Protein AF-0000000066666670 (afdb_homodimer)

Nearest PDB structures (foldseek):
  7lwz-assembly1_F  TM=8.090E-01  e=6.316E-20  Vibrio cholerae O1 biovar El Tor str. N16961
  2dqb-assembly1_C  TM=8.060E-01  e=5.372E-15  Thermus thermophilus HB8
  2dqb-assembly1_D  TM=7.972E-01  e=1.017E-14  Thermus thermophilus HB8
  2dqb-assembly1_B  TM=8.136E-01  e=5.014E-14  Thermus thermophilus HB8
  2dqb-assembly1_A  TM=7.654E-01  e=5.372E-15  Thermus thermophilus HB8

InterPro domains:
  IPR003607 HD/PDEase domain [SM00471] (67-226)
  IPR003607 HD/PDEase domain [cd00077] (69-125)
  IPR006261 dGTP triphosphohydrolase [TIGR01353] (33-406)
  IPR006674 HD domain [PF01966] (71-215)
  IPR006674 HD domain [PS51831] (71-192)
  IPR023023 dNTP triphosphohydrolase, type 2 [MF_01212] (9-418)
  IPR026875 Phosphohydrolase-associated domain [PF13286] (329-412)
  IPR050135 Deoxyguanosinetriphosphate triphosphohydrolase-like [PTHR11373] (35-234)

Solvent-accessible surface area (backbone atoms only — not comparable to full-atom values): 42587 Å² total; per-residue (Å²): 129,78,80,65,58,73,71,42,64,39,48,88,56,89,75,78,78,78,83,56,55,78,56,64,87,62,35,59,71,60,56,41,68,65,48,72,45,48,50,39,28,50,53,51,68,69,29,67,55,42,57,39,23,53,50,20,47,58,82,53,52,74,81,66,42,88,72,51,61,23,38,32,59,49,23,51,49,12,12,52,48,10,20,54,37,24,50,44,41,45,29,62,38,41,39,15,24,31,15,15,51,43,53,62,44,20,40,23,30,60,25,72,56,28,37,52,31,47,17,63,74,28,48,94,49,73,40,54,43,42,49,16,38,26,48,43,35,46,42,41,64,39,57,49,38,61,40,98,88,65,48,55,33,1,64,49,43,27,27,46,49,53,40,19,43,33,82,35,75,43,53,71,83,54,89,90,54,83,25,20,29,44,78,93,40,45,67,59,50,50,61,47,43,60,93,52,66,84,78,56,62,29,26,42,18,46,40,23,55,50,20,41,50,48,42,51,14,47,52,42,37,51,51,31,30,76,63,67,54,44,64,72,71,46,34,62,34,69,68,48,24,52,52,44,15,60,58,27,34,76,76,37,74,88,48,52,52,65,50,25,31,52,22,29,44,53,50,38,65,33,67,49,52,61,59,40,63,87,66,68,57,27,45,68,44,40,18,32,45,44,46,29,45,54,36,53,53,48,19,48,42,47,35,26,37,52,46,22,34,73,73,69,42,87,61,66,38,38,46,79,72,44,69,76,32,67,43,66,68,49,53,29,35,40,45,41,34,39,32,52,33,47,64,53,67,58,68,43,68,69,53,53,55,51,49,51,53,50,26,50,48,53,46,47,43,49,52,51,42,64,72,44,53,72,55,88,56,57,51,48,51,45,66,57,47,73,65,36,85,47,69,46,46,41,50,47,48,50,50,53,53,54,32,67,31,28,40,70,44,46,54,50,50,21,55,75,70,72,90,130,77,79,67,59,74,71,40,63,39,48,88,56,89,76,76,79,79,83,56,55,76,57,62,86,62,36,58,72,61,55,42,70,63,48,73,46,47,50,40,29,50,53,51,69,70,29,67,55,40,58,39,24,54,51,21,48,57,82,53,52,72,79,68,43,88,71,50,60,24,39,34,59,49,23,51,48,12,11,51,48,10,20,54,36,24,49,43,39,44,28,62,38,41,39,14,23,32,16,16,52,43,53,61,45,21,42,22,32,61,24,72,56,28,36,52,31,49,17,64,75,26,48,95,47,73,40,54,43,42,49,16,39,26,47,44,36,46,41,42,65,40,56,49,38,62,41,98,87,65,47,54,33,1,64,49,45,28,26,46,48,53,40,20,44,32,82,35,73,43,55,70,85,55,89,91,53,84,24,20,29,44,78,91,40,44,67,59,52,50,62,47,43,60,92,51,65,84,77,56,63,28,26,41,19,46,39,22,54,50,20,41,49,49,42,51,14,45,51,42,37,50,52,30,28,75,64,68,54,44,62,70,71,45,35,61,34,68,68,49,22,51,52,45,17,61,58,28,35,74,76,36,75,90,48,53,51,66,50,26,31,50,22,29,44,53,50,37,66,34,66,48,52,62,58,40,61,86,66,68,55,28,44,69,44,40,17,32,46,45,46,30,45,53,36,51,51,48,20,48,42,46,34,27,38,52,46,22,35,73,74,70,42,88,62,69,38,37,47,80,74,45,70,77,31,68,43,67,66,50,54,29,35,40,44,42,35,38,33,51,33,46,64,53,65,60,67,44,70,69,50,52,53,50,49,51,52,51,26,50,48,53,46,47,44,50,53,50,40,63,72,44,53,71,54,87,58,57,50,49,52,44,65,56,47,74,64,35,85,47,67,46,46,40,51,47,48,52,48,54,52,54,30,66,31,28,40,68,45,46,52,51,51,22,57,75,70,70,91

Secondary structure (DSSP, 8-state):
--SS-GGGG-BSSPPPPPS--SSSTTHHHHHS---HHHHHHHHHHT-HHHHHGGGSB-SS-TTSSSSPPBHHHHHHHHHHHHHHHHHHHT--HHHHHHHHHHTTTTPPTTHHHHHHHHHHHHGGGT---HHHHHHHIIIIISSS-B-TTS-B-TT--BHHHHHHT-S--SB--STT---SB-GGGHHHHHHHTTTSPTTPPPHHHHHHHHHHHHHHHHHHHHHHHHTT---GGGGG-HHHHHHHHHHHHHH-TTS-HHHHHHHHHHHHHSHHHHT--S--S-HHHHHHHHHHHHHHHHHHHHHHHHHHHHHH-SS---TTS--PPPPHHHHHHHHHHHHHHHHHHS--HHHHHHHHHHHHHHHHHHHHHHHHTTTT--GGGHHHHHH--SHHHHHHHHHHHHHT--HHHHHHHHHHHT-/--SS-GGGG-BSSPPPPPS--SSSTTHHHHHS---HHHHHHHHHHT-HHHHHGGGSB-SS-TTSSSSPPBHHHHHHHHHHHHHHHHHHHT--HHHHHHHHHHTTTTPPTTHHHHHHHHHHHHGGGT---HHHHHHHIIIIISSS-B-TTS-B-TT--BHHHHHHT-S--SB--STT---SB-GGGHHHHHHHTTTSPTTPPPHHHHHHHHHHHHHHHHHHHHHHHHTT---GGGGG-HHHHHHHHHHHHHH-TTS-HHHHHHHHHHHHHSHHHHT--S--S-HHHHHHHHHHHHHHHHHHHHHHHHHHHHHH-SS---TTS--PPPPHHHHHHHHHHHHHHHHHHS--HHHHHHHHHHHHHHHHHHHHHHHHTTTT--GGGHHHHHH--SHHHHHHHHHHHHHT--HHHHHHHHHHHT-

Structure (mmCIF, N/CA/C/O backbone):
data_AF-0000000066666670-model_v1
#
loop_
_entity.id
_entity.type
_entity.pdbx_description
1 polymer 'Deoxyguanosinetriphosphate triphosphohydrolase-like protein'
#
loop_
_atom_site.group_PDB
_atom_site.id
_atom_site.type_symbol
_atom_site.label_atom_id
_atom_site.label_alt_id
_atom_site.label_comp_id
_atom_site.label_asym_id
_atom_site.label_entity_id
_atom_site.label_seq_id
_atom_site.pdbx_PDB_ins_code
_atom_site.Cartn_x
_atom_site.Cartn_y
_atom_site.Cartn_z
_atom_site.occupancy
_atom_site.B_iso_or_equiv
_atom_site.auth_seq_id
_atom_site.auth_comp_id
_atom_site.auth_asym_id
_atom_site.auth_atom_id
_atom_site.pdbx_PDB_model_num
ATOM 1 N N . MET A 1 1 ? 3.332 -5.566 30.656 1 38.47 1 MET A N 1
ATOM 2 C CA . MET A 1 1 ? 2.461 -4.477 31.078 1 38.47 1 MET A CA 1
ATOM 3 C C . MET A 1 1 ? 2.102 -3.576 29.906 1 38.47 1 MET A C 1
ATOM 5 O O . MET A 1 1 ? 2.963 -3.232 29.094 1 38.47 1 MET A O 1
ATOM 9 N N . GLN A 1 2 ? 0.837 -3.592 29.516 1 56.44 2 GLN A N 1
ATOM 10 C CA . GLN A 1 2 ? 0.3 -2.902 28.344 1 56.44 2 GLN A CA 1
ATOM 11 C C . GLN A 1 2 ? 0.53 -1.396 28.438 1 56.44 2 GLN A C 1
ATOM 13 O O . GLN A 1 2 ? 0.257 -0.786 29.469 1 56.44 2 GLN A O 1
ATOM 18 N N . ASN A 1 3 ? 1.602 -0.789 27.625 1 80.88 3 ASN A N 1
ATOM 19 C CA . ASN A 1 3 ? 2.111 0.577 27.688 1 80.88 3 ASN A CA 1
ATOM 20 C C . ASN A 1 3 ? 1.035 1.594 27.312 1 80.88 3 ASN A C 1
ATOM 22 O O . ASN A 1 3 ? 1.329 2.777 27.141 1 80.88 3 ASN A O 1
ATOM 26 N N . TYR A 1 4 ? -0.292 1.102 27.281 1 94.31 4 TYR A N 1
ATOM 27 C CA . TYR A 1 4 ? -1.406 1.99 26.969 1 94.31 4 TYR A CA 1
ATOM 28 C C . TYR A 1 4 ? -2.541 1.809 27.969 1 94.31 4 TYR A C 1
ATOM 30 O O . TYR A 1 4 ? -2.717 0.724 28.531 1 94.31 4 TYR A O 1
ATOM 38 N N . SER A 1 5 ? -3.279 2.902 28.312 1 94.62 5 SER A N 1
ATOM 39 C CA . SER A 1 5 ? -4.328 2.898 29.328 1 94.62 5 SER A CA 1
ATOM 40 C C . SER A 1 5 ? -5.715 2.906 28.688 1 94.62 5 SER A C 1
ATOM 42 O O . SER A 1 5 ? -5.844 3.047 27.469 1 94.62 5 SER A O 1
ATOM 44 N N . GLU A 1 6 ? -6.738 2.752 29.469 1 94.56 6 GLU A N 1
ATOM 45 C CA . GLU A 1 6 ? -8.117 2.584 29.016 1 94.56 6 GLU A CA 1
ATOM 46 C C . GLU A 1 6 ? -8.555 3.752 28.125 1 94.56 6 GLU A C 1
ATOM 48 O O . GLU A 1 6 ? -9.172 3.547 27.078 1 94.56 6 GLU A O 1
ATOM 53 N N . PRO A 1 7 ? -8.258 4.973 28.469 1 95.94 7 PRO A N 1
ATOM 54 C CA . PRO A 1 7 ? -8.68 6.09 27.625 1 95.94 7 PRO A CA 1
ATOM 55 C C . PRO A 1 7 ? -8.078 6.02 26.219 1 95.94 7 PRO A C 1
ATOM 57 O O . PRO A 1 7 ? -8.68 6.527 25.266 1 95.94 7 PRO A O 1
ATOM 60 N N . ASP A 1 8 ? -6.922 5.406 26.109 1 97.31 8 ASP A N 1
ATOM 61 C CA . ASP A 1 8 ? -6.254 5.305 24.828 1 97.31 8 ASP A CA 1
ATOM 62 C C . ASP A 1 8 ? -7.082 4.484 23.844 1 97.31 8 ASP A C 1
ATOM 64 O O . ASP A 1 8 ? -6.996 4.688 22.625 1 97.31 8 ASP A O 1
ATOM 68 N N . TYR A 1 9 ? -7.941 3.629 24.375 1 96.5 9 TYR A N 1
ATOM 69 C CA . TYR A 1 9 ? -8.68 2.682 23.547 1 96.5 9 TYR A CA 1
ATOM 70 C C . TYR A 1 9 ? -10.102 3.178 23.297 1 96.5 9 TYR A C 1
ATOM 72 O O . TYR A 1 9 ? -10.859 2.545 22.562 1 96.5 9 TYR A O 1
ATOM 80 N N . GLU A 1 10 ? -10.438 4.316 23.844 1 97.56 10 GLU A N 1
ATOM 81 C CA . GLU A 1 10 ? -11.797 4.836 23.703 1 97.56 10 GLU A CA 1
ATOM 82 C C . GLU A 1 10 ? -12.086 5.246 22.266 1 97.56 10 GLU A C 1
ATOM 84 O O . GLU A 1 10 ? -11.188 5.695 21.547 1 97.56 10 GLU A O 1
ATOM 89 N N . ARG A 1 11 ? -13.352 5.082 21.875 1 97.94 11 ARG A N 1
ATOM 90 C CA . ARG A 1 11 ? -13.852 5.492 20.562 1 97.94 11 ARG A CA 1
ATOM 91 C C . ARG A 1 11 ? -15 6.484 20.703 1 97.94 11 ARG A C 1
ATOM 93 O O . ARG A 1 11 ? -15.664 6.531 21.734 1 97.94 11 ARG A O 1
ATOM 100 N N . LEU A 1 12 ? -15.188 7.254 19.625 1 97.25 12 LEU A N 1
ATOM 101 C CA . LEU A 1 12 ? -16.266 8.234 19.625 1 97.25 12 LEU A CA 1
ATOM 102 C C . LEU A 1 12 ? -17.625 7.539 19.75 1 97.25 12 LEU A C 1
ATOM 104 O O . LEU A 1 12 ? -18.531 8.047 20.406 1 97.25 12 LEU A O 1
ATOM 108 N N . VAL A 1 13 ? -17.766 6.434 19.047 1 97.06 13 VAL A N 1
ATOM 109 C CA . VAL A 1 13 ? -19.016 5.684 19 1 97.06 13 VAL A CA 1
ATOM 110 C C . VAL A 1 13 ? -18.781 4.242 19.453 1 97.06 13 VAL A C 1
ATOM 112 O O . VAL A 1 13 ? -17.844 3.588 18.969 1 97.06 13 VAL A O 1
ATOM 115 N N . VAL A 1 14 ? -19.531 3.76 20.375 1 93.25 14 VAL A N 1
ATOM 116 C CA . VAL A 1 14 ? -19.484 2.352 20.766 1 93.25 14 VAL A CA 1
ATOM 117 C C . VAL A 1 14 ? -20.141 1.498 19.688 1 93.25 14 VAL A C 1
ATOM 119 O O . VAL A 1 14 ? -21.312 1.711 19.344 1 93.25 14 VAL A O 1
ATOM 122 N N . GLU A 1 15 ? -19.375 0.597 19.172 1 89.12 15 GLU A N 1
ATOM 123 C CA . GLU A 1 15 ? -19.875 -0.206 18.062 1 89.12 15 GLU A CA 1
ATOM 124 C C . GLU A 1 15 ? -20.453 -1.528 18.562 1 89.12 15 GLU A C 1
ATOM 126 O O . GLU A 1 15 ? -19.953 -2.119 19.516 1 89.12 15 GLU A O 1
ATOM 131 N N . ARG A 1 16 ? -21.469 -1.951 17.844 1 79.81 16 ARG A N 1
ATOM 132 C CA . ARG A 1 16 ? -22.062 -3.262 18.125 1 79.81 16 ARG A CA 1
ATOM 133 C C . ARG A 1 16 ? -21.172 -4.379 17.594 1 79.81 16 ARG A C 1
ATOM 135 O O . ARG A 1 16 ? -20.406 -4.172 16.641 1 79.81 16 ARG A O 1
ATOM 142 N N . PRO A 1 17 ? -21.234 -5.531 18.25 1 74.38 17 PRO A N 1
ATOM 143 C CA . PRO A 1 17 ? -20.453 -6.672 17.75 1 74.38 17 PRO A CA 1
ATOM 144 C C . PRO A 1 17 ? -20.844 -7.082 16.344 1 74.38 17 PRO A C 1
ATOM 146 O O . PRO A 1 17 ? -21.969 -6.812 15.898 1 74.38 17 PRO A O 1
ATOM 149 N N . LYS A 1 18 ? -19.875 -7.688 15.664 1 75.88 18 LYS A N 1
ATOM 150 C CA . LYS A 1 18 ? -20.156 -8.227 14.336 1 75.88 18 LYS A CA 1
ATOM 151 C C . LYS A 1 18 ? -21.203 -9.328 14.406 1 75.88 18 LYS A C 1
ATOM 153 O O . LYS A 1 18 ? -21.266 -10.086 15.383 1 75.88 18 LYS A O 1
ATOM 158 N N . THR A 1 19 ? -22.031 -9.438 13.375 1 71.5 19 THR A N 1
ATOM 159 C CA . THR A 1 19 ? -23.203 -10.32 13.422 1 71.5 19 THR A CA 1
ATOM 160 C C . THR A 1 19 ? -23.047 -11.477 12.438 1 71.5 19 THR A C 1
ATOM 162 O O . THR A 1 19 ? -23.828 -12.422 12.453 1 71.5 19 THR A O 1
ATOM 165 N N . ALA A 1 20 ? -21.984 -11.484 11.648 1 76.19 20 ALA A N 1
ATOM 166 C CA . ALA A 1 20 ? -21.922 -12.461 10.57 1 76.19 20 ALA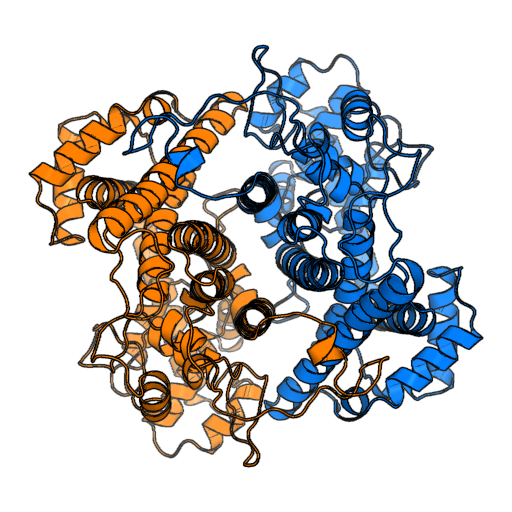 A CA 1
ATOM 167 C C . ALA A 1 20 ? -20.922 -13.57 10.898 1 76.19 20 ALA A C 1
ATOM 169 O O . ALA A 1 20 ? -20.516 -14.328 10.008 1 76.19 20 ALA A O 1
ATOM 170 N N . GLY A 1 21 ? -20.562 -13.68 12.125 1 74.25 21 GLY A N 1
ATOM 171 C CA . GLY A 1 21 ? -19.547 -14.656 12.492 1 74.25 21 GLY A CA 1
ATOM 172 C C . GLY A 1 21 ? -20.031 -16.094 12.398 1 74.25 21 GLY A C 1
ATOM 173 O O . GLY A 1 21 ? -21.234 -16.359 12.516 1 74.25 21 GLY A O 1
ATOM 174 N N . LEU A 1 22 ? -19.25 -17.031 11.93 1 71.62 22 LEU A N 1
ATOM 175 C CA . LEU A 1 22 ? -19.578 -18.453 11.859 1 71.62 22 LEU A CA 1
ATOM 176 C C . LEU A 1 22 ? -19.422 -19.125 13.219 1 71.62 22 LEU A C 1
ATOM 178 O O . LEU A 1 22 ? -19.875 -20.25 13.414 1 71.62 22 LEU A O 1
ATOM 182 N N . GLY A 1 23 ? -18.828 -18.438 14.164 1 63 23 GLY A N 1
ATOM 183 C CA . GLY A 1 23 ? -18.703 -18.984 15.5 1 63 23 GLY A CA 1
ATOM 184 C C . GLY A 1 23 ? -19.609 -18.312 16.516 1 63 23 GLY A C 1
ATOM 185 O O . GLY A 1 23 ? -20.516 -17.562 16.125 1 63 23 GLY A O 1
ATOM 186 N N . ALA A 1 24 ? -19.484 -18.859 17.766 1 53.25 24 ALA A N 1
ATOM 187 C CA . ALA A 1 24 ? -20.281 -18.266 18.844 1 53.25 24 ALA A CA 1
ATOM 188 C C . ALA A 1 24 ? -20.141 -16.734 18.828 1 53.25 24 ALA A C 1
ATOM 190 O O . ALA A 1 24 ? -19.062 -16.203 18.531 1 53.25 24 ALA A O 1
ATOM 191 N N . PRO A 1 25 ? -21.312 -16.062 18.969 1 52.62 25 PRO A N 1
ATOM 192 C CA . PRO A 1 25 ? -21.281 -14.602 19.047 1 52.62 25 PRO A CA 1
ATOM 193 C C . PRO A 1 25 ? -20.188 -14.086 20 1 52.62 25 PRO A C 1
ATOM 195 O O . PRO A 1 25 ? -19.984 -14.656 21.078 1 52.62 25 PRO A O 1
ATOM 198 N N . GLY A 1 26 ? -19.312 -13.227 19.625 1 49.66 26 GLY A N 1
ATOM 199 C CA . GLY A 1 26 ? -18.266 -12.695 20.484 1 49.66 26 GLY A CA 1
ATOM 200 C C . GLY A 1 26 ? -16.906 -13.352 20.25 1 49.66 26 GLY A C 1
ATOM 201 O O . GLY A 1 26 ? -15.883 -12.859 20.734 1 49.66 26 GLY A O 1
ATOM 202 N N . SER A 1 27 ? -17.016 -14.594 19.656 1 51.38 27 SER A N 1
ATOM 203 C CA . SER A 1 27 ? -15.781 -15.336 19.453 1 51.38 27 SER A CA 1
ATOM 204 C C . SER A 1 27 ? -14.812 -14.562 18.562 1 51.38 27 SER A C 1
ATOM 206 O O . SER A 1 27 ? -13.602 -14.719 18.672 1 51.38 27 SER A O 1
ATOM 208 N N . GLU A 1 28 ? -15.359 -13.836 17.734 1 52.16 28 GLU A N 1
ATOM 209 C CA . GLU A 1 28 ? -14.5 -13.062 16.844 1 52.16 28 GLU A CA 1
ATOM 210 C C . GLU A 1 28 ? -13.586 -12.125 17.625 1 52.16 28 GLU A C 1
ATOM 212 O O . GLU A 1 28 ? -12.461 -11.859 17.219 1 52.16 28 GLU A O 1
ATOM 217 N N . PHE A 1 29 ? -14.211 -11.602 18.656 1 49.81 29 PHE A N 1
ATOM 218 C CA . PHE A 1 29 ? -13.43 -10.742 19.531 1 49.81 29 PHE A CA 1
ATOM 219 C C . PHE A 1 29 ? -12.461 -11.562 20.359 1 49.81 29 PHE A C 1
ATOM 221 O O . PHE A 1 29 ? -11.43 -11.047 20.812 1 49.81 29 PHE A O 1
ATOM 228 N N . GLU A 1 30 ? -12.852 -12.758 20.531 1 50.94 30 GLU A N 1
ATOM 229 C CA . GLU A 1 30 ? -12 -13.609 21.359 1 50.94 30 GLU A CA 1
ATOM 230 C C . GLU A 1 30 ? -10.984 -14.367 20.5 1 50.94 30 GLU A C 1
ATOM 232 O O . GLU A 1 30 ? -9.828 -14.516 20.891 1 50.94 30 GLU A O 1
ATOM 237 N N . VAL A 1 31 ? -11.5 -14.906 19.594 1 49.94 31 VAL A N 1
ATOM 238 C CA . VAL A 1 31 ? -10.656 -15.781 18.781 1 49.94 31 VAL A CA 1
ATOM 239 C C . VAL A 1 31 ? -9.789 -14.953 17.844 1 49.94 31 VAL A C 1
ATOM 241 O O . VAL A 1 31 ? -8.633 -15.297 17.594 1 49.94 31 VAL A O 1
ATOM 244 N N . GLY A 1 32 ? -10.336 -13.891 17.328 1 53.66 32 GLY A N 1
ATOM 245 C CA . GLY A 1 32 ? -9.523 -13.133 16.391 1 53.66 32 GLY A CA 1
ATOM 246 C C . GLY A 1 32 ? -8.688 -12.062 17.047 1 53.66 32 GLY A C 1
ATOM 247 O O . GLY A 1 32 ? -9.164 -10.945 17.281 1 53.66 32 GLY A O 1
ATOM 248 N N . HIS A 1 33 ? -7.664 -12.422 17.812 1 59.19 33 HIS A N 1
ATOM 249 C CA . HIS A 1 33 ? -6.637 -11.805 18.641 1 59.19 33 HIS A CA 1
ATOM 250 C C . HIS A 1 33 ? -6.164 -10.484 18.031 1 59.19 33 HIS A C 1
ATOM 252 O O . HIS A 1 33 ? -5.051 -10.031 18.312 1 59.19 33 HIS A O 1
ATOM 258 N N . ARG A 1 34 ? -7.094 -9.781 17.312 1 71 34 ARG A N 1
ATOM 259 C CA . ARG A 1 34 ? -6.562 -8.5 16.859 1 71 34 ARG A CA 1
ATOM 260 C C . ARG A 1 34 ? -6.676 -7.441 17.953 1 71 34 ARG A C 1
ATOM 262 O O . ARG A 1 34 ? -7.73 -7.293 18.578 1 71 34 ARG A O 1
ATOM 269 N N . THR A 1 35 ? -5.59 -6.77 18.25 1 87.31 35 THR A N 1
ATOM 270 C CA . THR A 1 35 ? -5.602 -5.641 19.172 1 87.31 35 THR A CA 1
ATOM 271 C C . THR A 1 35 ? -6.395 -4.473 18.594 1 87.31 35 THR A C 1
ATOM 273 O O . THR A 1 35 ? -6.637 -4.422 17.391 1 87.31 35 THR A O 1
ATOM 276 N N . GLU A 1 36 ? -6.914 -3.602 19.422 1 93.69 36 GLU A N 1
ATOM 277 C CA . GLU A 1 36 ? -7.668 -2.436 18.969 1 93.69 36 GLU A CA 1
ATOM 278 C C . GLU A 1 36 ? -6.852 -1.593 18 1 93.69 36 GLU A C 1
ATOM 280 O O . GLU A 1 36 ? -7.395 -1.041 17.031 1 93.69 36 GLU A O 1
ATOM 285 N N . PHE A 1 37 ? -5.555 -1.498 18.25 1 96.19 37 PHE A N 1
ATOM 286 C CA . PHE A 1 37 ? -4.711 -0.709 17.359 1 96.19 37 PHE A CA 1
ATOM 287 C C . PHE A 1 37 ? -4.531 -1.414 16.016 1 96.19 37 PHE A C 1
ATOM 289 O O . PHE A 1 37 ? -4.461 -0.765 14.977 1 96.19 37 PHE A O 1
ATOM 296 N N . ALA A 1 38 ? -4.469 -2.748 16.016 1 94.06 38 ALA A N 1
ATOM 297 C CA . ALA A 1 38 ? -4.426 -3.512 14.773 1 94.06 38 ALA A CA 1
ATOM 298 C C . ALA A 1 38 ? -5.715 -3.33 13.969 1 94.06 38 ALA A C 1
ATOM 300 O O . ALA A 1 38 ? -5.68 -3.229 12.742 1 94.06 38 ALA A O 1
ATOM 301 N N . ARG A 1 39 ? -6.812 -3.32 14.656 1 93.38 39 ARG A N 1
ATOM 302 C CA . ARG A 1 39 ? -8.102 -3.068 14.023 1 93.38 39 ARG A CA 1
ATOM 303 C C . ARG A 1 39 ? -8.141 -1.684 13.383 1 93.38 39 ARG A C 1
ATOM 305 O O . ARG A 1 39 ? -8.617 -1.524 12.258 1 93.38 39 ARG A O 1
ATOM 312 N N . ASP A 1 40 ? -7.656 -0.688 14.148 1 97.38 40 ASP A N 1
ATOM 313 C CA . ASP A 1 40 ? -7.605 0.677 13.633 1 97.38 40 ASP A CA 1
ATOM 314 C C . ASP A 1 40 ? -6.746 0.758 12.375 1 97.38 40 ASP A C 1
ATOM 316 O O . ASP A 1 40 ? -7.129 1.402 11.391 1 97.38 40 ASP A O 1
ATOM 320 N N . ARG A 1 41 ? -5.586 0.128 12.391 1 97.12 41 ARG A N 1
ATOM 321 C CA . ARG A 1 41 ? -4.699 0.107 11.234 1 97.12 41 ARG A CA 1
ATOM 322 C C . ARG A 1 41 ? -5.387 -0.509 10.023 1 97.12 41 ARG A C 1
ATOM 324 O O . ARG A 1 41 ? -5.273 0.003 8.906 1 97.12 41 ARG A O 1
ATOM 331 N N . ALA A 1 42 ? -6.113 -1.599 10.234 1 95.12 42 ALA A N 1
ATOM 332 C CA . ALA A 1 42 ? -6.84 -2.264 9.156 1 95.12 42 ALA A CA 1
ATOM 333 C C . ALA A 1 42 ? -7.906 -1.343 8.562 1 95.12 42 ALA A C 1
ATOM 335 O O . ALA A 1 42 ? -8.102 -1.312 7.348 1 95.12 42 ALA A O 1
ATOM 336 N N . ARG A 1 43 ? -8.602 -0.591 9.414 1 96.56 43 ARG A N 1
ATOM 337 C CA . ARG A 1 43 ? -9.617 0.342 8.945 1 96.56 43 ARG A CA 1
ATOM 338 C C . ARG A 1 43 ? -9.016 1.388 8.008 1 96.56 43 ARG A C 1
ATOM 340 O O . ARG A 1 43 ? -9.594 1.705 6.969 1 96.56 43 ARG A O 1
ATOM 347 N N . VAL A 1 44 ? -7.852 1.928 8.406 1 98 44 VAL A N 1
ATOM 348 C CA . VAL A 1 44 ? -7.191 2.924 7.57 1 98 44 VAL A CA 1
ATOM 349 C C . VAL A 1 44 ? -6.754 2.285 6.254 1 98 44 VAL A C 1
ATOM 351 O O . VAL A 1 44 ? -6.949 2.859 5.184 1 98 44 VAL A O 1
ATOM 354 N N . LEU A 1 45 ? -6.227 1.104 6.336 1 96.25 45 LEU A N 1
ATOM 355 C CA . LEU A 1 45 ? -5.707 0.4 5.168 1 96.25 45 LEU A CA 1
ATOM 356 C C . LEU A 1 45 ? -6.809 0.155 4.145 1 96.25 45 LEU A C 1
ATOM 358 O O . LEU A 1 45 ? -6.562 0.196 2.938 1 96.25 45 LEU A O 1
ATOM 362 N N . HIS A 1 46 ? -8.039 -0.069 4.594 1 93.62 46 HIS A N 1
ATOM 363 C CA . HIS A 1 46 ? -9.148 -0.397 3.703 1 93.62 46 HIS A CA 1
ATOM 364 C C . HIS A 1 46 ? -9.953 0.847 3.344 1 93.62 46 HIS A C 1
ATOM 366 O O . HIS A 1 46 ? -10.977 0.754 2.658 1 93.62 46 HIS A O 1
ATOM 372 N N . SER A 1 47 ? -9.523 1.992 3.783 1 95.38 47 SER A N 1
ATOM 373 C CA . SER A 1 47 ? -10.273 3.219 3.537 1 95.38 47 SER A CA 1
ATOM 374 C C . SER A 1 47 ? -10.148 3.662 2.084 1 95.38 47 SER A C 1
ATOM 376 O O . SER A 1 47 ? -9.148 3.363 1.423 1 95.38 47 SER A O 1
ATOM 378 N N . ALA A 1 48 ? -11.211 4.305 1.596 1 93.44 48 ALA A N 1
ATOM 379 C CA . ALA A 1 48 ? -11.172 4.895 0.26 1 93.44 48 ALA A CA 1
ATOM 380 C C . ALA A 1 48 ? -10.117 5.996 0.178 1 93.44 48 ALA A C 1
ATOM 382 O O . ALA A 1 48 ? -9.477 6.172 -0.859 1 93.44 48 ALA A O 1
ATOM 383 N N . ALA A 1 49 ? -9.961 6.711 1.288 1 96.06 49 ALA A N 1
ATOM 384 C CA . ALA A 1 49 ? -9 7.809 1.327 1 96.06 49 ALA A CA 1
ATOM 385 C C . ALA A 1 49 ? -7.582 7.312 1.053 1 96.06 49 ALA A C 1
ATOM 387 O O . ALA A 1 49 ? -6.828 7.945 0.31 1 96.06 49 ALA A O 1
ATOM 388 N N . LEU A 1 50 ? -7.184 6.176 1.64 1 96.12 50 LEU A N 1
ATOM 389 C CA . LEU A 1 50 ? -5.852 5.633 1.395 1 96.12 50 LEU A CA 1
ATOM 390 C C . LEU A 1 50 ? -5.727 5.133 -0.041 1 96.12 50 LEU A C 1
ATOM 392 O O . LEU A 1 50 ? -4.695 5.34 -0.686 1 96.12 50 LEU A O 1
ATOM 396 N N . ARG A 1 51 ? -6.727 4.48 -0.556 1 92.06 51 ARG A N 1
ATOM 397 C CA . ARG A 1 51 ? -6.699 3.959 -1.919 1 92.06 51 ARG A CA 1
ATOM 398 C C . ARG A 1 51 ? -6.508 5.082 -2.932 1 92.06 51 ARG A C 1
ATOM 400 O O . ARG A 1 51 ? -5.809 4.91 -3.932 1 92.06 51 ARG A O 1
ATOM 407 N N . ARG A 1 52 ? -7.078 6.227 -2.67 1 92.75 52 ARG A N 1
ATOM 408 C CA . ARG A 1 52 ? -7.012 7.359 -3.584 1 92.75 52 ARG A CA 1
ATOM 409 C C . ARG A 1 52 ? -5.586 7.883 -3.707 1 92.75 52 ARG A C 1
ATOM 411 O O . ARG A 1 52 ? -5.246 8.547 -4.688 1 92.75 52 ARG A O 1
ATOM 418 N N . LEU A 1 53 ? -4.758 7.57 -2.705 1 93.31 53 LEU A N 1
ATOM 419 C CA . LEU A 1 53 ? -3.375 8.039 -2.736 1 93.31 53 LEU A CA 1
ATOM 420 C C . LEU A 1 53 ? -2.605 7.379 -3.877 1 93.31 53 LEU A C 1
ATOM 422 O O . LEU A 1 53 ? -1.531 7.852 -4.262 1 93.31 53 LEU A O 1
ATOM 426 N N . ALA A 1 54 ? -3.145 6.297 -4.453 1 88.62 54 ALA A N 1
ATOM 427 C CA . ALA A 1 54 ? -2.48 5.57 -5.531 1 88.62 54 ALA A CA 1
ATOM 428 C C . ALA A 1 54 ? -2.434 6.406 -6.809 1 88.62 54 ALA A C 1
ATOM 430 O O . ALA A 1 54 ? -1.589 6.176 -7.676 1 88.62 54 ALA A O 1
ATOM 431 N N . ASP A 1 55 ? -3.301 7.352 -6.934 1 86.69 55 ASP A N 1
ATOM 432 C CA . ASP A 1 55 ? -3.365 8.211 -8.109 1 86.69 55 ASP A CA 1
ATOM 433 C C . ASP A 1 55 ? -3.113 9.672 -7.738 1 86.69 55 ASP A C 1
ATOM 435 O O . ASP A 1 55 ? -3.666 10.578 -8.359 1 86.69 55 ASP A O 1
ATOM 439 N N . LYS A 1 56 ? -2.412 9.891 -6.648 1 86.12 56 LYS A N 1
ATOM 440 C CA . LYS A 1 56 ? -1.921 11.211 -6.258 1 86.12 56 LYS A CA 1
ATOM 441 C C . LYS A 1 56 ? -0.396 11.242 -6.23 1 86.12 56 LYS A C 1
ATOM 443 O O . LYS A 1 56 ? 0.238 10.406 -5.59 1 86.12 56 LYS A O 1
ATOM 448 N N . THR A 1 57 ? 0.111 12.195 -6.988 1 77.5 57 THR A N 1
ATOM 449 C CA . THR A 1 57 ? 1.557 12.273 -7.164 1 77.5 57 THR A CA 1
ATOM 450 C C . THR A 1 57 ? 2.232 12.773 -5.895 1 77.5 57 THR A C 1
ATOM 452 O O . THR A 1 57 ? 1.633 13.523 -5.117 1 77.5 57 THR A O 1
ATOM 455 N N . GLN A 1 58 ? 3.447 12.375 -5.734 1 67.5 58 GLN A N 1
ATOM 456 C CA . GLN A 1 58 ? 4.258 12.867 -4.625 1 67.5 58 GLN A CA 1
ATOM 457 C C . GLN A 1 58 ? 5.129 14.039 -5.059 1 67.5 58 GLN A C 1
ATOM 459 O O . GLN A 1 58 ? 4.781 15.195 -4.816 1 67.5 58 GLN A O 1
ATOM 464 N N . VAL A 1 59 ? 6.16 13.844 -5.828 1 59.22 59 VAL A N 1
ATOM 465 C CA . VAL A 1 59 ? 7.09 14.898 -6.223 1 59.22 59 VAL A CA 1
ATOM 466 C C . VAL A 1 59 ? 7.121 15.023 -7.742 1 59.22 59 VAL A C 1
ATOM 468 O O . VAL A 1 59 ? 6.797 16.078 -8.297 1 59.22 59 VAL A O 1
ATOM 471 N N . MET A 1 60 ? 7.559 13.891 -8.336 1 59.97 60 MET A N 1
ATOM 472 C CA . MET A 1 60 ? 7.73 13.891 -9.789 1 59.97 60 MET A CA 1
ATOM 473 C C . MET A 1 60 ? 6.449 13.453 -10.484 1 59.97 60 MET A C 1
ATOM 475 O O . MET A 1 60 ? 5.699 12.625 -9.961 1 59.97 60 MET A O 1
ATOM 479 N N . GLY A 1 61 ? 6.086 14.188 -11.445 1 54.06 61 GLY A N 1
ATOM 480 C CA . GLY A 1 61 ? 4.867 13.852 -12.172 1 54.06 61 GLY A CA 1
ATOM 481 C C . GLY A 1 61 ? 4.941 12.508 -12.867 1 54.06 61 GLY A C 1
ATOM 482 O O . GLY A 1 61 ? 6.027 11.953 -13.055 1 54.06 61 GLY A O 1
ATOM 483 N N . PRO A 1 62 ? 3.818 11.781 -12.961 1 48.28 62 PRO A N 1
ATOM 484 C CA . PRO A 1 62 ? 3.711 10.461 -13.586 1 48.28 62 PRO A CA 1
ATOM 485 C C . PRO A 1 62 ? 4.559 10.344 -14.852 1 48.28 62 PRO A C 1
ATOM 487 O O . PRO A 1 62 ? 4.93 9.234 -15.25 1 48.28 62 PRO A O 1
ATOM 490 N N . ARG A 1 63 ? 4.961 11.562 -15.344 1 48.09 63 ARG A N 1
ATOM 491 C CA . ARG A 1 63 ? 5.641 11.531 -16.641 1 48.09 63 ARG A CA 1
ATOM 492 C C . ARG A 1 63 ? 7.152 11.609 -16.469 1 48.09 63 ARG A C 1
ATOM 494 O O . ARG A 1 63 ? 7.902 11.547 -17.438 1 48.09 63 ARG A O 1
ATOM 501 N N . ASP A 1 64 ? 7.672 11.734 -15.258 1 52.31 64 ASP A N 1
ATOM 502 C CA . ASP A 1 64 ? 9.094 12.016 -15.055 1 52.31 64 ASP A CA 1
ATOM 503 C C . ASP A 1 64 ? 9.883 10.727 -14.859 1 52.31 64 ASP A C 1
ATOM 505 O O . ASP A 1 64 ? 11.117 10.758 -14.797 1 52.31 64 ASP A O 1
ATOM 509 N N . GLY A 1 65 ? 9.148 9.57 -15.109 1 58.28 65 GLY A N 1
ATOM 510 C CA . GLY A 1 65 ? 9.852 8.305 -14.93 1 58.28 65 GLY A CA 1
ATOM 511 C C . GLY A 1 65 ? 8.961 7.098 -15.148 1 58.28 65 GLY A C 1
ATOM 512 O O . GLY A 1 65 ? 7.785 7.238 -15.5 1 58.28 65 GLY A O 1
ATOM 513 N N . ASP A 1 66 ? 9.672 6.023 -15.25 1 60.12 66 ASP A N 1
ATOM 514 C CA . ASP A 1 66 ? 8.969 4.789 -15.586 1 60.12 66 ASP A CA 1
ATOM 515 C C . ASP A 1 66 ? 7.965 4.414 -14.508 1 60.12 66 ASP A C 1
ATOM 517 O O . ASP A 1 66 ? 6.855 3.967 -14.812 1 60.12 66 ASP A O 1
ATOM 521 N N . THR A 1 67 ? 8.445 4.711 -13.234 1 62.28 67 THR A N 1
ATOM 522 C CA . THR A 1 67 ? 7.535 4.332 -12.156 1 62.28 67 THR A CA 1
ATOM 523 C C . THR A 1 67 ? 7.594 5.352 -11.023 1 62.28 67 THR A C 1
ATOM 525 O O . THR A 1 67 ? 8.188 5.086 -9.969 1 62.28 67 THR A O 1
ATOM 528 N N . PRO A 1 68 ? 6.844 6.34 -11.273 1 67.31 68 PRO A N 1
ATOM 529 C CA . PRO A 1 68 ? 6.926 7.355 -10.219 1 67.31 68 PRO A CA 1
ATOM 530 C C . PRO A 1 68 ? 6.254 6.914 -8.922 1 67.31 68 PRO A C 1
ATOM 532 O O . PRO A 1 68 ? 5.293 6.141 -8.945 1 67.31 68 PRO A O 1
ATOM 535 N N . ARG A 1 69 ? 6.922 7.32 -7.859 1 79.69 69 ARG A N 1
ATOM 536 C CA . ARG A 1 69 ? 6.332 7.098 -6.543 1 79.69 69 ARG A CA 1
ATOM 537 C C . ARG A 1 69 ? 5.027 7.879 -6.395 1 79.69 69 ARG A C 1
ATOM 539 O O . ARG A 1 69 ? 4.934 9.031 -6.824 1 79.69 69 ARG A O 1
ATOM 546 N N . THR A 1 70 ? 4.039 7.191 -5.879 1 87.19 70 THR A N 1
ATOM 547 C CA . THR A 1 70 ? 2.771 7.82 -5.523 1 87.19 70 THR A CA 1
ATOM 548 C C . THR A 1 70 ? 2.729 8.148 -4.035 1 87.19 70 THR A C 1
ATOM 550 O O . THR A 1 70 ? 3.613 7.738 -3.279 1 87.19 70 THR A O 1
ATOM 553 N N . ARG A 1 71 ? 1.746 8.906 -3.666 1 91.62 71 ARG A N 1
ATOM 554 C CA . ARG A 1 71 ? 1.59 9.18 -2.242 1 91.62 71 ARG A CA 1
ATOM 555 C C . ARG A 1 71 ? 1.285 7.906 -1.464 1 91.62 71 ARG A C 1
ATOM 557 O O . ARG A 1 71 ? 1.647 7.789 -0.292 1 91.62 71 ARG A O 1
ATOM 564 N N . LEU A 1 72 ? 0.669 6.934 -2.117 1 93.5 72 LEU A N 1
ATOM 565 C CA . LEU A 1 72 ? 0.408 5.66 -1.448 1 93.5 72 LEU A CA 1
ATOM 566 C C . LEU A 1 72 ? 1.712 4.953 -1.1 1 93.5 72 LEU A C 1
ATOM 568 O O . LEU A 1 72 ? 1.925 4.562 0.051 1 93.5 72 LEU A O 1
ATOM 572 N N . THR A 1 73 ? 2.594 4.797 -2.062 1 93.44 73 THR A N 1
ATOM 573 C CA . THR A 1 73 ? 3.859 4.121 -1.803 1 93.44 73 THR A CA 1
ATOM 574 C C . THR A 1 73 ? 4.68 4.887 -0.766 1 93.44 73 THR A C 1
ATOM 576 O O . THR A 1 73 ? 5.348 4.281 0.074 1 93.44 73 THR A O 1
ATOM 579 N N . HIS A 1 74 ? 4.602 6.184 -0.857 1 94 74 HIS A N 1
ATOM 580 C CA . HIS A 1 74 ? 5.262 7 0.154 1 94 74 HIS A CA 1
ATOM 581 C C . HIS A 1 74 ? 4.723 6.699 1.548 1 94 74 HIS A C 1
ATOM 583 O O . HIS A 1 74 ? 5.492 6.496 2.488 1 94 74 HIS A O 1
ATOM 589 N N . SER A 1 75 ? 3.428 6.703 1.677 1 96.88 75 SER A N 1
ATOM 590 C CA . SER A 1 75 ? 2.803 6.445 2.971 1 96.88 75 SER A CA 1
ATOM 591 C C . SER A 1 75 ? 3.176 5.062 3.496 1 96.88 75 SER A C 1
ATOM 593 O O . SER A 1 75 ? 3.344 4.875 4.703 1 96.88 75 SER A O 1
ATOM 595 N N . LEU A 1 76 ? 3.285 4.113 2.584 1 96.56 76 LEU A N 1
ATOM 596 C CA . LEU A 1 76 ? 3.697 2.77 2.979 1 96.56 76 LEU A CA 1
ATOM 597 C C . LEU A 1 76 ? 5.125 2.773 3.512 1 96.56 76 LEU A C 1
ATOM 599 O O . LEU A 1 76 ? 5.426 2.094 4.496 1 96.56 76 LEU A O 1
ATOM 603 N N . GLU A 1 77 ? 5.988 3.49 2.91 1 96.19 77 GLU A N 1
ATOM 604 C CA . GLU A 1 77 ? 7.379 3.59 3.346 1 96.19 77 GLU A CA 1
ATOM 605 C C . GLU A 1 77 ? 7.48 4.266 4.711 1 96.19 77 GLU A C 1
ATOM 607 O O . GLU A 1 77 ? 8.219 3.807 5.582 1 96.19 77 GLU A O 1
ATOM 612 N N . VAL A 1 78 ? 6.707 5.32 4.844 1 97.94 78 VAL A N 1
ATOM 613 C CA . VAL A 1 78 ? 6.684 6.023 6.121 1 97.94 78 VAL A CA 1
ATOM 614 C C . VAL A 1 78 ? 6.191 5.086 7.223 1 97.94 78 VAL A C 1
ATOM 616 O O . VAL A 1 78 ? 6.773 5.035 8.312 1 97.94 78 VAL A O 1
ATOM 619 N N . ALA A 1 79 ? 5.117 4.367 6.93 1 98.31 79 ALA A N 1
ATOM 620 C CA . ALA A 1 79 ? 4.555 3.422 7.891 1 98.31 79 ALA A CA 1
ATOM 621 C C . ALA A 1 79 ? 5.582 2.367 8.289 1 98.31 79 ALA A C 1
ATOM 623 O O . ALA A 1 79 ? 5.734 2.053 9.469 1 98.31 79 ALA A O 1
ATOM 624 N N . GLN A 1 80 ? 6.309 1.903 7.328 1 96.31 80 GLN A N 1
ATOM 625 C CA . GLN A 1 80 ? 7.289 0.855 7.586 1 96.31 80 GLN A CA 1
ATOM 626 C C . GLN A 1 80 ? 8.453 1.382 8.422 1 96.31 80 GLN A C 1
ATOM 628 O O . GLN A 1 80 ? 8.891 0.724 9.367 1 96.31 80 GLN A O 1
ATOM 633 N N . ILE A 1 81 ? 9 2.5 8.094 1 96.62 81 ILE A N 1
ATOM 634 C CA . ILE A 1 81 ? 10.094 3.104 8.852 1 96.62 81 ILE A CA 1
ATOM 635 C C . ILE A 1 81 ? 9.617 3.42 10.273 1 96.62 81 ILE A C 1
ATOM 637 O O . ILE A 1 81 ? 10.312 3.105 11.242 1 96.62 81 ILE A O 1
ATOM 641 N N . GLY A 1 82 ? 8.469 4.031 10.352 1 97.88 82 GLY A N 1
ATOM 642 C CA . GLY A 1 82 ? 7.898 4.332 11.656 1 97.88 82 GLY A CA 1
ATOM 643 C C . GLY A 1 82 ? 7.703 3.098 12.523 1 97.88 82 GLY A C 1
ATOM 644 O O . GLY A 1 82 ? 8.008 3.115 13.719 1 97.88 82 GLY A O 1
ATOM 645 N N . ARG A 1 83 ? 7.16 2.068 11.938 1 96.38 83 ARG A N 1
ATOM 646 C CA . ARG A 1 83 ? 6.961 0.814 12.656 1 96.38 83 ARG A CA 1
ATOM 647 C C . ARG A 1 83 ? 8.273 0.301 13.234 1 96.38 83 ARG A C 1
ATOM 649 O O . ARG A 1 83 ? 8.32 -0.132 14.391 1 96.38 83 ARG A O 1
ATOM 656 N N . SER A 1 84 ? 9.312 0.36 12.453 1 93.94 84 SER A N 1
ATOM 657 C CA . SER A 1 84 ? 10.625 -0.098 12.898 1 93.94 84 SER A CA 1
ATOM 658 C C . SER A 1 84 ? 11.125 0.716 14.086 1 93.94 84 SER A C 1
ATOM 660 O O . SER A 1 84 ? 11.617 0.155 15.07 1 93.94 84 SER A O 1
ATOM 662 N N . ILE A 1 85 ? 10.984 1.995 14.023 1 96 85 ILE A N 1
ATOM 663 C CA . ILE A 1 85 ? 11.398 2.861 15.125 1 96 85 ILE A CA 1
ATOM 664 C C . ILE A 1 85 ? 10.539 2.586 16.344 1 96 85 ILE A C 1
ATOM 666 O O . ILE A 1 85 ? 11.055 2.471 17.469 1 96 85 ILE A O 1
ATOM 670 N N . GLY A 1 86 ? 9.203 2.518 16.109 1 95.94 86 GLY A N 1
ATOM 671 C CA . GLY A 1 86 ? 8.297 2.209 17.219 1 95.94 86 GLY A CA 1
ATOM 672 C C . GLY A 1 86 ? 8.648 0.922 17.938 1 95.94 86 GLY A C 1
ATOM 673 O O . GLY A 1 86 ? 8.664 0.88 19.172 1 95.94 86 GLY A O 1
ATOM 674 N N . GLU A 1 87 ? 8.922 -0.126 17.188 1 93.19 87 GLU A N 1
ATOM 675 C CA . GLU A 1 87 ? 9.328 -1.397 17.781 1 93.19 87 GLU A CA 1
ATOM 676 C C . GLU A 1 87 ? 10.609 -1.243 18.594 1 93.19 87 GLU A C 1
ATOM 678 O O . GLU A 1 87 ? 10.727 -1.794 19.688 1 93.19 87 GLU A O 1
ATOM 683 N N . GLY A 1 88 ? 11.555 -0.495 18.094 1 93.19 88 GLY A N 1
ATOM 684 C CA . GLY A 1 88 ? 12.805 -0.245 18.797 1 93.19 88 GLY A CA 1
ATOM 685 C C . GLY A 1 88 ? 12.609 0.48 20.109 1 93.19 88 GLY A C 1
ATOM 686 O O . GLY A 1 88 ? 13.414 0.321 21.031 1 93.19 88 GLY A O 1
ATOM 687 N N . LEU A 1 89 ? 11.539 1.21 20.219 1 95.25 89 LEU A N 1
ATOM 688 C CA . LEU A 1 89 ? 11.312 2.018 21.406 1 95.25 89 LEU A CA 1
ATOM 689 C C . LEU A 1 89 ? 10.242 1.388 22.297 1 95.25 89 LEU A C 1
ATOM 691 O O . LEU A 1 89 ? 9.938 1.905 23.359 1 95.25 89 LEU A O 1
ATOM 695 N N . GLY A 1 90 ? 9.656 0.308 21.797 1 94.19 90 GLY A N 1
ATOM 696 C CA . GLY A 1 90 ? 8.656 -0.402 22.578 1 94.19 90 GLY A CA 1
ATOM 697 C C . GLY A 1 90 ? 7.266 0.185 22.453 1 94.19 90 GLY A C 1
ATOM 698 O O . GLY A 1 90 ? 6.387 -0.076 23.281 1 94.19 90 GLY A O 1
ATOM 699 N N . CYS A 1 91 ? 7.043 1.047 21.453 1 95.44 91 CYS A N 1
ATOM 700 C CA . CYS A 1 91 ? 5.703 1.512 21.109 1 95.44 91 CYS A CA 1
ATOM 701 C C . CYS A 1 91 ? 4.891 0.405 20.453 1 95.44 91 CYS A C 1
ATOM 703 O O . CYS A 1 91 ? 5.453 -0.579 19.969 1 95.44 91 CYS A O 1
ATOM 705 N N . ASP A 1 92 ? 3.59 0.551 20.547 1 95.5 92 ASP A N 1
ATOM 706 C CA . ASP A 1 92 ? 2.773 -0.366 19.766 1 95.5 92 ASP A CA 1
ATOM 707 C C . ASP A 1 92 ? 3.029 -0.18 18.266 1 95.5 92 ASP A C 1
ATOM 709 O O . ASP A 1 92 ? 2.799 0.902 17.719 1 95.5 92 ASP A O 1
ATOM 713 N N . PRO A 1 93 ? 3.504 -1.209 17.594 1 94.12 93 PRO A N 1
ATOM 714 C CA . PRO A 1 93 ? 3.896 -1.051 16.188 1 94.12 93 PRO A CA 1
ATOM 715 C C . PRO A 1 93 ? 2.713 -0.738 15.273 1 94.12 93 PRO A C 1
ATOM 717 O O . PRO A 1 93 ? 2.865 -0.016 14.289 1 94.12 93 PRO A O 1
ATOM 720 N N . ASP A 1 94 ? 1.512 -1.26 15.578 1 95.5 94 ASP A N 1
ATOM 721 C CA . ASP A 1 94 ? 0.336 -1.005 14.758 1 95.5 94 ASP A CA 1
ATOM 722 C C . ASP A 1 94 ? -0.105 0.453 14.859 1 95.5 94 ASP A C 1
ATOM 724 O O . ASP A 1 94 ? -0.607 1.028 13.898 1 95.5 94 ASP A O 1
ATOM 728 N N . LEU A 1 95 ? 0.099 0.979 16.031 1 97.44 95 LEU A N 1
ATOM 729 C CA . LEU A 1 95 ? -0.252 2.377 16.25 1 97.44 95 LEU A CA 1
ATOM 730 C C . LEU A 1 95 ? 0.63 3.299 15.422 1 97.44 95 LEU A C 1
ATOM 732 O O . LEU A 1 95 ? 0.134 4.23 14.781 1 97.44 95 LEU A O 1
ATOM 736 N N . VAL A 1 96 ? 1.907 3.066 15.414 1 97.94 96 VAL A N 1
ATOM 737 C CA . VAL A 1 96 ? 2.842 3.891 14.656 1 97.94 96 VAL A CA 1
ATOM 738 C C . VAL A 1 96 ? 2.646 3.65 13.164 1 97.94 96 VAL A C 1
ATOM 740 O O . VAL A 1 96 ? 2.701 4.586 12.359 1 97.94 96 VAL A O 1
ATOM 743 N N . ASP A 1 97 ? 2.41 2.396 12.828 1 97.56 97 ASP A N 1
ATOM 744 C CA . ASP A 1 97 ? 2.119 2.021 11.445 1 97.56 97 ASP A CA 1
ATOM 745 C C . ASP A 1 97 ? 0.907 2.781 10.914 1 97.56 97 ASP A C 1
ATOM 747 O O . ASP A 1 97 ? 0.953 3.344 9.82 1 97.56 97 ASP A O 1
ATOM 751 N N . LEU A 1 98 ? -0.124 2.814 11.664 1 98.44 98 LEU A N 1
ATOM 752 C CA . LEU A 1 98 ? -1.353 3.518 11.312 1 98.44 98 LEU A CA 1
ATOM 753 C C . LEU A 1 98 ? -1.081 5 11.078 1 98.44 98 LEU A C 1
ATOM 755 O O . LEU A 1 98 ? -1.595 5.586 10.117 1 98.44 98 LEU A O 1
ATOM 759 N N . ALA A 1 99 ? -0.298 5.59 11.977 1 98.75 99 ALA A N 1
ATOM 760 C CA . ALA A 1 99 ? 0.032 7.004 11.836 1 98.75 99 ALA A CA 1
ATOM 761 C C . ALA A 1 99 ? 0.716 7.273 10.492 1 98.75 99 ALA A C 1
ATOM 763 O O . ALA A 1 99 ? 0.423 8.273 9.836 1 98.75 99 ALA A O 1
ATOM 764 N N . GLY A 1 100 ? 1.596 6.375 10.094 1 98.62 100 GLY A N 1
ATOM 765 C CA . GLY A 1 100 ? 2.271 6.504 8.805 1 98.62 100 GLY A CA 1
ATOM 766 C C . GLY A 1 100 ? 1.333 6.363 7.625 1 98.62 100 GLY A C 1
ATOM 767 O O . GLY A 1 100 ? 1.428 7.125 6.66 1 98.62 100 GLY A O 1
ATOM 768 N N . LEU A 1 101 ? 0.383 5.395 7.688 1 98.44 101 LEU A N 1
ATOM 769 C CA . LEU A 1 101 ? -0.583 5.172 6.617 1 98.44 101 LEU A CA 1
ATOM 770 C C . LEU A 1 101 ? -1.522 6.363 6.477 1 98.44 101 LEU A C 1
ATOM 772 O O . LEU A 1 101 ? -1.915 6.719 5.363 1 98.44 101 LEU A O 1
ATOM 776 N N . ALA A 1 102 ? -1.786 7.051 7.574 1 98.62 102 ALA A N 1
ATOM 777 C CA . ALA A 1 102 ? -2.865 8.039 7.605 1 98.62 102 ALA A CA 1
ATOM 778 C C . ALA A 1 102 ? -2.324 9.445 7.395 1 98.62 102 ALA A C 1
ATOM 780 O O . ALA A 1 102 ? -3.086 10.375 7.113 1 98.62 102 ALA A O 1
ATOM 781 N N . HIS A 1 103 ? -1.042 9.656 7.48 1 97.69 103 HIS A N 1
ATOM 782 C CA . HIS A 1 103 ? -0.495 11 7.641 1 97.69 103 HIS A CA 1
ATOM 783 C C . HIS A 1 103 ? -0.736 11.844 6.395 1 97.69 103 HIS A C 1
ATOM 785 O O . HIS A 1 103 ? -0.803 13.07 6.477 1 97.69 103 HIS A O 1
ATOM 791 N N . ASP A 1 104 ? -0.949 11.156 5.254 1 96.06 104 ASP A N 1
ATOM 792 C CA . ASP A 1 104 ? -0.992 11.898 4 1 96.06 104 ASP A CA 1
ATOM 793 C C . ASP A 1 104 ? -2.369 11.805 3.348 1 96.06 104 ASP A C 1
ATOM 795 O O . ASP A 1 104 ? -2.568 12.281 2.23 1 96.06 104 ASP A O 1
ATOM 799 N N . ILE A 1 105 ? -3.387 11.18 3.961 1 97.56 105 ILE A N 1
ATOM 800 C CA . ILE A 1 105 ? -4.648 10.867 3.297 1 97.56 105 ILE A CA 1
ATOM 801 C C . ILE A 1 105 ? -5.434 12.148 3.039 1 97.56 105 ILE A C 1
ATOM 803 O O . ILE A 1 105 ? -6.391 12.156 2.262 1 97.56 105 ILE A O 1
ATOM 807 N N . GLY A 1 106 ? -5.051 13.273 3.646 1 97.38 106 GLY A N 1
ATOM 808 C CA . GLY A 1 106 ? -5.777 14.531 3.52 1 97.38 106 GLY A CA 1
ATOM 809 C C . GLY A 1 106 ? -5.301 15.375 2.354 1 97.38 106 GLY A C 1
ATOM 810 O O . GLY A 1 106 ? -5.934 16.375 2.008 1 97.38 106 GLY A O 1
ATOM 811 N N . HIS A 1 107 ? -4.219 14.977 1.675 1 95.75 107 HIS A N 1
ATOM 812 C CA . HIS A 1 107 ? -3.705 15.773 0.568 1 95.75 107 HIS A CA 1
ATOM 813 C C . HIS A 1 107 ? -4.668 15.766 -0.614 1 95.75 107 HIS A C 1
ATOM 815 O O . HIS A 1 107 ? -5.195 14.711 -0.98 1 95.75 107 HIS A O 1
ATOM 821 N N . PRO A 1 108 ? -4.879 16.922 -1.188 1 96.62 108 PRO A N 1
ATOM 822 C CA . PRO A 1 108 ? -5.645 17.016 -2.436 1 96.62 108 PRO A CA 1
ATOM 823 C C . PRO A 1 108 ? -4.809 16.656 -3.664 1 96.62 108 PRO A C 1
ATOM 825 O O . PRO A 1 108 ? -3.623 16.344 -3.539 1 96.62 108 PRO A O 1
ATOM 828 N N . PRO A 1 109 ? -5.453 16.562 -4.844 1 94.69 109 PRO A N 1
ATOM 829 C CA . PRO A 1 109 ? -4.664 16.391 -6.066 1 94.69 109 PRO A CA 1
ATOM 830 C C . PRO A 1 109 ? -3.521 17.406 -6.172 1 94.69 109 PRO A C 1
ATOM 832 O O . PRO A 1 109 ? -3.668 18.547 -5.762 1 94.69 109 PRO A O 1
ATOM 835 N N . TYR A 1 110 ? -2.402 16.969 -6.66 1 92.44 110 TYR A N 1
ATOM 836 C CA . TYR A 1 110 ? -1.209 17.75 -6.938 1 92.44 110 TYR A CA 1
ATOM 837 C C . TYR A 1 110 ? -0.469 18.094 -5.648 1 92.44 110 TYR A C 1
ATOM 839 O O . TYR A 1 110 ? 0.287 19.062 -5.594 1 92.44 110 TYR A O 1
ATOM 847 N N . GLY A 1 111 ? -0.776 17.422 -4.539 1 89.69 111 GLY A N 1
ATOM 848 C CA . GLY A 1 111 ? -0.001 17.469 -3.309 1 89.69 111 GLY A CA 1
ATOM 849 C C . GLY A 1 111 ? -0.02 18.844 -2.652 1 89.69 111 GLY A C 1
ATOM 850 O O . GLY A 1 111 ? -1.088 19.422 -2.447 1 89.69 111 GLY A O 1
ATOM 851 N N . HIS A 1 112 ? 1.184 19.375 -2.346 1 88.56 112 HIS A N 1
ATOM 852 C CA . HIS A 1 112 ? 1.308 20.656 -1.679 1 88.56 112 HIS A CA 1
ATOM 853 C C . HIS A 1 112 ? 0.824 21.797 -2.576 1 88.56 112 HIS A C 1
ATOM 855 O O . HIS A 1 112 ? 0.297 22.797 -2.09 1 88.56 112 HIS A O 1
ATOM 861 N N . ASN A 1 113 ? 1.008 21.578 -3.824 1 92.25 113 ASN A N 1
ATOM 862 C CA . ASN A 1 113 ? 0.513 22.562 -4.781 1 92.25 113 ASN A CA 1
ATOM 863 C C . ASN A 1 113 ? -1.008 22.688 -4.727 1 92.25 113 ASN A C 1
ATOM 865 O O . ASN A 1 113 ? -1.548 23.781 -4.73 1 92.25 113 ASN A O 1
ATOM 869 N N . GLY A 1 114 ? -1.647 21.562 -4.668 1 95.38 114 GLY A N 1
ATOM 870 C CA . GLY A 1 114 ? -3.094 21.547 -4.52 1 95.38 114 GLY A CA 1
ATOM 871 C C . GLY A 1 114 ? -3.561 22.094 -3.182 1 95.38 114 GLY A C 1
ATOM 872 O O . GLY A 1 114 ? -4.609 22.734 -3.098 1 95.38 114 GLY A O 1
ATOM 873 N N . GLU A 1 115 ? -2.801 21.875 -2.168 1 95.62 115 GLU A N 1
ATOM 874 C CA . GLU A 1 115 ? -3.102 22.406 -0.842 1 95.62 115 GLU A CA 1
ATOM 875 C C . GLU A 1 115 ? -3.117 23.938 -0.85 1 95.62 115 GLU A C 1
ATOM 877 O O . GLU A 1 115 ? -4.023 24.547 -0.286 1 95.62 115 GLU A O 1
ATOM 882 N N . LYS A 1 116 ? -2.166 24.469 -1.483 1 95.56 116 LYS A N 1
ATOM 883 C CA . LYS A 1 116 ? -2.09 25.922 -1.581 1 95.56 116 LYS A CA 1
ATOM 884 C C . LYS A 1 116 ? -3.305 26.484 -2.312 1 95.56 116 LYS A C 1
ATOM 886 O O . LYS A 1 116 ? -3.867 27.5 -1.898 1 95.56 116 LYS A O 1
ATOM 891 N N . ALA A 1 117 ? -3.645 25.844 -3.373 1 97.31 117 ALA A N 1
ATOM 892 C CA . ALA A 1 117 ? -4.781 26.297 -4.172 1 97.31 117 ALA A CA 1
ATOM 893 C C . ALA A 1 117 ? -6.074 26.25 -3.361 1 97.31 117 ALA A C 1
ATOM 895 O O . ALA A 1 117 ? -6.855 27.203 -3.383 1 97.31 117 ALA A O 1
ATOM 896 N N . LEU A 1 118 ? -6.309 25.203 -2.629 1 98 118 LEU A N 1
ATOM 897 C CA . LEU A 1 118 ? -7.527 25.047 -1.844 1 98 118 LEU A CA 1
ATOM 898 C C . LEU A 1 118 ? -7.527 26 -0.652 1 98 118 LEU A C 1
ATOM 900 O O . LEU A 1 118 ? -8.578 26.5 -0.249 1 98 118 LEU A O 1
ATOM 904 N N . ASP A 1 119 ? -6.348 26.203 -0.065 1 98.06 119 ASP A N 1
ATOM 905 C CA . ASP A 1 119 ? -6.242 27.141 1.043 1 98.06 119 ASP A CA 1
ATOM 906 C C . ASP A 1 119 ? -6.602 28.562 0.594 1 98.06 119 ASP A C 1
ATOM 908 O O . ASP A 1 119 ? -7.293 29.281 1.309 1 98.06 119 ASP A O 1
ATOM 912 N N . HIS A 1 120 ? -6.105 28.922 -0.592 1 97.38 120 HIS A N 1
ATOM 913 C CA . HIS A 1 120 ? -6.43 30.234 -1.148 1 97.38 120 HIS A CA 1
ATOM 914 C C . HIS A 1 120 ? -7.926 30.375 -1.396 1 97.38 120 HIS A C 1
ATOM 916 O O . HIS A 1 120 ? -8.531 31.391 -1.042 1 97.38 120 HIS A O 1
ATOM 922 N N . PHE A 1 121 ? -8.469 29.375 -1.954 1 98.06 121 PHE A N 1
ATOM 923 C CA . PHE A 1 121 ? -9.898 29.375 -2.264 1 98.06 121 PHE A CA 1
ATOM 924 C C . PHE A 1 121 ? -10.727 29.5 -0.992 1 98.06 121 PHE A C 1
ATOM 926 O O . PHE A 1 121 ? -11.734 30.203 -0.971 1 98.06 121 PHE A O 1
ATOM 933 N N . ALA A 1 122 ? -10.281 28.844 0.113 1 98.06 122 ALA A N 1
ATOM 934 C CA . ALA A 1 122 ? -11.094 28.734 1.318 1 98.06 122 ALA A CA 1
ATOM 935 C C . ALA A 1 122 ? -10.586 29.656 2.416 1 98.06 122 ALA A C 1
ATOM 937 O O . ALA A 1 122 ? -11.016 29.562 3.568 1 98.06 122 ALA A O 1
ATOM 938 N N . ASP A 1 123 ? -9.75 30.547 2.141 1 97.69 123 ASP A N 1
ATOM 939 C CA . ASP A 1 123 ? -9.047 31.359 3.131 1 97.69 123 ASP A CA 1
ATOM 940 C C . ASP A 1 123 ? -10.039 32.062 4.043 1 97.69 123 ASP A C 1
ATOM 942 O O . ASP A 1 123 ? -9.875 32.094 5.266 1 97.69 123 ASP A O 1
ATOM 946 N N . ALA A 1 124 ? -11.062 32.688 3.502 1 97 124 ALA A N 1
ATOM 947 C CA . ALA A 1 124 ? -12.047 33.438 4.266 1 97 124 ALA A CA 1
ATOM 948 C C . ALA A 1 124 ? -12.992 32.5 5.023 1 97 124 ALA A C 1
ATOM 950 O O . ALA A 1 124 ? -13.773 32.969 5.863 1 97 124 ALA A O 1
ATOM 951 N N . HIS A 1 125 ? -12.898 31.281 4.773 1 97.56 125 HIS A N 1
ATOM 952 C CA . HIS A 1 125 ? -13.852 30.312 5.316 1 97.56 125 HIS A CA 1
ATOM 953 C C . HIS A 1 125 ? -13.141 29.234 6.113 1 97.56 125 HIS A C 1
ATOM 955 O O . HIS A 1 125 ? -13.547 28.062 6.094 1 97.56 125 HIS A O 1
ATOM 961 N N . GLY A 1 126 ? -11.961 29.547 6.727 1 96.62 126 GLY A N 1
ATOM 962 C CA . GLY A 1 126 ? -11.281 28.609 7.613 1 96.62 126 GLY A CA 1
ATOM 963 C C . GLY A 1 126 ? -10.07 27.953 6.969 1 96.62 126 GLY A C 1
ATOM 964 O O . GLY A 1 126 ? -9.344 27.203 7.621 1 96.62 126 GLY A O 1
ATOM 965 N N . GLY A 1 127 ? -9.852 28.156 5.652 1 97.88 127 GLY A N 1
ATOM 966 C CA . GLY A 1 127 ? -8.648 27.719 4.969 1 97.88 127 GLY A CA 1
ATOM 967 C C . GLY A 1 127 ? -8.617 26.219 4.715 1 97.88 127 GLY A C 1
ATOM 968 O O . GLY A 1 127 ? -9.648 25.562 4.785 1 97.88 127 GLY A O 1
ATOM 969 N N . PHE A 1 128 ? -7.453 25.766 4.273 1 98.31 128 PHE A N 1
ATOM 970 C CA . PHE A 1 128 ? -7.207 24.344 4.02 1 98.31 128 PHE A CA 1
ATOM 971 C C . PHE A 1 128 ? -5.812 23.953 4.492 1 98.31 128 PHE A C 1
ATOM 973 O O . PHE A 1 128 ? -4.84 24.656 4.234 1 98.31 128 PHE A O 1
ATOM 980 N N . GLU A 1 129 ? -5.738 22.891 5.145 1 98.06 129 GLU A N 1
ATOM 981 C CA . GLU A 1 129 ? -4.492 22.25 5.566 1 98.06 129 GLU A CA 1
ATOM 982 C C . GLU A 1 129 ? -4.605 20.719 5.52 1 98.06 129 GLU A C 1
ATOM 984 O O . GLU A 1 129 ? -5.559 20.156 6.051 1 98.06 129 GLU A O 1
ATOM 989 N N . GLY A 1 130 ? -3.658 20.047 4.867 1 97.44 130 GLY A N 1
ATOM 990 C CA . GLY A 1 130 ? -3.697 18.609 4.68 1 97.44 130 GLY A CA 1
ATOM 991 C C . GLY A 1 130 ? -3.877 17.844 5.977 1 97.44 130 GLY A C 1
ATOM 992 O O . GLY A 1 130 ? -4.613 16.859 6.027 1 97.44 130 GLY A O 1
ATOM 993 N N . ASN A 1 131 ? -3.23 18.281 7.035 1 97.88 131 ASN A N 1
ATOM 994 C CA . ASN A 1 131 ? -3.324 17.609 8.328 1 97.88 131 ASN A CA 1
ATOM 995 C C . ASN A 1 131 ? -4.707 17.766 8.953 1 97.88 131 ASN A C 1
ATOM 997 O O . ASN A 1 131 ? -5.215 16.859 9.602 1 97.88 131 ASN A O 1
ATOM 1001 N N . ALA A 1 132 ? -5.25 18.953 8.805 1 98.62 132 ALA A N 1
ATOM 1002 C CA . ALA A 1 132 ? -6.621 19.141 9.266 1 98.62 132 ALA A CA 1
ATOM 1003 C C . ALA A 1 132 ? -7.594 18.266 8.484 1 98.62 132 ALA A C 1
ATOM 1005 O O . ALA A 1 132 ? -8.547 17.719 9.055 1 98.62 132 ALA A O 1
ATOM 100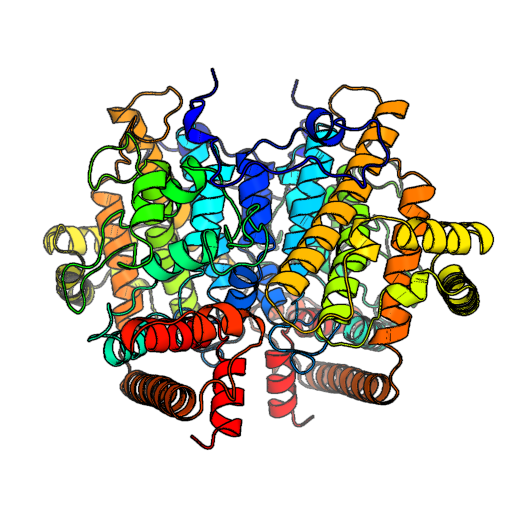6 N N . GLN A 1 133 ? -7.355 18.203 7.207 1 98.56 133 GLN A N 1
ATOM 1007 C CA . GLN A 1 133 ? -8.188 17.359 6.363 1 98.56 133 GLN A CA 1
ATOM 1008 C C . GLN A 1 133 ? -8.039 15.883 6.75 1 98.56 133 GLN A C 1
ATOM 1010 O O . GLN A 1 133 ? -8.992 15.109 6.648 1 98.56 133 GLN A O 1
ATOM 1015 N N . ASN A 1 134 ? -6.805 15.414 7.195 1 98.44 134 ASN A N 1
ATOM 1016 C CA . ASN A 1 134 ? -6.633 14.07 7.738 1 98.44 134 ASN A CA 1
ATOM 1017 C C . ASN A 1 134 ? -7.637 13.781 8.852 1 98.44 134 ASN A C 1
ATOM 1019 O O . ASN A 1 134 ? -8.336 12.766 8.82 1 98.44 134 ASN A O 1
ATOM 1023 N N . LEU A 1 135 ? -7.629 14.703 9.805 1 98.69 135 LEU A N 1
ATOM 1024 C CA . LEU A 1 135 ? -8.516 14.523 10.953 1 98.69 135 LEU A CA 1
ATOM 1025 C C . LEU A 1 135 ? -9.969 14.43 10.508 1 98.69 135 LEU A C 1
ATOM 1027 O O . LEU A 1 135 ? -10.719 13.586 11 1 98.69 135 LEU A O 1
ATOM 1031 N N . ARG A 1 136 ? -10.336 15.32 9.641 1 98.56 136 ARG A N 1
ATOM 1032 C CA . ARG A 1 136 ? -11.711 15.352 9.156 1 98.56 136 ARG A CA 1
ATOM 1033 C C . ARG A 1 136 ? -12.078 14.055 8.453 1 98.56 136 ARG A C 1
ATOM 1035 O O . ARG A 1 136 ? -13.164 13.508 8.664 1 98.56 136 ARG A O 1
ATOM 1042 N N . ILE A 1 137 ? -11.219 13.531 7.617 1 98.56 137 ILE A N 1
ATOM 1043 C CA . ILE A 1 137 ? -11.445 12.281 6.91 1 98.56 137 ILE A CA 1
ATOM 1044 C C . ILE A 1 137 ? -11.594 11.141 7.918 1 98.56 137 ILE A C 1
ATOM 1046 O O . ILE A 1 137 ? -12.547 10.359 7.844 1 98.56 137 ILE A O 1
ATOM 1050 N N . LEU A 1 138 ? -10.75 11.047 8.898 1 98.81 138 LEU A N 1
ATOM 1051 C CA . LEU A 1 138 ? -10.703 9.945 9.852 1 98.81 138 LEU A CA 1
ATOM 1052 C C . LEU A 1 138 ? -11.906 9.977 10.781 1 98.81 138 LEU A C 1
ATOM 1054 O O . LEU A 1 138 ? -12.359 8.93 11.25 1 98.81 138 LEU A O 1
ATOM 1058 N N . THR A 1 139 ? -12.477 11.188 11 1 98.62 139 THR A N 1
ATOM 1059 C CA . THR A 1 139 ? -13.469 11.289 12.062 1 98.62 139 THR A CA 1
ATOM 1060 C C . THR A 1 139 ? -14.836 11.664 11.492 1 98.62 139 THR A C 1
ATOM 1062 O O . THR A 1 139 ? -15.844 11.641 12.211 1 98.62 139 THR A O 1
ATOM 1065 N N . ARG A 1 140 ? -14.938 11.977 10.18 1 97.44 140 ARG A N 1
ATOM 1066 C CA . ARG A 1 140 ? -16.219 12.438 9.664 1 97.44 140 ARG A CA 1
ATOM 1067 C C . ARG A 1 140 ? -16.469 11.906 8.258 1 97.44 140 ARG A C 1
ATOM 1069 O O . ARG A 1 140 ? -17.531 11.312 7.996 1 97.44 140 ARG A O 1
ATOM 1076 N N . LEU A 1 141 ? -15.523 12.031 7.371 1 97.75 141 LEU A N 1
ATOM 1077 C CA . LEU A 1 141 ? -15.812 11.914 5.945 1 97.75 141 LEU A CA 1
ATOM 1078 C C . LEU A 1 141 ? -15.758 10.461 5.496 1 97.75 141 LEU A C 1
ATOM 1080 O O . LEU A 1 141 ? -16.531 10.047 4.617 1 97.75 141 LEU A O 1
ATOM 1084 N N . GLU A 1 142 ? -14.773 9.672 5.988 1 97.44 142 GLU A N 1
ATOM 1085 C CA . GLU A 1 142 ? -14.711 8.273 5.598 1 97.44 142 GLU A CA 1
ATOM 1086 C C . GLU A 1 142 ? -15.953 7.512 6.066 1 97.44 142 GLU A C 1
ATOM 1088 O O . GLU A 1 142 ? -16.234 7.457 7.266 1 97.44 142 GLU A O 1
ATOM 1093 N N . PRO A 1 143 ? -16.703 6.961 5.168 1 96.31 143 PRO A N 1
ATOM 1094 C CA . PRO A 1 143 ? -17.938 6.289 5.566 1 96.31 143 PRO A CA 1
ATOM 1095 C C . PRO A 1 143 ? -17.688 4.922 6.199 1 96.31 143 PRO A C 1
ATOM 1097 O O . PRO A 1 143 ? -17.297 3.98 5.508 1 96.31 143 PRO A O 1
ATOM 1100 N N . LYS A 1 144 ? -17.906 4.816 7.488 1 96.5 144 LYS A N 1
ATOM 1101 C CA . LYS A 1 144 ? -17.703 3.539 8.164 1 96.5 144 LYS A CA 1
ATOM 1102 C C . LYS A 1 144 ? -18.672 3.363 9.32 1 96.5 144 LYS A C 1
ATOM 1104 O O . LYS A 1 144 ? -19.297 2.307 9.469 1 96.5 144 LYS A O 1
ATOM 1109 N N . VAL A 1 145 ? -18.797 4.406 10.18 1 96.69 145 VAL A N 1
ATOM 1110 C CA . VAL A 1 145 ? -19.625 4.266 11.367 1 96.69 145 VAL A CA 1
ATOM 1111 C C . VAL A 1 145 ? -20.5 5.504 11.531 1 96.69 145 VAL A C 1
ATOM 1113 O O . VAL A 1 145 ? -20.031 6.633 11.375 1 96.69 145 VAL A O 1
ATOM 1116 N N . LEU A 1 146 ? -21.734 5.297 11.703 1 95.81 146 LEU A N 1
ATOM 1117 C CA . LEU A 1 146 ? -22.672 6.34 12.102 1 95.81 146 LEU A CA 1
ATOM 1118 C C . LEU A 1 146 ? -23.062 6.195 13.57 1 95.81 146 LEU A C 1
ATOM 1120 O O . LEU A 1 146 ? -23.219 5.074 14.062 1 95.81 146 LEU A O 1
ATOM 1124 N N . ASP A 1 147 ? -23.141 7.258 14.219 1 95.56 147 ASP A N 1
ATOM 1125 C CA . ASP A 1 147 ? -23.672 7.191 15.578 1 95.56 147 ASP A CA 1
ATOM 1126 C C . ASP A 1 147 ? -25.188 7.02 15.555 1 95.56 147 ASP A C 1
ATOM 1128 O O . ASP A 1 147 ? -25.797 6.984 14.492 1 95.56 147 ASP A O 1
ATOM 1132 N N . PRO A 1 148 ? -25.828 6.867 16.719 1 92.62 148 PRO A N 1
ATOM 1133 C CA . PRO A 1 148 ? -27.281 6.605 16.75 1 92.62 148 PRO A CA 1
ATOM 1134 C C . PRO A 1 148 ? -28.094 7.738 16.141 1 92.62 148 PRO A C 1
ATOM 1136 O O . PRO A 1 148 ? -29.219 7.52 15.68 1 92.62 148 PRO A O 1
ATOM 1139 N N . ALA A 1 149 ? -27.578 8.922 16.109 1 93.31 149 ALA A N 1
ATOM 1140 C CA . ALA A 1 149 ? -28.281 10.07 15.555 1 93.31 149 ALA A CA 1
ATOM 1141 C C . ALA A 1 149 ? -28.047 10.18 14.047 1 93.31 149 ALA A C 1
ATOM 1143 O O . ALA A 1 149 ? -28.547 11.086 13.391 1 93.31 149 ALA A O 1
ATOM 1144 N N . GLY A 1 150 ? -27.234 9.312 13.5 1 92.56 150 GLY A N 1
ATOM 1145 C CA . GLY A 1 150 ? -26.969 9.305 12.07 1 92.56 150 GLY A CA 1
ATOM 1146 C C . GLY A 1 150 ? -25.797 10.18 11.68 1 92.56 150 GLY A C 1
ATOM 1147 O O . GLY A 1 150 ? -25.547 10.414 10.492 1 92.56 150 GLY A O 1
ATOM 1148 N N . VAL A 1 151 ? -25.109 10.648 12.656 1 94.69 151 VAL A N 1
ATOM 1149 C CA . VAL A 1 151 ? -23.938 11.492 12.391 1 94.69 151 VAL A CA 1
ATOM 1150 C C . VAL A 1 151 ? -22.703 10.609 12.195 1 94.69 151 VAL A C 1
ATOM 1152 O O . VAL A 1 151 ? -22.484 9.664 12.953 1 94.69 151 VAL A O 1
ATOM 1155 N N . SER A 1 152 ? -21.953 10.945 11.203 1 97.25 152 SER A N 1
ATOM 1156 C CA . SER A 1 152 ? -20.781 10.133 10.867 1 97.25 152 SER A CA 1
ATOM 1157 C C . SER A 1 152 ? -19.688 10.273 11.914 1 97.25 152 SER A C 1
ATOM 1159 O O . SER A 1 152 ? -19.406 11.383 12.383 1 97.25 152 SER A O 1
ATOM 1161 N N . ALA A 1 153 ? -19.047 9.188 12.227 1 97.81 153 ALA A N 1
ATOM 1162 C CA . ALA A 1 153 ? -17.859 9.156 13.078 1 97.81 153 ALA A CA 1
ATOM 1163 C C . ALA A 1 153 ? -16.625 8.75 12.289 1 97.81 153 ALA A C 1
ATOM 1165 O O . ALA A 1 153 ? -15.633 8.281 12.859 1 97.81 153 ALA A O 1
ATOM 1166 N N . GLY A 1 154 ? -16.734 8.922 10.961 1 98.12 154 GLY A N 1
ATOM 1167 C CA . GLY A 1 154 ? -15.617 8.5 10.133 1 98.12 154 GLY A CA 1
ATOM 1168 C C . GLY A 1 154 ? -15.219 7.051 10.359 1 98.12 154 GLY A C 1
ATOM 1169 O O . GLY A 1 154 ? -16.078 6.16 10.336 1 98.12 154 GLY A O 1
ATOM 1170 N N . LEU A 1 155 ? -13.945 6.789 10.57 1 98.38 155 LEU A N 1
ATOM 1171 C CA . LEU A 1 155 ? -13.453 5.43 10.773 1 98.38 155 LEU A CA 1
ATOM 1172 C C . LEU A 1 155 ? -13.625 5 12.227 1 98.38 155 LEU A C 1
ATOM 1174 O O . LEU A 1 155 ? -13.375 3.842 12.57 1 98.38 155 LEU A O 1
ATOM 1178 N N . ASN A 1 156 ? -13.984 5.898 13.078 1 98.44 156 ASN A N 1
ATOM 1179 C CA . ASN A 1 156 ? -14.211 5.617 14.492 1 98.44 156 ASN A CA 1
ATOM 1180 C C . ASN A 1 156 ? -13 4.941 15.133 1 98.44 156 ASN A C 1
ATOM 1182 O O . ASN A 1 156 ? -13.133 3.902 15.773 1 98.44 156 ASN A O 1
ATOM 1186 N N . LEU A 1 157 ? -11.828 5.512 14.883 1 98.69 157 LEU A N 1
ATOM 1187 C CA . LEU A 1 157 ? -10.586 4.996 15.445 1 98.69 157 LEU A CA 1
ATOM 1188 C C . LEU A 1 157 ? -10.492 5.297 16.938 1 98.69 157 LEU A C 1
ATOM 1190 O O . LEU A 1 157 ? -11.258 6.109 17.453 1 98.69 157 LEU A O 1
ATOM 1194 N N . THR A 1 158 ? -9.602 4.609 17.594 1 98.5 158 THR A N 1
ATOM 1195 C CA . THR A 1 158 ? -9.352 4.859 19.016 1 98.5 158 THR A CA 1
ATOM 1196 C C . THR A 1 158 ? -8.711 6.23 19.219 1 98.5 158 THR A C 1
ATOM 1198 O O . THR A 1 158 ? -8.102 6.781 18.297 1 98.5 158 THR A O 1
ATOM 1201 N N . ARG A 1 159 ? -8.82 6.734 20.422 1 98.56 159 ARG A N 1
ATOM 1202 C CA . ARG A 1 159 ? -8.266 8.039 20.766 1 98.56 159 ARG A CA 1
ATOM 1203 C C . ARG A 1 159 ? -6.77 8.086 20.484 1 98.56 159 ARG A C 1
ATOM 1205 O O . ARG A 1 159 ? -6.281 9.055 19.891 1 98.56 159 ARG A O 1
ATOM 1212 N N . ALA A 1 160 ? -6.031 7.051 20.891 1 98.56 160 ALA A N 1
ATOM 1213 C CA . ALA A 1 160 ? -4.582 7.023 20.703 1 98.56 160 ALA A CA 1
ATOM 1214 C C . ALA A 1 160 ? -4.23 7 19.219 1 98.56 160 ALA A C 1
ATOM 1216 O O . ALA A 1 160 ? -3.26 7.633 18.797 1 98.56 160 ALA A O 1
ATOM 1217 N N . SER A 1 161 ? -5.016 6.254 18.406 1 98.75 161 SER A N 1
ATOM 1218 C CA . SER A 1 161 ? -4.777 6.184 16.969 1 98.75 161 SER A CA 1
ATOM 1219 C C . SER A 1 161 ? -4.965 7.547 16.312 1 98.75 161 SER A C 1
ATOM 1221 O O . SER A 1 161 ? -4.145 7.965 15.492 1 98.75 161 SER A O 1
ATOM 1223 N N . LEU A 1 162 ? -6.039 8.219 16.688 1 98.88 162 LEU A N 1
ATOM 1224 C CA . LEU A 1 162 ? -6.297 9.539 16.125 1 98.88 162 LEU A CA 1
ATOM 1225 C C . LEU A 1 162 ? -5.211 10.523 16.547 1 98.88 162 LEU A C 1
ATOM 1227 O O . LEU A 1 162 ? -4.754 11.328 15.734 1 98.88 162 LEU A O 1
ATOM 1231 N N . ASP A 1 163 ? -4.812 10.461 17.781 1 98.69 163 ASP A N 1
ATOM 1232 C CA . ASP A 1 163 ? -3.781 11.344 18.297 1 98.69 163 ASP A CA 1
ATOM 1233 C C . ASP A 1 163 ? -2.438 11.102 17.625 1 98.69 163 ASP A C 1
ATOM 1235 O O . ASP A 1 163 ? -1.681 12.039 17.375 1 98.69 163 ASP A O 1
ATOM 1239 N N . ALA A 1 164 ? -2.121 9.844 17.328 1 98.69 164 ALA A N 1
ATOM 1240 C CA . ALA A 1 164 ? -0.869 9.469 16.672 1 98.69 164 ALA A CA 1
ATOM 1241 C C . ALA A 1 164 ? -0.792 10.062 15.266 1 98.69 164 ALA A C 1
ATOM 1243 O O . ALA A 1 164 ? 0.299 10.336 14.758 1 98.69 164 ALA A O 1
ATOM 1244 N N . ALA A 1 165 ? -1.936 10.32 14.625 1 98.38 165 ALA A N 1
ATOM 1245 C CA . ALA A 1 165 ? -1.976 10.836 13.266 1 98.38 165 ALA A CA 1
ATOM 1246 C C . ALA A 1 165 ? -2.098 12.359 13.258 1 98.38 165 ALA A C 1
ATOM 1248 O O . ALA A 1 165 ? -2.232 12.969 12.195 1 98.38 165 ALA A O 1
ATOM 1249 N N . LEU A 1 166 ? -2.066 12.977 14.43 1 98.25 166 LEU A N 1
ATOM 1250 C CA . LEU A 1 166 ? -2.322 14.406 14.562 1 98.25 166 LEU A CA 1
ATOM 1251 C C . LEU A 1 166 ? -1.02 15.18 14.734 1 98.25 166 LEU A C 1
ATOM 1253 O O . LEU A 1 166 ? -0.597 15.445 15.859 1 98.25 166 LEU A O 1
ATOM 1257 N N . LYS A 1 167 ? -0.49 15.625 13.703 1 97.81 167 LYS A N 1
ATOM 1258 C CA . LYS A 1 167 ? 0.81 16.281 13.695 1 97.81 167 LYS A CA 1
ATOM 1259 C C . LYS A 1 167 ? 0.73 17.656 14.359 1 97.81 167 LYS A C 1
ATOM 1261 O O . LYS A 1 167 ? 1.667 18.078 15.047 1 97.81 167 LYS A O 1
ATOM 1266 N N . TYR A 1 168 ? -0.383 18.359 14.078 1 98.12 168 TYR A N 1
ATOM 1267 C CA . TYR A 1 168 ? -0.609 19.672 14.664 1 98.12 168 TYR A CA 1
ATOM 1268 C C . TYR A 1 168 ? -1.865 19.688 15.523 1 98.12 168 TYR A C 1
ATOM 1270 O O . TYR A 1 168 ? -2.945 20.062 15.055 1 98.12 168 TYR A O 1
ATOM 1278 N N . PRO A 1 169 ? -1.747 19.359 16.797 1 97.94 169 PRO A N 1
ATOM 1279 C CA . PRO A 1 169 ? -2.92 19.234 17.672 1 97.94 169 PRO A CA 1
ATOM 1280 C C . PRO A 1 169 ? -3.463 20.594 18.125 1 97.94 169 PRO A C 1
ATOM 1282 O O . PRO A 1 169 ? -3.723 20.797 19.312 1 97.94 169 PRO A O 1
ATOM 1285 N N . TRP A 1 170 ? -3.682 21.547 17.125 1 98 170 TRP A N 1
ATOM 1286 C CA . TRP A 1 170 ? -4.262 22.859 17.359 1 98 170 TRP A CA 1
ATOM 1287 C C . TRP A 1 170 ? -5.035 23.344 16.141 1 98 170 TRP A C 1
ATOM 1289 O O . TRP A 1 170 ? -4.988 22.703 15.078 1 98 170 TRP A O 1
ATOM 1299 N N . GLY A 1 171 ? -5.812 24.375 16.297 1 97.06 171 GLY A N 1
ATOM 1300 C CA . GLY A 1 171 ? -6.598 24.969 15.211 1 97.06 171 GLY A CA 1
ATOM 1301 C C . GLY A 1 171 ? -5.836 26 14.406 1 97.06 171 GLY A C 1
ATOM 1302 O O . GLY A 1 171 ? -4.66 26.25 14.672 1 97.06 171 GLY A O 1
ATOM 1303 N N . ARG A 1 172 ? -6.535 26.5 13.414 1 97.25 172 ARG A N 1
ATOM 1304 C CA . ARG A 1 172 ? -5.957 27.5 12.516 1 97.25 172 ARG A CA 1
ATOM 1305 C C . ARG A 1 172 ? -5.73 28.812 13.234 1 97.25 172 ARG A C 1
ATOM 1307 O O . ARG A 1 172 ? -6.602 29.297 13.969 1 97.25 172 ARG A O 1
ATOM 1314 N N . THR A 1 173 ? -4.57 29.406 13.016 1 95.19 173 THR A N 1
ATOM 1315 C CA . THR A 1 173 ? -4.262 30.672 13.664 1 95.19 173 THR A CA 1
ATOM 1316 C C . THR A 1 173 ? -4.133 31.797 12.633 1 95.19 173 THR A C 1
ATOM 1318 O O . THR A 1 173 ? -3.928 32.938 12.992 1 95.19 173 THR A O 1
ATOM 1321 N N . GLY A 1 174 ? -4.184 31.5 11.352 1 91.94 174 GLY A N 1
ATOM 1322 C CA . GLY A 1 174 ? -4.078 32.469 10.273 1 91.94 174 GLY A CA 1
ATOM 1323 C C . GLY A 1 174 ? -3.801 31.859 8.922 1 91.94 174 GLY A C 1
ATOM 1324 O O . GLY A 1 174 ? -3.625 30.641 8.82 1 91.94 174 GLY A O 1
ATOM 1325 N N . PRO A 1 175 ? -3.791 32.719 7.914 1 90.31 175 PRO A N 1
ATOM 1326 C CA . PRO A 1 175 ? -3.506 32.219 6.566 1 90.31 175 PRO A CA 1
ATOM 1327 C C . PRO A 1 175 ? -2.117 31.594 6.453 1 90.31 175 PRO A C 1
ATOM 1329 O O . PRO A 1 175 ? -1.151 32.125 7.008 1 90.31 175 PRO A O 1
ATOM 1332 N N . GLY A 1 176 ? -2.102 30.484 5.895 1 90.12 176 GLY A N 1
ATOM 1333 C CA . GLY A 1 176 ? -0.819 29.875 5.598 1 90.12 176 GLY A CA 1
ATOM 1334 C C . GLY A 1 176 ? -0.207 29.156 6.793 1 90.12 176 GLY A C 1
ATOM 1335 O O . GLY A 1 176 ? 0.863 28.562 6.684 1 90.12 176 GLY A O 1
ATOM 1336 N N . THR A 1 177 ? -0.812 29.156 7.902 1 93.25 177 THR A N 1
ATOM 1337 C CA . THR A 1 177 ? -0.27 28.516 9.094 1 93.25 177 THR A CA 1
ATOM 1338 C C . THR A 1 177 ? -0.54 27.016 9.062 1 93.25 177 THR A C 1
ATOM 1340 O O . THR A 1 177 ? -1.406 26.547 8.32 1 93.25 177 THR A O 1
ATOM 1343 N N . LYS A 1 178 ? 0.224 26.312 9.797 1 95.69 178 LYS A N 1
ATOM 1344 C CA . LYS A 1 178 ? -0.005 24.875 9.961 1 95.69 178 LYS A CA 1
ATOM 1345 C C . LYS A 1 178 ? -1.006 24.609 11.078 1 95.69 178 LYS A C 1
ATOM 1347 O O . LYS A 1 178 ? -0.964 25.25 12.125 1 95.69 178 LYS A O 1
ATOM 1352 N N . PHE A 1 179 ? -1.973 23.766 10.883 1 97.88 179 PHE A N 1
ATOM 1353 C CA . PHE A 1 179 ? -2.961 23.391 11.883 1 97.88 179 PHE A CA 1
ATOM 1354 C C . PHE A 1 179 ? -3.545 22.016 11.578 1 97.88 179 PHE A C 1
ATOM 1356 O O . PHE A 1 179 ? -3.434 21.531 10.453 1 97.88 179 PHE A O 1
ATOM 1363 N N . GLY A 1 180 ? -4.09 21.344 12.609 1 98 180 GLY A N 1
ATOM 1364 C CA . GLY A 1 180 ? -4.527 19.969 12.453 1 98 180 GLY A CA 1
ATOM 1365 C C . GLY A 1 180 ? -6.031 19.797 12.57 1 98 180 GLY A C 1
ATOM 1366 O O . GLY A 1 180 ? -6.551 18.688 12.422 1 98 180 GLY A O 1
ATOM 1367 N N . ALA A 1 181 ? -6.762 20.922 12.812 1 98.38 181 ALA A N 1
ATOM 1368 C CA . ALA A 1 181 ? -8.211 20.828 12.914 1 98.38 181 ALA A CA 1
ATOM 1369 C C . ALA A 1 181 ? -8.883 22.109 12.422 1 98.38 181 ALA A C 1
ATOM 1371 O O . ALA A 1 181 ? -8.43 23.219 12.734 1 98.38 181 ALA A O 1
ATOM 1372 N N . TYR A 1 182 ? -9.891 21.922 11.594 1 98.12 182 TYR A N 1
ATOM 1373 C CA . TYR A 1 182 ? -10.75 23.047 11.25 1 98.12 182 TYR A CA 1
ATOM 1374 C C . TYR A 1 182 ? -11.617 23.453 12.438 1 98.12 182 TYR A C 1
ATOM 1376 O O . TYR A 1 182 ? -11.844 22.656 13.352 1 98.12 182 TYR A O 1
ATOM 1384 N N . ASP A 1 183 ? -12.141 24.656 12.344 1 96.81 183 ASP A N 1
ATOM 1385 C CA . ASP A 1 183 ? -13.008 25.141 13.414 1 96.81 183 ASP A CA 1
ATOM 1386 C C . ASP A 1 183 ? -14.211 24.219 13.609 1 96.81 183 ASP A C 1
ATOM 1388 O O . ASP A 1 183 ? -14.617 23.953 14.742 1 96.81 183 ASP A O 1
ATOM 1392 N N . ILE A 1 184 ? -14.75 23.75 12.555 1 95.81 184 ILE A N 1
ATOM 1393 C CA . ILE A 1 184 ? -15.953 22.938 12.586 1 95.81 184 ILE A CA 1
ATOM 1394 C C . ILE A 1 184 ? -15.641 21.578 13.219 1 95.81 184 ILE A C 1
ATOM 1396 O O . ILE A 1 184 ? -16.547 20.844 13.609 1 95.81 184 ILE A O 1
ATOM 1400 N N . ASP A 1 185 ? -14.344 21.203 13.352 1 97.44 185 ASP A N 1
ATOM 1401 C CA . ASP A 1 185 ? -13.938 19.922 13.914 1 97.44 185 ASP A CA 1
ATOM 1402 C C . ASP A 1 185 ? -13.305 20.109 15.297 1 97.44 185 ASP A C 1
ATOM 1404 O O . ASP A 1 185 ? -12.648 19.188 15.805 1 97.44 185 ASP A O 1
ATOM 1408 N N . ALA A 1 186 ? -13.5 21.25 15.906 1 97.38 186 ALA A N 1
ATOM 1409 C CA . ALA A 1 186 ? -12.883 21.594 17.188 1 97.38 186 ALA A CA 1
ATOM 1410 C C . ALA A 1 186 ? -13.312 20.609 18.281 1 97.38 186 ALA A C 1
ATOM 1412 O O . ALA A 1 186 ? -12.523 20.281 19.172 1 97.38 186 ALA A O 1
ATOM 1413 N N . GLU A 1 187 ? -14.531 20.219 18.234 1 97.5 187 GLU A N 1
ATOM 1414 C CA . GLU A 1 187 ? -15.031 19.297 19.25 1 97.5 187 GLU A CA 1
ATOM 1415 C C . GLU A 1 187 ? -14.344 17.938 19.156 1 97.5 187 GLU A C 1
ATOM 1417 O O . GLU A 1 187 ? -14.094 17.281 20.172 1 97.5 187 GLU A O 1
ATOM 1422 N N . ARG A 1 188 ? -14.094 17.453 17.922 1 98.19 188 ARG A N 1
ATOM 1423 C CA . ARG A 1 188 ? -13.375 16.203 17.734 1 98.19 188 ARG A CA 1
ATOM 1424 C C . ARG A 1 188 ? -11.945 16.312 18.25 1 98.19 188 ARG A C 1
ATOM 1426 O O . ARG A 1 188 ? -11.445 15.383 18.891 1 98.19 188 ARG A O 1
ATOM 1433 N N . LEU A 1 189 ? -11.32 17.422 17.938 1 98.56 189 LEU A N 1
ATOM 1434 C CA . LEU A 1 189 ? -9.969 17.641 18.453 1 98.56 189 LEU A CA 1
ATOM 1435 C C . LEU A 1 189 ? -9.945 17.609 19.969 1 98.56 189 LEU A C 1
ATOM 1437 O O . LEU A 1 189 ? -9.062 16.984 20.578 1 98.56 189 LEU A O 1
ATOM 1441 N N . ALA A 1 190 ? -10.906 18.297 20.578 1 98.44 190 ALA A N 1
ATOM 1442 C CA . ALA A 1 190 ? -10.984 18.344 22.031 1 98.44 190 ALA A CA 1
ATOM 1443 C C . ALA A 1 190 ? -11.148 16.953 22.625 1 98.44 190 ALA A C 1
ATOM 1445 O O . ALA A 1 190 ? -10.555 16.641 23.672 1 98.44 190 ALA A O 1
ATOM 1446 N N . TRP A 1 191 ? -11.953 16.156 22 1 98.44 191 TRP A N 1
ATOM 1447 C CA . TRP A 1 191 ? -12.156 14.789 22.469 1 98.44 191 TRP A CA 1
ATOM 1448 C C . TRP A 1 191 ? -10.859 13.992 22.375 1 98.44 191 TRP A C 1
ATOM 1450 O O . TRP A 1 191 ? -10.5 13.281 23.328 1 98.44 191 TRP A O 1
ATOM 1460 N N . ILE A 1 192 ? -10.133 14.094 21.312 1 98.5 192 ILE A N 1
ATOM 1461 C CA . ILE A 1 192 ? -8.898 13.352 21.078 1 98.5 192 ILE A CA 1
ATOM 1462 C C . ILE A 1 192 ? -7.844 13.766 22.109 1 98.5 192 ILE A C 1
ATOM 1464 O O . ILE A 1 192 ? -7.09 12.922 22.594 1 98.5 192 ILE A O 1
ATOM 1468 N N . ARG A 1 193 ? -7.855 15.023 22.422 1 98.25 193 ARG A N 1
ATOM 1469 C CA . ARG A 1 193 ? -6.766 15.594 23.203 1 98.25 193 ARG A CA 1
ATOM 1470 C C . ARG A 1 193 ? -7.129 15.648 24.688 1 98.25 193 ARG A C 1
ATOM 1472 O O . ARG A 1 193 ? -6.406 16.25 25.484 1 98.25 193 ARG A O 1
ATOM 1479 N N . LYS A 1 194 ? -8.25 15.07 25 1 97.38 194 LYS A N 1
ATOM 1480 C CA . LYS A 1 194 ? -8.648 15.055 26.406 1 97.38 194 LYS A CA 1
ATOM 1481 C C . LYS A 1 194 ? -7.539 14.477 27.281 1 97.38 194 LYS A C 1
ATOM 1483 O O . LYS A 1 194 ? -7.109 13.344 27.078 1 97.38 194 LYS A O 1
ATOM 1488 N N . GLY A 1 195 ? -7.031 15.258 28.203 1 95.19 195 GLY A N 1
ATOM 1489 C CA . GLY A 1 195 ? -6.008 14.82 29.141 1 95.19 195 GLY A CA 1
ATOM 1490 C C . GLY A 1 195 ? -4.602 14.914 28.578 1 95.19 195 GLY A C 1
ATOM 1491 O O . GLY A 1 195 ? -3.625 14.648 29.281 1 95.19 195 GLY A O 1
ATOM 1492 N N . ALA A 1 196 ? -4.465 15.234 27.344 1 96.88 196 ALA A N 1
ATOM 1493 C CA . ALA A 1 196 ? -3.156 15.336 26.703 1 96.88 196 ALA A CA 1
ATOM 1494 C C . ALA A 1 196 ? -2.516 16.688 26.984 1 96.88 196 ALA A C 1
ATOM 1496 O O . ALA A 1 196 ? -3.215 17.703 27.141 1 96.88 196 ALA A O 1
ATOM 1497 N N . PRO A 1 197 ? -1.177 16.719 27.125 1 97.12 197 PRO A N 1
ATOM 1498 C CA . PRO A 1 197 ? -0.517 18.031 27.25 1 97.12 197 PRO A CA 1
ATOM 1499 C C . PRO A 1 197 ? -0.765 18.922 26.031 1 97.12 197 PRO A C 1
ATOM 1501 O O . PRO A 1 197 ? -0.808 18.438 24.906 1 97.12 197 PRO A O 1
ATOM 1504 N N . GLU A 1 198 ? -0.879 20.172 26.297 1 95.56 198 GLU A N 1
ATOM 1505 C CA . GLU A 1 198 ? -1.225 21.141 25.266 1 95.56 198 GLU A CA 1
ATOM 1506 C C . GLU A 1 198 ? -0.144 21.219 24.188 1 95.56 198 GLU A C 1
ATOM 1508 O O . GLU A 1 198 ? 1.042 21.344 24.5 1 95.56 198 GLU A O 1
ATOM 1513 N N . ARG A 1 199 ? -0.55 21.062 22.938 1 94.88 199 ARG A N 1
ATOM 1514 C CA . ARG A 1 199 ? 0.23 21.266 21.719 1 94.88 199 ARG A CA 1
ATOM 1515 C C . ARG A 1 199 ? 1.438 20.328 21.688 1 94.88 199 ARG A C 1
ATOM 1517 O O . ARG A 1 199 ? 2.451 20.641 21.062 1 94.88 199 ARG A O 1
ATOM 1524 N N . ARG A 1 200 ? 1.415 19.328 22.484 1 97.06 200 ARG A N 1
ATOM 1525 C CA . ARG A 1 200 ? 2.484 18.328 22.469 1 97.06 200 ARG A CA 1
ATOM 1526 C C . ARG A 1 200 ? 2.068 17.094 21.688 1 97.06 200 ARG A C 1
ATOM 1528 O O . ARG A 1 200 ? 1.008 16.516 21.953 1 97.06 200 ARG A O 1
ATOM 1535 N N . ARG A 1 201 ? 2.916 16.672 20.812 1 98.12 201 ARG A N 1
ATOM 1536 C CA . ARG A 1 201 ? 2.654 15.477 20.031 1 98.12 201 ARG A CA 1
ATOM 1537 C C . ARG A 1 201 ? 2.939 14.219 20.844 1 98.12 201 ARG A C 1
ATOM 1539 O O . ARG A 1 201 ? 3.852 14.195 21.672 1 98.12 201 ARG A O 1
ATOM 1546 N N . SER A 1 202 ? 2.158 13.203 20.625 1 98.31 202 SER A N 1
ATOM 1547 C CA . SER A 1 202 ? 2.494 11.906 21.203 1 98.31 202 SER A CA 1
ATOM 1548 C C . SER A 1 202 ? 3.787 11.359 20.609 1 98.31 202 SER A C 1
ATOM 1550 O O . SER A 1 202 ? 4.23 11.805 19.547 1 98.31 202 SER A O 1
ATOM 1552 N N . LEU A 1 203 ? 4.414 10.445 21.281 1 98.38 203 LEU A N 1
ATOM 1553 C CA . LEU A 1 203 ? 5.641 9.82 20.812 1 98.38 203 LEU A CA 1
ATOM 1554 C C . LEU A 1 203 ? 5.422 9.164 19.453 1 98.38 203 LEU A C 1
ATOM 1556 O O . LEU A 1 203 ? 6.258 9.281 18.547 1 98.38 203 LEU A O 1
ATOM 1560 N N . GLU A 1 204 ? 4.262 8.445 19.312 1 98.69 204 GLU A N 1
ATOM 1561 C CA . GLU A 1 204 ? 3.938 7.781 18.047 1 98.69 204 GLU A CA 1
ATOM 1562 C C . GLU A 1 204 ? 3.859 8.789 16.906 1 98.69 204 GLU A C 1
ATOM 1564 O O . GLU A 1 204 ? 4.312 8.508 15.789 1 98.69 204 GLU A O 1
ATOM 1569 N N . CYS A 1 205 ? 3.309 9.93 17.172 1 98.81 205 CYS A N 1
ATOM 1570 C CA . CYS A 1 205 ? 3.225 10.984 16.172 1 98.81 205 CYS A CA 1
ATOM 1571 C C . CYS A 1 205 ? 4.609 11.5 15.812 1 98.81 205 CYS A C 1
ATOM 1573 O O . CYS A 1 205 ? 4.895 11.758 14.641 1 98.81 205 CYS A O 1
ATOM 1575 N N . GLN A 1 206 ? 5.438 11.711 16.812 1 98.75 206 GLN A N 1
ATOM 1576 C CA . GLN A 1 206 ? 6.801 12.172 16.578 1 98.75 206 GLN A CA 1
ATOM 1577 C C . GLN A 1 206 ? 7.582 11.18 15.727 1 98.75 206 GLN A C 1
ATOM 1579 O O . GLN A 1 206 ? 8.336 11.57 14.836 1 98.75 206 GLN A O 1
ATOM 1584 N N . ILE A 1 207 ? 7.379 9.898 16.016 1 98.69 207 ILE A N 1
ATOM 1585 C CA . ILE A 1 207 ? 8.023 8.836 15.242 1 98.69 207 ILE A CA 1
ATOM 1586 C C . ILE A 1 207 ? 7.562 8.906 13.789 1 98.69 207 ILE A C 1
ATOM 1588 O O . ILE A 1 207 ? 8.375 8.828 12.867 1 98.69 207 ILE A O 1
ATOM 1592 N N . MET A 1 208 ? 6.258 9.031 13.602 1 98.69 208 MET A N 1
ATOM 1593 C CA . MET A 1 208 ? 5.707 9.156 12.25 1 98.69 208 MET A CA 1
ATOM 1594 C C . MET A 1 208 ? 6.305 10.352 11.523 1 98.69 208 MET A C 1
ATOM 1596 O O . MET A 1 208 ? 6.695 10.25 10.359 1 98.69 208 MET A O 1
ATOM 1600 N N . ASP A 1 209 ? 6.418 11.492 12.164 1 98.38 209 ASP A N 1
ATOM 1601 C CA . ASP A 1 209 ? 6.945 12.711 11.57 1 98.38 209 ASP A CA 1
ATOM 1602 C C . ASP A 1 209 ? 8.398 12.531 11.133 1 98.38 209 ASP A C 1
ATOM 1604 O O . ASP A 1 209 ? 8.781 12.945 10.039 1 98.38 209 ASP A O 1
ATOM 1608 N N . TRP A 1 210 ? 9.195 11.914 11.969 1 98.44 210 TRP A N 1
ATOM 1609 C CA . TRP A 1 210 ? 10.586 11.648 11.625 1 98.44 210 TRP A CA 1
ATOM 1610 C C . TRP A 1 210 ? 10.68 10.641 10.484 1 98.44 210 TRP A C 1
ATOM 1612 O O . TRP A 1 210 ? 11.5 10.805 9.57 1 98.44 210 TRP A O 1
ATOM 1622 N N . ALA A 1 211 ? 9.867 9.578 10.586 1 98.5 211 ALA A N 1
ATOM 1623 C CA . ALA A 1 211 ? 9.828 8.594 9.508 1 98.5 211 ALA A CA 1
ATOM 1624 C C . ALA A 1 211 ? 9.492 9.25 8.172 1 98.5 211 ALA A C 1
ATOM 1626 O O . ALA A 1 211 ? 10.031 8.867 7.133 1 98.5 211 ALA A O 1
ATOM 1627 N N . ASP A 1 212 ? 8.602 10.234 8.195 1 97.69 212 ASP A N 1
ATOM 1628 C CA . ASP A 1 212 ? 8.242 11 7.004 1 97.69 212 ASP A CA 1
ATOM 1629 C C . ASP A 1 212 ? 9.453 11.75 6.449 1 97.69 212 ASP A C 1
ATOM 1631 O O . ASP A 1 212 ? 9.734 11.68 5.25 1 97.69 212 ASP A O 1
ATOM 1635 N N . ASP A 1 213 ? 10.156 12.406 7.312 1 96.94 213 ASP A N 1
ATOM 1636 C CA . ASP A 1 213 ? 11.352 13.141 6.91 1 96.94 213 ASP A CA 1
ATOM 1637 C C . ASP A 1 213 ? 12.398 12.203 6.305 1 96.94 213 ASP A C 1
ATOM 1639 O O . ASP A 1 213 ? 13.023 12.531 5.293 1 96.94 213 ASP A O 1
ATOM 1643 N N . VAL A 1 214 ? 12.57 11.062 6.934 1 97.31 214 VAL A N 1
ATOM 1644 C CA . VAL A 1 214 ? 13.547 10.086 6.473 1 97.31 214 VAL A CA 1
ATOM 1645 C C . VAL A 1 214 ? 13.141 9.555 5.102 1 97.31 214 VAL A C 1
ATOM 1647 O O . VAL A 1 214 ? 13.953 9.516 4.176 1 97.31 214 VAL A O 1
ATOM 1650 N N . ALA A 1 215 ? 11.859 9.156 4.98 1 96.19 215 ALA A N 1
ATOM 1651 C CA . ALA A 1 215 ? 11.375 8.625 3.711 1 96.19 215 ALA A CA 1
ATOM 1652 C C . ALA A 1 215 ? 11.523 9.641 2.588 1 96.19 215 ALA A C 1
ATOM 1654 O O . ALA A 1 215 ? 12.023 9.32 1.507 1 96.19 215 ALA A O 1
ATOM 1655 N N . TYR A 1 216 ? 11.18 10.844 2.871 1 90.25 216 TYR A N 1
ATOM 1656 C CA . TYR A 1 216 ? 11.258 11.914 1.887 1 90.25 216 TYR A CA 1
ATOM 1657 C C . TYR A 1 216 ? 12.695 12.188 1.479 1 90.25 216 TYR A C 1
ATOM 1659 O O . TYR A 1 216 ? 13 12.328 0.292 1 90.25 216 TYR A O 1
ATOM 1667 N N . SER A 1 217 ? 13.531 12.234 2.381 1 94.06 217 SER A N 1
ATOM 1668 C CA . SER A 1 217 ? 14.922 12.586 2.121 1 94.06 217 SER A CA 1
ATOM 1669 C C . SER A 1 217 ? 15.633 11.5 1.326 1 94.06 217 SER A C 1
ATOM 1671 O O . SER A 1 217 ? 16.312 11.789 0.34 1 94.06 217 SER A O 1
ATOM 1673 N N . VAL A 1 218 ? 15.406 10.25 1.691 1 94.62 218 VAL A N 1
ATOM 1674 C CA . VAL A 1 218 ? 16.172 9.148 1.114 1 94.62 218 VAL A CA 1
ATOM 1675 C C . VAL A 1 218 ? 15.539 8.719 -0.208 1 94.62 218 VAL A C 1
ATOM 1677 O O . VAL A 1 218 ? 16.234 8.547 -1.209 1 94.62 218 VAL A O 1
ATOM 1680 N N . HIS A 1 219 ? 14.258 8.609 -0.25 1 90.88 219 HIS A N 1
ATOM 1681 C CA . HIS A 1 219 ? 13.609 8.055 -1.431 1 90.88 219 HIS A CA 1
ATOM 1682 C C . HIS A 1 219 ? 13.516 9.094 -2.545 1 90.88 219 HIS A C 1
ATOM 1684 O O . HIS A 1 219 ? 13.586 8.75 -3.727 1 90.88 219 HIS A O 1
ATOM 1690 N N . ASP A 1 220 ? 13.398 10.352 -2.217 1 87 220 ASP A N 1
ATOM 1691 C CA . ASP A 1 220 ? 13.43 11.391 -3.24 1 87 220 ASP A CA 1
ATOM 1692 C C . ASP A 1 220 ? 14.797 11.469 -3.908 1 87 220 ASP A C 1
ATOM 1694 O O . ASP A 1 220 ? 14.898 11.688 -5.117 1 87 220 ASP A O 1
ATOM 1698 N N . VAL A 1 221 ? 15.789 11.32 -3.105 1 90.19 221 VAL A N 1
ATOM 1699 C CA . VAL A 1 221 ? 17.141 11.305 -3.652 1 90.19 221 VAL A CA 1
ATOM 1700 C C . VAL A 1 221 ? 17.312 10.102 -4.57 1 90.19 221 VAL A C 1
ATOM 1702 O O . VAL A 1 221 ? 17.891 10.211 -5.656 1 90.19 221 VAL A O 1
ATOM 1705 N N . GLU A 1 222 ? 16.766 8.953 -4.105 1 91.62 222 GLU A N 1
ATOM 1706 C CA . GLU A 1 222 ? 16.812 7.754 -4.941 1 91.62 222 GLU A CA 1
ATOM 1707 C C . GLU A 1 222 ? 16.156 7.996 -6.297 1 91.62 222 GLU A C 1
ATOM 1709 O O . GLU A 1 222 ? 16.734 7.688 -7.336 1 91.62 222 GLU A O 1
ATOM 1714 N N . ASP A 1 223 ? 15.039 8.562 -6.262 1 87.94 223 ASP A N 1
ATOM 1715 C CA . ASP A 1 223 ? 14.305 8.844 -7.492 1 87.94 223 ASP A CA 1
ATOM 1716 C C . ASP A 1 223 ? 15.055 9.859 -8.352 1 87.94 223 ASP A C 1
ATOM 1718 O O . ASP A 1 223 ? 15.062 9.75 -9.586 1 87.94 223 ASP A O 1
ATOM 1722 N N . GLY A 1 224 ? 15.602 10.891 -7.699 1 87.75 224 GLY A N 1
ATOM 1723 C CA . GLY A 1 224 ? 16.391 11.875 -8.422 1 87.75 224 GLY A CA 1
ATOM 1724 C C . GLY A 1 224 ? 17.609 11.281 -9.109 1 87.75 224 GLY A C 1
ATOM 1725 O O . GLY A 1 224 ? 17.953 11.68 -10.219 1 87.75 224 GLY A O 1
ATOM 1726 N N . VAL A 1 225 ? 18.234 10.336 -8.453 1 91.38 225 VAL A N 1
ATOM 1727 C CA . VAL A 1 225 ? 19.406 9.656 -9.023 1 91.38 225 VAL A CA 1
ATOM 1728 C C . VAL A 1 225 ? 18.969 8.82 -10.219 1 91.38 225 VAL A C 1
ATOM 1730 O O . VAL A 1 225 ? 19.594 8.859 -11.273 1 91.38 225 VAL A O 1
ATOM 1733 N N . ILE A 1 226 ? 17.891 8.102 -10.109 1 89.25 226 ILE A N 1
ATOM 1734 C CA . ILE A 1 226 ? 17.391 7.238 -11.172 1 89.25 226 ILE A CA 1
ATOM 1735 C C . ILE A 1 226 ? 17 8.086 -12.391 1 89.25 226 ILE A C 1
ATOM 1737 O O . ILE A 1 226 ? 17.266 7.691 -13.531 1 89.25 226 ILE A O 1
ATOM 1741 N N . ALA A 1 227 ? 16.484 9.273 -12.125 1 85.44 227 ALA A N 1
ATOM 1742 C CA . ALA A 1 227 ? 16.047 10.164 -13.203 1 85.44 227 ALA A CA 1
ATOM 1743 C C . ALA A 1 227 ? 17.234 10.898 -13.82 1 85.44 227 ALA A C 1
ATOM 1745 O O . ALA A 1 227 ? 17.078 11.609 -14.812 1 85.44 227 ALA A O 1
ATOM 1746 N N . GLY A 1 228 ? 18.391 10.789 -13.242 1 86.94 228 GLY A N 1
ATOM 1747 C CA . GLY A 1 228 ? 19.594 11.438 -13.75 1 86.94 228 GLY A CA 1
ATOM 1748 C C . GLY A 1 228 ? 19.688 12.898 -13.359 1 86.94 228 GLY A C 1
ATOM 1749 O O . GLY A 1 228 ? 20.484 13.648 -13.93 1 86.94 228 GLY A O 1
ATOM 1750 N N . ARG A 1 229 ? 18.938 13.281 -12.383 1 86.12 229 ARG A N 1
ATOM 1751 C CA . ARG A 1 229 ? 18.906 14.68 -11.961 1 86.12 229 ARG A CA 1
ATOM 1752 C C . ARG A 1 229 ? 19.875 14.93 -10.812 1 86.12 229 ARG A C 1
ATOM 1754 O O . ARG A 1 229 ? 20.297 16.062 -10.586 1 86.12 229 ARG A O 1
ATOM 1761 N N . ILE A 1 230 ? 20.188 13.883 -10.07 1 90.12 230 ILE A N 1
ATOM 1762 C CA . ILE A 1 230 ? 21.062 14.023 -8.906 1 90.12 230 ILE A CA 1
ATOM 1763 C C . ILE A 1 230 ? 22.312 13.18 -9.094 1 90.12 230 ILE A C 1
ATOM 1765 O O . ILE A 1 230 ? 22.234 11.992 -9.422 1 90.12 230 ILE A O 1
ATOM 1769 N N . ASP A 1 231 ? 23.375 13.797 -8.992 1 91.5 231 ASP A N 1
ATOM 1770 C CA . ASP A 1 231 ? 24.672 13.141 -8.867 1 91.5 231 ASP A CA 1
ATOM 1771 C C . ASP A 1 231 ? 25.234 13.297 -7.449 1 91.5 231 ASP A C 1
ATOM 1773 O O . ASP A 1 231 ? 25.625 14.391 -7.051 1 91.5 231 ASP A O 1
ATOM 1777 N N . LEU A 1 232 ? 25.344 12.195 -6.723 1 92.44 232 LEU A N 1
ATOM 1778 C CA . LEU A 1 232 ? 25.688 12.234 -5.305 1 92.44 232 LEU A CA 1
ATOM 1779 C C . LEU A 1 232 ? 27.125 12.656 -5.098 1 92.44 232 LEU A C 1
ATOM 1781 O O . LEU A 1 232 ? 27.516 13.031 -3.99 1 92.44 232 LEU A O 1
ATOM 1785 N N . ARG A 1 233 ? 28 12.727 -6.074 1 90.69 233 ARG A N 1
ATOM 1786 C CA . ARG A 1 233 ? 29.375 13.211 -5.984 1 90.69 233 ARG A CA 1
ATOM 1787 C C . ARG A 1 233 ? 29.406 14.695 -5.648 1 90.69 233 ARG A C 1
ATOM 1789 O O . ARG A 1 233 ? 30.406 15.203 -5.133 1 90.69 233 ARG A O 1
ATOM 1796 N N . ALA A 1 234 ? 28.25 15.289 -5.922 1 90.38 234 ALA A N 1
ATOM 1797 C CA . ALA A 1 234 ? 28.125 16.719 -5.637 1 90.38 234 ALA A CA 1
ATOM 1798 C C . ALA A 1 234 ? 28.219 16.984 -4.137 1 90.38 234 ALA A C 1
ATOM 1800 O O . ALA A 1 234 ? 28.578 18.078 -3.719 1 90.38 234 ALA A O 1
ATOM 1801 N N . LEU A 1 235 ? 27.938 15.977 -3.359 1 93.69 235 LEU A N 1
ATOM 1802 C CA . LEU A 1 235 ? 27.953 16.141 -1.91 1 93.69 235 LEU A CA 1
ATOM 1803 C C . LEU A 1 235 ? 29.375 16.391 -1.409 1 93.69 235 LEU A C 1
ATOM 1805 O O . LEU A 1 235 ? 29.562 16.953 -0.324 1 93.69 235 LEU A O 1
ATOM 1809 N N . ALA A 1 236 ? 30.344 16.016 -2.219 1 93.25 236 ALA A N 1
ATOM 1810 C CA . ALA A 1 236 ? 31.734 16.172 -1.807 1 93.25 236 ALA A CA 1
ATOM 1811 C C . ALA A 1 236 ? 32.312 17.5 -2.266 1 93.25 236 ALA A C 1
ATOM 1813 O O . ALA A 1 236 ? 33.375 17.906 -1.82 1 93.25 236 ALA A O 1
ATOM 1814 N N . ASP A 1 237 ? 31.625 18.203 -3.131 1 94.75 237 ASP A N 1
ATOM 1815 C CA . ASP A 1 237 ? 32.094 19.469 -3.674 1 94.75 237 ASP A CA 1
ATOM 1816 C C . ASP A 1 237 ? 31.828 20.609 -2.689 1 94.75 237 ASP A C 1
ATOM 1818 O O . ASP A 1 237 ? 30.688 20.906 -2.35 1 94.75 237 ASP A O 1
ATOM 1822 N N . PRO A 1 238 ? 32.906 21.359 -2.363 1 95.38 238 PRO A N 1
ATOM 1823 C CA . PRO A 1 238 ? 32.75 22.422 -1.374 1 95.38 238 PRO A CA 1
ATOM 1824 C C . PRO A 1 238 ? 31.781 23.516 -1.834 1 95.38 238 PRO A C 1
ATOM 1826 O O . PRO A 1 238 ? 31.047 24.078 -1.019 1 95.38 238 PRO A O 1
ATOM 1829 N N . TRP A 1 239 ? 31.781 23.797 -3.045 1 94.38 239 TRP A N 1
ATOM 1830 C CA . TRP A 1 239 ? 30.875 24.828 -3.553 1 94.38 239 TRP A CA 1
ATOM 1831 C C . TRP A 1 239 ? 29.422 24.359 -3.484 1 94.38 239 TRP A C 1
ATOM 1833 O O . TRP A 1 239 ? 28.531 25.125 -3.133 1 94.38 239 TRP A O 1
ATOM 1843 N N . GLU A 1 240 ? 29.219 23.141 -3.816 1 93.69 240 GLU A N 1
ATOM 1844 C CA . GLU A 1 240 ? 27.891 22.562 -3.721 1 93.69 240 GLU A CA 1
ATOM 1845 C C . GLU A 1 240 ? 27.422 22.469 -2.268 1 93.69 240 GLU A C 1
ATOM 1847 O O . GLU A 1 240 ? 26.25 22.688 -1.964 1 93.69 240 GLU A O 1
ATOM 1852 N N . GLN A 1 241 ? 28.344 22.109 -1.379 1 95.94 241 GLN A N 1
ATOM 1853 C CA . GLN A 1 241 ? 28.016 22.031 0.042 1 95.94 241 GLN A CA 1
ATOM 1854 C C . GLN A 1 241 ? 27.516 23.375 0.576 1 95.94 241 GLN A C 1
ATOM 1856 O O . GLN A 1 241 ? 26.531 23.422 1.303 1 95.94 241 GLN A O 1
ATOM 1861 N N . GLU A 1 242 ? 28.172 24.391 0.177 1 94.69 242 GLU A N 1
ATOM 1862 C CA . GLU A 1 242 ? 27.781 25.734 0.616 1 94.69 242 GLU A CA 1
ATOM 1863 C C . GLU A 1 242 ? 26.422 26.125 0.036 1 94.69 242 GLU A C 1
ATOM 1865 O O . GLU A 1 242 ? 25.641 26.812 0.696 1 94.69 242 GLU A O 1
ATOM 1870 N N . ALA A 1 243 ? 26.266 25.781 -1.196 1 92.31 243 ALA A N 1
ATOM 1871 C CA . ALA A 1 243 ? 24.984 26.094 -1.843 1 92.31 243 ALA A CA 1
ATOM 1872 C C . ALA A 1 243 ? 23.828 25.375 -1.162 1 92.31 243 ALA A C 1
ATOM 1874 O O . ALA A 1 243 ? 22.781 25.953 -0.91 1 92.31 243 ALA A O 1
ATOM 1875 N N . LEU A 1 244 ? 24.062 24.094 -0.876 1 92.62 244 LEU A N 1
ATOM 1876 C CA . LEU A 1 244 ? 23.047 23.297 -0.202 1 92.62 244 LEU A CA 1
ATOM 1877 C C . LEU A 1 244 ? 22.781 23.812 1.205 1 92.62 244 LEU A C 1
ATOM 1879 O O . LEU A 1 244 ? 21.641 23.859 1.653 1 92.62 244 LEU A O 1
ATOM 1883 N N . ALA A 1 245 ? 23.812 24.203 1.841 1 94.06 245 ALA A N 1
ATOM 1884 C CA . ALA A 1 245 ? 23.688 24.75 3.191 1 94.06 245 ALA A CA 1
ATOM 1885 C C . ALA A 1 245 ? 22.875 26.031 3.188 1 94.06 245 ALA A C 1
ATOM 1887 O O . ALA A 1 245 ? 22.047 26.266 4.078 1 94.06 245 ALA A O 1
ATOM 1888 N N . SER A 1 246 ? 23.109 26.875 2.221 1 90.94 246 SER A N 1
ATOM 1889 C CA . SER A 1 246 ? 22.391 28.141 2.104 1 90.94 246 SER A CA 1
ATOM 1890 C C . SER A 1 246 ? 20.906 27.906 1.849 1 90.94 246 SER A C 1
ATOM 1892 O O . SER A 1 246 ? 20.047 28.562 2.438 1 90.94 246 SER A O 1
ATOM 1894 N N . LEU A 1 247 ? 20.641 26.969 1.025 1 88.38 247 LEU A N 1
ATOM 1895 C CA . LEU A 1 247 ? 19.25 26.625 0.712 1 88.38 247 LEU A CA 1
ATOM 1896 C C . LEU A 1 247 ? 18.578 25.938 1.892 1 88.38 247 LEU A C 1
ATOM 1898 O O . LEU A 1 247 ? 17.422 26.203 2.205 1 88.38 247 LEU A O 1
ATOM 1902 N N . GLY A 1 248 ? 19.297 25.062 2.494 1 88.06 248 GLY A N 1
ATOM 1903 C CA . GLY A 1 248 ? 18.766 24.266 3.6 1 88.06 248 GLY A CA 1
ATOM 1904 C C . GLY A 1 248 ? 18.453 25.109 4.828 1 88.06 248 GLY A C 1
ATOM 1905 O O . GLY A 1 248 ? 17.484 24.828 5.539 1 88.06 248 GLY A O 1
ATOM 1906 N N . ARG A 1 249 ? 19.219 26.094 5.074 1 86.06 249 ARG A N 1
ATOM 1907 C CA . ARG A 1 249 ? 19.047 26.938 6.246 1 86.06 249 ARG A CA 1
ATOM 1908 C C . ARG A 1 249 ? 17.703 27.672 6.207 1 86.06 249 ARG A C 1
ATOM 1910 O O . ARG A 1 249 ? 17.109 27.922 7.25 1 86.06 249 ARG A O 1
ATOM 1917 N N . HIS A 1 250 ? 17.234 27.891 5.082 1 79.75 250 HIS A N 1
ATOM 1918 C CA . HIS A 1 250 ? 15.961 28.578 4.93 1 79.75 250 HIS A CA 1
ATOM 1919 C C . HIS A 1 250 ? 14.789 27.672 5.285 1 79.75 250 HIS A C 1
ATOM 1921 O O . HIS A 1 250 ? 13.734 28.141 5.719 1 79.75 250 HIS A O 1
ATOM 1927 N N . LYS A 1 251 ? 15.039 26.391 5.23 1 77 251 LYS A N 1
ATOM 1928 C CA . LYS A 1 251 ? 13.961 25.438 5.457 1 77 251 LYS A CA 1
ATOM 1929 C C . LYS A 1 251 ? 14.094 24.766 6.82 1 77 251 LYS A C 1
ATOM 1931 O O . LYS A 1 251 ? 13.102 24.297 7.379 1 77 251 LYS A O 1
ATOM 1936 N N . HIS A 1 252 ? 15.383 24.781 7.246 1 80.38 252 HIS A N 1
ATOM 1937 C CA . HIS A 1 252 ? 15.672 24.141 8.523 1 80.38 252 HIS A CA 1
ATOM 1938 C C . HIS A 1 252 ? 16.406 25.094 9.469 1 80.38 252 HIS A C 1
ATOM 1940 O O . HIS A 1 252 ? 17.594 24.922 9.734 1 80.38 252 HIS A O 1
ATOM 1946 N N . TYR A 1 253 ? 15.672 25.891 10.172 1 74.94 253 TYR A N 1
ATOM 1947 C CA . TYR A 1 253 ? 16.203 27.047 10.883 1 74.94 253 TYR A CA 1
ATOM 1948 C C . TYR A 1 253 ? 16.969 26.625 12.125 1 74.94 253 TYR A C 1
ATOM 1950 O O . TYR A 1 253 ? 17.812 27.375 12.625 1 74.94 253 TYR A O 1
ATOM 1958 N N . SER A 1 254 ? 16.766 25.484 12.531 1 81.44 254 SER A N 1
ATOM 1959 C CA . SER A 1 254 ? 17.406 25.062 13.773 1 81.44 254 SER A CA 1
ATOM 1960 C C . SER A 1 254 ? 18.812 24.562 13.523 1 81.44 254 SER A C 1
ATOM 1962 O O . SER A 1 254 ? 19.578 24.359 14.469 1 81.44 254 SER A O 1
ATOM 1964 N N . LEU A 1 255 ? 19.188 24.438 12.219 1 88.31 255 LEU A N 1
ATOM 1965 C CA . LEU A 1 255 ? 20.516 23.922 11.859 1 88.31 255 LEU A CA 1
ATOM 1966 C C . LEU A 1 255 ? 21.391 25.016 11.289 1 88.31 255 LEU A C 1
ATOM 1968 O O . LEU A 1 255 ? 20.938 25.828 10.484 1 88.31 255 LEU A O 1
ATOM 1972 N N . SER A 1 256 ? 22.656 25.125 11.703 1 91.62 256 SER A N 1
ATOM 1973 C CA . SER A 1 256 ? 23.594 26.109 11.188 1 91.62 256 SER A CA 1
ATOM 1974 C C .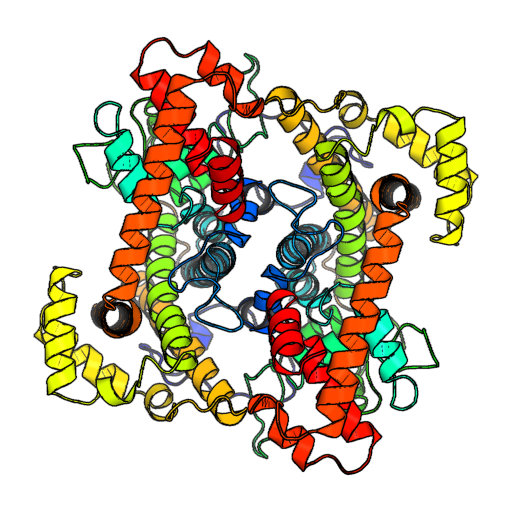 SER A 1 256 ? 24.141 25.703 9.82 1 91.62 256 SER A C 1
ATOM 1976 O O . SER A 1 256 ? 24.062 24.531 9.445 1 91.62 256 SER A O 1
ATOM 1978 N N . ALA A 1 257 ? 24.609 26.703 9.125 1 92.38 257 ALA A N 1
ATOM 1979 C CA . ALA A 1 257 ? 25.25 26.422 7.836 1 92.38 257 ALA A CA 1
ATOM 1980 C C . ALA A 1 257 ? 26.422 25.469 7.996 1 92.38 257 ALA A C 1
ATOM 1982 O O . ALA A 1 257 ? 26.656 24.625 7.145 1 92.38 257 ALA A O 1
ATOM 1983 N N . GLU A 1 258 ? 27.125 25.672 9.055 1 93.75 258 GLU A N 1
ATOM 1984 C CA . GLU A 1 258 ? 28.297 24.828 9.32 1 93.75 258 GLU A CA 1
ATOM 1985 C C . GLU A 1 258 ? 27.891 23.375 9.539 1 93.75 258 GLU A C 1
ATOM 1987 O O . GLU A 1 258 ? 28.578 22.469 9.078 1 93.75 258 GLU A O 1
ATOM 1992 N N . GLU A 1 259 ? 26.812 23.172 10.227 1 94.88 259 GLU A N 1
ATOM 1993 C CA . GLU A 1 259 ? 26.312 21.812 10.477 1 94.88 259 GLU A CA 1
ATOM 1994 C C . GLU A 1 259 ? 25.875 21.141 9.172 1 94.88 259 GLU A C 1
ATOM 1996 O O . GLU A 1 259 ? 26.094 19.938 8.984 1 94.88 259 GLU A O 1
ATOM 2001 N N . LEU A 1 260 ? 25.297 21.891 8.32 1 96.25 260 LEU A N 1
ATOM 2002 C CA . LEU A 1 260 ? 24.828 21.344 7.051 1 96.25 260 LEU A CA 1
ATOM 2003 C C . LEU A 1 260 ? 26 21.016 6.129 1 96.25 260 LEU A C 1
ATOM 2005 O O . LEU A 1 260 ? 25.969 19.984 5.438 1 96.25 260 LEU A O 1
ATOM 2009 N N . VAL A 1 261 ? 26.984 21.906 6.133 1 96.62 261 VAL A N 1
ATOM 2010 C CA . VAL A 1 261 ? 28.188 21.625 5.344 1 96.62 261 VAL A CA 1
ATOM 2011 C C . VAL A 1 261 ? 28.875 20.359 5.867 1 96.62 261 VAL A C 1
ATOM 2013 O O . VAL A 1 261 ? 29.281 19.5 5.086 1 96.62 261 VAL A O 1
ATOM 2016 N N . ALA A 1 262 ? 28.969 20.297 7.168 1 97 262 ALA A N 1
ATOM 2017 C CA . ALA A 1 262 ? 29.594 19.125 7.777 1 97 262 ALA A CA 1
ATOM 2018 C C . ALA A 1 262 ? 28.781 17.859 7.457 1 97 262 ALA A C 1
ATOM 2020 O O . ALA A 1 262 ? 29.359 16.781 7.27 1 97 262 ALA A O 1
ATOM 2021 N N . ALA A 1 263 ? 27.5 17.953 7.461 1 97.06 263 ALA A N 1
ATOM 2022 C CA . ALA A 1 263 ? 26.625 16.828 7.156 1 97.06 263 ALA A CA 1
ATOM 2023 C C . ALA A 1 263 ? 26.828 16.344 5.719 1 97.06 263 ALA A C 1
ATOM 2025 O O . ALA A 1 263 ? 26.891 15.141 5.461 1 97.06 263 ALA A O 1
ATOM 2026 N N . ALA A 1 264 ? 26.875 17.312 4.82 1 96.88 264 ALA A N 1
ATOM 2027 C CA . ALA A 1 264 ? 27.141 16.9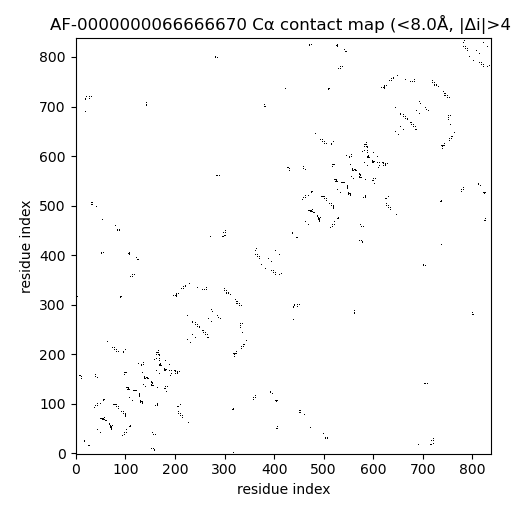53 3.426 1 96.88 264 ALA A CA 1
ATOM 2028 C C . ALA A 1 264 ? 28.469 16.234 3.279 1 96.88 264 ALA A C 1
ATOM 2030 O O . ALA A 1 264 ? 28.578 15.25 2.539 1 96.88 264 ALA A O 1
ATOM 2031 N N . GLN A 1 265 ? 29.422 16.766 3.957 1 96.62 265 GLN A N 1
ATOM 2032 C CA . GLN A 1 265 ? 30.75 16.141 3.926 1 96.62 265 GLN A CA 1
ATOM 2033 C C . GLN A 1 265 ? 30.703 14.727 4.492 1 96.62 265 GLN A C 1
ATOM 2035 O O . GLN A 1 265 ? 31.266 13.797 3.906 1 96.62 265 GLN A O 1
ATOM 2040 N N . ARG A 1 266 ? 30.062 14.539 5.637 1 95.94 266 ARG A N 1
ATOM 2041 C CA . ARG A 1 266 ? 29.953 13.219 6.254 1 95.94 266 ARG A CA 1
ATOM 2042 C C . ARG A 1 266 ? 29.25 12.234 5.32 1 95.94 266 ARG A C 1
ATOM 2044 O O . ARG A 1 266 ? 29.688 11.094 5.164 1 95.94 266 ARG A O 1
ATOM 2051 N N . LEU A 1 267 ? 28.141 12.656 4.719 1 95.88 267 LEU A N 1
ATOM 2052 C CA . LEU A 1 267 ? 27.406 11.812 3.787 1 95.88 267 LEU A CA 1
ATOM 2053 C C . LEU A 1 267 ? 28.297 11.391 2.615 1 95.88 267 LEU A C 1
ATOM 2055 O O . LEU A 1 267 ? 28.266 10.234 2.197 1 95.88 267 LEU A O 1
ATOM 2059 N N . SER A 1 268 ? 29.062 12.352 2.08 1 95 268 SER A N 1
ATOM 2060 C CA . SER A 1 268 ? 29.906 12.086 0.917 1 95 268 SER A CA 1
ATOM 2061 C C . SER A 1 268 ? 30.969 11.039 1.23 1 95 268 SER A C 1
ATOM 2063 O O . SER A 1 268 ? 31.453 10.352 0.331 1 95 268 SER A O 1
ATOM 2065 N N . GLU A 1 269 ? 31.281 10.891 2.48 1 94.25 269 GLU A N 1
ATOM 2066 C CA . GLU A 1 269 ? 32.375 10.008 2.887 1 94.25 269 GLU A CA 1
ATOM 2067 C C . GLU A 1 269 ? 31.859 8.617 3.238 1 94.25 269 GLU A C 1
ATOM 2069 O O . GLU A 1 269 ? 32.625 7.684 3.43 1 94.25 269 GLU A O 1
ATOM 2074 N N . LEU A 1 270 ? 30.531 8.477 3.336 1 93.12 270 LEU A N 1
ATOM 2075 C CA . LEU A 1 270 ? 29.984 7.148 3.578 1 93.12 270 LEU A CA 1
ATOM 2076 C C . LEU A 1 270 ? 30.297 6.211 2.418 1 93.12 270 LEU A C 1
ATOM 2078 O O . LEU A 1 270 ? 30.062 6.555 1.256 1 93.12 270 LEU A O 1
ATOM 2082 N N . PRO A 1 271 ? 30.75 5.016 2.715 1 91.19 271 PRO A N 1
ATOM 2083 C CA . PRO A 1 271 ? 31.094 4.066 1.651 1 91.19 271 PRO A CA 1
ATOM 2084 C C . PRO A 1 271 ? 29.922 3.809 0.696 1 91.19 271 PRO A C 1
ATOM 2086 O O . PRO A 1 271 ? 30.141 3.68 -0.514 1 91.19 271 PRO A O 1
ATOM 2089 N N . VAL A 1 272 ? 28.719 3.742 1.18 1 90.88 272 VAL A N 1
ATOM 2090 C CA . VAL A 1 272 ? 27.562 3.42 0.35 1 90.88 272 VAL A CA 1
ATOM 2091 C C . VAL A 1 272 ? 27.266 4.582 -0.596 1 90.88 272 VAL A C 1
ATOM 2093 O O . VAL A 1 272 ? 26.75 4.375 -1.692 1 90.88 272 VAL A O 1
ATOM 2096 N N . VAL A 1 273 ? 27.562 5.801 -0.17 1 91.19 273 VAL A N 1
ATOM 2097 C CA . VAL A 1 273 ? 27.375 6.949 -1.046 1 91.19 273 VAL A CA 1
ATOM 2098 C C . VAL A 1 273 ? 28.453 6.961 -2.125 1 91.19 273 VAL A C 1
ATOM 2100 O O . VAL A 1 273 ? 28.172 7.172 -3.305 1 91.19 273 VAL A O 1
ATOM 2103 N N . ALA A 1 274 ? 29.672 6.645 -1.741 1 87.94 274 ALA A N 1
ATOM 2104 C CA . ALA A 1 274 ? 30.797 6.605 -2.66 1 87.94 274 ALA A CA 1
ATOM 2105 C C . ALA A 1 274 ? 30.641 5.488 -3.686 1 87.94 274 ALA A C 1
ATOM 2107 O O . ALA A 1 274 ? 31.156 5.578 -4.801 1 87.94 274 ALA A O 1
ATOM 2108 N N . ALA A 1 275 ? 29.906 4.508 -3.307 1 87 275 ALA A N 1
ATOM 2109 C CA . ALA A 1 275 ? 29.75 3.32 -4.145 1 87 275 ALA A CA 1
ATOM 2110 C C . ALA A 1 275 ? 28.719 3.555 -5.242 1 87 275 ALA A C 1
ATOM 2112 O O . ALA A 1 275 ? 28.609 2.768 -6.188 1 87 275 ALA A O 1
ATOM 2113 N N . VAL A 1 276 ? 27.953 4.617 -5.09 1 86.5 276 VAL A N 1
ATOM 2114 C CA . VAL A 1 276 ? 26.953 4.902 -6.125 1 86.5 276 VAL A CA 1
ATOM 2115 C C . VAL A 1 276 ? 27.594 5.742 -7.23 1 86.5 276 VAL A C 1
ATOM 2117 O O . VAL A 1 276 ? 27.906 6.922 -7.027 1 86.5 276 VAL A O 1
ATOM 2120 N N . PRO A 1 277 ? 27.938 5.055 -8.289 1 76.12 277 PRO A N 1
ATOM 2121 C CA . PRO A 1 277 ? 28.469 5.797 -9.438 1 76.12 277 PRO A CA 1
ATOM 2122 C C . PRO A 1 277 ? 27.422 6.676 -10.109 1 76.12 277 PRO A C 1
ATOM 2124 O O . PRO A 1 277 ? 26.359 6.934 -9.523 1 76.12 277 PRO A O 1
ATOM 2127 N N . ALA A 1 278 ? 27.859 7.195 -11.266 1 84.5 278 ALA A N 1
ATOM 2128 C CA . ALA A 1 278 ? 26.812 7.73 -12.148 1 84.5 278 ALA A CA 1
ATOM 2129 C C . ALA A 1 278 ? 25.828 6.645 -12.547 1 84.5 278 ALA A C 1
ATOM 2131 O O . ALA A 1 278 ? 26.188 5.672 -13.211 1 84.5 278 ALA A O 1
ATOM 2132 N N . TYR A 1 279 ? 24.703 6.672 -11.883 1 90.25 279 TYR A N 1
ATOM 2133 C CA . TYR A 1 279 ? 23.672 5.656 -12.078 1 90.25 279 TYR A CA 1
ATOM 2134 C C . TYR A 1 279 ? 23.391 5.449 -13.562 1 90.25 279 TYR A C 1
ATOM 2136 O O . TYR A 1 279 ? 23.094 6.406 -14.281 1 90.25 279 TYR A O 1
ATOM 2144 N N . ASP A 1 280 ? 23.531 4.258 -14.062 1 91.38 280 ASP A N 1
ATOM 2145 C CA . ASP A 1 280 ? 23.359 3.969 -15.484 1 91.38 280 ASP A CA 1
ATOM 2146 C C . ASP A 1 280 ? 22.281 2.91 -15.695 1 91.38 280 ASP A C 1
ATOM 2148 O O . ASP A 1 280 ? 22.156 2.348 -16.797 1 91.38 280 ASP A O 1
ATOM 2152 N N . GLY A 1 281 ? 21.578 2.545 -14.641 1 90.94 281 GLY A N 1
ATOM 2153 C CA . GLY A 1 281 ? 20.453 1.643 -14.766 1 90.94 281 GLY A CA 1
ATOM 2154 C C . GLY A 1 281 ? 20.844 0.179 -14.773 1 90.94 281 GLY A C 1
ATOM 2155 O O . GLY A 1 281 ? 19.984 -0.705 -14.797 1 90.94 281 GLY A O 1
ATOM 2156 N N . THR A 1 282 ? 22.156 -0.09 -14.703 1 93.75 282 THR A N 1
ATOM 2157 C CA . THR A 1 282 ? 22.641 -1.471 -14.703 1 93.75 282 THR A CA 1
ATOM 2158 C C . THR A 1 282 ? 22.281 -2.16 -13.391 1 93.75 282 THR A C 1
ATOM 2160 O O . THR A 1 282 ? 21.906 -1.502 -12.422 1 93.75 282 THR A O 1
ATOM 2163 N N . LEU A 1 283 ? 22.375 -3.492 -13.383 1 94.06 283 LEU A N 1
ATOM 2164 C CA . LEU A 1 283 ? 22.094 -4.281 -12.188 1 94.06 283 LEU A CA 1
ATOM 2165 C C . LEU A 1 283 ? 22.984 -3.848 -11.031 1 94.06 283 LEU A C 1
ATOM 2167 O O . LEU A 1 283 ? 22.5 -3.613 -9.922 1 94.06 283 LEU A O 1
ATOM 2171 N N . ALA A 1 284 ? 24.25 -3.688 -11.32 1 92.62 284 ALA A N 1
ATOM 2172 C CA . ALA A 1 284 ? 25.219 -3.316 -10.289 1 92.62 284 ALA A CA 1
ATOM 2173 C C . ALA A 1 284 ? 24.891 -1.939 -9.711 1 92.62 284 ALA A C 1
ATOM 2175 O O . ALA A 1 284 ? 24.938 -1.745 -8.492 1 92.62 284 ALA A O 1
ATOM 2176 N N . SER A 1 285 ? 24.594 -0.993 -10.609 1 94.06 285 SER A N 1
ATOM 2177 C CA . SER A 1 285 ? 24.266 0.354 -10.156 1 94.06 285 SER A CA 1
ATOM 2178 C C . SER A 1 285 ? 22.969 0.367 -9.352 1 94.06 285 SER A C 1
ATOM 2180 O O . SER A 1 285 ? 22.844 1.117 -8.383 1 94.06 285 SER A O 1
ATOM 2182 N N . SER A 1 286 ? 22.062 -0.436 -9.766 1 95 286 SER A N 1
ATOM 2183 C CA . SER A 1 286 ? 20.781 -0.514 -9.07 1 95 286 SER A CA 1
ATOM 2184 C C . SER A 1 286 ? 20.938 -1.124 -7.68 1 95 286 SER A C 1
ATOM 2186 O O . SER A 1 286 ? 20.328 -0.66 -6.715 1 95 286 SER A O 1
ATOM 2188 N N . VAL A 1 287 ? 21.75 -2.133 -7.57 1 95.06 287 VAL A N 1
ATOM 2189 C CA . VAL A 1 287 ? 22.031 -2.766 -6.285 1 95.06 287 VAL A CA 1
ATOM 2190 C C . VAL A 1 287 ? 22.703 -1.768 -5.355 1 95.06 287 VAL A C 1
ATOM 2192 O O . VAL A 1 287 ? 22.344 -1.658 -4.18 1 95.06 287 VAL A O 1
ATOM 2195 N N . ALA A 1 288 ? 23.672 -1.054 -5.883 1 94.44 288 ALA A N 1
ATOM 2196 C CA . ALA A 1 288 ? 24.391 -0.059 -5.09 1 94.44 288 ALA A CA 1
ATOM 2197 C C . ALA A 1 288 ? 23.438 1.022 -4.578 1 94.44 288 ALA A C 1
ATOM 2199 O O . ALA A 1 288 ? 23.531 1.438 -3.422 1 94.44 288 ALA A O 1
ATOM 2200 N N . LEU A 1 289 ? 22.609 1.456 -5.445 1 94.94 289 LEU A N 1
ATOM 2201 C CA . LEU A 1 289 ? 21.656 2.498 -5.074 1 94.94 289 LEU A CA 1
ATOM 2202 C C . LEU A 1 289 ? 20.688 1.999 -4 1 94.94 289 LEU A C 1
ATOM 2204 O O . LEU A 1 289 ? 20.391 2.717 -3.041 1 94.94 289 LEU A O 1
ATOM 2208 N N . LYS A 1 290 ? 20.203 0.772 -4.141 1 94.5 290 LYS A N 1
ATOM 2209 C CA . LYS A 1 290 ? 19.297 0.198 -3.145 1 94.5 290 LYS A CA 1
ATOM 2210 C C . LYS A 1 290 ? 20.016 0.002 -1.808 1 94.5 290 LYS A C 1
ATOM 2212 O O . LYS A 1 290 ? 19.406 0.159 -0.747 1 94.5 290 LYS A O 1
ATOM 2217 N N . ARG A 1 291 ? 21.234 -0.373 -1.865 1 93.44 291 ARG A N 1
ATOM 2218 C CA . ARG A 1 291 ? 22.031 -0.5 -0.649 1 93.44 291 ARG A CA 1
ATOM 2219 C C . ARG A 1 291 ? 22.172 0.846 0.054 1 93.44 291 ARG A C 1
ATOM 2221 O O . ARG A 1 291 ? 22.078 0.926 1.279 1 93.44 291 ARG A O 1
ATOM 2228 N N . LEU A 1 292 ? 22.438 1.831 -0.74 1 94.56 292 LEU A N 1
ATOM 2229 C CA . LEU A 1 292 ? 22.531 3.182 -0.198 1 94.56 292 LEU A CA 1
ATOM 2230 C C . LEU A 1 292 ? 21.25 3.574 0.527 1 94.56 292 LEU A C 1
ATOM 2232 O O . LEU A 1 292 ? 21.297 4.031 1.672 1 94.56 292 LEU A O 1
ATOM 2236 N N . THR A 1 293 ? 20.141 3.385 -0.113 1 94.38 293 THR A N 1
ATOM 2237 C CA . THR A 1 293 ? 18.844 3.764 0.449 1 94.38 293 THR A CA 1
ATOM 2238 C C . THR A 1 293 ? 18.578 3.004 1.745 1 94.38 293 THR A C 1
ATOM 2240 O O . THR A 1 293 ? 18.172 3.598 2.748 1 94.38 293 THR A O 1
ATOM 2243 N N . SER A 1 294 ? 18.828 1.752 1.745 1 93.25 294 SER A N 1
ATOM 2244 C CA . SER A 1 294 ? 18.609 0.898 2.908 1 93.25 294 SER A CA 1
ATOM 2245 C C . SER A 1 294 ? 19.5 1.312 4.074 1 93.25 294 SER A C 1
ATOM 2247 O O . SER A 1 294 ? 19.047 1.346 5.223 1 93.25 294 SER A O 1
ATOM 2249 N N . GLU A 1 295 ? 20.719 1.606 3.805 1 93.31 295 GLU A N 1
ATOM 2250 C CA . GLU A 1 295 ? 21.672 1.951 4.855 1 93.31 295 GLU A CA 1
ATOM 2251 C C . GLU A 1 295 ? 21.359 3.318 5.457 1 93.31 295 GLU A C 1
ATOM 2253 O O . GLU A 1 295 ? 21.484 3.516 6.668 1 93.31 295 GLU A O 1
ATOM 2258 N N . LEU A 1 296 ? 20.984 4.234 4.57 1 95.56 296 LEU A N 1
ATOM 2259 C CA . LEU A 1 296 ? 20.656 5.562 5.078 1 95.56 296 LEU A CA 1
ATOM 2260 C C . LEU A 1 296 ? 19.391 5.52 5.938 1 95.56 296 LEU A C 1
ATOM 2262 O O . LEU A 1 296 ? 19.344 6.141 7 1 95.56 296 LEU A O 1
ATOM 2266 N N . VAL A 1 297 ? 18.359 4.781 5.516 1 95 297 VAL A N 1
ATOM 2267 C CA . VAL A 1 297 ? 17.156 4.625 6.312 1 95 297 VAL A CA 1
ATOM 2268 C C . VAL A 1 297 ? 17.5 4.012 7.668 1 95 297 VAL A C 1
ATOM 2270 O O . VAL A 1 297 ? 17.047 4.492 8.711 1 95 297 VAL A O 1
ATOM 2273 N N . GLY A 1 298 ? 18.312 2.953 7.633 1 92.81 298 GLY A N 1
ATOM 2274 C CA . GLY A 1 298 ? 18.75 2.324 8.867 1 92.81 298 GLY A CA 1
ATOM 2275 C C . GLY A 1 298 ? 19.5 3.27 9.781 1 92.81 298 GLY A C 1
ATOM 2276 O O . GLY A 1 298 ? 19.281 3.291 10.992 1 92.81 298 GLY A O 1
ATOM 2277 N N . ARG A 1 299 ? 20.391 4.051 9.195 1 94.25 299 ARG A N 1
ATOM 2278 C CA . ARG A 1 299 ? 21.203 5.023 9.922 1 94.25 299 ARG A CA 1
ATOM 2279 C C . ARG A 1 299 ? 20.328 6.023 10.672 1 94.25 299 ARG A C 1
ATOM 2281 O O . ARG A 1 299 ? 20.516 6.254 11.867 1 94.25 299 ARG A O 1
ATOM 2288 N N . PHE A 1 300 ? 19.359 6.527 10.055 1 96.44 300 PHE A N 1
ATOM 2289 C CA . PHE A 1 300 ? 18.531 7.578 10.625 1 96.44 300 PHE A CA 1
ATOM 2290 C C . PHE A 1 300 ? 17.531 6.996 11.625 1 96.44 300 PHE A C 1
ATOM 2292 O O . PHE A 1 300 ? 17.234 7.617 12.641 1 96.44 300 PHE A O 1
ATOM 2299 N N . ALA A 1 301 ? 16.984 5.812 11.336 1 94.56 301 ALA A N 1
ATOM 2300 C CA . ALA A 1 301 ? 16.062 5.156 12.25 1 94.56 301 ALA A CA 1
ATOM 2301 C C . ALA A 1 301 ? 16.766 4.73 13.539 1 94.56 301 ALA A C 1
ATOM 2303 O O . ALA A 1 301 ? 16.281 5.023 14.633 1 94.56 301 ALA A O 1
ATOM 2304 N N . THR A 1 302 ? 17.922 4.094 13.406 1 93.31 302 THR A N 1
ATOM 2305 C CA . THR A 1 302 ? 18.641 3.596 14.57 1 93.31 302 THR A CA 1
ATOM 2306 C C . THR A 1 302 ? 19.203 4.75 15.398 1 93.31 302 THR A C 1
ATOM 2308 O O . THR A 1 302 ? 19.266 4.668 16.625 1 93.31 302 THR A O 1
ATOM 2311 N N . GLY A 1 303 ? 19.609 5.812 14.672 1 94.75 303 GLY A N 1
ATOM 2312 C CA . GLY A 1 303 ? 20.047 7.004 15.383 1 94.75 303 GLY A CA 1
ATOM 2313 C C . GLY A 1 303 ? 18.984 7.559 16.328 1 94.75 303 GLY A C 1
ATOM 2314 O O . GLY A 1 303 ? 19.281 7.879 17.469 1 94.75 303 GLY A O 1
ATOM 2315 N N . ALA A 1 304 ? 17.781 7.621 15.867 1 96.44 304 ALA A N 1
ATOM 2316 C CA . ALA A 1 304 ? 16.688 8.133 16.672 1 96.44 304 ALA A CA 1
ATOM 2317 C C . ALA A 1 304 ? 16.375 7.195 17.844 1 96.44 304 ALA A C 1
ATOM 2319 O O . ALA A 1 304 ? 16.109 7.645 18.953 1 96.44 304 ALA A O 1
ATOM 2320 N N . ILE A 1 305 ? 16.375 5.867 17.594 1 95.5 305 ILE A N 1
ATOM 2321 C CA . ILE A 1 305 ? 16.094 4.879 18.625 1 95.5 305 ILE A CA 1
ATOM 2322 C C . ILE A 1 305 ? 17.156 4.973 19.734 1 95.5 305 ILE A C 1
ATOM 2324 O O . ILE A 1 305 ? 16.812 5.078 20.922 1 95.5 305 ILE A O 1
ATOM 2328 N N . THR A 1 306 ? 18.422 4.984 19.328 1 94.06 306 THR A N 1
ATOM 2329 C CA . THR A 1 306 ? 19.516 4.992 20.297 1 94.06 306 THR A CA 1
ATOM 2330 C C . THR A 1 306 ? 19.484 6.258 21.141 1 94.06 306 THR A C 1
ATOM 2332 O O . THR A 1 306 ? 19.594 6.188 22.375 1 94.06 306 THR A O 1
ATOM 2335 N N . ALA A 1 307 ? 19.312 7.375 20.5 1 96.12 307 ALA A N 1
ATOM 2336 C CA . ALA A 1 307 ? 19.281 8.648 21.219 1 96.12 307 ALA A CA 1
ATOM 2337 C C . ALA A 1 307 ? 18.109 8.711 22.188 1 96.12 307 ALA A C 1
ATOM 2339 O O . ALA A 1 307 ? 18.234 9.219 23.312 1 96.12 307 ALA A O 1
ATOM 2340 N N . THR A 1 308 ? 16.969 8.242 21.797 1 96.94 308 THR A N 1
ATOM 2341 C CA . THR A 1 308 ? 15.789 8.258 22.641 1 96.94 308 THR A CA 1
ATOM 2342 C C . THR A 1 308 ? 15.969 7.324 23.844 1 96.94 308 THR A C 1
ATOM 2344 O O . THR A 1 308 ? 15.586 7.664 24.953 1 96.94 308 THR A O 1
ATOM 2347 N N . ARG A 1 309 ? 16.562 6.156 23.578 1 94.75 309 ARG A N 1
ATOM 2348 C CA . ARG A 1 309 ? 16.797 5.195 24.641 1 94.75 309 ARG A CA 1
ATOM 2349 C C . ARG A 1 309 ? 17.797 5.742 25.656 1 94.75 309 ARG A C 1
ATOM 2351 O O . ARG A 1 309 ? 17.703 5.457 26.859 1 94.75 309 ARG A O 1
ATOM 2358 N N . GLU A 1 310 ? 18.719 6.488 25.266 1 94.94 310 GLU A N 1
ATOM 2359 C CA . GLU A 1 310 ? 19.703 7.094 26.156 1 94.94 310 GLU A CA 1
ATOM 2360 C C . GLU A 1 310 ? 19.047 8.062 27.125 1 94.94 310 GLU A C 1
ATOM 2362 O O . GLU A 1 310 ? 19.469 8.18 28.281 1 94.94 310 GLU A O 1
ATOM 2367 N N . THR A 1 311 ? 18.016 8.68 26.703 1 95.75 311 THR A N 1
ATOM 2368 C CA . THR A 1 311 ? 17.375 9.695 27.516 1 95.75 311 THR A CA 1
ATOM 2369 C C . THR A 1 311 ? 16.203 9.102 28.297 1 95.75 311 THR A C 1
ATOM 2371 O O . THR A 1 311 ? 15.984 9.453 29.453 1 95.75 311 THR A O 1
ATOM 2374 N N . ALA A 1 312 ? 15.469 8.172 27.656 1 95.75 312 ALA A N 1
ATOM 2375 C CA . ALA A 1 312 ? 14.195 7.742 28.219 1 95.75 312 ALA A CA 1
ATOM 2376 C C . ALA A 1 312 ? 14.312 6.359 28.844 1 95.75 312 ALA A C 1
ATOM 2378 O O . ALA A 1 312 ? 13.391 5.898 29.531 1 95.75 312 ALA A O 1
ATOM 2379 N N . GLY A 1 313 ? 15.406 5.691 28.625 1 92.75 313 GLY A N 1
ATOM 2380 C CA . GLY A 1 313 ? 15.594 4.375 29.219 1 92.75 313 GLY A CA 1
ATOM 2381 C C . GLY A 1 313 ? 15.203 3.24 28.297 1 92.75 313 GLY A C 1
ATOM 2382 O O . GLY A 1 313 ? 14.914 3.467 27.109 1 92.75 313 GLY A O 1
ATOM 2383 N N . THR A 1 314 ? 15.195 1.975 28.781 1 91.06 314 THR A N 1
ATOM 2384 C CA . THR A 1 314 ? 15.086 0.793 27.938 1 91.06 314 THR A CA 1
ATOM 2385 C C . THR A 1 314 ? 13.672 0.219 27.984 1 91.06 314 THR A C 1
ATOM 2387 O O . THR A 1 314 ? 13.32 -0.657 27.188 1 91.06 314 THR A O 1
ATOM 2390 N N . GLY A 1 315 ? 12.906 0.675 28.891 1 92.12 315 GLY A N 1
ATOM 2391 C CA . GLY A 1 315 ? 11.539 0.179 28.984 1 92.12 315 GLY A CA 1
ATOM 2392 C C . GLY A 1 315 ? 10.664 0.62 27.812 1 92.12 315 GLY A C 1
ATOM 2393 O O . GLY A 1 315 ? 11.086 1.439 27 1 92.12 315 GLY A O 1
ATOM 2394 N N . PRO A 1 316 ? 9.477 0.018 27.688 1 95.06 316 PRO A N 1
ATOM 2395 C CA . PRO A 1 316 ? 8.555 0.435 26.625 1 95.06 316 PRO A CA 1
ATOM 2396 C C . PRO A 1 316 ? 8.094 1.884 26.781 1 95.06 316 PRO A C 1
ATOM 2398 O O . PRO A 1 316 ? 7.812 2.33 27.891 1 95.06 316 PRO A O 1
ATOM 2401 N N . LEU A 1 317 ? 8.07 2.609 25.719 1 96.38 317 LEU A N 1
ATOM 2402 C CA . LEU A 1 317 ? 7.664 4.008 25.703 1 96.38 317 LEU A CA 1
ATOM 2403 C C . LEU A 1 317 ? 6.367 4.188 24.922 1 96.38 317 LEU A C 1
ATOM 2405 O O . LEU A 1 317 ? 6.098 3.441 23.969 1 96.38 317 LEU A O 1
ATOM 2409 N N . SER A 1 318 ? 5.496 5.141 25.359 1 96.5 318 SER A N 1
ATOM 2410 C CA . SER A 1 318 ? 4.234 5.379 24.672 1 96.5 318 SER A CA 1
ATOM 2411 C C . SER A 1 318 ? 3.684 6.766 24.984 1 96.5 318 SER A C 1
ATOM 2413 O O . SER A 1 318 ? 4.031 7.359 26 1 96.5 318 SER A O 1
ATOM 2415 N N . ARG A 1 319 ? 2.883 7.273 24.094 1 97.44 319 ARG A N 1
ATOM 2416 C CA . ARG A 1 319 ? 2.105 8.492 24.266 1 97.44 319 ARG A CA 1
ATOM 2417 C C . ARG A 1 319 ? 3.004 9.664 24.656 1 97.44 319 ARG A C 1
ATOM 2419 O O . ARG A 1 319 ? 3.85 10.094 23.875 1 97.44 319 ARG A O 1
ATOM 2426 N N . TYR A 1 320 ? 2.846 10.133 25.859 1 96.88 320 TYR A N 1
ATOM 2427 C CA . TYR A 1 320 ? 3.578 11.328 26.266 1 96.88 320 TYR A CA 1
ATOM 2428 C C . TYR A 1 320 ? 4.648 10.984 27.297 1 96.88 320 TYR A C 1
ATOM 2430 O O . TYR A 1 320 ? 5.141 11.859 28.016 1 96.88 320 TYR A O 1
ATOM 2438 N N . GLY A 1 321 ? 4.98 9.695 27.312 1 95 321 GLY A N 1
ATOM 2439 C CA . GLY A 1 321 ? 5.957 9.227 28.281 1 95 321 GLY A CA 1
ATOM 2440 C C . GLY A 1 321 ? 7.387 9.57 27.891 1 95 321 GLY A C 1
ATOM 2441 O O . GLY A 1 321 ? 8.289 9.508 28.734 1 95 321 GLY A O 1
ATOM 2442 N N . ALA A 1 322 ? 7.594 9.93 26.703 1 96.5 322 ALA A N 1
ATOM 2443 C CA . ALA A 1 322 ? 8.898 10.359 26.219 1 96.5 322 ALA A CA 1
ATOM 2444 C C . ALA A 1 322 ? 8.766 11.172 24.922 1 96.5 322 ALA A C 1
ATOM 2446 O O . ALA A 1 322 ? 7.711 11.156 24.281 1 96.5 322 ALA A O 1
ATOM 2447 N N . ASP A 1 323 ? 9.789 11.852 24.688 1 97.81 323 ASP A N 1
ATOM 2448 C CA . ASP A 1 323 ? 9.922 12.5 23.375 1 97.81 323 ASP A CA 1
ATOM 2449 C C . ASP A 1 323 ? 10.984 11.797 22.531 1 97.81 323 ASP A C 1
ATOM 2451 O O . ASP A 1 323 ? 11.961 11.266 23.047 1 97.81 323 ASP A O 1
ATOM 2455 N N . LEU A 1 324 ? 10.68 11.766 21.219 1 98.25 324 LEU A N 1
ATOM 2456 C CA . LEU A 1 324 ? 11.68 11.219 20.312 1 98.25 324 LEU A CA 1
ATOM 2457 C C . LEU A 1 324 ? 12.906 12.117 20.25 1 98.25 324 LEU A C 1
ATOM 2459 O O . LEU A 1 324 ? 12.789 13.336 20.094 1 98.25 324 LEU A O 1
ATOM 2463 N N . GLU A 1 325 ? 14.039 11.57 20.438 1 97.75 325 GLU A N 1
ATOM 2464 C CA . GLU A 1 325 ? 15.297 12.297 20.312 1 97.75 325 GLU A CA 1
ATOM 2465 C C . GLU A 1 325 ? 15.984 11.984 19 1 97.75 325 GLU A C 1
ATOM 2467 O O . GLU A 1 325 ? 16.344 10.836 18.734 1 97.75 325 GLU A O 1
ATOM 2472 N N . VAL A 1 326 ? 16.141 12.953 18.156 1 96.5 326 VAL A N 1
ATOM 2473 C CA . VAL A 1 326 ? 16.875 12.82 16.906 1 96.5 326 VAL A CA 1
ATOM 2474 C C . VAL A 1 326 ? 18.25 13.469 17.047 1 96.5 326 VAL A C 1
ATOM 2476 O O . VAL A 1 326 ? 18.359 14.672 17.281 1 96.5 326 VAL A O 1
ATOM 2479 N N . PRO A 1 327 ? 19.281 12.703 16.906 1 95.31 327 PRO A N 1
ATOM 2480 C CA . PRO A 1 327 ? 20.625 13.297 16.969 1 95.31 327 PRO A CA 1
ATOM 2481 C C . PRO A 1 327 ? 20.828 14.398 15.945 1 95.31 327 PRO A C 1
ATOM 2483 O O . PRO A 1 327 ? 20.359 14.289 14.805 1 95.31 327 PRO A O 1
ATOM 2486 N N . LEU A 1 328 ? 21.578 15.359 16.344 1 94.75 328 LEU A N 1
ATOM 2487 C CA . LEU A 1 328 ? 21.859 16.5 15.477 1 94.75 328 LEU A CA 1
ATOM 2488 C C . LEU A 1 328 ? 22.469 16.047 14.156 1 94.75 328 LEU A C 1
ATOM 2490 O O . LEU A 1 328 ? 22.156 16.594 13.102 1 94.75 328 LEU A O 1
ATOM 2494 N N . ILE A 1 329 ? 23.312 15.047 14.227 1 94.75 329 ILE A N 1
ATOM 2495 C CA . ILE A 1 329 ? 23.984 14.516 13.047 1 94.75 329 ILE A CA 1
ATOM 2496 C C . ILE A 1 329 ? 22.953 14 12.055 1 94.75 329 ILE A C 1
ATOM 2498 O O . ILE A 1 329 ? 23.016 14.305 10.859 1 94.75 329 ILE A O 1
ATOM 2502 N N . ALA A 1 330 ? 22 13.188 12.555 1 96.06 330 ALA A N 1
ATOM 2503 C CA . ALA A 1 330 ? 20.953 12.625 11.703 1 96.06 330 ALA A CA 1
ATOM 2504 C C . ALA A 1 330 ? 20.047 13.727 11.156 1 96.06 330 ALA A C 1
ATOM 2506 O O . ALA A 1 330 ? 19.688 13.719 9.977 1 96.06 330 ALA A O 1
ATOM 2507 N N . ALA A 1 331 ? 19.703 14.672 12.016 1 96.69 331 ALA A N 1
ATOM 2508 C CA . ALA A 1 331 ? 18.844 15.773 11.609 1 96.69 331 ALA A CA 1
ATOM 2509 C C . ALA A 1 331 ? 19.484 16.594 10.484 1 96.69 331 ALA A C 1
ATOM 2511 O O . ALA A 1 331 ? 18.812 16.938 9.516 1 96.69 331 ALA A O 1
ATOM 2512 N N . ALA A 1 332 ? 20.75 16.859 10.594 1 96.69 332 ALA A N 1
ATOM 2513 C CA . ALA A 1 332 ? 21.484 17.656 9.602 1 96.69 332 ALA A CA 1
ATOM 2514 C C . ALA A 1 332 ? 21.609 16.891 8.281 1 96.69 332 ALA A C 1
ATOM 2516 O O . ALA A 1 332 ? 21.453 17.484 7.207 1 96.69 332 ALA A O 1
ATOM 2517 N N . GLU A 1 333 ? 21.922 15.625 8.352 1 96.94 333 GLU A N 1
ATOM 2518 C CA . GLU A 1 333 ? 22.062 14.82 7.145 1 96.94 333 GLU A CA 1
ATOM 2519 C C . GLU A 1 333 ? 20.75 14.703 6.391 1 96.94 333 GLU A C 1
ATOM 2521 O O . GLU A 1 333 ? 20.719 14.812 5.164 1 96.94 333 GLU A O 1
ATOM 2526 N N . VAL A 1 334 ? 19.672 14.461 7.117 1 97.06 334 VAL A N 1
ATOM 2527 C CA . VAL A 1 334 ? 18.344 14.375 6.512 1 97.06 334 VAL A CA 1
ATOM 2528 C C . VAL A 1 334 ? 17.969 15.711 5.871 1 97.06 334 VAL A C 1
ATOM 2530 O O . VAL A 1 334 ? 17.438 15.75 4.766 1 97.06 334 VAL A O 1
ATOM 2533 N N . ALA A 1 335 ? 18.328 16.797 6.547 1 96.25 335 ALA A N 1
ATOM 2534 C CA . ALA A 1 335 ? 18.062 18.125 6.004 1 96.25 335 ALA A CA 1
ATOM 2535 C C . ALA A 1 335 ? 18.812 18.344 4.695 1 96.25 335 ALA A C 1
ATOM 2537 O O . ALA A 1 335 ? 18.25 18.906 3.738 1 96.25 335 ALA A O 1
ATOM 2538 N N . VAL A 1 336 ? 20.047 17.938 4.672 1 96.06 336 VAL A N 1
ATOM 2539 C CA . VAL A 1 336 ? 20.875 18.078 3.471 1 96.06 336 VAL A CA 1
ATOM 2540 C C . VAL A 1 336 ? 20.266 17.266 2.33 1 96.06 336 VAL A C 1
ATOM 2542 O O . VAL A 1 336 ? 20.125 17.766 1.207 1 96.06 336 VAL A O 1
ATOM 2545 N N . LEU A 1 337 ? 19.891 16.031 2.621 1 95.75 337 LEU A N 1
ATOM 2546 C CA . LEU A 1 337 ? 19.328 15.172 1.593 1 95.75 337 LEU A CA 1
ATOM 2547 C C . LEU A 1 337 ? 18.016 15.742 1.062 1 95.75 337 LEU A C 1
ATOM 2549 O O . LEU A 1 337 ? 17.75 15.68 -0.14 1 95.75 337 LEU A O 1
ATOM 2553 N N . LYS A 1 338 ? 17.188 16.25 1.937 1 93.56 338 LYS A N 1
ATOM 2554 C CA . LYS A 1 338 ? 15.953 16.906 1.502 1 93.56 338 LYS A CA 1
ATOM 2555 C C . LYS A 1 338 ? 16.266 18.094 0.59 1 93.56 338 LYS A C 1
ATOM 2557 O O . LYS A 1 338 ? 15.562 18.312 -0.404 1 93.56 338 LYS A O 1
ATOM 2562 N N . THR A 1 339 ? 17.281 18.844 0.926 1 92.5 339 THR A N 1
ATOM 2563 C CA . THR A 1 339 ? 17.672 20.016 0.153 1 92.5 339 THR A CA 1
ATOM 2564 C C . THR A 1 339 ? 18.188 19.609 -1.221 1 92.5 339 THR A C 1
ATOM 2566 O O . THR A 1 339 ? 17.953 20.297 -2.213 1 92.5 339 THR A O 1
ATOM 2569 N N . VAL A 1 340 ? 18.953 18.516 -1.248 1 91.31 340 VAL A N 1
ATOM 2570 C CA . VAL A 1 340 ? 19.453 18 -2.512 1 91.31 340 VAL A CA 1
ATOM 2571 C C . VAL A 1 340 ? 18.297 17.703 -3.453 1 91.31 340 VAL A C 1
ATOM 2573 O O . VAL A 1 340 ? 18.312 18.109 -4.617 1 91.31 340 VAL A O 1
ATOM 2576 N N . ALA A 1 341 ? 17.312 17.031 -2.951 1 86.19 341 ALA A N 1
ATOM 2577 C CA . ALA A 1 341 ? 16.141 16.688 -3.766 1 86.19 341 ALA A CA 1
ATOM 2578 C C . ALA A 1 341 ? 15.43 17.953 -4.238 1 86.19 341 ALA A C 1
ATOM 2580 O O . ALA A 1 341 ? 15.016 18.047 -5.398 1 86.19 341 ALA A O 1
ATOM 2581 N N . LEU A 1 342 ? 15.258 18.891 -3.4 1 83.31 342 LEU A N 1
ATOM 2582 C CA . LEU A 1 342 ? 14.602 20.156 -3.732 1 83.31 342 LEU A CA 1
ATOM 2583 C C . LEU A 1 342 ? 15.383 20.922 -4.793 1 83.31 342 LEU A C 1
ATOM 2585 O O . LEU A 1 342 ? 14.805 21.438 -5.746 1 83.31 342 LEU A O 1
ATOM 2589 N N . HIS A 1 343 ? 16.656 21 -4.629 1 82.88 343 HIS A N 1
ATOM 2590 C CA . HIS A 1 343 ? 17.547 21.781 -5.473 1 82.88 343 HIS A CA 1
ATOM 2591 C C . HIS A 1 343 ? 17.609 21.219 -6.883 1 82.88 343 HIS A C 1
ATOM 2593 O O . HIS A 1 343 ? 17.609 21.969 -7.863 1 82.88 343 HIS A O 1
ATOM 2599 N N . TYR A 1 344 ? 17.625 19.984 -7.035 1 79.94 344 TYR A N 1
ATOM 2600 C CA . TYR A 1 344 ? 17.906 19.406 -8.336 1 79.94 344 TYR A CA 1
ATOM 2601 C C . TYR A 1 344 ? 16.641 18.906 -9.016 1 79.94 344 TYR A C 1
ATOM 2603 O O . TYR A 1 344 ? 16.609 18.703 -10.227 1 79.94 344 TYR A O 1
ATOM 2611 N N . VAL A 1 345 ? 15.641 18.719 -8.336 1 70.94 345 VAL A N 1
ATOM 2612 C CA . VAL A 1 345 ? 14.438 18.141 -8.93 1 70.94 345 VAL A CA 1
ATOM 2613 C C . VAL A 1 345 ? 13.375 19.234 -9.094 1 70.94 345 VAL A C 1
ATOM 2615 O O . VAL A 1 345 ? 12.703 19.297 -10.125 1 70.94 345 VAL A O 1
ATOM 2618 N N . MET A 1 346 ? 13.203 20.188 -8.305 1 65.38 346 MET A N 1
ATOM 2619 C CA . MET A 1 346 ? 12 21.016 -8.219 1 65.38 346 MET A CA 1
ATOM 2620 C C . MET A 1 346 ? 12.227 22.375 -8.852 1 65.38 346 MET A C 1
ATOM 2622 O O . MET A 1 346 ? 11.273 23.109 -9.125 1 65.38 346 MET A O 1
ATOM 2626 N N . SER A 1 347 ? 13.305 22.703 -9.266 1 66 347 SER A N 1
ATOM 2627 C CA . SER A 1 347 ? 13.547 24.125 -9.562 1 66 347 SER A CA 1
ATOM 2628 C C . SER A 1 347 ? 13.461 24.391 -11.055 1 66 347 SER A C 1
ATOM 2630 O O . SER A 1 347 ? 13.633 25.531 -11.492 1 66 347 SER A O 1
ATOM 2632 N N . ASP A 1 348 ? 12.797 23.609 -11.617 1 71.44 348 ASP A N 1
ATOM 2633 C CA . ASP A 1 348 ? 12.734 23.828 -13.062 1 71.44 348 ASP A CA 1
ATOM 2634 C C . ASP A 1 348 ? 11.57 24.75 -13.438 1 71.44 348 ASP A C 1
ATOM 2636 O O . ASP A 1 348 ? 10.508 24.672 -12.82 1 71.44 348 ASP A O 1
ATOM 2640 N N . ARG A 1 349 ? 11.812 25.844 -14.359 1 75.81 349 ARG A N 1
ATOM 2641 C CA . ARG A 1 349 ? 10.805 26.781 -14.844 1 75.81 349 ARG A CA 1
ATOM 2642 C C . ARG A 1 349 ? 9.562 26.047 -15.344 1 75.81 349 ARG A C 1
ATOM 2644 O O . ARG A 1 349 ? 8.438 26.469 -15.062 1 75.81 349 ARG A O 1
ATOM 2651 N N . ASP A 1 350 ? 9.781 25.031 -16 1 79.12 350 ASP A N 1
ATOM 2652 C CA . ASP A 1 350 ? 8.672 24.234 -16.531 1 79.12 350 ASP A CA 1
ATOM 2653 C C . ASP A 1 350 ? 7.84 23.641 -15.406 1 79.12 350 ASP A C 1
ATOM 2655 O O . ASP A 1 350 ? 6.617 23.531 -15.523 1 79.12 350 ASP A O 1
ATOM 2659 N N . HIS A 1 351 ? 8.469 23.344 -14.398 1 79.06 351 HIS A N 1
ATOM 2660 C CA . HIS A 1 351 ? 7.77 22.812 -13.234 1 79.06 351 HIS A CA 1
ATOM 2661 C C . HIS A 1 351 ? 6.879 23.875 -12.586 1 79.06 351 HIS A C 1
ATOM 2663 O O . HIS A 1 351 ? 5.734 23.594 -12.219 1 79.06 351 HIS A O 1
ATOM 2669 N N . LYS A 1 352 ? 7.328 25.062 -12.531 1 83.88 352 LYS A N 1
ATOM 2670 C CA . LYS A 1 352 ? 6.57 26.141 -11.914 1 83.88 352 LYS A CA 1
ATOM 2671 C C . LYS A 1 352 ? 5.34 26.5 -12.75 1 83.88 352 LYS A C 1
ATOM 2673 O O . LYS A 1 352 ? 4.273 26.781 -12.203 1 83.88 352 LYS A O 1
ATOM 2678 N N . LEU A 1 353 ? 5.504 26.484 -14.047 1 88.75 353 LEU A N 1
ATOM 2679 C CA . LEU A 1 353 ? 4.383 26.766 -14.938 1 88.75 353 LEU A CA 1
ATOM 2680 C C . LEU A 1 353 ? 3.309 25.688 -14.828 1 88.75 353 LEU A C 1
ATOM 2682 O O . LEU A 1 353 ? 2.115 26 -14.812 1 88.75 353 LEU A O 1
ATOM 2686 N N . ARG A 1 354 ? 3.748 24.516 -14.734 1 88.19 354 ARG A N 1
ATOM 2687 C CA . ARG A 1 354 ? 2.811 23.406 -14.562 1 88.19 354 ARG A CA 1
ATOM 2688 C C . ARG A 1 354 ? 2.064 23.531 -13.234 1 88.19 354 ARG A C 1
ATOM 2690 O O . ARG A 1 354 ? 0.856 23.297 -13.18 1 88.19 354 ARG A O 1
ATOM 2697 N N . GLN A 1 355 ? 2.77 23.922 -12.258 1 89.69 355 GLN A N 1
ATOM 2698 C CA . GLN A 1 355 ? 2.166 24.094 -10.938 1 89.69 355 GLN A CA 1
ATOM 2699 C C . GLN A 1 355 ? 1.118 25.203 -10.945 1 89.69 355 GLN A C 1
ATOM 2701 O O . GLN A 1 355 ? 0.059 25.062 -10.328 1 89.69 355 GLN A O 1
ATOM 2706 N N . ALA A 1 356 ? 1.421 26.25 -11.617 1 93.62 356 ALA A N 1
ATOM 2707 C CA . ALA A 1 356 ? 0.469 27.344 -11.711 1 93.62 356 ALA A CA 1
ATOM 2708 C C . ALA A 1 356 ? -0.811 26.906 -12.414 1 93.62 356 ALA A C 1
ATOM 2710 O O . ALA A 1 356 ? -1.913 27.266 -11.992 1 93.62 356 ALA A O 1
ATOM 2711 N N . GLY A 1 357 ? -0.612 26.172 -13.508 1 94.75 357 GLY A N 1
ATOM 2712 C CA . GLY A 1 357 ? -1.763 25.641 -14.227 1 94.75 357 GLY A CA 1
ATOM 2713 C C . GLY A 1 357 ? -2.619 24.719 -13.383 1 94.75 357 GLY A C 1
ATOM 2714 O O . GLY A 1 357 ? -3.848 24.734 -13.469 1 94.75 357 GLY A O 1
ATOM 2715 N N . GLN A 1 358 ? -1.996 23.953 -12.594 1 94.44 358 GLN A N 1
ATOM 2716 C CA . GLN A 1 358 ? -2.695 23.031 -11.711 1 94.44 358 GLN A CA 1
ATOM 2717 C C . GLN A 1 358 ? -3.506 23.781 -10.656 1 94.44 358 GLN A C 1
ATOM 2719 O O . GLN A 1 358 ? -4.648 23.422 -10.367 1 94.44 358 GLN A O 1
ATOM 2724 N N . ARG A 1 359 ? -2.939 24.797 -10.07 1 96.69 359 ARG A N 1
ATOM 2725 C CA . ARG A 1 359 ? -3.658 25.609 -9.086 1 96.69 359 ARG A CA 1
ATOM 2726 C C . ARG A 1 359 ? -4.875 26.281 -9.711 1 96.69 359 ARG A C 1
ATOM 2728 O O . ARG A 1 359 ? -5.953 26.297 -9.117 1 96.69 359 ARG A O 1
ATOM 2735 N N . ASP A 1 360 ? -4.656 26.75 -10.922 1 97.19 360 ASP A N 1
ATOM 2736 C CA . ASP A 1 360 ? -5.758 27.391 -11.633 1 97.19 360 ASP A CA 1
ATOM 2737 C C . ASP A 1 360 ? -6.898 26.406 -11.875 1 97.19 360 ASP A C 1
ATOM 2739 O O . ASP A 1 360 ? -8.07 26.766 -11.75 1 97.19 360 ASP A O 1
ATOM 2743 N N . GLN A 1 361 ? -6.516 25.266 -12.219 1 97.44 361 GLN A N 1
ATOM 2744 C CA . GLN A 1 361 ? -7.52 24.25 -12.484 1 97.44 361 GLN A CA 1
ATOM 2745 C C . GLN A 1 361 ? -8.328 23.938 -11.234 1 97.44 361 GLN A C 1
ATOM 2747 O O . GLN A 1 361 ? -9.555 23.812 -11.289 1 97.44 361 GLN A O 1
ATOM 2752 N N . ILE A 1 362 ? -7.672 23.75 -10.125 1 97.88 362 ILE A N 1
ATOM 2753 C CA . ILE A 1 362 ? -8.352 23.453 -8.859 1 97.88 362 ILE A CA 1
ATOM 2754 C C . ILE A 1 362 ? -9.297 24.609 -8.508 1 97.88 362 ILE A C 1
ATOM 2756 O O . ILE A 1 362 ? -10.445 24.375 -8.125 1 97.88 362 ILE A O 1
ATOM 2760 N N . GLN A 1 363 ? -8.844 25.844 -8.695 1 98.06 363 GLN A N 1
ATOM 2761 C CA . GLN A 1 363 ? -9.656 27.016 -8.367 1 98.06 363 GLN A CA 1
ATOM 2762 C C . GLN A 1 363 ? -10.867 27.125 -9.297 1 98.06 363 GLN A C 1
ATOM 2764 O O . GLN A 1 363 ? -11.969 27.453 -8.852 1 98.06 363 GLN A O 1
ATOM 2769 N N . ALA A 1 364 ? -10.609 26.797 -10.562 1 98.31 364 ALA A N 1
ATOM 2770 C CA . ALA A 1 364 ? -11.703 26.844 -11.531 1 98.31 364 ALA A CA 1
ATOM 2771 C C . ALA A 1 364 ? -12.766 25.797 -11.195 1 98.31 364 ALA A C 1
ATOM 2773 O O . ALA A 1 364 ? -13.961 26.078 -11.258 1 98.31 364 ALA A O 1
ATOM 2774 N N . VAL A 1 365 ? -12.336 24.625 -10.859 1 98.44 365 VAL A N 1
ATOM 2775 C CA . VAL A 1 365 ? -13.258 23.547 -10.5 1 98.44 365 VAL A CA 1
ATOM 2776 C C . VAL A 1 365 ? -14.023 23.938 -9.227 1 98.44 365 VAL A C 1
ATOM 2778 O O . VAL A 1 365 ? -15.242 23.75 -9.156 1 98.44 365 VAL A O 1
ATOM 2781 N N . ALA A 1 366 ? -13.336 24.484 -8.25 1 98.62 366 ALA A N 1
ATOM 2782 C CA . ALA A 1 366 ? -13.953 24.875 -6.988 1 98.62 366 ALA A CA 1
ATOM 2783 C C . ALA A 1 366 ? -15.023 25.953 -7.211 1 98.62 366 ALA A C 1
ATOM 2785 O O . ALA A 1 366 ? -16.125 25.844 -6.676 1 98.62 366 ALA A O 1
ATOM 2786 N N . THR A 1 367 ? -14.68 26.922 -8 1 98.25 367 THR A N 1
ATOM 2787 C CA . THR A 1 367 ? -15.602 28.031 -8.281 1 98.25 367 THR A CA 1
ATOM 2788 C C . THR A 1 367 ? -16.844 27.531 -9 1 98.25 367 THR A C 1
ATOM 2790 O O . THR A 1 367 ? -17.969 27.891 -8.641 1 98.25 367 THR A O 1
ATOM 2793 N N . ARG A 1 368 ? -16.625 26.688 -9.945 1 98.25 368 ARG A N 1
ATOM 2794 C CA . ARG A 1 368 ? -17.734 26.172 -10.734 1 98.25 368 ARG A CA 1
ATOM 2795 C C . ARG A 1 368 ? -18.625 25.266 -9.891 1 98.25 368 ARG A C 1
ATOM 2797 O O . ARG A 1 368 ? -19.844 25.312 -9.984 1 98.25 368 ARG A O 1
ATOM 2804 N N . LEU A 1 369 ? -18.031 24.406 -9.109 1 98.19 369 LEU A N 1
ATOM 2805 C CA . LEU A 1 369 ? -18.797 23.531 -8.242 1 98.19 369 LEU A CA 1
ATOM 2806 C C . LEU A 1 369 ? -19.641 24.328 -7.254 1 98.19 369 LEU A C 1
ATOM 2808 O O . LEU A 1 369 ? -20.797 24 -7.012 1 98.19 369 LEU A O 1
ATOM 2812 N N . LEU A 1 370 ? -19.016 25.344 -6.652 1 98.19 370 LEU A N 1
ATOM 2813 C CA . LEU A 1 370 ? -19.734 26.172 -5.691 1 98.19 370 LEU A CA 1
ATOM 2814 C C . LEU A 1 370 ? -20.922 26.859 -6.355 1 98.19 370 LEU A C 1
ATOM 2816 O O . LEU A 1 370 ? -22 26.969 -5.762 1 98.19 370 LEU A O 1
ATOM 2820 N N . ALA A 1 371 ? -20.766 27.266 -7.574 1 97.56 371 ALA A N 1
ATOM 2821 C CA . ALA A 1 371 ? -21.812 28 -8.305 1 97.56 371 ALA A CA 1
ATOM 2822 C C . ALA A 1 371 ? -22.953 27.078 -8.695 1 97.56 371 ALA A C 1
ATOM 2824 O O . ALA A 1 371 ? -24.109 27.531 -8.805 1 97.56 371 ALA A O 1
ATOM 2825 N N . THR A 1 372 ? -22.703 25.844 -8.852 1 97 372 THR A N 1
ATOM 2826 C CA . THR A 1 372 ? -23.719 24.953 -9.414 1 97 372 THR A CA 1
ATOM 2827 C C . THR A 1 372 ? -24.219 23.969 -8.359 1 97 372 THR A C 1
ATOM 2829 O O . THR A 1 372 ? -25.156 23.219 -8.609 1 97 372 THR A O 1
ATOM 2832 N N . ALA A 1 373 ? -23.625 24.016 -7.238 1 96.88 373 ALA A N 1
ATOM 2833 C CA . ALA A 1 373 ? -24.031 23.094 -6.184 1 96.88 373 ALA A CA 1
ATOM 2834 C C . ALA A 1 373 ? -25.516 23.203 -5.887 1 96.88 373 ALA A C 1
ATOM 2836 O O . ALA A 1 373 ? -26.094 24.297 -5.965 1 96.88 373 ALA A O 1
ATOM 2837 N N . PRO A 1 374 ? -26.156 22.156 -5.637 1 96.69 374 PRO A N 1
ATOM 2838 C CA . PRO A 1 374 ? -25.578 20.859 -5.289 1 96.69 374 PRO A CA 1
ATOM 2839 C C . PRO A 1 374 ? -25.312 19.984 -6.516 1 96.69 374 PRO A C 1
ATOM 2841 O O . PRO A 1 374 ? -24.828 18.859 -6.383 1 96.69 374 PRO A O 1
ATOM 2844 N N . ASN A 1 375 ? -25.625 20.609 -7.672 1 94.12 375 ASN A N 1
ATOM 2845 C CA . ASN A 1 375 ? -25.312 19.859 -8.883 1 94.12 375 ASN A CA 1
ATOM 2846 C C . ASN A 1 375 ? -23.812 19.578 -8.992 1 94.12 375 ASN A C 1
ATOM 2848 O O . ASN A 1 375 ? -23 20.484 -8.82 1 94.12 375 ASN A O 1
ATOM 2852 N N . GLY A 1 376 ? -23.422 18.328 -9.156 1 93.56 376 GLY A N 1
ATOM 2853 C CA . GLY A 1 376 ? -22.031 17.953 -9.312 1 93.56 376 GLY A CA 1
ATOM 2854 C C . GLY A 1 376 ? -21.406 17.406 -8.047 1 93.56 376 GLY A C 1
ATOM 2855 O O . GLY A 1 376 ? -20.297 16.859 -8.078 1 93.56 376 GLY A O 1
ATOM 2856 N N . LEU A 1 377 ? -22.094 17.656 -6.918 1 96.44 377 LEU A N 1
ATOM 2857 C CA . LEU A 1 377 ? -21.594 17.094 -5.672 1 96.44 377 LEU A CA 1
ATOM 2858 C C . LEU A 1 377 ? -21.844 15.594 -5.613 1 96.44 377 LEU A C 1
ATOM 2860 O O . LEU A 1 377 ? -22.875 15.109 -6.082 1 96.44 377 LEU A O 1
ATOM 2864 N N . ASP A 1 378 ? -20.891 14.906 -5.121 1 95.06 378 ASP A N 1
ATOM 2865 C CA . ASP A 1 378 ? -21.094 13.484 -4.852 1 95.06 378 ASP A CA 1
ATOM 2866 C C . ASP A 1 378 ? -22.203 13.266 -3.826 1 95.06 378 ASP A C 1
ATOM 2868 O O . ASP A 1 378 ? -22.297 14.008 -2.844 1 95.06 378 ASP A O 1
ATOM 2872 N N . PRO A 1 379 ? -23.047 12.266 -4.02 1 95.5 379 PRO A N 1
ATOM 2873 C CA . PRO A 1 379 ? -24.141 11.992 -3.084 1 95.5 379 PRO A CA 1
ATOM 2874 C C . PRO A 1 379 ? -23.656 11.828 -1.646 1 95.5 379 PRO A C 1
ATOM 2876 O O . PRO A 1 379 ? -24.375 12.18 -0.706 1 95.5 379 PRO A O 1
ATOM 2879 N N . LEU A 1 380 ? -22.469 11.375 -1.479 1 95.25 380 LEU A N 1
ATOM 2880 C CA . LEU A 1 380 ? -21.875 11.156 -0.169 1 95.25 380 LEU A CA 1
ATOM 2881 C C . LEU A 1 380 ? -21.844 12.453 0.64 1 95.25 380 LEU A C 1
ATOM 2883 O O . LEU A 1 380 ? -21.984 12.422 1.865 1 95.25 380 LEU A O 1
ATOM 2887 N N . LEU A 1 381 ? -21.703 13.594 -0.006 1 97.06 381 LEU A N 1
ATOM 2888 C CA . LEU A 1 381 ? -21.453 14.859 0.679 1 97.06 381 LEU A CA 1
ATOM 2889 C C . LEU A 1 381 ? -22.734 15.68 0.78 1 97.06 381 LEU A C 1
ATOM 2891 O O . LEU A 1 381 ? -22.766 16.719 1.45 1 97.06 381 LEU A O 1
ATOM 2895 N N . LEU A 1 382 ? -23.812 15.242 0.163 1 96.44 382 LEU A N 1
ATOM 2896 C CA . LEU A 1 382 ? -25.047 16.016 0.072 1 96.44 382 LEU A CA 1
ATOM 2897 C C . LEU A 1 382 ? -25.625 16.281 1.457 1 96.44 382 LEU A C 1
ATOM 2899 O O . LEU A 1 382 ? -26.156 17.359 1.719 1 96.44 382 LEU A O 1
ATOM 2903 N N . PRO A 1 383 ? -25.531 15.305 2.377 1 94.62 383 PRO A N 1
ATOM 2904 C CA . PRO A 1 383 ? -26.047 15.602 3.715 1 94.62 383 PRO A CA 1
ATOM 2905 C C . PRO A 1 383 ? -25.359 16.812 4.352 1 94.62 383 PRO A C 1
ATOM 2907 O O . PRO A 1 383 ? -26.016 17.641 4.988 1 94.62 383 PRO A O 1
ATOM 2910 N N . TRP A 1 384 ? -24.062 16.969 4.168 1 96.19 384 TRP A N 1
ATOM 2911 C CA . TRP A 1 384 ? -23.328 18.109 4.719 1 96.19 384 TRP A CA 1
ATOM 2912 C C . TRP A 1 384 ? -23.688 19.391 3.973 1 96.19 384 TRP A C 1
ATOM 2914 O O . TRP A 1 384 ? -23.75 20.469 4.574 1 96.19 384 TRP A O 1
ATOM 2924 N N . TRP A 1 385 ? -23.922 19.25 2.668 1 97.75 385 TRP A N 1
ATOM 2925 C CA . TRP A 1 385 ? -24.312 20.422 1.888 1 97.75 385 TRP A CA 1
ATOM 2926 C C . TRP A 1 385 ? -25.672 20.938 2.344 1 97.75 385 TRP A C 1
ATOM 2928 O O . TRP A 1 385 ? -25.844 22.141 2.561 1 97.75 385 TRP A O 1
ATOM 2938 N N . HIS A 1 386 ? -26.609 20.016 2.553 1 96.69 386 HIS A N 1
ATOM 2939 C CA . HIS A 1 386 ? -27.969 20.391 2.928 1 96.69 386 HIS A CA 1
ATOM 2940 C C . HIS A 1 386 ? -28.016 20.922 4.355 1 96.69 386 HIS A C 1
ATOM 2942 O O . HIS A 1 386 ? -28.875 21.75 4.684 1 96.69 386 HIS A O 1
ATOM 2948 N N . ALA A 1 387 ? -27.109 20.516 5.16 1 95.62 387 ALA A N 1
ATOM 2949 C CA . ALA A 1 387 ? -27.062 20.953 6.555 1 95.62 387 ALA A CA 1
ATOM 2950 C C . ALA A 1 387 ? -26.281 22.266 6.699 1 95.62 387 ALA A C 1
ATOM 2952 O O . ALA A 1 387 ? -26.281 22.875 7.766 1 95.62 387 ALA A O 1
ATOM 2953 N N . ALA A 1 388 ? -25.656 22.688 5.609 1 96.94 388 ALA A N 1
ATOM 2954 C CA . ALA A 1 388 ? -24.812 23.891 5.68 1 96.94 388 ALA A CA 1
ATOM 2955 C C . ALA A 1 388 ? -25.656 25.125 5.977 1 96.94 388 ALA A C 1
ATOM 2957 O O . ALA A 1 388 ? -26.562 25.469 5.219 1 96.94 388 ALA A O 1
ATOM 2958 N N . ALA A 1 389 ? -25.266 25.844 7.008 1 95.44 389 ALA A N 1
ATOM 2959 C CA . ALA A 1 389 ? -26.062 26.969 7.484 1 95.44 389 ALA A CA 1
ATOM 2960 C C . ALA A 1 389 ? -25.547 28.297 6.93 1 95.44 389 ALA A C 1
ATOM 2962 O O . ALA A 1 389 ? -26.234 29.312 7.004 1 95.44 389 ALA A O 1
ATOM 2963 N N . ASP A 1 390 ? -24.406 28.328 6.414 1 97.19 390 ASP A N 1
ATOM 2964 C CA . ASP A 1 390 ? -23.797 29.562 5.93 1 97.19 390 ASP A CA 1
ATOM 2965 C C . ASP A 1 390 ? -22.781 29.266 4.82 1 97.19 390 ASP A C 1
ATOM 2967 O O . ASP A 1 390 ? -22.609 28.125 4.41 1 97.19 390 ASP A O 1
ATOM 2971 N N . ASP A 1 391 ? -22.203 30.297 4.34 1 97.19 391 ASP A N 1
ATOM 2972 C CA . ASP A 1 391 ? -21.266 30.188 3.217 1 97.19 391 ASP A CA 1
ATOM 2973 C C . ASP A 1 391 ? -20.016 29.406 3.611 1 97.19 391 ASP A C 1
ATOM 2975 O O . ASP A 1 391 ? -19.453 28.688 2.795 1 97.19 391 ASP A O 1
ATOM 2979 N N . THR A 1 392 ? -19.594 29.594 4.812 1 97.69 392 THR A N 1
ATOM 2980 C CA . THR A 1 392 ? -18.406 28.891 5.293 1 97.69 392 THR A CA 1
ATOM 2981 C C . THR A 1 392 ? -18.625 27.375 5.254 1 97.69 392 THR A C 1
ATOM 2983 O O . THR A 1 392 ? -17.75 26.625 4.789 1 97.69 392 THR A O 1
ATOM 2986 N N . ALA A 1 393 ? -19.75 26.969 5.691 1 97.62 393 ALA A N 1
ATOM 2987 C CA . ALA A 1 393 ? -20.094 25.547 5.676 1 97.62 393 ALA A CA 1
ATOM 2988 C C . ALA A 1 393 ? -20.219 25.031 4.246 1 97.62 393 ALA A C 1
ATOM 2990 O O . ALA A 1 393 ? -19.812 23.891 3.953 1 97.62 393 ALA A O 1
ATOM 2991 N N . ARG A 1 394 ? -20.781 25.812 3.363 1 98.12 394 ARG A N 1
ATOM 2992 C CA . ARG A 1 394 ? -20.938 25.422 1.967 1 98.12 394 ARG A CA 1
ATOM 2993 C C . ARG A 1 394 ? -19.578 25.266 1.285 1 98.12 394 ARG A C 1
ATOM 2995 O O . ARG A 1 394 ? -19.344 24.281 0.586 1 98.12 394 ARG A O 1
ATOM 3002 N N . VAL A 1 395 ? -18.703 26.219 1.512 1 98.56 395 VAL A N 1
ATOM 3003 C CA . VAL A 1 395 ? -17.359 26.172 0.935 1 98.56 395 VAL A CA 1
ATOM 3004 C C . VAL A 1 395 ? -16.609 24.953 1.446 1 98.56 395 VAL A C 1
ATOM 3006 O O . VAL A 1 395 ? -15.867 24.312 0.698 1 98.56 395 VAL A O 1
ATOM 3009 N N . ARG A 1 396 ? -16.812 24.578 2.697 1 98.44 396 ARG A N 1
ATOM 3010 C CA . ARG A 1 396 ? -16.188 23.422 3.291 1 98.44 396 ARG A CA 1
ATOM 3011 C C . ARG A 1 396 ? -16.547 22.141 2.533 1 98.44 396 ARG A C 1
ATOM 3013 O O . ARG A 1 396 ? -15.695 21.281 2.295 1 98.44 396 ARG A O 1
ATOM 3020 N N . VAL A 1 397 ? -17.812 22.031 2.119 1 98.5 397 VAL A N 1
ATOM 3021 C CA . VAL A 1 397 ? -18.266 20.844 1.393 1 98.5 397 VAL A CA 1
ATOM 3022 C C . VAL A 1 397 ? -17.562 20.766 0.036 1 98.5 397 VAL A C 1
ATOM 3024 O O . VAL A 1 397 ? -17.141 19.688 -0.397 1 98.5 397 VAL A O 1
ATOM 3027 N N . ILE A 1 398 ? -17.391 21.922 -0.644 1 98.62 398 ILE A N 1
ATOM 3028 C CA . ILE A 1 398 ? -16.719 21.984 -1.935 1 98.62 398 ILE A CA 1
ATOM 3029 C C . ILE A 1 398 ? -15.266 21.562 -1.776 1 98.62 398 ILE A C 1
ATOM 3031 O O . ILE A 1 398 ? -14.758 20.766 -2.57 1 98.62 398 ILE A O 1
ATOM 3035 N N . VAL A 1 399 ? -14.656 22.047 -0.744 1 98.56 399 VAL A N 1
ATOM 3036 C CA . VAL A 1 399 ? -13.258 21.75 -0.452 1 98.56 399 VAL A CA 1
ATOM 3037 C C . VAL A 1 399 ? -13.102 20.266 -0.141 1 98.56 399 VAL A C 1
ATOM 3039 O O . VAL A 1 399 ? -12.164 19.625 -0.613 1 98.56 399 VAL A O 1
ATOM 3042 N N . ASP A 1 400 ? -14.016 19.734 0.64 1 98.5 400 ASP A N 1
ATOM 3043 C CA . ASP A 1 400 ? -14 18.312 0.959 1 98.5 400 ASP A CA 1
ATOM 3044 C C . ASP A 1 400 ? -14.078 17.469 -0.308 1 98.5 400 ASP A C 1
ATOM 3046 O O . ASP A 1 400 ? -13.391 16.453 -0.421 1 98.5 400 ASP A O 1
ATOM 3050 N N . GLN A 1 401 ? -14.891 17.859 -1.239 1 98.06 401 GLN A N 1
ATOM 3051 C CA . GLN A 1 401 ? -15.055 17.094 -2.477 1 98.06 401 GLN A CA 1
ATOM 3052 C C . GLN A 1 401 ? -13.773 17.109 -3.305 1 98.06 401 GLN A C 1
ATOM 3054 O O . GLN A 1 401 ? -13.289 16.062 -3.725 1 98.06 401 GLN A O 1
ATOM 3059 N N . ILE A 1 402 ? -13.234 18.266 -3.496 1 98.19 402 ILE A N 1
ATOM 3060 C CA . ILE A 1 402 ? -12.055 18.391 -4.34 1 98.19 402 ILE A CA 1
ATOM 3061 C C . ILE A 1 402 ? -10.867 17.688 -3.678 1 98.19 402 ILE A C 1
ATOM 3063 O O . ILE A 1 402 ? -10.078 17.031 -4.352 1 98.19 402 ILE A O 1
ATOM 3067 N N . ALA A 1 403 ? -10.742 17.828 -2.35 1 97.81 403 ALA A N 1
ATOM 3068 C CA . ALA A 1 403 ? -9.664 17.172 -1.615 1 97.81 403 ALA A CA 1
ATOM 3069 C C . ALA A 1 403 ? -9.75 15.664 -1.765 1 97.81 403 ALA A C 1
ATOM 3071 O O . ALA A 1 403 ? -8.734 14.969 -1.669 1 97.81 403 ALA A O 1
ATOM 3072 N N . SER A 1 404 ? -10.914 15.094 -2.025 1 96 404 SER A N 1
ATOM 3073 C CA . SER A 1 404 ? -11.109 13.656 -2.121 1 96 404 SER A CA 1
ATOM 3074 C C . SER A 1 404 ? -10.844 13.148 -3.535 1 96 404 SER A C 1
ATOM 3076 O O . SER A 1 404 ? -10.812 11.938 -3.775 1 96 404 SER A O 1
ATOM 3078 N N . TYR A 1 405 ? -10.633 14.07 -4.504 1 95.75 405 TYR A N 1
ATOM 3079 C CA . TYR A 1 405 ? -10.375 13.664 -5.879 1 95.75 405 TYR A CA 1
ATOM 3080 C C . TYR A 1 405 ? -8.969 13.094 -6.027 1 95.75 405 TYR A C 1
ATOM 3082 O O . TYR A 1 405 ? -8.055 13.5 -5.309 1 95.75 405 TYR A O 1
ATOM 3090 N N . THR A 1 406 ? -8.859 12.086 -6.867 1 92.56 406 THR A N 1
ATOM 3091 C CA . THR A 1 406 ? -7.559 11.812 -7.461 1 92.56 406 THR A CA 1
ATOM 3092 C C . THR A 1 406 ? -7.23 12.82 -8.555 1 92.56 406 THR A C 1
ATOM 3094 O O . THR A 1 406 ? -8.078 13.633 -8.93 1 92.56 406 THR A O 1
ATOM 3097 N N . GLU A 1 407 ? -6.012 12.812 -9.016 1 90.69 407 GLU A N 1
ATOM 3098 C CA . GLU A 1 407 ? -5.656 13.734 -10.086 1 90.69 407 GLU A CA 1
ATOM 3099 C C . GLU A 1 407 ? -6.438 13.43 -11.359 1 90.69 407 GLU A C 1
ATOM 3101 O O . GLU A 1 407 ? -6.961 14.336 -12.008 1 90.69 407 GLU A O 1
ATOM 3106 N N . SER A 1 408 ? -6.613 12.133 -11.695 1 88.44 408 SER A N 1
ATOM 3107 C CA . SER A 1 408 ? -7.371 11.734 -12.875 1 88.44 408 SER A CA 1
ATOM 3108 C C . SER A 1 408 ? -8.836 12.148 -12.766 1 88.44 408 SER A C 1
ATOM 3110 O O . SER A 1 408 ? -9.438 12.594 -13.742 1 88.44 408 SER A O 1
ATOM 3112 N N . ARG A 1 409 ? -9.398 12 -11.609 1 91.88 409 ARG A N 1
ATOM 3113 C CA . ARG A 1 409 ? -10.797 12.383 -11.414 1 91.88 409 ARG A CA 1
ATOM 3114 C C . ARG A 1 409 ? -10.969 13.898 -11.508 1 91.88 409 ARG A C 1
ATOM 3116 O O . ARG A 1 409 ? -11.953 14.375 -12.078 1 91.88 409 ARG A O 1
ATOM 3123 N N . LEU A 1 410 ? -10.055 14.648 -10.906 1 95.31 410 LEU A N 1
ATOM 3124 C CA . LEU A 1 410 ? -10.109 16.094 -10.992 1 95.31 410 LEU A CA 1
ATOM 3125 C C . LEU A 1 410 ? -10.109 16.547 -12.453 1 95.31 410 LEU A C 1
ATOM 3127 O O . LEU A 1 410 ? -10.883 17.438 -12.828 1 95.31 410 LEU A O 1
ATOM 3131 N N . GLU A 1 411 ? -9.25 15.93 -13.203 1 93.38 411 GLU A N 1
ATOM 3132 C CA . GLU A 1 411 ? -9.148 16.281 -14.617 1 93.38 411 GLU A CA 1
ATOM 3133 C C . GLU A 1 411 ? -10.43 15.938 -15.367 1 93.38 411 GLU A C 1
ATOM 3135 O O . GLU A 1 411 ? -10.875 16.703 -16.234 1 93.38 411 GLU A O 1
ATOM 3140 N N . ARG A 1 412 ? -11.031 14.844 -15.062 1 92.69 412 ARG A N 1
ATOM 3141 C CA . ARG A 1 412 ? -12.297 14.453 -15.688 1 92.69 412 ARG A CA 1
ATOM 3142 C C . ARG A 1 412 ? -13.414 15.414 -15.32 1 92.69 412 ARG A C 1
ATOM 3144 O O . ARG A 1 412 ? -14.211 15.805 -16.172 1 92.69 412 ARG A O 1
ATOM 3151 N N . VAL A 1 413 ? -13.469 15.742 -14.062 1 94.88 413 VAL A N 1
ATOM 3152 C CA . VAL A 1 413 ? -14.5 16.656 -13.586 1 94.88 413 VAL A CA 1
ATOM 3153 C C . VAL A 1 413 ? -14.305 18.031 -14.211 1 94.88 413 VAL A C 1
ATOM 3155 O O . VAL A 1 413 ? -15.266 18.688 -14.602 1 94.88 413 VAL A O 1
ATOM 3158 N N . ALA A 1 414 ? -13.055 18.484 -14.297 1 96.38 414 ALA A N 1
ATOM 3159 C CA . ALA A 1 414 ? -12.75 19.75 -14.945 1 96.38 414 ALA A CA 1
ATOM 3160 C C . ALA A 1 414 ? -13.25 19.781 -16.391 1 96.38 414 ALA A C 1
ATOM 3162 O O . ALA A 1 414 ? -13.836 20.766 -16.828 1 96.38 414 ALA A O 1
ATOM 3163 N N . ALA A 1 415 ? -13.039 18.703 -17.078 1 95.19 415 ALA A N 1
ATOM 3164 C CA . ALA A 1 415 ? -13.492 18.578 -18.453 1 95.19 415 ALA A CA 1
ATOM 3165 C C . ALA A 1 415 ? -15.016 18.625 -18.547 1 95.19 415 ALA A C 1
ATOM 3167 O O . ALA A 1 415 ? -15.57 19.281 -19.422 1 95.19 415 ALA A O 1
ATOM 3168 N N . LEU A 1 416 ? -15.695 17.969 -17.656 1 93.69 416 LEU A N 1
ATOM 3169 C CA . LEU A 1 416 ? -17.156 17.938 -17.625 1 93.69 416 LEU A CA 1
ATOM 3170 C C . LEU A 1 416 ? -17.734 19.312 -17.328 1 93.69 416 LEU A C 1
ATOM 3172 O O . LEU A 1 416 ? -18.797 19.672 -17.828 1 93.69 416 LEU A O 1
ATOM 3176 N N . LEU A 1 417 ? -16.984 20.047 -16.484 1 94.44 417 LEU A N 1
ATOM 3177 C CA . LEU A 1 417 ? -17.438 21.375 -16.094 1 94.44 417 LEU A CA 1
ATOM 3178 C C . LEU A 1 417 ? -17.016 22.422 -17.109 1 94.44 417 LEU A C 1
ATOM 3180 O O . LEU A 1 417 ? -17.453 23.578 -17.047 1 94.44 417 LEU A O 1
ATOM 3184 N N . GLY A 1 418 ? -16.172 22.047 -18.109 1 92.5 418 GLY A N 1
ATOM 3185 C CA . GLY A 1 418 ? -15.703 22.969 -19.141 1 92.5 418 GLY A CA 1
ATOM 3186 C C . GLY A 1 418 ? -14.695 23.969 -18.625 1 92.5 418 GLY A C 1
ATOM 3187 O O . GLY A 1 418 ? -14.719 25.141 -19.016 1 92.5 418 GLY A O 1
ATOM 3188 N N . VAL A 1 419 ? -14.008 23.562 -17.703 1 93.19 419 VAL A N 1
ATOM 3189 C CA . VAL A 1 419 ? -13 24.453 -17.156 1 93.19 419 VAL A CA 1
ATOM 3190 C C . VAL A 1 419 ? -11.633 23.797 -17.203 1 93.19 419 VAL A C 1
ATOM 3192 O O . VAL A 1 419 ? -11.531 22.562 -17.219 1 93.19 419 VAL A O 1
ATOM 3195 N N . MET B 1 1 ? 8.523 -19.938 22.875 1 38.22 1 MET B N 1
ATOM 3196 C CA . MET B 1 1 ? 9.297 -20.828 22.016 1 38.22 1 MET B CA 1
ATOM 3197 C C . MET B 1 1 ? 9.094 -20.469 20.547 1 38.22 1 MET B C 1
ATOM 3199 O O . MET B 1 1 ? 7.969 -20.25 20.094 1 38.22 1 MET B O 1
ATOM 3203 N N . GLN B 1 2 ? 10.141 -19.969 19.906 1 56.28 2 GLN B N 1
ATOM 3204 C CA . GLN B 1 2 ? 10.141 -19.438 18.547 1 56.28 2 GLN B CA 1
ATOM 3205 C C . GLN B 1 2 ? 9.719 -20.5 17.531 1 56.28 2 GLN B C 1
ATOM 3207 O O . GLN B 1 2 ? 10.219 -21.625 17.562 1 56.28 2 GLN B O 1
ATOM 3212 N N . ASN B 1 3 ? 8.352 -20.469 16.984 1 80.81 3 ASN B N 1
ATOM 3213 C CA . ASN B 1 3 ? 7.68 -21.484 16.156 1 80.81 3 ASN B CA 1
ATOM 3214 C C . ASN B 1 3 ? 8.406 -21.688 14.828 1 80.81 3 ASN B C 1
ATOM 3216 O O . ASN B 1 3 ? 7.895 -22.375 13.945 1 80.81 3 ASN B O 1
ATOM 3220 N N . TYR B 1 4 ? 9.688 -21.141 14.734 1 94.31 4 TYR B N 1
ATOM 3221 C CA . TYR B 1 4 ? 10.492 -21.312 13.523 1 94.31 4 TYR B CA 1
ATOM 3222 C C . TYR B 1 4 ? 11.906 -21.766 13.867 1 94.31 4 TYR B C 1
ATOM 3224 O O . TYR B 1 4 ? 12.422 -21.438 14.938 1 94.31 4 TYR B O 1
ATOM 3232 N N . SER B 1 5 ? 12.547 -22.609 13.008 1 94.62 5 SER B N 1
ATOM 3233 C CA . SER B 1 5 ? 13.852 -23.203 13.266 1 94.62 5 SER B CA 1
ATOM 3234 C C . SER B 1 5 ? 14.938 -22.516 12.438 1 94.62 5 SER B C 1
ATOM 3236 O O . SER B 1 5 ? 14.641 -21.688 11.578 1 94.62 5 SER B O 1
ATOM 3238 N N . GLU B 1 6 ? 16.172 -22.844 12.664 1 94.56 6 GLU B N 1
ATOM 3239 C CA . GLU B 1 6 ? 17.328 -22.172 12.078 1 94.56 6 GLU B CA 1
ATOM 3240 C C . GLU B 1 6 ? 17.266 -22.219 10.555 1 94.56 6 GLU B C 1
ATOM 3242 O O . GLU B 1 6 ? 17.531 -21.203 9.891 1 94.56 6 GLU B O 1
ATOM 3247 N N . PRO B 1 7 ? 16.922 -23.312 9.938 1 96 7 PRO B N 1
ATOM 3248 C CA . PRO B 1 7 ? 16.859 -23.344 8.477 1 96 7 PRO B CA 1
ATOM 3249 C C . PRO B 1 7 ? 1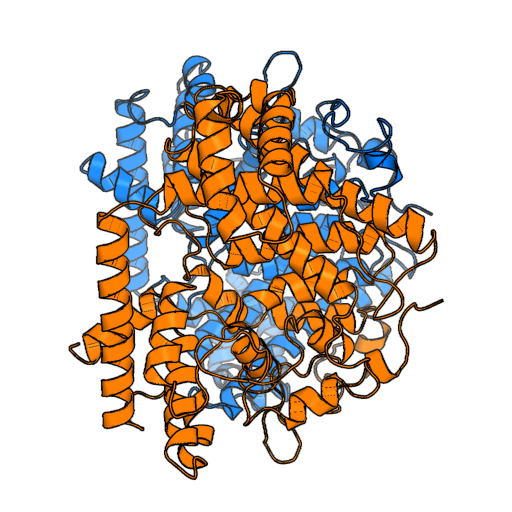5.852 -22.344 7.906 1 96 7 PRO B C 1
ATOM 3251 O O . PRO B 1 7 ? 16.016 -21.859 6.781 1 96 7 PRO B O 1
ATOM 3254 N N . ASP B 1 8 ? 14.828 -22.031 8.688 1 97.31 8 ASP B N 1
ATOM 3255 C CA . ASP B 1 8 ? 13.797 -21.109 8.227 1 97.31 8 ASP B CA 1
ATOM 3256 C C . ASP B 1 8 ? 14.375 -19.719 7.988 1 97.31 8 ASP B C 1
ATOM 3258 O O . ASP B 1 8 ? 13.867 -18.969 7.16 1 97.31 8 ASP B O 1
ATOM 3262 N N . TYR B 1 9 ? 15.492 -19.438 8.656 1 96.5 9 TYR B N 1
ATOM 3263 C CA . TYR B 1 9 ? 16.062 -18.094 8.641 1 96.5 9 TYR B CA 1
ATOM 3264 C C . TYR B 1 9 ? 17.219 -18 7.652 1 96.5 9 TYR B C 1
ATOM 3266 O O . TYR B 1 9 ? 17.781 -16.922 7.441 1 96.5 9 TYR B O 1
ATOM 3274 N N . GLU B 1 10 ? 17.531 -19.094 7.012 1 97.5 10 GLU B N 1
ATOM 3275 C CA . GLU B 1 10 ? 18.672 -19.125 6.098 1 97.5 10 GLU B CA 1
ATOM 3276 C C . GLU B 1 10 ? 18.406 -18.281 4.859 1 97.5 10 GLU B C 1
ATOM 3278 O O . GLU B 1 10 ? 17.266 -18.172 4.406 1 97.5 10 GLU B O 1
ATOM 3283 N N . ARG B 1 11 ? 19.484 -17.688 4.34 1 97.94 11 ARG B N 1
ATOM 3284 C CA . ARG B 1 11 ? 19.453 -16.906 3.111 1 97.94 11 ARG B CA 1
ATOM 3285 C C . ARG B 1 11 ? 20.422 -17.469 2.076 1 97.94 11 ARG B C 1
ATOM 3287 O O . ARG B 1 11 ? 21.375 -18.156 2.43 1 97.94 11 ARG B O 1
ATOM 3294 N N . LEU B 1 12 ? 20.141 -17.141 0.811 1 97.25 12 LEU B N 1
ATOM 3295 C CA . LEU B 1 12 ? 21 -17.609 -0.267 1 97.25 12 LEU B CA 1
ATOM 3296 C C . LEU B 1 12 ? 22.406 -17.031 -0.129 1 97.25 12 LEU B C 1
ATOM 3298 O O . LEU B 1 12 ? 23.391 -17.719 -0.412 1 97.25 12 LEU B O 1
ATOM 3302 N N . VAL B 1 13 ? 22.484 -15.773 0.24 1 97.06 13 VAL B N 1
ATOM 3303 C CA . VAL B 1 13 ? 23.75 -15.055 0.361 1 97.06 13 VAL B CA 1
ATOM 3304 C C . VAL B 1 13 ? 23.875 -14.492 1.772 1 97.06 13 VAL B C 1
ATOM 3306 O O . VAL B 1 13 ? 22.953 -13.852 2.287 1 97.06 13 VAL B O 1
ATOM 3309 N N . VAL B 1 14 ? 24.969 -14.75 2.418 1 93.19 14 VAL B N 1
ATOM 3310 C CA . VAL B 1 14 ? 25.266 -14.133 3.705 1 93.19 14 VAL B CA 1
ATOM 3311 C C . VAL B 1 14 ? 25.656 -12.672 3.496 1 93.19 14 VAL B C 1
ATOM 3313 O O . VAL B 1 14 ? 26.594 -12.367 2.758 1 93.19 14 VAL B O 1
ATOM 3316 N N . GLU B 1 15 ? 24.891 -11.82 4.121 1 89.06 15 GLU B N 1
ATOM 3317 C CA . GLU B 1 15 ? 25.109 -10.398 3.91 1 89.06 15 GLU B CA 1
ATOM 3318 C C . GLU B 1 15 ? 26.031 -9.812 4.988 1 89.06 15 GLU B C 1
ATOM 3320 O O . GLU B 1 15 ? 25.953 -10.219 6.152 1 89.06 15 GLU B O 1
ATOM 3325 N N . ARG B 1 16 ? 26.828 -8.852 4.559 1 79.19 16 ARG B N 1
ATOM 3326 C CA . ARG B 1 16 ? 27.656 -8.109 5.496 1 79.19 16 ARG B CA 1
ATOM 3327 C C . ARG B 1 16 ? 26.828 -7.133 6.316 1 79.19 16 ARG B C 1
ATOM 3329 O O . ARG B 1 16 ? 25.781 -6.676 5.863 1 79.19 16 ARG B O 1
ATOM 3336 N N . PRO B 1 17 ? 27.266 -6.875 7.543 1 74.06 17 PRO B N 1
ATOM 3337 C CA . PRO B 1 17 ? 26.562 -5.891 8.367 1 74.06 17 PRO B CA 1
ATOM 3338 C C . PRO B 1 17 ? 26.516 -4.504 7.723 1 74.06 17 PRO B C 1
ATOM 3340 O O . PRO B 1 17 ? 27.391 -4.172 6.91 1 74.06 17 PRO B O 1
ATOM 3343 N N . LYS B 1 18 ? 25.484 -3.758 8.109 1 76.06 18 LYS B N 1
ATOM 3344 C CA . LYS B 1 18 ? 25.406 -2.375 7.645 1 76.06 18 LYS B CA 1
ATOM 3345 C C . LYS B 1 18 ? 26.562 -1.546 8.18 1 76.06 18 LYS B C 1
ATOM 3347 O O . LYS B 1 18 ? 27.031 -1.78 9.297 1 76.06 18 LYS B O 1
ATOM 3352 N N . THR B 1 19 ? 27.016 -0.578 7.395 1 71.62 19 THR B N 1
ATOM 3353 C CA . THR B 1 19 ? 28.25 0.138 7.707 1 71.62 19 THR B CA 1
ATOM 3354 C C . THR B 1 19 ? 27.953 1.596 8.047 1 71.62 19 THR B C 1
ATOM 3356 O O . THR B 1 19 ? 28.844 2.318 8.516 1 71.62 19 THR B O 1
ATOM 3359 N N . ALA B 1 20 ? 26.719 2.023 7.918 1 75.94 20 ALA B N 1
ATOM 3360 C CA . ALA B 1 20 ? 26.453 3.457 8.039 1 75.94 20 ALA B CA 1
ATOM 3361 C C . ALA B 1 20 ? 25.797 3.781 9.375 1 75.94 20 ALA B C 1
ATOM 3363 O O . ALA B 1 20 ? 25.266 4.879 9.562 1 75.94 20 ALA B O 1
ATOM 3364 N N . GLY B 1 21 ? 25.875 2.895 10.289 1 74.19 21 GLY B N 1
ATOM 3365 C CA . GLY B 1 21 ? 25.188 3.094 11.562 1 74.19 21 GLY B CA 1
ATOM 3366 C C . GLY B 1 21 ? 25.828 4.168 12.422 1 74.19 21 GLY B C 1
ATOM 3367 O O . GLY B 1 21 ? 27.031 4.434 12.297 1 74.19 21 GLY B O 1
ATOM 3368 N N . LEU B 1 22 ? 25.094 4.992 13.102 1 71.81 22 LEU B N 1
ATOM 3369 C CA . LEU B 1 22 ? 25.594 6.02 14.008 1 71.81 22 LEU B CA 1
ATOM 3370 C C . LEU B 1 22 ? 25.984 5.418 15.352 1 71.81 22 LEU B C 1
ATOM 3372 O O . LEU B 1 22 ? 26.641 6.07 16.156 1 71.81 22 LEU B O 1
ATOM 3376 N N . GLY B 1 23 ? 25.609 4.191 15.602 1 63.25 23 GLY B N 1
ATOM 3377 C CA . GLY B 1 23 ? 26 3.529 16.828 1 63.25 23 GLY B CA 1
ATOM 3378 C C . GLY B 1 23 ? 27.109 2.504 16.641 1 63.25 23 GLY B C 1
ATOM 3379 O O . GLY B 1 23 ? 27.719 2.451 15.57 1 63.25 23 GLY B O 1
ATOM 3380 N N . ALA B 1 24 ? 27.469 1.903 17.797 1 53.69 24 ALA B N 1
ATOM 3381 C CA . ALA B 1 24 ? 28.469 0.849 17.734 1 53.69 24 ALA B CA 1
ATOM 3382 C C . ALA B 1 24 ? 28.141 -0.159 16.641 1 53.69 24 ALA B C 1
ATOM 3384 O O . ALA B 1 24 ? 26.969 -0.463 16.406 1 53.69 24 ALA B O 1
ATOM 3385 N N . PRO B 1 25 ? 29.203 -0.505 15.852 1 52.5 25 PRO B N 1
ATOM 3386 C CA . PRO B 1 25 ? 28.984 -1.523 14.82 1 52.5 25 PRO B CA 1
ATOM 3387 C C . PRO B 1 25 ? 28.203 -2.729 15.336 1 52.5 25 PRO B C 1
ATOM 3389 O O . PRO B 1 25 ? 28.438 -3.197 16.453 1 52.5 25 PRO B O 1
ATOM 3392 N N . GLY B 1 26 ? 27.156 -3.154 14.75 1 49.78 26 GLY B N 1
ATOM 3393 C CA . GLY B 1 26 ? 26.375 -4.301 15.18 1 49.78 26 GLY B CA 1
ATOM 3394 C C . GLY B 1 26 ? 25.125 -3.92 15.961 1 49.78 26 GLY B C 1
ATOM 3395 O O . GLY B 1 26 ? 24.25 -4.758 16.203 1 49.78 26 GLY B O 1
ATOM 3396 N N . SER B 1 27 ? 25.219 -2.648 16.516 1 51.44 27 SER B N 1
ATOM 3397 C CA . SER B 1 27 ? 24.109 -2.205 17.359 1 51.44 27 SER B CA 1
ATOM 3398 C C . SER B 1 27 ? 22.797 -2.201 16.562 1 51.44 27 SER B C 1
ATOM 3400 O O . SER B 1 27 ? 21.719 -2.373 17.141 1 51.44 27 SER B O 1
ATOM 3402 N N . GLU B 1 28 ? 22.922 -1.981 15.359 1 52.19 28 GLU B N 1
ATOM 3403 C CA . GLU B 1 28 ? 21.719 -1.963 14.547 1 52.19 28 GLU B CA 1
ATOM 3404 C C . GLU B 1 28 ? 20.984 -3.305 14.602 1 52.19 28 GLU B C 1
ATOM 3406 O O . GLU B 1 28 ? 19.766 -3.355 14.516 1 52.19 28 GLU B O 1
ATOM 3411 N N . PHE B 1 29 ? 21.844 -4.312 14.609 1 49.84 29 PHE B N 1
ATOM 3412 C CA . PHE B 1 29 ? 21.266 -5.652 14.727 1 49.84 29 PHE B CA 1
ATOM 3413 C C . PHE B 1 29 ? 20.75 -5.895 16.141 1 49.84 29 PHE B C 1
ATOM 3415 O O . PHE B 1 29 ? 19.875 -6.73 16.344 1 49.84 29 PHE B O 1
ATOM 3422 N N . GLU B 1 30 ? 21.328 -5.184 17.016 1 51.12 30 GLU B N 1
ATOM 3423 C CA . GLU B 1 30 ? 20.922 -5.371 18.406 1 51.12 30 GLU B CA 1
ATOM 3424 C C . GLU B 1 30 ? 19.812 -4.395 18.797 1 51.12 30 GLU B C 1
ATOM 3426 O O . GLU B 1 30 ? 18.891 -4.758 19.516 1 51.12 30 GLU B O 1
ATOM 3431 N N . VAL B 1 31 ? 20.062 -3.295 18.5 1 49.78 31 VAL B N 1
ATOM 3432 C CA . VAL B 1 31 ? 19.156 -2.258 18.969 1 49.78 31 VAL B CA 1
ATOM 3433 C C . VAL B 1 31 ? 17.906 -2.221 18.094 1 49.78 31 VAL B C 1
ATOM 3435 O O . VAL B 1 31 ? 16.812 -1.991 18.578 1 49.78 31 VAL B O 1
ATOM 3438 N N . GLY B 1 32 ? 18.078 -2.445 16.812 1 53.84 32 GLY B N 1
ATOM 3439 C CA . GLY B 1 32 ? 16.906 -2.354 15.969 1 53.84 32 GLY B CA 1
ATOM 3440 C C . GLY B 1 32 ? 16.172 -3.676 15.82 1 53.84 32 GLY B C 1
ATOM 3441 O O . GLY B 1 32 ? 16.469 -4.453 14.914 1 53.84 32 GLY B O 1
ATOM 3442 N N . HIS B 1 33 ? 15.57 -4.184 16.875 1 58.94 33 HIS B N 1
ATOM 3443 C CA . HIS B 1 33 ? 14.82 -5.387 17.219 1 58.94 33 HIS B CA 1
ATOM 3444 C C . HIS B 1 33 ? 13.953 -5.844 16.047 1 58.94 33 HIS B C 1
ATOM 3446 O O . HIS B 1 33 ? 12.93 -6.504 16.25 1 58.94 33 HIS B O 1
ATOM 3452 N N . ARG B 1 34 ? 14.453 -5.609 14.797 1 70.94 34 ARG B N 1
ATOM 3453 C CA . ARG B 1 34 ? 13.602 -6.184 13.758 1 70.94 34 ARG B CA 1
ATOM 3454 C C . ARG B 1 34 ? 13.898 -7.664 13.562 1 70.94 34 ARG B C 1
ATOM 3456 O O . ARG B 1 34 ? 15.062 -8.062 13.477 1 70.94 34 ARG B O 1
ATOM 3463 N N . THR B 1 35 ? 12.883 -8.484 13.602 1 87.25 35 THR B N 1
ATOM 3464 C CA . THR B 1 35 ? 13.023 -9.906 13.297 1 87.25 35 THR B CA 1
ATOM 3465 C C . THR B 1 35 ? 13.398 -10.109 11.828 1 87.25 35 THR B C 1
ATOM 3467 O O . THR B 1 35 ? 13.219 -9.203 11.008 1 87.25 35 THR B O 1
ATOM 3470 N N . GLU B 1 36 ? 14.023 -11.211 11.492 1 93.56 36 GLU B N 1
ATOM 3471 C CA . GLU B 1 36 ? 14.398 -11.516 10.109 1 93.56 36 GLU B CA 1
ATOM 3472 C C . GLU B 1 36 ? 13.188 -11.469 9.188 1 93.56 36 GLU B C 1
ATOM 3474 O O . GLU B 1 36 ? 13.297 -11.023 8.039 1 93.56 36 GLU B O 1
ATOM 3479 N N . PHE B 1 37 ? 12.047 -11.914 9.688 1 96.19 37 PHE B N 1
ATOM 3480 C CA . PHE B 1 37 ? 10.852 -11.898 8.859 1 96.19 37 PHE B CA 1
ATOM 3481 C C . PHE B 1 37 ? 10.352 -10.469 8.664 1 96.19 37 PHE B C 1
ATOM 3483 O O . PHE B 1 37 ? 9.836 -10.133 7.594 1 96.19 37 PHE B O 1
ATOM 3490 N N . ALA B 1 38 ? 10.5 -9.609 9.672 1 93.88 38 ALA B N 1
ATOM 3491 C CA . ALA B 1 38 ? 10.164 -8.188 9.523 1 93.88 38 ALA B CA 1
ATOM 3492 C C . ALA B 1 38 ? 11.078 -7.516 8.5 1 93.88 38 ALA B C 1
ATOM 3494 O O . ALA B 1 38 ? 10.625 -6.672 7.723 1 93.88 38 ALA B O 1
ATOM 3495 N N . ARG B 1 39 ? 12.32 -7.863 8.539 1 93.31 39 ARG B N 1
ATOM 3496 C CA . ARG B 1 39 ? 13.273 -7.352 7.559 1 93.31 39 ARG B CA 1
ATOM 3497 C C . ARG B 1 39 ? 12.883 -7.773 6.145 1 93.31 39 ARG B C 1
ATOM 3499 O O . ARG B 1 39 ? 12.938 -6.965 5.215 1 93.31 39 ARG B O 1
ATOM 3506 N N . ASP B 1 40 ? 12.531 -9.062 6.004 1 97.38 40 ASP B N 1
ATOM 3507 C CA . ASP B 1 40 ? 12.109 -9.578 4.707 1 97.38 40 ASP B CA 1
ATOM 3508 C C . ASP B 1 40 ? 10.883 -8.828 4.195 1 97.38 40 ASP B C 1
ATOM 3510 O O . ASP B 1 40 ? 10.812 -8.453 3.023 1 97.38 40 ASP B O 1
ATOM 3514 N N . ARG B 1 41 ? 9.898 -8.609 5.055 1 97.12 41 ARG B N 1
ATOM 3515 C CA . ARG B 1 41 ? 8.695 -7.867 4.691 1 97.12 41 ARG B CA 1
ATOM 3516 C C . ARG B 1 41 ? 9.039 -6.457 4.219 1 97.12 41 ARG B C 1
ATOM 3518 O O . ARG B 1 41 ? 8.484 -5.98 3.229 1 97.12 41 ARG B O 1
ATOM 3525 N N . ALA B 1 42 ? 9.945 -5.801 4.918 1 95 42 ALA B N 1
ATOM 3526 C CA . ALA B 1 42 ? 10.375 -4.453 4.547 1 95 42 ALA B CA 1
ATOM 3527 C C . ALA B 1 42 ? 11.031 -4.445 3.17 1 95 42 ALA B C 1
ATOM 3529 O O . ALA B 1 42 ? 10.812 -3.527 2.375 1 95 42 ALA B O 1
ATOM 3530 N N . ARG B 1 43 ? 11.836 -5.461 2.873 1 96.56 43 ARG B N 1
ATOM 3531 C CA . ARG B 1 43 ? 12.492 -5.559 1.571 1 96.56 43 ARG B CA 1
ATOM 3532 C C . ARG B 1 43 ? 11.461 -5.637 0.448 1 96.56 43 ARG B C 1
ATOM 3534 O O . ARG B 1 43 ? 11.609 -4.98 -0.584 1 96.56 43 ARG B O 1
ATOM 3541 N N . VAL B 1 44 ? 10.422 -6.461 0.659 1 97.94 44 VAL B N 1
ATOM 3542 C CA . VAL B 1 44 ? 9.383 -6.586 -0.35 1 97.94 44 VAL B CA 1
ATOM 3543 C C . VAL B 1 44 ? 8.641 -5.258 -0.497 1 97.94 44 VAL B C 1
ATOM 3545 O O . VAL B 1 44 ? 8.383 -4.801 -1.614 1 97.94 44 VAL B O 1
ATOM 3548 N N . LEU B 1 45 ? 8.359 -4.629 0.608 1 96.25 45 LEU B N 1
ATOM 3549 C CA . LEU B 1 45 ? 7.598 -3.381 0.624 1 96.25 45 LEU B CA 1
ATOM 3550 C C . LEU B 1 45 ? 8.328 -2.289 -0.151 1 96.25 45 LEU B C 1
ATOM 3552 O O . LEU B 1 45 ? 7.699 -1.456 -0.804 1 96.25 45 LEU B O 1
ATOM 3556 N N . HIS B 1 46 ? 9.656 -2.287 -0.126 1 93.62 46 HIS B N 1
ATOM 3557 C CA . HIS B 1 46 ? 10.445 -1.238 -0.759 1 93.62 46 HIS B CA 1
ATOM 3558 C C . HIS B 1 46 ? 10.891 -1.65 -2.16 1 93.62 46 HIS B C 1
ATOM 3560 O O . HIS B 1 46 ? 11.633 -0.92 -2.822 1 93.62 46 HIS B O 1
ATOM 3566 N N . SER B 1 47 ? 10.453 -2.787 -2.621 1 95.38 47 SER B N 1
ATOM 3567 C CA . SER B 1 47 ? 10.883 -3.281 -3.924 1 95.38 47 SER B CA 1
ATOM 3568 C C . SER B 1 47 ? 10.227 -2.506 -5.059 1 95.38 47 SER B C 1
ATOM 3570 O O . SER B 1 47 ? 9.125 -1.968 -4.891 1 95.38 47 SER B O 1
ATOM 3572 N N . ALA B 1 48 ? 10.953 -2.4 -6.168 1 93.5 48 ALA B N 1
ATOM 3573 C CA . ALA B 1 48 ? 10.391 -1.796 -7.371 1 93.5 48 ALA B CA 1
ATOM 3574 C C . ALA B 1 48 ? 9.211 -2.611 -7.891 1 93.5 48 ALA B C 1
ATOM 3576 O O . ALA B 1 48 ? 8.242 -2.053 -8.414 1 93.5 48 ALA B O 1
ATOM 3577 N N . ALA B 1 49 ? 9.32 -3.932 -7.734 1 96.12 49 ALA B N 1
ATOM 3578 C CA . ALA B 1 49 ? 8.266 -4.824 -8.219 1 96.12 49 ALA 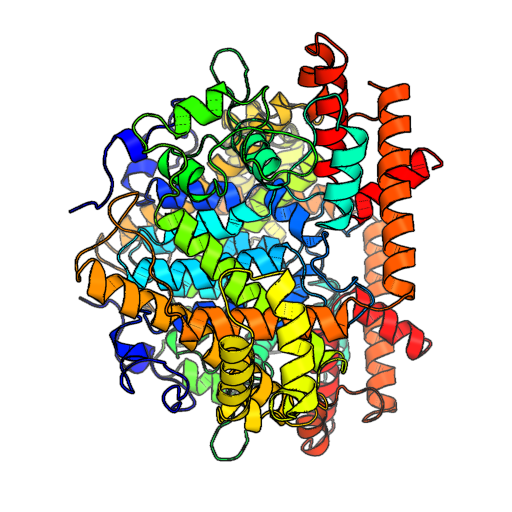B CA 1
ATOM 3579 C C . ALA B 1 49 ? 6.934 -4.516 -7.539 1 96.12 49 ALA B C 1
ATOM 3581 O O . ALA B 1 49 ? 5.887 -4.488 -8.195 1 96.12 49 ALA B O 1
ATOM 3582 N N . LEU B 1 50 ? 6.926 -4.277 -6.219 1 96.12 50 LEU B N 1
ATOM 3583 C CA . LEU B 1 50 ? 5.688 -3.949 -5.523 1 96.12 50 LEU B CA 1
ATOM 3584 C C . LEU B 1 50 ? 5.176 -2.576 -5.945 1 96.12 50 LEU B C 1
ATOM 3586 O O . LEU B 1 50 ? 3.973 -2.393 -6.141 1 96.12 50 LEU B O 1
ATOM 3590 N N . ARG B 1 51 ? 6.039 -1.604 -6.078 1 92.19 51 ARG B N 1
ATOM 3591 C CA . ARG B 1 51 ? 5.648 -0.255 -6.477 1 92.19 51 ARG B CA 1
ATOM 3592 C C . ARG B 1 51 ? 4.965 -0.263 -7.84 1 92.19 51 ARG B C 1
ATOM 3594 O O . ARG B 1 51 ? 4.012 0.489 -8.062 1 92.19 51 ARG B O 1
ATOM 3601 N N . ARG B 1 52 ? 5.406 -1.115 -8.719 1 92.81 52 ARG B N 1
ATOM 3602 C CA . ARG B 1 52 ? 4.871 -1.183 -10.078 1 92.81 52 ARG B CA 1
ATOM 3603 C C . ARG B 1 52 ? 3.42 -1.65 -10.07 1 92.81 52 ARG B C 1
ATOM 3605 O O . ARG B 1 52 ? 2.68 -1.406 -11.023 1 92.81 52 ARG B O 1
ATOM 3612 N N . LEU B 1 53 ? 3.025 -2.324 -8.984 1 93.31 53 LEU B N 1
ATOM 3613 C CA . LEU B 1 53 ? 1.655 -2.818 -8.898 1 93.31 53 LEU B CA 1
ATOM 3614 C C . LEU B 1 53 ? 0.665 -1.66 -8.82 1 93.31 53 LEU B C 1
ATOM 3616 O O . LEU B 1 53 ? -0.534 -1.848 -9.039 1 93.31 53 LEU B O 1
ATOM 3620 N N . ALA B 1 54 ? 1.149 -0.439 -8.523 1 88.62 54 ALA B N 1
ATOM 3621 C CA . ALA B 1 54 ? 0.288 0.733 -8.398 1 88.62 54 ALA B CA 1
ATOM 3622 C C . ALA B 1 54 ? -0.304 1.131 -9.75 1 88.62 54 ALA B C 1
ATOM 3624 O O . ALA B 1 54 ? -1.343 1.793 -9.805 1 88.62 54 ALA B O 1
ATOM 3625 N N . ASP B 1 55 ? 0.318 0.743 -10.797 1 86.62 55 ASP B N 1
ATOM 3626 C CA . ASP B 1 55 ? -0.141 1.071 -12.148 1 86.62 55 ASP B CA 1
ATOM 3627 C C . ASP B 1 55 ? -0.481 -0.193 -12.938 1 86.62 55 ASP B C 1
ATOM 3629 O O . ASP B 1 55 ? -0.316 -0.233 -14.156 1 86.62 55 ASP B O 1
ATOM 3633 N N . LYS B 1 56 ? -0.814 -1.251 -12.234 1 86.31 56 LYS B N 1
ATOM 3634 C CA . LYS B 1 56 ? -1.343 -2.475 -12.828 1 86.31 56 LYS B CA 1
ATOM 3635 C C . LYS B 1 56 ? -2.764 -2.754 -12.344 1 86.31 56 LYS B C 1
ATOM 3637 O O . LYS B 1 56 ? -3.02 -2.777 -11.141 1 86.31 56 LYS B O 1
ATOM 3642 N N . THR B 1 57 ? -3.623 -2.902 -13.328 1 77.56 57 THR B N 1
ATOM 3643 C CA . THR B 1 57 ? -5.043 -3.047 -13.023 1 77.56 57 THR B CA 1
ATOM 3644 C C . THR B 1 57 ? -5.332 -4.418 -12.422 1 77.56 57 THR B C 1
ATOM 3646 O O . THR B 1 57 ? -4.629 -5.391 -12.719 1 77.56 57 THR B O 1
ATOM 3649 N N . GLN B 1 58 ? -6.355 -4.461 -11.641 1 67.38 58 GLN B N 1
ATOM 3650 C CA . GLN B 1 58 ? -6.828 -5.73 -11.094 1 67.38 58 GLN B CA 1
ATOM 3651 C C . GLN B 1 58 ? -7.969 -6.301 -11.93 1 67.38 58 GLN B C 1
ATOM 3653 O O . GLN B 1 58 ? -7.742 -7.141 -12.805 1 67.38 58 GLN B O 1
ATOM 3658 N N . VAL B 1 59 ? -9.164 -5.781 -11.891 1 59.5 59 VAL B N 1
ATOM 3659 C CA . VAL B 1 59 ? -10.32 -6.312 -12.594 1 59.5 59 VAL B CA 1
ATOM 3660 C C . VAL B 1 59 ? -10.859 -5.262 -13.562 1 59.5 59 VAL B C 1
ATOM 3662 O O . VAL B 1 59 ? -10.906 -5.488 -14.773 1 59.5 59 VAL B O 1
ATOM 3665 N N . MET B 1 60 ? -11.281 -4.152 -12.922 1 60.12 60 MET B N 1
ATOM 3666 C CA . MET B 1 60 ? -11.898 -3.092 -13.711 1 60.12 60 MET B CA 1
ATOM 3667 C C . MET B 1 60 ? -10.852 -2.088 -14.188 1 60.12 60 MET B C 1
ATOM 3669 O O . MET B 1 60 ? -9.867 -1.841 -13.492 1 60.12 60 MET B O 1
ATOM 3673 N N . GLY B 1 61 ? -10.922 -1.79 -15.414 1 54.28 61 GLY B N 1
ATOM 3674 C CA . GLY B 1 61 ? -9.953 -0.849 -15.953 1 54.28 61 GLY B CA 1
ATOM 3675 C C . GLY B 1 61 ? -10.031 0.524 -15.312 1 54.28 61 GLY B C 1
ATOM 3676 O O . GLY B 1 61 ? -11.023 0.858 -14.672 1 54.28 61 GLY B O 1
ATOM 3677 N N . PRO B 1 62 ? -8.898 1.222 -15.18 1 48.34 62 PRO B N 1
ATOM 3678 C CA . PRO B 1 62 ? -8.789 2.553 -14.57 1 48.34 62 PRO B CA 1
ATOM 3679 C C . PRO B 1 62 ? -9.953 3.469 -14.953 1 48.34 62 PRO B C 1
ATOM 3681 O O . PRO B 1 62 ? -10.25 4.426 -14.234 1 48.34 62 PRO B O 1
ATOM 3684 N N . ARG B 1 63 ? -10.672 3.01 -16.047 1 48.22 63 ARG B N 1
ATOM 3685 C CA . ARG B 1 63 ? -11.695 3.914 -16.562 1 48.22 63 ARG B CA 1
ATOM 3686 C C . ARG B 1 63 ? -13.078 3.516 -16.047 1 48.22 63 ARG B C 1
ATOM 3688 O O . ARG B 1 63 ? -14.062 4.195 -16.344 1 48.22 63 ARG B O 1
ATOM 3695 N N . ASP B 1 64 ? -13.242 2.451 -15.32 1 52.47 64 ASP B N 1
ATOM 3696 C CA . ASP B 1 64 ? -14.562 1.922 -14.992 1 52.47 64 ASP B CA 1
ATOM 3697 C C . ASP B 1 64 ? -15.07 2.498 -13.672 1 52.47 64 ASP B C 1
ATOM 3699 O O . ASP B 1 64 ? -16.234 2.303 -13.312 1 52.47 64 ASP B O 1
ATOM 3703 N N . GLY B 1 65 ? -14.25 3.484 -13.109 1 58.28 65 GLY B N 1
ATOM 3704 C CA . GLY B 1 65 ? -14.672 4.066 -11.844 1 58.28 65 GLY B CA 1
ATOM 3705 C C . GLY B 1 65 ? -13.734 5.152 -11.344 1 58.28 65 GLY B C 1
ATOM 3706 O O . GLY B 1 65 ? -12.766 5.5 -12.023 1 58.28 65 GLY B O 1
ATOM 3707 N N . ASP B 1 66 ? -14.289 5.816 -10.383 1 60.31 66 ASP B N 1
ATOM 3708 C CA . ASP B 1 66 ? -13.57 6.977 -9.867 1 60.31 66 ASP B CA 1
ATOM 3709 C C . ASP B 1 66 ? -12.219 6.566 -9.281 1 60.31 66 ASP B C 1
ATOM 3711 O O . ASP B 1 66 ? -11.219 7.254 -9.469 1 60.31 66 ASP B O 1
ATOM 3715 N N . THR B 1 67 ? -12.297 5.344 -8.617 1 62.47 67 THR B N 1
ATOM 3716 C CA . THR B 1 67 ? -11.047 4.922 -8 1 62.47 67 THR B CA 1
ATOM 3717 C C . THR B 1 67 ? -10.883 3.406 -8.086 1 62.47 67 THR B C 1
ATOM 3719 O O . THR B 1 67 ? -11.055 2.701 -7.09 1 62.47 67 THR B O 1
ATOM 3722 N N . PRO B 1 68 ? -10.414 3.07 -9.211 1 67.5 68 PRO B N 1
ATOM 3723 C CA . PRO B 1 68 ? -10.297 1.614 -9.336 1 67.5 68 PRO B CA 1
ATOM 3724 C C . PRO B 1 68 ? -9.18 1.034 -8.469 1 67.5 68 PRO B C 1
ATOM 3726 O O . PRO B 1 68 ? -8.18 1.706 -8.219 1 67.5 68 PRO B O 1
ATOM 3729 N N . ARG B 1 69 ? -9.516 -0.123 -7.945 1 79.69 69 ARG B N 1
ATOM 3730 C CA . ARG B 1 69 ? -8.5 -0.87 -7.215 1 79.69 69 ARG B CA 1
ATOM 3731 C C . ARG B 1 69 ? -7.359 -1.285 -8.141 1 79.69 69 ARG B C 1
ATOM 3733 O O . ARG B 1 69 ? -7.59 -1.688 -9.281 1 79.69 69 ARG B O 1
ATOM 3740 N N . THR B 1 70 ? -6.16 -1.066 -7.652 1 87.12 70 THR B N 1
ATOM 3741 C CA . THR B 1 70 ? -4.961 -1.542 -8.336 1 87.12 70 THR B CA 1
ATOM 3742 C C . THR B 1 70 ? -4.48 -2.859 -7.727 1 87.12 70 THR B C 1
ATOM 3744 O O . THR B 1 70 ? -4.996 -3.297 -6.695 1 87.12 70 THR B O 1
ATOM 3747 N N . ARG B 1 71 ? -3.564 -3.469 -8.398 1 91.62 71 ARG B N 1
ATOM 3748 C CA . ARG B 1 71 ? -2.992 -4.691 -7.84 1 91.62 71 ARG B CA 1
ATOM 3749 C C . ARG B 1 71 ? -2.258 -4.398 -6.535 1 91.62 71 ARG B C 1
ATOM 3751 O O . ARG B 1 71 ? -2.191 -5.254 -5.648 1 91.62 71 ARG B O 1
ATOM 3758 N N . LEU B 1 72 ? -1.751 -3.184 -6.387 1 93.5 72 LEU B N 1
ATOM 3759 C CA . LEU B 1 72 ? -1.09 -2.818 -5.137 1 93.5 72 LEU B CA 1
ATOM 3760 C C . LEU B 1 72 ? -2.08 -2.816 -3.979 1 93.5 72 LEU B C 1
ATOM 3762 O O . LEU B 1 72 ? -1.843 -3.457 -2.951 1 93.5 72 LEU B O 1
ATOM 3766 N N . THR B 1 73 ? -3.195 -2.141 -4.133 1 93.44 73 THR B N 1
ATOM 3767 C CA . THR B 1 73 ? -4.188 -2.09 -3.062 1 93.44 73 THR B CA 1
ATOM 3768 C C . THR B 1 73 ? -4.73 -3.482 -2.762 1 93.44 73 THR B C 1
ATOM 3770 O O . THR B 1 73 ? -4.984 -3.818 -1.604 1 93.44 73 THR B O 1
ATOM 3773 N N . HIS B 1 74 ? -4.883 -4.242 -3.811 1 93.94 74 HIS B N 1
ATOM 3774 C CA . HIS B 1 74 ? -5.297 -5.625 -3.611 1 93.94 74 HIS B CA 1
ATOM 3775 C C . HIS B 1 74 ? -4.285 -6.387 -2.756 1 93.94 74 HIS B C 1
ATOM 3777 O O . HIS B 1 74 ? -4.664 -7.07 -1.805 1 93.94 74 HIS B O 1
ATOM 3783 N N . SER B 1 75 ? -3.043 -6.289 -3.105 1 96.88 75 SER B N 1
ATOM 3784 C CA . SER B 1 75 ? -1.998 -6.988 -2.369 1 96.88 75 SER B CA 1
ATOM 3785 C C . SER B 1 75 ? -1.955 -6.543 -0.911 1 96.88 75 SER B C 1
ATOM 3787 O O . SER B 1 75 ? -1.688 -7.348 -0.017 1 96.88 75 SER B O 1
ATOM 3789 N N . LEU B 1 76 ? -2.205 -5.254 -0.694 1 96.5 76 LEU B N 1
ATOM 3790 C CA . LEU B 1 76 ? -2.25 -4.742 0.67 1 96.5 76 LEU B CA 1
ATOM 3791 C C . LEU B 1 76 ? -3.408 -5.359 1.446 1 96.5 76 LEU B C 1
ATOM 3793 O O . LEU B 1 76 ? -3.262 -5.699 2.623 1 96.5 76 LEU B O 1
ATOM 3797 N N . GLU B 1 77 ? -4.523 -5.512 0.846 1 96.19 77 GLU B N 1
ATOM 3798 C CA . GLU B 1 77 ? -5.691 -6.117 1.48 1 96.19 77 GLU B CA 1
ATOM 3799 C C . GLU B 1 77 ? -5.441 -7.586 1.804 1 96.19 77 GLU B C 1
ATOM 3801 O O . GLU B 1 77 ? -5.773 -8.055 2.896 1 96.19 77 GLU B O 1
ATOM 3806 N N . VAL B 1 78 ? -4.84 -8.25 0.845 1 98 78 VAL B N 1
ATOM 3807 C CA . VAL B 1 78 ? -4.512 -9.656 1.055 1 98 78 VAL B CA 1
ATOM 3808 C C . VAL B 1 78 ? -3.549 -9.789 2.232 1 98 78 VAL B C 1
ATOM 3810 O O . VAL B 1 78 ? -3.729 -10.656 3.094 1 98 78 VAL B O 1
ATOM 3813 N N . ALA B 1 79 ? -2.527 -8.945 2.244 1 98.31 79 ALA B N 1
ATOM 3814 C CA . ALA B 1 79 ? -1.541 -8.961 3.322 1 98.31 79 ALA B CA 1
ATOM 3815 C C . ALA B 1 79 ? -2.205 -8.734 4.676 1 98.31 79 ALA B C 1
ATOM 3817 O O . ALA B 1 79 ? -1.909 -9.43 5.648 1 98.31 79 ALA B O 1
ATOM 3818 N N . GLN B 1 80 ? -3.121 -7.824 4.699 1 96.44 80 GLN B N 1
ATOM 3819 C CA . GLN B 1 80 ? -3.789 -7.488 5.953 1 96.44 80 GLN B CA 1
ATOM 3820 C C . GLN B 1 80 ? -4.676 -8.633 6.426 1 96.44 80 GLN B C 1
ATOM 3822 O O . GLN B 1 80 ? -4.672 -8.977 7.609 1 96.44 80 GLN B O 1
ATOM 3827 N N . ILE B 1 81 ? -5.48 -9.195 5.582 1 96.69 81 ILE B N 1
ATOM 3828 C CA . ILE B 1 81 ? -6.34 -10.32 5.934 1 96.69 81 ILE B CA 1
ATOM 3829 C C . ILE B 1 81 ? -5.488 -11.508 6.367 1 96.69 81 ILE B C 1
ATOM 3831 O O . ILE B 1 81 ? -5.758 -12.133 7.395 1 96.69 81 ILE B O 1
ATOM 3835 N N . GLY B 1 82 ? -4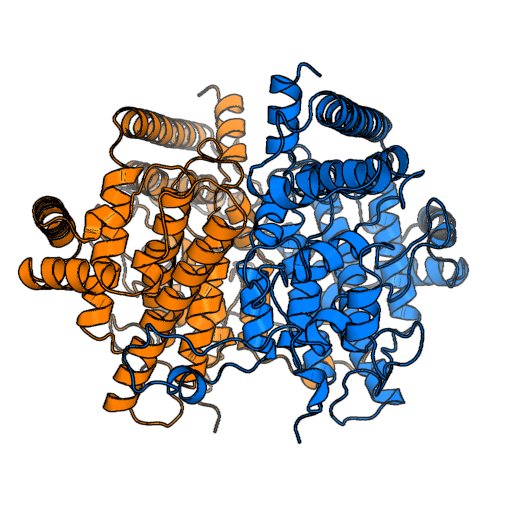.477 -11.797 5.582 1 97.88 82 GLY B N 1
ATOM 3836 C CA . GLY B 1 82 ? -3.566 -12.875 5.93 1 97.88 82 GLY B CA 1
ATOM 3837 C C . GLY B 1 82 ? -2.914 -12.688 7.289 1 97.88 82 GLY B C 1
ATOM 3838 O O . GLY B 1 82 ? -2.807 -13.641 8.07 1 97.88 82 GLY B O 1
ATOM 3839 N N . ARG B 1 83 ? -2.434 -11.5 7.535 1 96.38 83 ARG B N 1
ATOM 3840 C CA . ARG B 1 83 ? -1.817 -11.188 8.82 1 96.38 83 ARG B CA 1
ATOM 3841 C C . ARG B 1 83 ? -2.773 -11.484 9.969 1 96.38 83 ARG B C 1
ATOM 3843 O O . ARG B 1 83 ? -2.375 -12.07 10.984 1 96.38 83 ARG B O 1
ATOM 3850 N N . SER B 1 84 ? -4.012 -11.102 9.812 1 94 84 SER B N 1
ATOM 3851 C CA . SER B 1 84 ? -5.016 -11.336 10.836 1 94 84 SER B CA 1
ATOM 3852 C C . SER B 1 84 ? -5.215 -12.828 11.086 1 94 84 SER B C 1
ATOM 3854 O O . SER B 1 84 ? -5.262 -13.266 12.234 1 94 84 SER B O 1
ATOM 3856 N N . ILE B 1 85 ? -5.305 -13.586 10.055 1 96.06 85 ILE B N 1
ATOM 3857 C CA . ILE B 1 85 ? -5.465 -15.031 10.188 1 96.06 85 ILE B CA 1
ATOM 3858 C C . ILE B 1 85 ? -4.215 -15.633 10.82 1 96.06 85 ILE B C 1
ATOM 3860 O O . ILE B 1 85 ? -4.312 -16.469 11.727 1 96.06 85 ILE B O 1
ATOM 3864 N N . GLY B 1 86 ? -3.033 -15.211 10.305 1 96 86 GLY B N 1
ATOM 3865 C CA . GLY B 1 86 ? -1.782 -15.688 10.875 1 96 86 GLY B CA 1
ATOM 3866 C C . GLY B 1 86 ? -1.676 -15.445 12.367 1 96 86 GLY B C 1
ATOM 3867 O O . GLY B 1 86 ? -1.289 -16.344 13.117 1 96 86 GLY B O 1
ATOM 3868 N N . GLU B 1 87 ? -2.01 -14.258 12.805 1 93.25 87 GLU B N 1
ATOM 3869 C CA . GLU B 1 87 ? -2 -13.93 14.227 1 93.25 87 GLU B CA 1
ATOM 3870 C C . GLU B 1 87 ? -2.953 -14.836 15 1 93.25 87 GLU B C 1
ATOM 3872 O O . GLU B 1 87 ? -2.617 -15.305 16.094 1 93.25 87 GLU B O 1
ATOM 3877 N N . GLY B 1 88 ? -4.113 -15.086 14.461 1 93.31 88 GLY B N 1
ATOM 3878 C CA . GLY B 1 88 ? -5.09 -15.961 15.094 1 93.31 88 GLY B CA 1
ATOM 3879 C C . GLY B 1 88 ? -4.594 -17.391 15.258 1 93.31 88 GLY B C 1
ATOM 3880 O O . GLY B 1 88 ? -5.012 -18.094 16.172 1 93.31 88 GLY B O 1
ATOM 3881 N N . LEU B 1 89 ? -3.67 -17.781 14.422 1 95.31 89 LEU B N 1
ATOM 3882 C CA . LEU B 1 89 ? -3.189 -19.156 14.438 1 95.31 89 LEU B CA 1
ATOM 3883 C C . LEU B 1 89 ? -1.805 -19.234 15.07 1 95.31 89 LEU B C 1
ATOM 3885 O O . LEU B 1 89 ? -1.247 -20.328 15.211 1 95.31 89 LEU B O 1
ATOM 3889 N N . GLY B 1 90 ? -1.248 -18.078 15.398 1 94.25 90 GLY B N 1
ATOM 3890 C CA . GLY B 1 90 ? 0.05 -18.047 16.047 1 94.25 90 GLY B CA 1
ATOM 3891 C C . GLY B 1 90 ? 1.212 -18.109 15.078 1 94.25 90 GLY B C 1
ATOM 3892 O O . GLY B 1 90 ? 2.34 -18.422 15.469 1 94.25 90 GLY B O 1
ATOM 3893 N N . CYS B 1 91 ? 0.956 -17.891 13.781 1 95.44 91 CYS B N 1
ATOM 3894 C CA . CYS B 1 91 ? 2.023 -17.734 12.805 1 95.44 91 CYS B CA 1
ATOM 3895 C C . CYS B 1 91 ? 2.734 -16.406 12.969 1 95.44 91 CYS B C 1
ATOM 3897 O O . CYS B 1 91 ? 2.199 -15.484 13.602 1 95.44 91 CYS B O 1
ATOM 3899 N N . ASP B 1 92 ? 3.955 -16.375 12.5 1 95.44 92 ASP B N 1
ATOM 3900 C CA . ASP B 1 92 ? 4.602 -15.062 12.453 1 95.44 92 ASP B CA 1
ATOM 3901 C C . ASP B 1 92 ? 3.844 -14.109 11.531 1 95.44 92 ASP B C 1
ATOM 3903 O O . ASP B 1 92 ? 3.713 -14.367 10.336 1 95.44 92 ASP B O 1
ATOM 3907 N N . PRO B 1 93 ? 3.344 -13.008 12.055 1 94.12 93 PRO B N 1
ATOM 3908 C CA . PRO B 1 93 ? 2.496 -12.125 11.25 1 94.12 93 PRO B CA 1
ATOM 3909 C C . PRO B 1 93 ? 3.256 -11.469 10.094 1 94.12 93 PRO B C 1
ATOM 3911 O O . PRO B 1 93 ? 2.68 -11.227 9.031 1 94.12 93 PRO B O 1
ATOM 3914 N N . ASP B 1 94 ? 4.555 -11.172 10.273 1 95.44 94 ASP B N 1
ATOM 3915 C CA . ASP B 1 94 ? 5.344 -10.547 9.219 1 95.44 94 ASP B CA 1
ATOM 3916 C C . ASP B 1 94 ? 5.559 -11.5 8.055 1 95.44 94 ASP B C 1
ATOM 3918 O O . ASP B 1 94 ? 5.621 -11.078 6.898 1 95.44 94 ASP B O 1
ATOM 3922 N N . LEU B 1 95 ? 5.656 -12.75 8.406 1 97.5 95 LEU B N 1
ATOM 3923 C CA . LEU B 1 95 ? 5.836 -13.766 7.379 1 97.5 95 LEU B CA 1
ATOM 3924 C C . LEU B 1 95 ? 4.598 -13.875 6.496 1 97.5 95 LEU B C 1
ATOM 3926 O O . LEU B 1 95 ? 4.707 -13.93 5.27 1 97.5 95 LEU B O 1
ATOM 3930 N N . VAL B 1 96 ? 3.449 -13.922 7.082 1 98 96 VAL B N 1
ATOM 3931 C CA . VAL B 1 96 ? 2.201 -14.031 6.336 1 98 96 VAL B CA 1
ATOM 3932 C C . VAL B 1 96 ? 1.933 -12.734 5.582 1 98 96 VAL B C 1
ATOM 3934 O O . VAL B 1 96 ? 1.473 -12.75 4.438 1 98 96 VAL B O 1
ATOM 3937 N N . ASP B 1 97 ? 2.238 -11.633 6.242 1 97.62 97 ASP B N 1
ATOM 3938 C CA . ASP B 1 97 ? 2.117 -10.312 5.621 1 97.62 97 ASP B CA 1
ATOM 3939 C C . ASP B 1 97 ? 2.955 -10.227 4.348 1 97.62 97 ASP B C 1
ATOM 3941 O O . ASP B 1 97 ? 2.467 -9.789 3.307 1 97.62 97 ASP B O 1
ATOM 3945 N N . LEU B 1 98 ? 4.156 -10.656 4.43 1 98.38 98 LEU B N 1
ATOM 3946 C CA . LEU B 1 98 ? 5.078 -10.656 3.297 1 98.38 98 LEU B CA 1
ATOM 3947 C C . LEU B 1 98 ? 4.52 -11.484 2.145 1 98.38 98 LEU B C 1
ATOM 3949 O O . LEU B 1 98 ? 4.594 -11.078 0.985 1 98.38 98 LEU B O 1
ATOM 3953 N N . ALA B 1 99 ? 3.994 -12.664 2.494 1 98.75 99 ALA B N 1
ATOM 3954 C CA . ALA B 1 99 ? 3.418 -13.523 1.464 1 98.75 99 ALA B CA 1
ATOM 3955 C C . ALA B 1 99 ? 2.303 -12.805 0.71 1 98.75 99 ALA B C 1
ATOM 3957 O O . ALA B 1 99 ? 2.201 -12.914 -0.514 1 98.75 99 ALA B O 1
ATOM 3958 N N . GLY B 1 100 ? 1.48 -12.062 1.428 1 98.62 100 GLY B N 1
ATOM 3959 C CA . GLY B 1 100 ? 0.412 -11.289 0.811 1 98.62 100 GLY B CA 1
ATOM 3960 C C . GLY B 1 100 ? 0.919 -10.18 -0.084 1 98.62 100 GLY B C 1
ATOM 3961 O O . GLY B 1 100 ? 0.396 -9.969 -1.18 1 98.62 100 GLY B O 1
ATOM 3962 N N . LEU B 1 101 ? 1.975 -9.445 0.362 1 98.44 101 LEU B N 1
ATOM 3963 C CA . LEU B 1 101 ? 2.559 -8.352 -0.411 1 98.44 101 LEU B CA 1
ATOM 3964 C C . LEU B 1 101 ? 3.205 -8.875 -1.689 1 98.44 101 LEU B C 1
ATOM 3966 O O . LEU B 1 101 ? 3.15 -8.219 -2.73 1 98.44 101 LEU B O 1
ATOM 3970 N N . ALA B 1 102 ? 3.705 -10.102 -1.642 1 98.62 102 ALA B N 1
ATOM 3971 C CA . ALA B 1 102 ? 4.566 -10.594 -2.715 1 98.62 102 ALA B CA 1
ATOM 3972 C C . ALA B 1 102 ? 3.773 -11.438 -3.707 1 98.62 102 ALA B C 1
ATOM 3974 O O . ALA B 1 102 ? 4.25 -11.719 -4.812 1 98.62 102 ALA B O 1
ATOM 3975 N N . HIS B 1 103 ? 2.578 -11.836 -3.387 1 97.69 103 HIS B N 1
ATOM 3976 C CA . HIS B 1 103 ? 1.911 -12.914 -4.113 1 97.69 103 HIS B CA 1
ATOM 3977 C C . HIS B 1 103 ? 1.602 -12.5 -5.547 1 97.69 103 HIS B C 1
ATOM 3979 O O . HIS B 1 103 ? 1.504 -13.344 -6.438 1 97.69 103 HIS B O 1
ATOM 3985 N N . ASP B 1 104 ? 1.526 -11.164 -5.777 1 96.06 104 ASP B N 1
ATOM 3986 C CA . ASP B 1 104 ? 1.046 -10.711 -7.082 1 96.06 104 ASP B CA 1
ATOM 3987 C C . ASP B 1 104 ? 2.135 -9.945 -7.832 1 96.06 104 ASP B C 1
ATOM 3989 O O . ASP B 1 104 ? 1.885 -9.391 -8.906 1 96.06 104 ASP B O 1
ATOM 3993 N N . ILE B 1 105 ? 3.371 -9.844 -7.352 1 97.56 105 ILE B N 1
ATOM 3994 C CA . ILE B 1 105 ? 4.379 -8.953 -7.914 1 97.56 105 ILE B CA 1
ATOM 3995 C C . ILE B 1 105 ? 4.828 -9.477 -9.273 1 97.56 105 ILE B C 1
ATOM 3997 O O . ILE B 1 105 ? 5.461 -8.75 -10.047 1 97.56 105 ILE B O 1
ATOM 4001 N N . GLY B 1 106 ? 4.5 -10.719 -9.633 1 97.44 106 GLY B N 1
ATOM 4002 C CA . GLY B 1 106 ? 4.941 -11.328 -10.875 1 97.44 106 GLY B CA 1
ATOM 4003 C C . GLY B 1 106 ? 3.986 -11.078 -12.031 1 97.44 106 GLY B C 1
ATOM 4004 O O . GLY B 1 106 ? 4.309 -11.375 -13.18 1 97.44 106 GLY B O 1
ATOM 4005 N N . HIS B 1 107 ? 2.818 -10.484 -11.773 1 95.75 107 HIS B N 1
ATOM 4006 C CA . HIS B 1 107 ? 1.852 -10.258 -12.844 1 95.75 107 HIS B CA 1
ATOM 4007 C C . HIS B 1 107 ? 2.363 -9.219 -13.836 1 95.75 107 HIS B C 1
ATOM 4009 O O . HIS B 1 107 ? 2.898 -8.18 -13.438 1 95.75 107 HIS B O 1
ATOM 4015 N N . PRO B 1 108 ? 2.188 -9.5 -15.109 1 96.69 108 PRO B N 1
ATOM 4016 C CA . PRO B 1 108 ? 2.477 -8.508 -16.141 1 96.69 108 PRO B CA 1
ATOM 4017 C C . PRO B 1 108 ? 1.352 -7.488 -16.312 1 96.69 108 PRO B C 1
ATOM 4019 O O . PRO B 1 108 ? 0.337 -7.559 -15.617 1 96.69 108 PRO B O 1
ATOM 4022 N N . PRO B 1 109 ? 1.577 -6.457 -17.141 1 94.69 109 PRO B N 1
ATOM 4023 C CA . PRO B 1 109 ? 0.464 -5.562 -17.469 1 94.69 109 PRO B CA 1
ATOM 4024 C C . PRO B 1 109 ? -0.791 -6.316 -17.906 1 94.69 109 PRO B C 1
ATOM 4026 O O . PRO B 1 109 ? -0.694 -7.355 -18.578 1 94.69 109 PRO B O 1
ATOM 4029 N N . TYR B 1 110 ? -1.926 -5.844 -17.5 1 92.38 110 TYR B N 1
ATOM 4030 C CA . TYR B 1 110 ? -3.25 -6.34 -17.875 1 92.38 110 TYR B CA 1
ATOM 4031 C C . TYR B 1 110 ? -3.568 -7.633 -17.125 1 92.38 110 TYR B C 1
ATOM 4033 O O . TYR B 1 110 ? -4.402 -8.422 -17.578 1 92.38 110 TYR B O 1
ATOM 4041 N N . GLY B 1 111 ? -2.816 -7.969 -16.078 1 89.75 111 GLY B N 1
ATOM 4042 C CA . GLY B 1 111 ? -3.145 -9.039 -15.148 1 89.75 111 GLY B CA 1
ATOM 4043 C C . GLY B 1 111 ? -3.121 -10.414 -15.789 1 89.75 111 GLY B C 1
ATOM 4044 O O . GLY B 1 111 ? -2.146 -10.773 -16.453 1 89.75 111 GLY B O 1
ATOM 4045 N N . HIS B 1 112 ? -4.227 -11.172 -15.617 1 88.56 112 HIS B N 1
ATOM 4046 C CA . HIS B 1 112 ? -4.32 -12.523 -16.156 1 88.56 112 HIS B CA 1
ATOM 4047 C C . HIS B 1 112 ? -4.34 -12.516 -17.672 1 88.56 112 HIS B C 1
ATOM 4049 O O . HIS B 1 112 ? -3.842 -13.445 -18.312 1 88.56 112 HIS B O 1
ATOM 4055 N N . ASN B 1 113 ? -4.887 -11.469 -18.188 1 92.19 113 ASN B N 1
ATOM 4056 C CA . ASN B 1 113 ? -4.887 -11.32 -19.641 1 92.19 113 ASN B CA 1
ATOM 4057 C C . ASN B 1 113 ? -3.469 -11.203 -20.188 1 92.19 113 ASN B C 1
ATOM 4059 O O . ASN B 1 113 ? -3.137 -11.836 -21.203 1 92.19 113 ASN B O 1
ATOM 4063 N N . GLY B 1 114 ? -2.674 -10.422 -19.531 1 95.44 114 GLY B N 1
ATOM 4064 C CA . GLY B 1 114 ? -1.275 -10.305 -19.906 1 95.44 114 GLY B CA 1
ATOM 4065 C C . GLY B 1 114 ? -0.488 -11.578 -19.688 1 95.44 114 GLY B C 1
ATOM 4066 O O . GLY B 1 114 ? 0.417 -11.898 -20.453 1 95.44 114 GLY B O 1
ATOM 4067 N N . GLU B 1 115 ? -0.835 -12.312 -18.672 1 95.69 115 GLU B N 1
ATOM 4068 C CA . GLU B 1 115 ? -0.204 -13.602 -18.406 1 95.69 115 GLU B CA 1
ATOM 4069 C C . GLU B 1 115 ? -0.427 -14.586 -19.547 1 95.69 115 GLU B C 1
ATOM 4071 O O . GLU B 1 115 ? 0.505 -15.273 -19.969 1 95.69 115 GLU B O 1
ATOM 4076 N N . LYS B 1 116 ? -1.598 -14.602 -20.016 1 95.62 116 LYS B N 1
ATOM 4077 C CA . LYS B 1 116 ? -1.926 -15.484 -21.125 1 95.62 116 LYS B CA 1
ATOM 4078 C C . LYS B 1 116 ? -1.119 -15.117 -22.375 1 95.62 116 LYS B C 1
ATOM 4080 O O . LYS B 1 116 ? -0.613 -16 -23.078 1 95.62 116 LYS B O 1
ATOM 4085 N N . ALA B 1 117 ? -1.047 -13.859 -22.609 1 97.31 117 ALA B N 1
ATOM 4086 C CA . ALA B 1 117 ? -0.317 -13.383 -23.781 1 97.31 117 ALA B CA 1
ATOM 4087 C C . ALA B 1 117 ? 1.157 -13.766 -23.703 1 97.31 117 ALA B C 1
ATOM 4089 O O . ALA B 1 117 ? 1.732 -14.25 -24.688 1 97.31 117 ALA B O 1
ATOM 4090 N N . LEU B 1 118 ? 1.781 -13.586 -22.578 1 98 118 LEU B N 1
ATOM 4091 C CA . LEU B 1 118 ? 3.199 -13.883 -22.406 1 98 118 LEU B CA 1
ATOM 4092 C C . LEU B 1 118 ? 3.439 -15.391 -22.422 1 98 118 LEU B C 1
ATOM 4094 O O . LEU B 1 118 ? 4.477 -15.852 -22.891 1 98 118 LEU B O 1
ATOM 4098 N N . ASP B 1 119 ? 2.504 -16.141 -21.828 1 98.06 119 ASP B N 1
ATOM 4099 C CA . ASP B 1 119 ? 2.621 -17.594 -21.859 1 98.06 119 ASP B CA 1
ATOM 4100 C C . ASP B 1 119 ? 2.592 -18.125 -23.281 1 98.06 119 ASP B C 1
ATOM 4102 O O . ASP B 1 119 ? 3.361 -19.016 -23.641 1 98.06 119 ASP B O 1
ATOM 4106 N N . HIS B 1 120 ? 1.681 -17.562 -24.094 1 97.44 120 HIS B N 1
ATOM 4107 C CA . HIS B 1 120 ? 1.599 -17.938 -25.5 1 97.44 120 HIS B CA 1
ATOM 4108 C C . HIS B 1 120 ? 2.893 -17.625 -26.234 1 97.44 120 HIS B C 1
ATOM 4110 O O . HIS B 1 120 ? 3.412 -18.453 -26.984 1 97.44 120 HIS B O 1
ATOM 4116 N N . PHE B 1 121 ? 3.369 -16.469 -25.984 1 98.06 121 PHE B N 1
ATOM 4117 C CA . PHE B 1 121 ? 4.598 -16.016 -26.641 1 98.06 121 PHE B CA 1
ATOM 4118 C C . PHE B 1 121 ? 5.766 -16.922 -26.266 1 98.06 121 PHE B C 1
ATOM 4120 O O . PHE B 1 121 ? 6.605 -17.25 -27.109 1 98.06 121 PHE B O 1
ATOM 4127 N N . ALA B 1 122 ? 5.812 -17.391 -25 1 98.06 122 ALA B N 1
ATOM 4128 C CA . ALA B 1 122 ? 6.984 -18.078 -24.469 1 98.06 122 ALA B CA 1
ATOM 4129 C C . ALA B 1 122 ? 6.727 -19.578 -24.359 1 98.06 122 ALA B C 1
ATOM 4131 O O . ALA B 1 122 ? 7.52 -20.312 -23.766 1 98.06 122 ALA B O 1
ATOM 4132 N N . ASP B 1 123 ? 5.711 -20.078 -24.891 1 97.69 123 ASP B N 1
ATOM 4133 C CA . ASP B 1 123 ? 5.258 -21.438 -24.703 1 97.69 123 ASP B CA 1
ATOM 4134 C C . ASP B 1 123 ? 6.367 -22.438 -25.031 1 97.69 123 ASP B C 1
ATOM 4136 O O . ASP B 1 123 ? 6.617 -23.375 -24.266 1 97.69 123 ASP B O 1
ATOM 4140 N N . ALA B 1 124 ? 7.059 -22.266 -26.125 1 96.94 124 ALA B N 1
ATOM 4141 C CA . ALA B 1 124 ? 8.109 -23.172 -26.578 1 96.94 124 ALA B CA 1
ATOM 4142 C C . ALA B 1 124 ? 9.383 -23 -25.75 1 96.94 124 ALA B C 1
ATOM 4144 O O . ALA B 1 124 ? 10.312 -23.797 -25.859 1 96.94 124 ALA B O 1
ATOM 4145 N N . HIS B 1 125 ? 9.406 -22.031 -24.938 1 97.56 125 HIS B N 1
ATOM 4146 C CA . HIS B 1 125 ? 10.617 -21.656 -24.219 1 97.56 125 HIS B CA 1
ATOM 4147 C C . HIS B 1 125 ? 10.391 -21.672 -22.719 1 97.56 125 HIS B C 1
ATOM 4149 O O . HIS B 1 125 ? 10.953 -20.844 -22 1 97.56 125 HIS B O 1
ATOM 4155 N N . GLY B 1 126 ? 9.438 -22.516 -22.219 1 96.62 126 GLY B N 1
ATOM 4156 C CA . GLY B 1 126 ? 9.234 -22.672 -20.781 1 96.62 126 GLY B CA 1
ATOM 4157 C C . GLY B 1 126 ? 8.008 -21.953 -20.266 1 96.62 126 GLY B C 1
ATOM 4158 O O . GLY B 1 126 ? 7.66 -22.062 -19.094 1 96.62 126 GLY B O 1
ATOM 4159 N N . GLY B 1 127 ? 7.34 -21.141 -21.109 1 97.88 127 GLY B N 1
ATOM 4160 C CA . GLY B 1 127 ? 6.059 -20.531 -20.781 1 97.88 127 GLY B CA 1
ATOM 4161 C C . GLY B 1 127 ? 6.176 -19.375 -19.812 1 97.88 127 GLY B C 1
ATOM 4162 O O . GLY B 1 127 ? 7.266 -18.844 -19.594 1 97.88 127 GLY B O 1
ATOM 4163 N N . PHE B 1 128 ? 5.023 -18.922 -19.359 1 98.31 128 PHE B N 1
ATOM 4164 C CA . PHE B 1 128 ? 4.926 -17.859 -18.375 1 98.31 128 PHE B CA 1
ATOM 4165 C C . PHE B 1 128 ? 3.844 -18.156 -17.344 1 98.31 128 PHE B C 1
ATOM 4167 O O . PHE B 1 128 ? 2.742 -18.594 -17.703 1 98.31 128 PHE B O 1
ATOM 4174 N N . GLU B 1 129 ? 4.152 -17.969 -16.141 1 98.06 129 GLU B N 1
ATOM 4175 C CA . GLU B 1 129 ? 3.229 -18.062 -15.008 1 98.06 129 GLU B CA 1
ATOM 4176 C C . GLU B 1 129 ? 3.553 -17.016 -13.938 1 98.06 129 GLU B C 1
ATOM 4178 O O . GLU B 1 129 ? 4.703 -16.891 -13.516 1 98.06 129 GLU B O 1
ATOM 4183 N N . GLY B 1 130 ? 2.555 -16.234 -13.5 1 97.44 130 GLY B N 1
ATOM 4184 C CA . GLY B 1 130 ? 2.754 -15.156 -12.555 1 97.44 130 GLY B CA 1
ATOM 4185 C C . GLY B 1 130 ? 3.465 -15.594 -11.289 1 97.44 130 GLY B C 1
ATOM 4186 O O . GLY B 1 130 ? 4.316 -14.867 -10.766 1 97.44 130 GLY B O 1
ATOM 4187 N N . ASN B 1 131 ? 3.145 -16.766 -10.781 1 97.94 131 ASN B N 1
ATOM 4188 C CA . ASN B 1 131 ? 3.76 -17.281 -9.562 1 97.94 131 ASN B CA 1
ATOM 4189 C C . ASN B 1 131 ? 5.227 -17.641 -9.781 1 97.94 131 ASN B C 1
ATOM 4191 O O . ASN B 1 131 ? 6.055 -17.453 -8.883 1 97.94 131 ASN B O 1
ATOM 4195 N N . ALA B 1 132 ? 5.504 -18.203 -10.914 1 98.62 132 ALA B N 1
ATOM 4196 C CA . ALA B 1 132 ? 6.902 -18.469 -11.242 1 98.62 132 ALA B CA 1
ATOM 4197 C C . ALA B 1 132 ? 7.688 -17.156 -11.359 1 98.62 132 ALA B C 1
ATOM 4199 O O . ALA B 1 132 ? 8.844 -17.078 -10.938 1 98.62 132 ALA B O 1
ATOM 4200 N N . GLN B 1 133 ? 7.055 -16.203 -11.984 1 98.56 133 GLN B N 1
ATOM 4201 C CA . GLN B 1 133 ? 7.688 -14.898 -12.117 1 98.56 133 GLN B CA 1
ATOM 4202 C C . GLN B 1 133 ? 7.898 -14.25 -10.75 1 98.56 133 GLN B C 1
ATOM 4204 O O . GLN B 1 133 ? 8.875 -13.523 -10.547 1 98.56 133 GLN B O 1
ATOM 4209 N N . ASN B 1 134 ? 6.965 -14.477 -9.734 1 98.44 134 ASN B N 1
ATOM 4210 C CA . ASN B 1 134 ? 7.188 -14.039 -8.359 1 98.44 134 ASN B CA 1
ATOM 4211 C C . ASN B 1 134 ? 8.531 -14.531 -7.828 1 98.44 134 ASN B C 1
ATOM 4213 O O . ASN B 1 134 ? 9.328 -13.734 -7.32 1 98.44 134 ASN B O 1
ATOM 4217 N N . LEU B 1 135 ? 8.703 -15.828 -7.957 1 98.69 135 LEU B N 1
ATOM 4218 C CA . LEU B 1 135 ? 9.93 -16.438 -7.449 1 98.69 135 LEU B CA 1
ATOM 4219 C C . LEU B 1 135 ? 11.156 -15.812 -8.109 1 98.69 135 LEU B C 1
ATOM 4221 O O . LEU B 1 135 ? 12.148 -15.508 -7.438 1 98.69 135 LEU B O 1
ATOM 4225 N N . ARG B 1 136 ? 11.07 -15.688 -9.398 1 98.62 136 ARG B N 1
ATOM 4226 C CA . ARG B 1 136 ? 12.188 -15.141 -10.156 1 98.62 136 ARG B CA 1
ATOM 4227 C C . ARG B 1 136 ? 12.5 -13.711 -9.719 1 98.62 136 ARG B C 1
ATOM 4229 O O . ARG B 1 136 ? 13.664 -13.352 -9.547 1 98.62 136 ARG B O 1
ATOM 4236 N N . ILE B 1 137 ? 11.5 -12.898 -9.539 1 98.56 137 ILE B N 1
ATOM 4237 C CA . ILE B 1 137 ? 11.68 -11.516 -9.086 1 98.56 137 ILE B CA 1
ATOM 4238 C C . ILE B 1 137 ? 12.32 -11.508 -7.703 1 98.56 137 ILE B C 1
ATOM 4240 O O . ILE B 1 137 ? 13.305 -10.797 -7.477 1 98.56 137 ILE B O 1
ATOM 4244 N N . LEU B 1 138 ? 11.875 -12.305 -6.785 1 98.81 138 LEU B N 1
ATOM 4245 C CA . LEU B 1 138 ? 12.312 -12.305 -5.395 1 98.81 138 LEU B CA 1
ATOM 4246 C C . LEU B 1 138 ? 13.742 -12.828 -5.273 1 98.81 138 LEU B C 1
ATOM 4248 O O . LEU B 1 138 ? 14.484 -12.43 -4.375 1 98.81 138 LEU B O 1
ATOM 4252 N N . THR B 1 139 ? 14.156 -13.688 -6.238 1 98.62 139 THR B N 1
ATOM 4253 C CA . THR B 1 139 ? 15.422 -14.383 -6.02 1 98.62 139 THR B CA 1
ATOM 4254 C C . THR B 1 139 ? 16.453 -13.992 -7.078 1 98.62 139 THR B C 1
ATOM 4256 O O . THR B 1 139 ? 17.625 -14.359 -6.977 1 98.62 139 THR B O 1
ATOM 4259 N N . ARG B 1 140 ? 16.062 -13.203 -8.117 1 97.5 140 ARG B N 1
ATOM 4260 C CA . ARG B 1 140 ? 17.016 -12.922 -9.18 1 97.5 140 ARG B CA 1
ATOM 4261 C C . ARG B 1 140 ? 16.875 -11.484 -9.672 1 97.5 140 ARG B C 1
ATOM 4263 O O . ARG B 1 140 ? 17.859 -10.742 -9.727 1 97.5 140 ARG B O 1
ATOM 4270 N N . LEU B 1 141 ? 15.68 -11.055 -9.969 1 97.81 141 LEU B N 1
ATOM 4271 C CA . LEU B 1 141 ? 15.5 -9.875 -10.812 1 97.81 141 LEU B CA 1
ATOM 4272 C C . LEU B 1 141 ? 15.523 -8.602 -9.969 1 97.81 141 LEU B C 1
ATOM 4274 O O . LEU B 1 141 ? 16.016 -7.566 -10.43 1 97.81 141 LEU B O 1
ATOM 4278 N N . GLU B 1 142 ? 14.875 -8.625 -8.773 1 97.5 142 GLU B N 1
ATOM 4279 C CA . GLU B 1 142 ? 14.906 -7.426 -7.938 1 97.5 142 GLU B CA 1
ATOM 4280 C C . GLU B 1 142 ? 16.328 -7.094 -7.5 1 97.5 142 GLU B C 1
ATOM 4282 O O . GLU B 1 142 ? 16.984 -7.91 -6.852 1 97.5 142 GLU B O 1
ATOM 4287 N N . PRO B 1 143 ? 16.828 -5.945 -7.863 1 96.31 143 PRO B N 1
ATOM 4288 C CA . PRO B 1 143 ? 18.219 -5.613 -7.531 1 96.31 143 PRO B CA 1
ATOM 4289 C C . PRO B 1 143 ? 18.391 -5.234 -6.062 1 96.31 143 PRO B C 1
ATOM 4291 O O . PRO B 1 143 ? 17.922 -4.18 -5.629 1 96.31 143 PRO B O 1
ATOM 4294 N N . LYS B 1 144 ? 19.047 -6.094 -5.316 1 96.5 144 LYS B N 1
ATOM 4295 C CA . LYS B 1 144 ? 19.266 -5.801 -3.904 1 96.5 144 LYS B CA 1
ATOM 4296 C C . LYS B 1 144 ? 20.594 -6.398 -3.422 1 96.5 144 LYS B C 1
ATOM 4298 O O . LYS B 1 144 ? 21.375 -5.723 -2.758 1 96.5 144 LYS B O 1
ATOM 4303 N N . VAL B 1 145 ? 20.828 -7.688 -3.738 1 96.69 145 VAL B N 1
ATOM 4304 C CA . VAL B 1 145 ? 22.016 -8.352 -3.219 1 96.69 145 VAL B CA 1
ATOM 4305 C C . VAL B 1 145 ? 22.688 -9.148 -4.336 1 96.69 145 VAL B C 1
ATOM 4307 O O . VAL B 1 145 ? 22.016 -9.836 -5.105 1 96.69 145 VAL B O 1
ATOM 4310 N N . LEU B 1 146 ? 23.922 -8.953 -4.484 1 95.81 146 LEU B N 1
ATOM 4311 C CA . LEU B 1 146 ? 24.766 -9.781 -5.344 1 95.81 146 LEU B CA 1
ATOM 4312 C C . LEU B 1 146 ? 25.641 -10.719 -4.512 1 95.81 146 LEU B C 1
ATOM 4314 O O . LEU B 1 146 ? 26.125 -10.336 -3.445 1 95.81 146 LEU B O 1
ATOM 4318 N N . ASP B 1 147 ? 25.766 -11.891 -4.957 1 95.62 147 ASP B N 1
ATOM 4319 C CA . ASP B 1 147 ? 26.719 -12.773 -4.297 1 95.62 147 ASP B CA 1
ATOM 4320 C C . ASP B 1 147 ? 28.156 -12.414 -4.68 1 95.62 147 ASP B C 1
ATOM 4322 O O . ASP B 1 147 ? 28.375 -11.492 -5.473 1 95.62 147 ASP B O 1
ATOM 4326 N N . PRO B 1 148 ? 29.156 -13.062 -4.109 1 92.75 148 PRO B N 1
ATOM 4327 C CA . PRO B 1 148 ? 30.547 -12.695 -4.371 1 92.75 148 PRO B CA 1
ATOM 4328 C C . PRO B 1 148 ? 30.938 -12.852 -5.84 1 92.75 148 PRO B C 1
ATOM 4330 O O . PRO B 1 148 ? 31.875 -12.203 -6.312 1 92.75 148 PRO B O 1
ATOM 4333 N N . ALA B 1 149 ? 30.266 -13.688 -6.555 1 93.38 149 ALA B N 1
ATOM 4334 C CA . ALA B 1 149 ? 30.547 -13.914 -7.969 1 93.38 149 ALA B CA 1
ATOM 4335 C C . ALA B 1 149 ? 29.812 -12.906 -8.844 1 93.38 149 ALA B C 1
ATOM 4337 O O . ALA B 1 149 ? 29.938 -12.93 -10.07 1 93.38 149 ALA B O 1
ATOM 4338 N N . GLY B 1 150 ? 29 -12.062 -8.25 1 92.62 150 GLY B N 1
ATOM 4339 C CA . GLY B 1 150 ? 28.281 -11.031 -8.984 1 92.62 150 GLY B CA 1
ATOM 4340 C C . GLY B 1 150 ? 26.922 -11.492 -9.484 1 92.62 150 GLY B C 1
ATOM 4341 O O . GLY B 1 150 ? 26.281 -10.805 -10.273 1 92.62 150 GLY B O 1
ATOM 4342 N N . VAL B 1 151 ? 26.547 -12.625 -9.039 1 94.75 151 VAL B N 1
ATOM 4343 C CA . VAL B 1 151 ? 25.25 -13.164 -9.422 1 94.75 151 VAL B CA 1
ATOM 4344 C C . VAL B 1 151 ? 24.172 -12.633 -8.477 1 94.75 151 VAL B C 1
ATOM 4346 O O . VAL B 1 151 ? 24.359 -12.617 -7.258 1 94.75 151 VAL B O 1
ATOM 4349 N N . SER B 1 152 ? 23.078 -12.234 -9.047 1 97.31 152 SER B N 1
ATOM 4350 C CA . SER B 1 152 ? 22.016 -11.625 -8.25 1 97.31 152 SER B CA 1
ATOM 4351 C C . SER B 1 152 ? 21.312 -12.664 -7.387 1 97.31 152 SER B C 1
ATOM 4353 O O . SER B 1 152 ? 21.031 -13.781 -7.844 1 97.31 152 SER B O 1
ATOM 4355 N N . ALA B 1 153 ? 21 -12.297 -6.184 1 97.81 153 ALA B N 1
ATOM 4356 C CA . ALA B 1 153 ? 20.172 -13.094 -5.273 1 97.81 153 ALA B CA 1
ATOM 4357 C C . ALA B 1 153 ? 18.828 -12.422 -5.027 1 97.81 153 ALA B C 1
ATOM 4359 O O . ALA B 1 153 ? 18.172 -12.688 -4.02 1 97.81 153 ALA B O 1
ATOM 4360 N N . GLY B 1 154 ? 18.469 -11.531 -5.961 1 98.12 154 GLY B N 1
ATOM 4361 C CA . GLY B 1 154 ? 17.219 -10.805 -5.766 1 98.12 154 GLY B CA 1
ATOM 4362 C C . GLY B 1 154 ? 17.141 -10.094 -4.426 1 98.12 154 GLY B C 1
ATOM 4363 O O . GLY B 1 154 ? 18.078 -9.375 -4.051 1 98.12 154 GLY B O 1
ATOM 4364 N N . LEU B 1 155 ? 16.062 -10.281 -3.695 1 98.38 155 LEU B N 1
ATOM 4365 C CA . LEU B 1 155 ? 15.875 -9.625 -2.404 1 98.38 155 LEU B CA 1
ATOM 4366 C C . LEU B 1 155 ? 16.578 -10.406 -1.297 1 98.38 155 LEU B C 1
ATOM 4368 O O . LEU B 1 155 ? 16.641 -9.945 -0.153 1 98.38 155 LEU B O 1
ATOM 4372 N N . ASN B 1 156 ? 17.062 -11.562 -1.586 1 98.44 156 ASN B N 1
ATOM 4373 C CA . ASN B 1 156 ? 17.781 -12.406 -0.629 1 98.44 156 ASN B CA 1
ATOM 4374 C C . ASN B 1 156 ? 16.969 -12.625 0.641 1 98.44 156 ASN B C 1
ATOM 4376 O O . ASN B 1 156 ? 17.469 -12.414 1.748 1 98.44 156 ASN B O 1
ATOM 4380 N N . LEU B 1 157 ? 15.703 -13.008 0.448 1 98.69 157 LEU B N 1
ATOM 4381 C CA . LEU B 1 157 ? 14.805 -13.273 1.563 1 98.69 157 LEU B CA 1
ATOM 4382 C C . LEU B 1 157 ? 15.156 -14.602 2.238 1 98.69 157 LEU B C 1
ATOM 4384 O O . LEU B 1 157 ? 15.922 -15.398 1.686 1 98.69 157 LEU B O 1
ATOM 4388 N N . THR B 1 158 ? 14.664 -14.773 3.434 1 98.5 158 THR B N 1
ATOM 4389 C CA . THR B 1 158 ? 14.852 -16.031 4.152 1 98.5 158 THR B CA 1
ATOM 4390 C C . THR B 1 158 ? 14.109 -17.172 3.461 1 98.5 158 THR B C 1
ATOM 4392 O O . THR B 1 158 ? 13.164 -16.938 2.711 1 98.5 158 THR B O 1
ATOM 4395 N N . ARG B 1 159 ? 14.531 -18.375 3.754 1 98.56 159 ARG B N 1
ATOM 4396 C CA . ARG B 1 159 ? 13.922 -19.578 3.17 1 98.56 159 ARG B CA 1
ATOM 4397 C C . ARG B 1 159 ? 12.43 -19.625 3.453 1 98.56 159 ARG B C 1
ATOM 4399 O O . ARG B 1 159 ? 11.625 -19.875 2.551 1 98.56 159 ARG B O 1
ATOM 4406 N N . ALA B 1 160 ? 12.039 -19.359 4.711 1 98.56 160 ALA B N 1
ATOM 4407 C CA . ALA B 1 160 ? 10.625 -19.422 5.086 1 98.56 160 ALA B CA 1
ATOM 4408 C C . ALA B 1 160 ? 9.812 -18.359 4.355 1 98.56 160 ALA B C 1
ATOM 4410 O O . ALA B 1 160 ? 8.672 -18.609 3.959 1 98.56 160 ALA B O 1
ATOM 4411 N N . SER B 1 161 ? 10.398 -17.156 4.191 1 98.75 161 SER B N 1
ATOM 4412 C CA . SER B 1 161 ? 9.711 -16.078 3.482 1 98.75 161 SER B CA 1
ATOM 4413 C C . SER B 1 161 ? 9.461 -16.438 2.025 1 98.75 161 SER B C 1
ATOM 4415 O O . SER B 1 161 ? 8.359 -16.234 1.506 1 98.75 161 SER B O 1
ATOM 4417 N N . LEU B 1 162 ? 10.469 -16.984 1.396 1 98.88 162 LEU B N 1
ATOM 4418 C CA . LEU B 1 162 ? 10.328 -17.391 0.001 1 98.88 162 LEU B CA 1
ATOM 4419 C C . LEU B 1 162 ? 9.297 -18.516 -0.136 1 98.88 162 LEU B C 1
ATOM 4421 O O . LEU B 1 162 ? 8.484 -18.5 -1.06 1 98.88 162 LEU B O 1
ATOM 4425 N N . ASP B 1 163 ? 9.352 -19.453 0.759 1 98.69 163 ASP B N 1
ATOM 4426 C CA . ASP B 1 163 ? 8.422 -20.578 0.741 1 98.69 163 ASP B CA 1
ATOM 4427 C C . ASP B 1 163 ? 6.984 -20.109 0.964 1 98.69 163 ASP B C 1
ATOM 4429 O O . ASP B 1 163 ? 6.055 -20.656 0.364 1 98.69 163 ASP B O 1
ATOM 4433 N N . ALA B 1 164 ? 6.785 -19.125 1.838 1 98.69 164 ALA B N 1
ATOM 4434 C CA . ALA B 1 164 ? 5.461 -18.594 2.139 1 98.69 164 ALA B CA 1
ATOM 4435 C C . ALA B 1 164 ? 4.84 -17.938 0.907 1 98.69 164 ALA B C 1
ATOM 4437 O O . ALA B 1 164 ? 3.615 -17.906 0.765 1 98.69 164 ALA B O 1
ATOM 4438 N N . ALA B 1 165 ? 5.656 -17.453 -0.025 1 98.38 165 ALA B N 1
ATOM 4439 C CA . ALA B 1 165 ? 5.168 -16.766 -1.216 1 98.38 165 ALA B CA 1
ATOM 4440 C C . ALA B 1 165 ? 5.043 -17.734 -2.395 1 98.38 165 ALA B C 1
ATOM 4442 O O . ALA B 1 165 ? 4.723 -17.312 -3.512 1 98.38 165 ALA B O 1
ATOM 4443 N N . LEU B 1 166 ? 5.305 -19 -2.16 1 98.25 166 LEU B N 1
ATOM 4444 C CA . LEU B 1 166 ? 5.367 -20 -3.229 1 98.25 166 LEU B CA 1
ATOM 4445 C C . LEU B 1 166 ? 4.09 -20.828 -3.277 1 98.25 166 LEU B C 1
ATOM 4447 O O . LEU B 1 166 ? 4.027 -21.906 -2.691 1 98.25 166 LEU B O 1
ATOM 4451 N N . LYS B 1 167 ? 3.189 -20.422 -4.035 1 97.81 167 LYS B N 1
ATOM 4452 C CA . LYS B 1 167 ? 1.871 -21.047 -4.109 1 97.81 167 LYS B CA 1
ATOM 4453 C C . LYS B 1 167 ? 1.95 -22.422 -4.766 1 97.81 167 LYS B C 1
ATOM 4455 O O . LYS B 1 167 ? 1.234 -23.344 -4.375 1 97.81 167 LYS B O 1
ATOM 4460 N N . TYR B 1 168 ? 2.789 -22.5 -5.816 1 98.12 168 TYR B N 1
ATOM 4461 C CA . TYR B 1 168 ? 2.986 -23.75 -6.531 1 98.12 168 TYR B CA 1
ATOM 4462 C C . TYR B 1 168 ? 4.438 -24.203 -6.445 1 98.12 168 TYR B C 1
ATOM 4464 O O . TYR B 1 168 ? 5.234 -23.938 -7.348 1 98.12 168 TYR B O 1
ATOM 4472 N N . PRO B 1 169 ? 4.801 -24.969 -5.422 1 97.94 169 PRO B N 1
ATOM 4473 C CA . PRO B 1 169 ? 6.199 -25.359 -5.211 1 97.94 169 PRO B CA 1
ATOM 4474 C C . PRO B 1 169 ? 6.645 -26.484 -6.137 1 97.94 169 PRO B C 1
ATOM 4476 O O . PRO B 1 169 ? 7.242 -27.469 -5.68 1 97.94 169 PRO B O 1
ATOM 4479 N N . TRP B 1 170 ? 6.371 -26.328 -7.5 1 98 170 TRP B N 1
ATOM 4480 C CA . TRP B 1 170 ? 6.785 -27.266 -8.539 1 98 170 TRP B CA 1
ATOM 4481 C C . TRP B 1 170 ? 7.031 -26.547 -9.859 1 98 170 TRP B C 1
ATOM 4483 O O . TRP B 1 170 ? 6.738 -25.359 -9.992 1 98 170 TRP B O 1
ATOM 4493 N N . GLY B 1 171 ? 7.641 -27.219 -10.789 1 97.12 171 GLY B N 1
ATOM 4494 C CA . GLY B 1 171 ? 7.934 -26.672 -12.109 1 97.12 171 GLY B CA 1
ATOM 4495 C C . GLY B 1 171 ? 6.797 -26.859 -13.094 1 97.12 171 GLY B C 1
ATOM 4496 O O . GLY B 1 171 ? 5.742 -27.406 -12.742 1 97.12 171 GLY B O 1
ATOM 4497 N N . ARG B 1 172 ? 7.043 -26.344 -14.281 1 97.25 172 ARG B N 1
ATOM 4498 C CA . ARG B 1 172 ? 6.059 -26.406 -15.359 1 97.25 172 ARG B CA 1
ATOM 4499 C C . ARG B 1 172 ? 5.875 -27.844 -15.852 1 97.25 172 ARG B C 1
ATOM 4501 O O . ARG B 1 172 ? 6.855 -28.562 -16.062 1 97.25 172 ARG B O 1
ATOM 4508 N N . THR B 1 173 ? 4.633 -28.25 -16.031 1 95.19 173 THR B N 1
ATOM 4509 C CA . THR B 1 173 ? 4.363 -29.594 -16.5 1 95.19 173 THR B CA 1
ATOM 4510 C C . THR B 1 173 ? 3.73 -29.578 -17.875 1 95.19 173 THR B C 1
ATOM 4512 O O . THR B 1 173 ? 3.467 -30.625 -18.469 1 95.19 173 THR B O 1
ATOM 4515 N N . GLY B 1 174 ? 3.408 -28.422 -18.438 1 91.94 174 GLY B N 1
ATOM 4516 C CA . GLY B 1 174 ? 2.811 -28.266 -19.766 1 91.94 174 GLY B CA 1
ATOM 4517 C C . GLY B 1 174 ? 2.205 -26.906 -19.984 1 91.94 174 GLY B C 1
ATOM 4518 O O . GLY B 1 174 ? 2.195 -26.062 -19.094 1 91.94 174 GLY B O 1
ATOM 4519 N N . PRO B 1 175 ? 1.726 -26.719 -21.219 1 90.25 175 PRO B N 1
ATOM 4520 C CA . PRO B 1 175 ? 1.098 -25.438 -21.531 1 90.25 175 PRO B CA 1
ATOM 4521 C C . PRO B 1 175 ? -0.14 -25.156 -20.672 1 90.25 175 PRO B C 1
ATOM 4523 O O . PRO B 1 175 ? -0.938 -26.062 -20.422 1 90.25 175 PRO B O 1
ATOM 4526 N N . GLY B 1 176 ? -0.174 -24.031 -20.172 1 90.12 176 GLY B N 1
ATOM 4527 C CA . GLY B 1 176 ? -1.374 -23.609 -19.469 1 90.12 176 GLY B CA 1
ATOM 4528 C C . GLY B 1 176 ? -1.444 -24.125 -18.047 1 90.12 176 GLY B C 1
ATOM 4529 O O . GLY B 1 176 ? -2.387 -23.812 -17.312 1 90.12 176 GLY B O 1
ATOM 4530 N N . THR B 1 177 ? -0.51 -24.844 -17.594 1 93.19 177 THR B N 1
ATOM 4531 C CA . THR B 1 177 ? -0.527 -25.391 -16.25 1 93.19 177 THR B CA 1
ATOM 4532 C C . THR B 1 177 ? -0.056 -24.359 -15.227 1 93.19 177 THR B C 1
ATOM 4534 O O . THR B 1 177 ? 0.578 -23.359 -15.602 1 93.19 177 THR B O 1
ATOM 4537 N N . LYS B 1 178 ? -0.422 -24.562 -14.023 1 95.62 178 LYS B N 1
ATOM 4538 C CA . LYS B 1 178 ? 0.068 -23.719 -12.938 1 95.62 178 LYS B CA 1
ATOM 4539 C C . LYS B 1 178 ? 1.409 -24.234 -12.414 1 95.62 178 LYS B C 1
ATOM 4541 O O . LYS B 1 178 ? 1.612 -25.438 -12.273 1 95.62 178 LYS B O 1
ATOM 4546 N N . PHE B 1 179 ? 2.381 -23.391 -12.219 1 97.88 179 PHE B N 1
ATOM 4547 C CA . PHE B 1 179 ? 3.689 -23.734 -11.68 1 97.88 179 PHE B CA 1
ATOM 4548 C C . PHE B 1 179 ? 4.348 -22.531 -11.031 1 97.88 179 PHE B C 1
ATOM 4550 O O . PHE B 1 179 ? 3.951 -21.391 -11.289 1 97.88 179 PHE B O 1
ATOM 4557 N N . GLY B 1 180 ? 5.289 -22.781 -10.109 1 98 180 GLY B N 1
ATOM 4558 C CA . GLY B 1 180 ? 5.855 -21.703 -9.32 1 98 180 GLY B CA 1
ATOM 4559 C C . GLY B 1 180 ? 7.32 -21.438 -9.617 1 98 180 GLY B C 1
ATOM 4560 O O . GLY B 1 180 ? 7.93 -20.531 -9.047 1 98 180 GLY B O 1
ATOM 4561 N N . ALA B 1 181 ? 7.914 -22.234 -10.547 1 98.38 181 ALA B N 1
ATOM 4562 C CA . ALA B 1 181 ? 9.32 -22.031 -10.891 1 98.38 181 ALA B CA 1
ATOM 4563 C C . ALA B 1 181 ? 9.578 -22.391 -12.352 1 98.38 181 ALA B C 1
ATOM 4565 O O . ALA B 1 181 ? 9.086 -23.422 -12.844 1 98.38 181 ALA B O 1
ATOM 4566 N N . TYR B 1 182 ? 10.273 -21.484 -13.031 1 98.12 182 TYR B N 1
ATOM 4567 C CA . TYR B 1 182 ? 10.789 -21.844 -14.352 1 98.12 182 TYR B CA 1
ATOM 4568 C C . TYR B 1 182 ? 11.914 -22.859 -14.242 1 98.12 182 TYR B C 1
ATOM 4570 O O . TYR B 1 182 ? 12.555 -22.984 -13.195 1 98.12 182 TYR B O 1
ATOM 4578 N N . ASP B 1 183 ? 12.195 -23.484 -15.359 1 96.81 183 ASP B N 1
ATOM 4579 C CA . ASP B 1 183 ? 13.273 -24.469 -15.383 1 96.81 183 ASP B CA 1
ATOM 4580 C C . ASP B 1 183 ? 14.602 -23.828 -14.984 1 96.81 183 ASP B C 1
ATOM 4582 O O . ASP B 1 183 ? 15.398 -24.438 -14.258 1 96.81 183 ASP B O 1
ATOM 4586 N N . ILE B 1 184 ? 14.828 -22.656 -15.43 1 95.81 184 ILE B N 1
ATOM 4587 C CA . ILE B 1 184 ? 16.094 -21.969 -15.195 1 95.81 184 ILE B CA 1
ATOM 4588 C C . ILE B 1 184 ? 16.219 -21.609 -13.719 1 95.81 184 ILE B C 1
ATOM 4590 O O . ILE B 1 184 ? 17.312 -21.281 -13.242 1 95.81 184 ILE B O 1
ATOM 4594 N N . ASP B 1 185 ? 15.117 -21.656 -12.938 1 97.38 185 ASP B N 1
ATOM 4595 C CA . ASP B 1 185 ? 15.125 -21.297 -11.516 1 97.38 185 ASP B CA 1
ATOM 4596 C C . ASP B 1 185 ? 14.961 -22.547 -10.641 1 97.38 185 ASP B C 1
ATOM 4598 O O . ASP B 1 185 ? 14.656 -22.438 -9.453 1 97.38 185 ASP B O 1
ATOM 4602 N N . ALA B 1 186 ? 15.156 -23.719 -11.211 1 97.44 186 ALA B N 1
ATOM 4603 C CA . ALA B 1 186 ? 14.945 -24.984 -10.516 1 97.44 186 ALA B CA 1
ATOM 4604 C C . ALA B 1 186 ? 15.859 -25.094 -9.297 1 97.44 186 ALA B C 1
ATOM 4606 O O . ALA B 1 186 ? 15.469 -25.672 -8.273 1 97.44 186 ALA B O 1
ATOM 4607 N N . GLU B 1 187 ? 17.047 -24.609 -9.422 1 97.5 187 GLU B N 1
ATOM 4608 C CA . GLU B 1 187 ? 18 -24.703 -8.312 1 97.5 187 GLU B CA 1
ATOM 4609 C C . GLU B 1 187 ? 17.531 -23.844 -7.129 1 97.5 187 GLU B C 1
ATOM 4611 O O . GLU B 1 187 ? 17.734 -24.219 -5.973 1 97.5 187 GLU B O 1
ATOM 4616 N N . ARG B 1 188 ? 16.969 -22.672 -7.402 1 98.19 188 ARG B N 1
ATOM 4617 C CA . ARG B 1 188 ? 16.422 -21.828 -6.344 1 98.19 188 ARG B CA 1
ATOM 4618 C C . ARG B 1 188 ? 15.242 -22.5 -5.652 1 98.19 188 ARG B C 1
ATOM 4620 O O . ARG B 1 188 ? 15.133 -22.453 -4.426 1 98.19 188 ARG B O 1
ATOM 4627 N N . LEU B 1 189 ? 14.391 -23.078 -6.449 1 98.56 189 LEU B N 1
ATOM 4628 C CA . LEU B 1 189 ? 13.258 -23.812 -5.879 1 98.56 189 LEU B CA 1
ATOM 4629 C C . LEU B 1 189 ? 13.742 -24.938 -4.965 1 98.56 189 LEU B C 1
ATOM 4631 O O . LEU B 1 189 ? 13.219 -25.109 -3.861 1 98.56 189 LEU B O 1
ATOM 4635 N N . ALA B 1 190 ? 14.734 -25.672 -5.438 1 98.44 190 ALA B N 1
ATOM 4636 C CA . ALA B 1 190 ? 15.273 -26.781 -4.656 1 98.44 190 ALA B CA 1
ATOM 4637 C C . ALA B 1 190 ? 15.844 -26.297 -3.324 1 98.44 190 ALA B C 1
ATOM 4639 O O . ALA B 1 190 ? 15.672 -26.953 -2.293 1 98.44 190 ALA B O 1
ATOM 4640 N N . TRP B 1 191 ? 16.516 -25.188 -3.363 1 98.44 191 TRP B N 1
ATOM 4641 C CA . TRP B 1 191 ? 17.062 -24.609 -2.139 1 98.44 191 TRP B CA 1
ATOM 4642 C C . TRP B 1 191 ? 15.953 -24.234 -1.168 1 98.44 191 TRP B C 1
ATOM 4644 O O . TRP B 1 191 ? 16.031 -24.516 0.027 1 98.44 191 TRP B O 1
ATOM 4654 N N . ILE B 1 192 ? 14.906 -23.625 -1.63 1 98.5 192 ILE B N 1
ATOM 4655 C CA . ILE B 1 192 ? 13.789 -23.141 -0.814 1 98.5 192 ILE B CA 1
ATOM 4656 C C . ILE B 1 192 ? 13.078 -24.344 -0.178 1 98.5 192 ILE B C 1
ATOM 4658 O O . ILE B 1 192 ? 12.664 -24.281 0.984 1 98.5 192 ILE B O 1
ATOM 4662 N N . ARG B 1 193 ? 13 -25.391 -0.933 1 98.25 193 ARG B N 1
ATOM 4663 C CA . ARG B 1 193 ? 12.148 -26.516 -0.542 1 98.25 193 ARG B CA 1
ATOM 4664 C C . ARG B 1 193 ? 12.961 -27.594 0.161 1 98.25 193 ARG B C 1
ATOM 4666 O O . ARG B 1 193 ? 12.461 -28.688 0.415 1 98.25 193 ARG B O 1
ATOM 4673 N N . LYS B 1 194 ? 14.211 -27.281 0.414 1 97.44 194 LYS B N 1
ATOM 4674 C CA . LYS B 1 194 ? 15.039 -28.25 1.116 1 97.44 194 LYS B CA 1
ATOM 4675 C C . LYS B 1 194 ? 14.383 -28.688 2.422 1 97.44 194 LYS B C 1
ATOM 4677 O O . LYS B 1 194 ? 14.094 -27.859 3.285 1 97.44 194 LYS B O 1
ATOM 4682 N N . GLY B 1 195 ? 14.094 -29.969 2.553 1 95.19 195 GLY B N 1
ATOM 4683 C CA . GLY B 1 195 ? 13.516 -30.531 3.762 1 95.19 195 GLY B CA 1
ATOM 4684 C C . GLY B 1 195 ? 12 -30.391 3.82 1 95.19 195 GLY B C 1
ATOM 4685 O O . GLY B 1 195 ? 11.359 -30.891 4.746 1 95.19 195 GLY B O 1
ATOM 4686 N N . ALA B 1 196 ? 11.422 -29.703 2.895 1 96.88 196 ALA B N 1
ATOM 4687 C CA . ALA B 1 196 ? 9.977 -29.5 2.875 1 96.88 196 ALA B CA 1
ATOM 4688 C C . ALA B 1 196 ? 9.258 -30.688 2.232 1 96.88 196 ALA B C 1
ATOM 4690 O O . ALA B 1 196 ? 9.812 -31.344 1.351 1 96.88 196 ALA B O 1
ATOM 4691 N N . PRO B 1 197 ? 8.055 -31.031 2.74 1 97.12 197 PRO B N 1
ATOM 4692 C CA . PRO B 1 197 ? 7.281 -32.062 2.053 1 97.12 197 PRO B CA 1
ATOM 4693 C C . PRO B 1 197 ? 6.977 -31.703 0.6 1 97.12 197 PRO B C 1
ATOM 4695 O O . PRO B 1 197 ? 6.723 -30.531 0.287 1 97.12 197 PRO B O 1
ATOM 4698 N N . GLU B 1 198 ? 6.984 -32.719 -0.218 1 95.5 198 GLU B N 1
ATOM 4699 C CA . GLU B 1 198 ? 6.82 -32.5 -1.655 1 95.5 198 GLU B CA 1
ATOM 4700 C C . GLU B 1 198 ? 5.445 -31.938 -1.98 1 95.5 198 GLU B C 1
ATOM 4702 O O . GLU B 1 198 ? 4.426 -32.438 -1.501 1 95.5 198 GLU B O 1
ATOM 4707 N N . ARG B 1 199 ? 5.43 -30.844 -2.734 1 94.94 199 ARG B N 1
ATOM 4708 C CA . ARG B 1 199 ? 4.273 -30.188 -3.334 1 94.94 199 ARG B CA 1
ATOM 4709 C C . ARG B 1 199 ? 3.281 -29.75 -2.264 1 94.94 199 ARG B C 1
ATOM 4711 O O . ARG B 1 199 ? 2.086 -29.609 -2.533 1 94.94 199 ARG B O 1
ATOM 4718 N N . ARG B 1 200 ? 3.717 -29.672 -1.061 1 97.06 200 ARG B N 1
ATOM 4719 C CA . ARG B 1 200 ? 2.869 -29.172 0.022 1 97.06 200 ARG B CA 1
ATOM 4720 C C . ARG B 1 200 ? 3.193 -27.719 0.358 1 97.06 200 ARG B C 1
ATOM 4722 O O . ARG B 1 200 ? 4.355 -27.375 0.584 1 97.06 200 ARG B O 1
ATOM 4729 N N . ARG B 1 201 ? 2.18 -26.953 0.438 1 98.12 201 ARG B N 1
ATOM 4730 C CA . ARG B 1 201 ? 2.352 -25.547 0.784 1 98.12 201 ARG B CA 1
ATOM 4731 C C . ARG B 1 201 ? 2.543 -25.359 2.287 1 98.12 201 ARG B C 1
ATOM 4733 O O . ARG B 1 201 ? 1.971 -26.109 3.082 1 98.12 201 ARG B O 1
ATOM 4740 N N . SER B 1 202 ? 3.365 -24.422 2.666 1 98.31 202 SER B N 1
ATOM 4741 C CA . SER B 1 202 ? 3.441 -24.062 4.078 1 98.31 202 SER B CA 1
ATOM 4742 C C . SER B 1 202 ? 2.125 -23.469 4.566 1 98.31 202 SER B C 1
ATOM 4744 O O . SER B 1 202 ? 1.296 -23.031 3.76 1 98.31 202 SER B O 1
ATOM 4746 N N . LEU B 1 203 ? 1.899 -23.469 5.832 1 98.38 203 LEU B N 1
ATOM 4747 C CA . LEU B 1 203 ? 0.695 -22.891 6.422 1 98.38 203 LEU B CA 1
ATOM 4748 C C . LEU B 1 203 ? 0.558 -21.422 6.047 1 98.38 203 LEU B C 1
ATOM 4750 O O . LEU B 1 203 ? -0.535 -20.953 5.707 1 98.38 203 LEU B O 1
ATOM 4754 N N . GLU B 1 204 ? 1.706 -20.672 6.121 1 98.69 204 GLU B N 1
ATOM 4755 C CA . GLU B 1 204 ? 1.696 -19.25 5.773 1 98.69 204 GLU B CA 1
ATOM 4756 C C . GLU B 1 204 ? 1.237 -19.031 4.332 1 98.69 204 GLU B C 1
ATOM 4758 O O . GLU B 1 204 ? 0.497 -18.094 4.043 1 98.69 204 GLU B O 1
ATOM 4763 N N . CYS B 1 205 ? 1.657 -19.891 3.469 1 98.75 205 CYS B N 1
ATOM 4764 C CA . CYS B 1 205 ? 1.245 -19.828 2.07 1 98.75 205 CYS B CA 1
ATOM 4765 C C . CYS B 1 205 ? -0.245 -20.109 1.927 1 98.75 205 CYS B C 1
ATOM 4767 O O . CYS B 1 205 ? -0.935 -19.453 1.149 1 98.75 205 CYS B O 1
ATOM 4769 N N . GLN B 1 206 ? -0.712 -21.125 2.629 1 98.75 206 GLN B N 1
ATOM 4770 C CA . GLN B 1 206 ? -2.131 -21.469 2.594 1 98.75 206 GLN B CA 1
ATOM 4771 C C . GLN B 1 206 ? -2.984 -20.297 3.094 1 98.75 206 GLN B C 1
ATOM 4773 O O . GLN B 1 206 ? -4.039 -20.016 2.527 1 98.75 206 GLN B O 1
ATOM 4778 N N . ILE B 1 207 ? -2.5 -19.656 4.141 1 98.69 207 ILE B N 1
ATOM 4779 C CA . ILE B 1 207 ? -3.189 -18.484 4.691 1 98.69 207 ILE B CA 1
ATOM 4780 C C . ILE B 1 207 ? -3.244 -17.375 3.646 1 98.69 207 ILE B C 1
ATOM 4782 O O . ILE B 1 207 ? -4.297 -16.766 3.432 1 98.69 207 ILE B O 1
ATOM 4786 N N . MET B 1 208 ? -2.117 -17.109 3.018 1 98.69 208 MET B N 1
ATOM 4787 C CA . MET B 1 208 ? -2.062 -16.109 1.961 1 98.69 208 MET B CA 1
ATOM 4788 C C . MET B 1 208 ? -3.045 -16.438 0.843 1 98.69 208 MET B C 1
ATOM 4790 O O . MET B 1 208 ? -3.773 -15.562 0.371 1 98.69 208 MET B O 1
ATOM 4794 N N . ASP B 1 209 ? -3.123 -17.672 0.404 1 98.38 209 ASP B N 1
ATOM 4795 C CA . ASP B 1 209 ? -3.998 -18.094 -0.682 1 98.38 209 ASP B CA 1
ATOM 4796 C C . ASP B 1 209 ? -5.465 -17.875 -0.321 1 98.38 209 ASP B C 1
ATOM 4798 O O . ASP B 1 209 ? -6.246 -17.391 -1.139 1 98.38 209 ASP B O 1
ATOM 4802 N N . TRP B 1 210 ? -5.84 -18.219 0.881 1 98.44 210 TRP B N 1
ATOM 4803 C CA . TRP B 1 210 ? -7.211 -18 1.333 1 98.44 210 TRP B CA 1
ATOM 4804 C C . TRP B 1 210 ? -7.52 -16.516 1.454 1 98.44 210 TRP B C 1
ATOM 4806 O O . TRP B 1 210 ? -8.602 -16.062 1.069 1 98.44 210 TRP B O 1
ATOM 4816 N N . ALA B 1 211 ? -6.559 -15.781 2.039 1 98.5 211 ALA B N 1
ATOM 4817 C CA . ALA B 1 211 ? -6.719 -14.336 2.137 1 98.5 211 ALA B CA 1
ATOM 4818 C C . ALA B 1 211 ? -6.945 -13.711 0.762 1 98.5 211 ALA B C 1
ATOM 4820 O O . ALA B 1 211 ? -7.734 -12.773 0.62 1 98.5 211 ALA B O 1
ATOM 4821 N N . ASP B 1 212 ? -6.262 -14.234 -0.255 1 97.62 212 ASP B N 1
ATOM 4822 C CA . ASP B 1 212 ? -6.438 -13.789 -1.634 1 97.62 212 ASP B CA 1
ATOM 4823 C C . ASP B 1 212 ? -7.863 -14.047 -2.117 1 97.62 212 ASP B C 1
ATOM 4825 O O . ASP B 1 212 ? -8.508 -13.148 -2.67 1 97.62 212 ASP B O 1
ATOM 4829 N N . ASP B 1 213 ? -8.352 -15.219 -1.863 1 96.94 213 ASP B N 1
ATOM 4830 C CA . ASP B 1 213 ? -9.703 -15.578 -2.256 1 96.94 213 ASP B CA 1
ATOM 4831 C C . ASP B 1 213 ? -10.734 -14.68 -1.569 1 96.94 213 ASP B C 1
ATOM 4833 O O . ASP B 1 213 ? -11.695 -14.234 -2.197 1 96.94 213 ASP B O 1
ATOM 4837 N N . VAL B 1 214 ? -10.5 -14.438 -0.3 1 97.38 214 VAL B N 1
ATOM 4838 C CA . VAL B 1 214 ? -11.414 -13.609 0.482 1 97.38 214 VAL B CA 1
ATOM 4839 C C . VAL B 1 214 ? -11.398 -12.18 -0.052 1 97.38 214 VAL B C 1
ATOM 4841 O O . VAL B 1 214 ? -12.461 -11.594 -0.295 1 97.38 214 VAL B O 1
ATOM 4844 N N . ALA B 1 215 ? -10.195 -11.641 -0.248 1 96.25 215 ALA B N 1
ATOM 4845 C CA . ALA B 1 215 ? -10.07 -10.273 -0.744 1 96.25 215 ALA B CA 1
ATOM 4846 C C . ALA B 1 215 ? -10.734 -10.125 -2.111 1 96.25 215 ALA B C 1
ATOM 4848 O O . ALA B 1 215 ? -11.5 -9.188 -2.336 1 96.25 215 ALA B O 1
ATOM 4849 N N . TYR B 1 216 ? -10.508 -11.055 -2.949 1 90.38 216 TYR B N 1
ATOM 4850 C CA . TYR B 1 216 ? -11.062 -11.039 -4.297 1 90.38 216 TYR B CA 1
ATOM 4851 C C . TYR B 1 216 ? -12.578 -11.133 -4.27 1 90.38 216 TYR B C 1
ATOM 4853 O O . TYR B 1 216 ? -13.266 -10.383 -4.969 1 90.38 216 TYR B O 1
ATOM 4861 N N . SER B 1 217 ? -13.07 -11.953 -3.51 1 94.12 217 SER B N 1
ATOM 4862 C CA . SER B 1 217 ? -14.508 -12.211 -3.471 1 94.12 217 SER B CA 1
ATOM 4863 C C . SER B 1 217 ? -15.266 -11.016 -2.891 1 94.12 217 SER B C 1
ATOM 4865 O O . SER B 1 217 ? -16.266 -10.57 -3.463 1 94.12 217 SER B O 1
ATOM 4867 N N . VAL B 1 218 ? -14.742 -10.445 -1.81 1 94.69 218 VAL B N 1
ATOM 4868 C CA . VAL B 1 218 ? -15.477 -9.422 -1.074 1 94.69 218 VAL B CA 1
ATOM 4869 C C . VAL B 1 218 ? -15.258 -8.062 -1.728 1 94.69 218 VAL B C 1
ATOM 4871 O O . VAL B 1 218 ? -16.219 -7.309 -1.948 1 94.69 218 VAL B O 1
ATOM 4874 N N . HIS B 1 219 ? -14.062 -7.758 -2.086 1 90.94 219 HIS B N 1
ATOM 4875 C CA . HIS B 1 219 ? -13.758 -6.418 -2.572 1 90.94 219 HIS B CA 1
ATOM 4876 C C . HIS B 1 219 ? -14.195 -6.242 -4.023 1 90.94 219 HIS B C 1
ATOM 4878 O O . HIS B 1 219 ? -14.602 -5.152 -4.426 1 90.94 219 HIS B O 1
ATOM 4884 N N . ASP B 1 220 ? -14.172 -7.293 -4.812 1 87.06 220 ASP B N 1
ATOM 4885 C CA . ASP B 1 220 ? -14.695 -7.211 -6.172 1 87.06 220 ASP B CA 1
ATOM 4886 C C . ASP B 1 220 ? -16.203 -6.973 -6.164 1 87.06 220 ASP B C 1
ATOM 4888 O O . ASP B 1 220 ? -16.719 -6.234 -7.004 1 87.06 220 ASP B O 1
ATOM 4892 N N . VAL B 1 221 ? -16.844 -7.633 -5.27 1 90.25 221 VAL B N 1
ATOM 4893 C CA . VAL B 1 221 ? -18.281 -7.426 -5.133 1 90.25 221 VAL B CA 1
ATOM 4894 C C . VAL B 1 221 ? -18.547 -5.984 -4.711 1 90.25 221 VAL B C 1
ATOM 4896 O O . VAL B 1 221 ? -19.469 -5.34 -5.238 1 90.25 221 VAL B O 1
ATOM 4899 N N . GLU B 1 222 ? -17.719 -5.492 -3.76 1 91.75 222 GLU B N 1
ATOM 4900 C CA . GLU B 1 222 ? -17.844 -4.102 -3.334 1 91.75 222 GLU B CA 1
ATOM 4901 C C . GLU B 1 222 ? -17.719 -3.15 -4.52 1 91.75 222 GLU B C 1
ATOM 4903 O O . GLU B 1 222 ? -18.562 -2.266 -4.703 1 91.75 222 GLU B O 1
ATOM 4908 N N . ASP B 1 223 ? -16.75 -3.365 -5.285 1 87.94 223 ASP B N 1
ATOM 4909 C CA . ASP B 1 223 ? -16.516 -2.518 -6.449 1 87.94 223 ASP B CA 1
ATOM 4910 C C . ASP B 1 223 ? -17.641 -2.65 -7.465 1 87.94 223 ASP B C 1
ATOM 4912 O O . ASP B 1 223 ? -18.047 -1.667 -8.094 1 87.94 223 ASP B O 1
ATOM 4916 N N . GLY B 1 224 ? -18.109 -3.896 -7.668 1 87.75 224 GLY B N 1
ATOM 4917 C CA . GLY B 1 224 ? -19.219 -4.117 -8.562 1 87.75 224 GLY B CA 1
ATOM 4918 C C . GLY B 1 224 ? -20.5 -3.408 -8.125 1 87.75 224 GLY B C 1
ATOM 4919 O O . GLY B 1 224 ? -21.25 -2.898 -8.953 1 87.75 224 GLY B O 1
ATOM 4920 N N . VAL B 1 225 ? -20.719 -3.385 -6.832 1 91.38 225 VAL B N 1
ATOM 4921 C CA . VAL B 1 225 ? -21.891 -2.699 -6.281 1 91.38 225 VAL B CA 1
ATOM 4922 C C . VAL B 1 225 ? -21.75 -1.192 -6.492 1 91.38 225 VAL B C 1
ATOM 4924 O O . VAL B 1 225 ? -22.688 -0.53 -6.934 1 91.38 225 VAL B O 1
ATOM 4927 N N . ILE B 1 226 ? -20.594 -0.649 -6.25 1 89.25 226 ILE B N 1
ATOM 4928 C CA . ILE B 1 226 ? -20.328 0.779 -6.391 1 89.25 226 ILE B CA 1
ATOM 4929 C C . ILE B 1 226 ? -20.5 1.194 -7.848 1 89.25 226 ILE B C 1
ATOM 4931 O O . ILE B 1 226 ? -21.062 2.26 -8.141 1 89.25 226 ILE B O 1
ATOM 4935 N N . ALA B 1 227 ? -20.125 0.311 -8.75 1 85.44 227 ALA B N 1
ATOM 4936 C CA . ALA B 1 227 ? -20.203 0.598 -10.18 1 85.44 227 ALA B CA 1
ATOM 4937 C C . ALA B 1 227 ? -21.625 0.402 -10.703 1 85.44 227 ALA B C 1
ATOM 4939 O O . ALA B 1 227 ? -21.922 0.694 -11.867 1 85.44 227 ALA B O 1
ATOM 4940 N N . GLY B 1 228 ? -22.5 -0.131 -9.906 1 86.94 228 GLY B N 1
ATOM 4941 C CA . GLY B 1 228 ? -23.891 -0.356 -10.297 1 86.94 228 GLY B CA 1
ATOM 4942 C C . GLY B 1 228 ? -24.078 -1.61 -11.125 1 86.94 228 GLY B C 1
ATOM 4943 O O . GLY B 1 228 ? -25.125 -1.794 -11.75 1 86.94 228 GLY B O 1
ATOM 4944 N N . ARG B 1 229 ? -23.109 -2.475 -11.078 1 86.25 229 ARG B N 1
ATOM 4945 C CA . ARG B 1 229 ? -23.156 -3.688 -11.891 1 86.25 229 ARG B CA 1
ATOM 4946 C C . ARG B 1 229 ? -23.734 -4.855 -11.094 1 86.25 229 ARG B C 1
ATOM 4948 O O . ARG B 1 229 ? -24.219 -5.828 -11.672 1 86.25 229 ARG B O 1
ATOM 4955 N N . ILE B 1 230 ? -23.625 -4.773 -9.773 1 90.19 230 ILE B N 1
ATOM 4956 C CA . ILE B 1 230 ? -24.062 -5.867 -8.914 1 90.19 230 ILE B CA 1
ATOM 4957 C C . ILE B 1 230 ? -25.172 -5.379 -7.984 1 90.19 230 ILE B C 1
ATOM 4959 O O . ILE B 1 230 ? -25.016 -4.355 -7.316 1 90.19 230 ILE B O 1
ATOM 4963 N N . ASP B 1 231 ? -26.234 -6.02 -8.039 1 91.5 231 ASP B N 1
ATOM 4964 C CA . ASP B 1 231 ? -27.297 -5.895 -7.055 1 91.5 231 ASP B CA 1
ATOM 4965 C C . ASP B 1 231 ? -27.375 -7.133 -6.164 1 91.5 231 ASP B C 1
ATOM 4967 O O . ASP B 1 231 ? -27.781 -8.203 -6.617 1 91.5 231 ASP B O 1
ATOM 4971 N N . LEU B 1 232 ? -27.062 -6.98 -4.887 1 92.44 232 LEU B N 1
ATOM 4972 C CA . LEU B 1 232 ? -26.922 -8.117 -3.98 1 92.44 232 LEU B CA 1
ATOM 4973 C C . LEU B 1 232 ? -28.266 -8.766 -3.699 1 92.44 232 LEU B C 1
ATOM 4975 O O . LEU B 1 232 ? -28.328 -9.898 -3.205 1 92.44 232 LEU B O 1
ATOM 4979 N N . ARG B 1 233 ? -29.406 -8.219 -4.039 1 90.81 233 ARG B N 1
ATOM 4980 C CA . ARG B 1 233 ? -30.734 -8.812 -3.896 1 90.81 233 ARG B CA 1
ATOM 4981 C C . ARG B 1 233 ? -30.891 -10.031 -4.797 1 90.81 233 ARG B C 1
ATOM 4983 O O . ARG B 1 233 ? -31.719 -10.898 -4.543 1 90.81 233 ARG B O 1
ATOM 4990 N N . ALA B 1 234 ? -30 -10.031 -5.781 1 90.44 234 ALA B N 1
ATOM 4991 C CA . ALA B 1 234 ? -30 -11.148 -6.719 1 90.44 234 ALA B CA 1
ATOM 4992 C C . ALA B 1 234 ? -29.641 -12.453 -6.02 1 90.44 234 ALA B C 1
ATOM 4994 O O . ALA B 1 234 ? -30.016 -13.539 -6.473 1 90.44 234 ALA B O 1
ATOM 4995 N N . LEU B 1 235 ? -28.969 -12.352 -4.906 1 93.75 235 LEU B N 1
ATOM 4996 C CA . LEU B 1 235 ? -28.531 -13.531 -4.172 1 93.75 235 LEU B CA 1
ATOM 4997 C C . LEU B 1 235 ? -29.719 -14.297 -3.613 1 93.75 235 LEU B C 1
ATOM 4999 O O . LEU B 1 235 ? -29.625 -15.492 -3.334 1 93.75 235 LEU B O 1
ATOM 5003 N N . ALA B 1 236 ? -30.844 -13.586 -3.482 1 93.25 236 ALA B N 1
ATOM 5004 C CA . ALA B 1 236 ? -32.031 -14.203 -2.893 1 93.25 236 ALA B CA 1
ATOM 5005 C C . ALA B 1 236 ? -32.906 -14.82 -3.969 1 93.25 236 ALA B C 1
ATOM 5007 O O . ALA B 1 236 ? -33.844 -15.578 -3.66 1 93.25 236 ALA B O 1
ATOM 5008 N N . ASP B 1 237 ? -32.656 -14.531 -5.23 1 94.81 237 ASP B N 1
ATOM 5009 C CA . ASP B 1 237 ? -33.469 -15.023 -6.34 1 94.81 237 ASP B CA 1
ATOM 5010 C C . ASP B 1 237 ? -33.094 -16.453 -6.699 1 94.81 237 ASP B C 1
ATOM 5012 O O . ASP B 1 237 ? -31.953 -16.719 -7.098 1 94.81 237 ASP B O 1
ATOM 5016 N N . PRO B 1 238 ? -34.094 -17.359 -6.699 1 95.38 238 PRO B N 1
ATOM 5017 C CA . PRO B 1 238 ? -33.781 -18.766 -6.973 1 95.38 238 PRO B CA 1
ATOM 5018 C C . PRO B 1 238 ? -33.188 -18.969 -8.367 1 95.38 238 PRO B C 1
ATOM 5020 O O . PRO B 1 238 ? -32.344 -19.828 -8.562 1 95.38 238 PRO B O 1
ATOM 5023 N N . TRP B 1 239 ? -33.656 -18.25 -9.289 1 94.38 239 TRP B N 1
ATOM 5024 C CA . TRP B 1 239 ? -33.125 -18.406 -10.641 1 94.38 239 TRP B CA 1
ATOM 5025 C C . TRP B 1 239 ? -31.672 -17.922 -10.727 1 94.38 239 TRP B C 1
ATOM 5027 O O . TRP B 1 239 ? -30.844 -18.547 -11.391 1 94.38 239 TRP B O 1
ATOM 5037 N N . GLU B 1 240 ? -31.406 -16.844 -10.078 1 93.69 240 GLU B N 1
ATOM 5038 C CA . GLU B 1 240 ? -30.047 -16.344 -10.031 1 93.69 240 GLU B CA 1
ATOM 5039 C C . GLU B 1 240 ? -29.125 -17.281 -9.266 1 93.69 240 GLU B C 1
ATOM 5041 O O . GLU B 1 240 ? -27.969 -17.469 -9.641 1 93.69 240 GLU B O 1
ATOM 5046 N N . GLN B 1 241 ? -29.625 -17.859 -8.195 1 95.94 241 GLN B N 1
ATOM 5047 C CA . GLN B 1 241 ? -28.844 -18.812 -7.41 1 95.94 241 GLN B CA 1
ATOM 5048 C C . GLN B 1 241 ? -28.406 -20 -8.258 1 95.94 241 GLN B C 1
ATOM 5050 O O . GLN B 1 241 ? -27.25 -20.422 -8.203 1 95.94 241 GLN B O 1
ATOM 5055 N N . GLU B 1 242 ? -29.312 -20.469 -9.047 1 94.62 242 GLU B N 1
ATOM 5056 C CA . GLU B 1 242 ? -29.016 -21.609 -9.914 1 94.62 242 GLU B CA 1
ATOM 5057 C C . GLU B 1 242 ? -28 -21.234 -10.984 1 94.62 242 GLU B C 1
ATOM 5059 O O . GLU B 1 242 ? -27.156 -22.047 -11.367 1 94.62 242 GLU B O 1
ATOM 5064 N N . ALA B 1 243 ? -28.188 -20.062 -11.508 1 92.31 243 ALA B N 1
ATOM 5065 C CA . ALA B 1 243 ? -27.266 -19.594 -12.523 1 92.31 243 ALA B CA 1
ATOM 5066 C C . ALA B 1 243 ? -25.859 -19.438 -11.961 1 92.31 243 ALA B C 1
ATOM 5068 O O . ALA B 1 243 ? -24.875 -19.844 -12.602 1 92.31 243 ALA B O 1
ATOM 5069 N N . LEU B 1 244 ? -25.781 -18.859 -10.766 1 92.56 244 LEU B N 1
ATOM 5070 C CA . LEU B 1 244 ? -24.5 -18.688 -10.102 1 92.56 244 LEU B CA 1
ATOM 5071 C C . LEU B 1 244 ? -23.875 -20.031 -9.758 1 92.56 244 LEU B C 1
ATOM 5073 O O . LEU B 1 244 ? -22.656 -20.219 -9.906 1 92.56 244 LEU B O 1
ATOM 5077 N N . ALA B 1 245 ? -24.672 -20.922 -9.359 1 94 245 ALA B N 1
ATOM 5078 C CA . ALA B 1 245 ? -24.188 -22.25 -9.016 1 94 245 ALA B CA 1
ATOM 5079 C C . ALA B 1 245 ? -23.625 -22.969 -10.242 1 94 245 ALA B C 1
ATOM 5081 O O . ALA B 1 245 ? -22.609 -23.641 -10.164 1 94 245 ALA B O 1
ATOM 5082 N N . SER B 1 246 ? -24.297 -22.828 -11.359 1 90.88 246 SER B N 1
ATOM 5083 C CA . SER B 1 246 ? -23.859 -23.453 -12.602 1 90.88 246 SER B CA 1
ATOM 5084 C C . SER B 1 246 ? -22.516 -22.875 -13.055 1 90.88 246 SER B C 1
ATOM 5086 O O . SER B 1 246 ? -21.625 -23.625 -13.477 1 90.88 246 SER B O 1
ATOM 5088 N N . LEU B 1 247 ? -22.391 -21.625 -12.93 1 88.31 247 LEU B N 1
ATOM 5089 C CA . LEU B 1 247 ? -21.156 -20.953 -13.312 1 88.31 247 LEU B CA 1
ATOM 5090 C C . LEU B 1 247 ? -20.031 -21.281 -12.32 1 88.31 247 LEU B C 1
ATOM 5092 O O . LEU B 1 247 ? -18.891 -21.516 -12.719 1 88.31 247 LEU B O 1
ATOM 5096 N N . GLY B 1 248 ? -20.375 -21.266 -11.086 1 88 248 GLY B N 1
ATOM 5097 C CA . GLY B 1 248 ? -19.391 -21.484 -10.031 1 88 248 GLY B CA 1
ATOM 5098 C C . GLY B 1 248 ? -18.828 -22.891 -10.031 1 88 248 GLY B C 1
ATOM 5099 O O . GLY B 1 248 ? -17.656 -23.094 -9.734 1 88 248 GLY B O 1
ATOM 5100 N N . ARG B 1 249 ? -19.609 -23.844 -10.383 1 85.81 249 ARG B N 1
ATOM 5101 C CA . ARG B 1 249 ? -19.188 -25.234 -10.383 1 85.81 249 ARG B CA 1
ATOM 5102 C C . ARG B 1 249 ? -18.062 -25.469 -11.383 1 85.81 249 ARG B C 1
ATOM 5104 O O . ARG B 1 249 ? -17.203 -26.312 -11.164 1 85.81 249 ARG B O 1
ATOM 5111 N N . HIS B 1 250 ? -18.031 -24.703 -12.359 1 79.25 250 HIS B N 1
ATOM 5112 C CA . HIS B 1 250 ? -17 -24.844 -13.383 1 79.25 250 HIS B CA 1
ATOM 5113 C C . HIS B 1 250 ? -15.656 -24.328 -12.875 1 79.25 250 HIS B C 1
ATOM 5115 O O . HIS B 1 250 ? -14.609 -24.812 -13.32 1 79.25 250 HIS B O 1
ATOM 5121 N N . LYS B 1 251 ? -15.711 -23.5 -11.883 1 76.62 251 LYS B N 1
ATOM 5122 C CA . LYS B 1 251 ? -14.484 -22.891 -11.391 1 76.62 251 LYS B CA 1
ATOM 5123 C C . LYS B 1 251 ? -14.055 -23.484 -10.062 1 76.62 251 LYS B C 1
ATOM 5125 O O . LYS B 1 251 ? -12.875 -23.453 -9.703 1 76.62 251 LYS B O 1
ATOM 5130 N N . HIS B 1 252 ? -15.117 -24.016 -9.398 1 79.69 252 HIS B N 1
ATOM 5131 C CA . HIS B 1 252 ? -14.875 -24.594 -8.078 1 79.69 252 HIS B CA 1
ATOM 5132 C C . HIS B 1 252 ? -15.398 -26.031 -8.008 1 79.69 252 HIS B C 1
ATOM 5134 O O . HIS B 1 252 ? -16.391 -26.297 -7.332 1 79.69 252 HIS B O 1
ATOM 5140 N N . TYR B 1 253 ? -14.609 -26.953 -8.43 1 74.69 253 TYR B N 1
ATOM 5141 C CA . TYR B 1 253 ? -15.055 -28.312 -8.711 1 74.69 253 TYR B CA 1
ATOM 5142 C C . TYR B 1 253 ? -15.289 -29.094 -7.422 1 74.69 253 TYR B C 1
ATOM 5144 O O . TYR B 1 253 ? -16.031 -30.078 -7.418 1 74.69 253 TYR B O 1
ATOM 5152 N N . SER B 1 254 ? -14.797 -28.609 -6.398 1 81.06 254 SER B N 1
ATOM 5153 C CA . SER B 1 254 ? -14.922 -29.359 -5.152 1 81.06 254 SER B CA 1
ATOM 5154 C C . SER B 1 254 ? -16.25 -29.078 -4.461 1 81.06 254 SER B C 1
ATOM 5156 O O . SER B 1 254 ? -16.625 -29.766 -3.51 1 81.06 254 SER B O 1
ATOM 5158 N N . LEU B 1 255 ? -17.016 -28.078 -5 1 88.25 255 LEU B N 1
ATOM 5159 C CA . LEU B 1 255 ? -18.281 -27.672 -4.391 1 88.25 255 LEU B CA 1
ATOM 5160 C C . LEU B 1 255 ? -19.453 -28.109 -5.258 1 88.25 255 LEU B C 1
ATOM 5162 O O . LEU B 1 255 ? -19.422 -27.953 -6.48 1 88.25 255 LEU B O 1
ATOM 5166 N N . SER B 1 256 ? -20.5 -28.672 -4.676 1 91.5 256 SER B N 1
ATOM 5167 C CA . SER B 1 256 ? -21.703 -29.078 -5.406 1 91.5 256 SER B CA 1
ATOM 5168 C C . SER B 1 256 ? -22.594 -27.875 -5.719 1 91.5 256 SER B C 1
ATOM 5170 O O . SER B 1 256 ? -22.469 -26.828 -5.09 1 91.5 256 SER B O 1
ATOM 5172 N N . ALA B 1 257 ? -23.422 -28.078 -6.719 1 92.38 257 ALA B N 1
ATOM 5173 C CA . ALA B 1 257 ? -24.391 -27.047 -7.055 1 92.38 257 ALA B CA 1
ATOM 5174 C C . ALA B 1 257 ? -25.297 -26.719 -5.863 1 92.38 257 ALA B C 1
ATOM 5176 O O . ALA B 1 257 ? -25.656 -25.562 -5.645 1 92.38 257 ALA B O 1
ATOM 5177 N N . GLU B 1 258 ? -25.641 -27.75 -5.164 1 93.75 258 GLU B N 1
ATOM 5178 C CA . GLU B 1 258 ? -26.516 -27.578 -4.004 1 93.75 258 GLU B CA 1
ATOM 5179 C C . GLU B 1 258 ? -25.828 -26.734 -2.924 1 93.75 258 GLU B C 1
ATOM 5181 O O . GLU B 1 258 ? -26.484 -25.906 -2.291 1 93.75 258 GLU B O 1
ATOM 5186 N N . GLU B 1 259 ? -24.562 -26.953 -2.729 1 94.88 259 GLU B N 1
ATOM 5187 C CA . GLU B 1 259 ? -23.812 -26.188 -1.744 1 94.88 259 GLU B CA 1
ATOM 5188 C C . GLU B 1 259 ? -23.734 -24.719 -2.141 1 94.88 259 GLU B C 1
ATOM 5190 O O . GLU B 1 259 ? -23.812 -23.828 -1.285 1 94.88 259 GLU B O 1
ATOM 5195 N N . LEU B 1 260 ? -23.594 -24.469 -3.379 1 96.25 260 LEU B N 1
ATOM 5196 C CA . LEU B 1 260 ? -23.484 -23.109 -3.877 1 96.25 260 LEU B CA 1
ATOM 5197 C C . LEU B 1 260 ? -24.812 -22.391 -3.781 1 96.25 260 LEU B C 1
ATOM 5199 O O . LEU B 1 260 ? -24.859 -21.203 -3.426 1 96.25 260 LEU B O 1
ATOM 5203 N N . VAL B 1 261 ? -25.875 -23.094 -4.113 1 96.62 261 VAL B N 1
ATOM 5204 C CA . VAL B 1 261 ? -27.203 -22.516 -3.975 1 96.62 261 VAL B CA 1
ATOM 5205 C C . VAL B 1 261 ? -27.484 -22.203 -2.508 1 96.62 261 VAL B C 1
ATOM 5207 O O . VAL B 1 261 ? -27.984 -21.125 -2.188 1 96.62 261 VAL B O 1
ATOM 5210 N N . ALA B 1 262 ? -27.141 -23.141 -1.665 1 97 262 ALA B N 1
ATOM 5211 C CA . ALA B 1 262 ? -27.328 -22.922 -0.233 1 97 262 ALA B CA 1
ATOM 5212 C C . ALA B 1 262 ? -26.5 -21.75 0.258 1 97 262 ALA B C 1
ATOM 5214 O O . ALA B 1 262 ? -26.938 -20.984 1.136 1 97 262 ALA B O 1
ATOM 5215 N N . ALA B 1 263 ? -25.312 -21.609 -0.232 1 97 263 ALA B N 1
ATOM 5216 C CA . ALA B 1 263 ? -24.422 -20.516 0.144 1 97 263 ALA B CA 1
ATOM 5217 C C . ALA B 1 263 ? -25.016 -19.172 -0.27 1 97 263 ALA B C 1
ATOM 5219 O O . ALA B 1 263 ? -24.969 -18.203 0.497 1 97 263 ALA B O 1
ATOM 5220 N N . ALA B 1 264 ? -25.5 -19.125 -1.49 1 96.88 264 ALA B N 1
ATOM 5221 C CA . ALA B 1 264 ? -26.141 -17.906 -1.957 1 96.88 264 ALA B CA 1
ATOM 5222 C C . ALA B 1 264 ? -27.312 -17.531 -1.064 1 96.88 264 ALA B C 1
ATOM 5224 O O . ALA B 1 264 ? -27.5 -16.359 -0.729 1 96.88 264 ALA B O 1
ATOM 5225 N N . GLN B 1 265 ? -28.078 -18.516 -0.748 1 96.62 265 GLN B N 1
ATOM 5226 C CA . GLN B 1 265 ? -29.219 -18.297 0.128 1 96.62 265 GLN B CA 1
ATOM 5227 C C . GLN B 1 265 ? -28.781 -17.797 1.498 1 96.62 265 GLN B C 1
ATOM 5229 O O . GLN B 1 265 ? -29.359 -16.844 2.031 1 96.62 265 GLN B O 1
ATOM 5234 N N . ARG B 1 266 ? -27.781 -18.438 2.09 1 96 266 ARG B N 1
ATOM 5235 C CA . ARG B 1 266 ? -27.266 -18.016 3.393 1 96 266 ARG B CA 1
ATOM 5236 C C . ARG B 1 266 ? -26.766 -16.578 3.352 1 96 266 ARG B C 1
ATOM 5238 O O . ARG B 1 266 ? -27.047 -15.789 4.254 1 96 266 ARG B O 1
ATOM 5245 N N . LEU B 1 267 ? -25.984 -16.234 2.33 1 95.88 267 LEU B N 1
ATOM 5246 C CA . LEU B 1 267 ? -25.484 -14.883 2.174 1 95.88 267 LEU B CA 1
ATOM 5247 C C . LEU B 1 267 ? -26.625 -13.875 2.094 1 95.88 267 LEU B C 1
ATOM 5249 O O . LEU B 1 267 ? -26.547 -12.805 2.709 1 95.88 267 LEU B O 1
ATOM 5253 N N . SER B 1 268 ? -27.672 -14.211 1.324 1 94.94 268 SER B N 1
ATOM 5254 C CA . SER B 1 268 ? -28.797 -13.305 1.123 1 94.94 268 SER B CA 1
ATOM 5255 C C . SER B 1 268 ? -29.516 -13.023 2.434 1 94.94 268 SER B C 1
ATOM 5257 O O . SER B 1 268 ? -30.156 -11.977 2.584 1 94.94 268 SER B O 1
ATOM 5259 N N . GLU B 1 269 ? -29.375 -13.898 3.375 1 94.31 269 GLU B N 1
ATOM 5260 C CA . GLU B 1 269 ? -30.125 -13.797 4.625 1 94.31 269 GLU B CA 1
ATOM 5261 C C . GLU B 1 269 ? -29.312 -13.07 5.695 1 94.31 269 GLU B C 1
ATOM 5263 O O . GLU B 1 269 ? -29.844 -12.727 6.758 1 94.31 269 GLU B O 1
ATOM 5268 N N . LEU B 1 270 ? -28.031 -12.859 5.43 1 93.06 270 LEU B N 1
ATOM 5269 C CA . LEU B 1 270 ? -27.219 -12.086 6.375 1 93.06 270 LEU B CA 1
ATOM 5270 C C . LEU B 1 270 ? -27.75 -10.664 6.5 1 93.06 270 LEU B C 1
ATOM 5272 O O . LEU B 1 270 ? -27.969 -9.984 5.492 1 93.06 270 LEU B O 1
ATOM 5276 N N . PRO B 1 271 ? -27.891 -10.172 7.711 1 91.19 271 PRO B N 1
ATOM 5277 C CA . PRO B 1 271 ? -28.422 -8.812 7.91 1 91.19 271 PRO B CA 1
ATOM 5278 C C . PRO B 1 271 ? -27.609 -7.754 7.168 1 91.19 271 PRO B C 1
ATOM 5280 O O . PRO B 1 271 ? -28.172 -6.805 6.629 1 91.19 271 PRO B O 1
ATOM 5283 N N . VAL B 1 272 ? -26.328 -7.895 7.102 1 90.88 272 VAL B N 1
ATOM 5284 C CA . VAL B 1 272 ? -25.469 -6.891 6.484 1 90.88 272 VAL B CA 1
ATOM 5285 C C . VAL B 1 272 ? -25.672 -6.895 4.973 1 90.88 272 VAL B C 1
ATOM 5287 O O . VAL B 1 272 ? -25.5 -5.867 4.312 1 90.88 272 VAL B O 1
ATOM 5290 N N . VAL B 1 273 ? -26 -8.047 4.41 1 91.12 273 VAL B N 1
ATOM 5291 C CA . VAL B 1 273 ? -26.281 -8.117 2.982 1 91.12 273 VAL B CA 1
ATOM 5292 C C . VAL B 1 273 ? -27.641 -7.488 2.697 1 91.12 273 VAL B C 1
ATOM 5294 O O . VAL B 1 273 ? -27.797 -6.699 1.759 1 91.12 273 VAL B O 1
ATOM 5297 N N . ALA B 1 274 ? -28.594 -7.758 3.549 1 87.88 274 ALA B N 1
ATOM 5298 C CA . ALA B 1 274 ? -29.953 -7.223 3.412 1 87.88 274 ALA B CA 1
ATOM 5299 C C . ALA B 1 274 ? -29.969 -5.711 3.598 1 87.88 274 ALA B C 1
ATOM 5301 O O . ALA B 1 274 ? -30.828 -5.02 3.053 1 87.88 274 ALA B O 1
ATOM 5302 N N . ALA B 1 275 ? -29 -5.23 4.309 1 86.88 275 ALA B N 1
ATOM 5303 C CA . ALA B 1 275 ? -28.953 -3.814 4.66 1 86.88 275 ALA B CA 1
ATOM 5304 C C . ALA B 1 275 ? -28.391 -2.986 3.512 1 86.88 275 ALA B C 1
ATOM 5306 O O . ALA B 1 275 ? -28.469 -1.757 3.52 1 86.88 275 ALA B O 1
ATOM 5307 N N . VAL B 1 276 ? -27.781 -3.678 2.561 1 86.12 276 VAL B N 1
ATOM 5308 C CA . VAL B 1 276 ? -27.234 -2.938 1.426 1 86.12 276 VAL B CA 1
ATOM 5309 C C . VAL B 1 276 ? -28.328 -2.744 0.368 1 86.12 276 VAL B C 1
ATOM 5311 O O . VAL B 1 276 ? -28.734 -3.703 -0.291 1 86.12 276 VAL B O 1
ATOM 5314 N N . PRO B 1 277 ? -28.875 -1.548 0.378 1 76.12 277 PRO B N 1
ATOM 5315 C C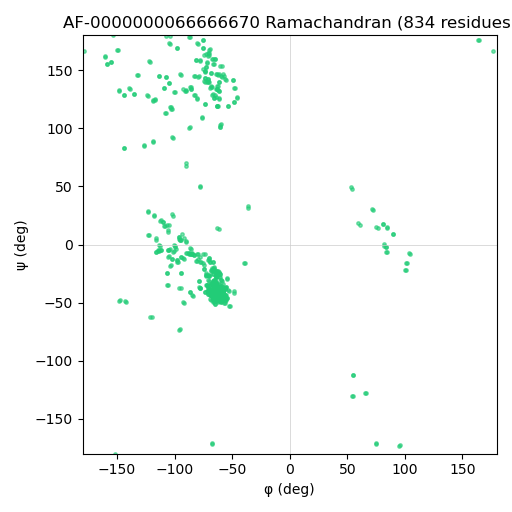A . PRO B 1 277 ? -29.859 -1.245 -0.661 1 76.12 277 PRO B CA 1
ATOM 5316 C C . PRO B 1 277 ? -29.25 -1.176 -2.057 1 76.12 277 PRO B C 1
ATOM 5318 O O . PRO B 1 277 ? -28.125 -1.624 -2.26 1 76.12 277 PRO B O 1
ATOM 5321 N N . ALA B 1 278 ? -30.109 -0.723 -2.973 1 84.38 278 ALA B N 1
ATOM 5322 C CA . ALA B 1 278 ? -29.516 -0.26 -4.227 1 84.38 278 ALA B CA 1
ATOM 5323 C C . ALA B 1 278 ? -28.562 0.897 -3.984 1 84.38 278 ALA B C 1
ATOM 5325 O O . ALA B 1 278 ? -28.969 1.973 -3.539 1 84.38 278 ALA B O 1
ATOM 5326 N N . TYR B 1 279 ? -27.297 0.553 -3.98 1 90.38 279 TYR B N 1
ATOM 5327 C CA . TYR B 1 279 ? -26.25 1.519 -3.678 1 90.38 279 TYR B CA 1
ATOM 5328 C C . TYR B 1 279 ? -26.438 2.801 -4.48 1 90.38 279 TYR B C 1
ATOM 5330 O O . TYR B 1 279 ? -26.562 2.762 -5.707 1 90.38 279 TYR B O 1
ATOM 5338 N N . ASP B 1 280 ? -26.547 3.926 -3.828 1 91.38 280 ASP B N 1
ATOM 5339 C CA . ASP B 1 280 ? -26.812 5.195 -4.496 1 91.38 280 ASP B CA 1
ATOM 5340 C C . ASP B 1 280 ? -25.719 6.215 -4.184 1 91.38 280 ASP B C 1
ATOM 5342 O O . ASP B 1 280 ? -25.875 7.41 -4.441 1 91.38 280 ASP B O 1
ATOM 5346 N N . GLY B 1 281 ? -24.656 5.773 -3.527 1 91 281 GLY B N 1
ATOM 5347 C CA . GLY B 1 281 ? -23.5 6.629 -3.299 1 91 281 GLY B CA 1
ATOM 5348 C C . GLY B 1 281 ? -23.656 7.52 -2.082 1 91 281 GLY B C 1
ATOM 5349 O O . GLY B 1 281 ? -22.719 8.242 -1.716 1 91 281 GLY B O 1
ATOM 5350 N N . THR B 1 282 ? -24.812 7.445 -1.41 1 93.69 282 THR B N 1
ATOM 5351 C CA . THR B 1 282 ? -25.031 8.266 -0.225 1 93.69 282 THR B CA 1
ATOM 5352 C C . THR B 1 282 ? -24.172 7.785 0.938 1 93.69 282 THR B C 1
ATOM 5354 O O . THR B 1 282 ? -23.609 6.688 0.89 1 93.69 282 THR B O 1
ATOM 5357 N N . LEU B 1 283 ? -24.047 8.625 1.951 1 94.06 283 LEU B N 1
ATOM 5358 C CA . LEU B 1 283 ? -23.281 8.289 3.145 1 94.06 283 LEU B CA 1
ATOM 5359 C C . LEU B 1 283 ? -23.797 7.008 3.785 1 94.06 283 LEU B C 1
ATOM 5361 O O . LEU B 1 283 ? -23.016 6.105 4.098 1 94.06 283 LEU B O 1
ATOM 5365 N N . ALA B 1 284 ? -25.094 6.93 3.91 1 92.62 284 ALA B N 1
ATOM 5366 C CA . ALA B 1 284 ? -25.703 5.773 4.551 1 92.62 284 ALA B CA 1
ATOM 5367 C C . ALA B 1 284 ? -25.438 4.496 3.758 1 92.62 284 ALA B C 1
ATOM 5369 O O . ALA B 1 284 ? -25.109 3.457 4.332 1 92.62 284 ALA B O 1
ATOM 5370 N N . SER B 1 285 ? -25.594 4.598 2.432 1 94.06 285 SER B N 1
ATOM 5371 C CA . SER B 1 285 ? -25.359 3.434 1.588 1 94.06 285 SER B CA 1
ATOM 5372 C C . SER B 1 285 ? -23.891 3.023 1.625 1 94.06 285 SER B C 1
ATOM 5374 O O . SER B 1 285 ? -23.562 1.833 1.594 1 94.06 285 SER B O 1
ATOM 5376 N N . SER B 1 286 ? -23.047 3.99 1.678 1 95 286 SER B N 1
ATOM 5377 C CA . SER B 1 286 ? -21.609 3.721 1.721 1 95 286 SER B CA 1
ATOM 5378 C C . SER B 1 286 ? -21.219 3.059 3.035 1 95 286 SER B C 1
ATOM 5380 O O . SER B 1 286 ? -20.391 2.137 3.049 1 95 286 SER B O 1
ATOM 5382 N N . VAL B 1 287 ? -21.766 3.506 4.113 1 95.12 287 VAL B N 1
ATOM 5383 C CA . VAL B 1 287 ? -21.5 2.918 5.426 1 95.12 287 VAL B CA 1
ATOM 5384 C C . VAL B 1 287 ? -22 1.471 5.449 1 95.12 287 VAL B C 1
ATOM 5386 O O . VAL B 1 287 ? -21.297 0.581 5.934 1 95.12 287 VAL B O 1
ATOM 5389 N N . ALA B 1 288 ? -23.172 1.254 4.93 1 94.38 288 ALA B N 1
ATOM 5390 C CA . ALA B 1 288 ? -23.734 -0.093 4.883 1 94.38 288 ALA B CA 1
ATOM 5391 C C . ALA B 1 288 ? -22.859 -1.03 4.066 1 94.38 288 ALA B C 1
ATOM 5393 O O . ALA B 1 288 ? -22.625 -2.176 4.457 1 94.38 288 ALA B O 1
ATOM 5394 N N . LEU B 1 289 ? -22.438 -0.534 2.961 1 94.94 289 LEU B N 1
ATOM 5395 C CA . LEU B 1 289 ? -21.578 -1.341 2.09 1 94.94 289 LEU B CA 1
ATOM 5396 C C . LEU B 1 289 ? -20.266 -1.67 2.771 1 94.94 289 LEU B C 1
ATOM 5398 O O . LEU B 1 289 ? -19.781 -2.805 2.697 1 94.94 289 LEU B O 1
ATOM 5402 N N . LYS B 1 290 ? -19.656 -0.699 3.445 1 94.56 290 LYS B N 1
ATOM 5403 C CA . LYS B 1 290 ? -18.406 -0.931 4.156 1 94.56 290 LYS B CA 1
ATOM 5404 C C . LYS B 1 290 ? -18.594 -1.91 5.309 1 94.56 290 LYS B C 1
ATOM 5406 O O . LYS B 1 290 ? -17.719 -2.709 5.613 1 94.56 290 LYS B O 1
ATOM 5411 N N . ARG B 1 291 ? -19.703 -1.808 5.957 1 93.44 291 ARG B N 1
ATOM 5412 C CA . ARG B 1 291 ? -20.031 -2.756 7.016 1 93.44 291 ARG B CA 1
ATOM 5413 C C . ARG B 1 291 ? -20.141 -4.172 6.469 1 93.44 291 ARG B C 1
ATOM 5415 O O . ARG B 1 291 ? -19.656 -5.125 7.086 1 93.44 291 ARG B O 1
ATOM 5422 N N . LEU B 1 292 ? -20.797 -4.262 5.355 1 94.62 292 LEU B N 1
ATOM 5423 C CA . LEU B 1 292 ? -20.922 -5.559 4.695 1 94.62 292 LEU B CA 1
ATOM 5424 C C . LEU B 1 292 ? -19.547 -6.156 4.406 1 94.62 292 LEU B C 1
ATOM 5426 O O . LEU B 1 292 ? -19.281 -7.312 4.746 1 94.62 292 LEU B O 1
ATOM 5430 N N . THR B 1 293 ? -18.688 -5.379 3.809 1 94.44 293 THR B N 1
ATOM 5431 C CA . THR B 1 293 ? -17.359 -5.844 3.432 1 94.44 293 THR B CA 1
ATOM 5432 C C . THR B 1 293 ? -16.562 -6.277 4.66 1 94.44 293 THR B C 1
ATOM 5434 O O . THR B 1 293 ? -15.953 -7.348 4.672 1 94.44 293 THR B O 1
ATOM 5437 N N . SER B 1 294 ? -16.594 -5.496 5.672 1 93.38 294 SER B N 1
ATOM 5438 C CA . SER B 1 294 ? -15.875 -5.777 6.91 1 93.38 294 SER B CA 1
ATOM 5439 C C . SER B 1 294 ? -16.391 -7.051 7.574 1 93.38 294 SER B C 1
ATOM 5441 O O . SER B 1 294 ? -15.594 -7.863 8.062 1 93.38 294 SER B O 1
ATOM 5443 N N . GLU B 1 295 ? -17.656 -7.234 7.609 1 93.38 295 GLU B N 1
ATOM 5444 C CA . GLU B 1 295 ? -18.25 -8.391 8.281 1 93.38 295 GLU B CA 1
ATOM 5445 C C . GLU B 1 295 ? -17.984 -9.672 7.504 1 93.38 295 GLU B C 1
ATOM 5447 O O . GLU B 1 295 ? -17.734 -10.727 8.102 1 93.38 295 GLU B O 1
ATOM 5452 N N . LEU B 1 296 ? -18.078 -9.555 6.18 1 95.62 296 LEU B N 1
ATOM 5453 C CA . LEU B 1 296 ? -17.812 -10.742 5.379 1 95.62 296 LEU B CA 1
ATOM 5454 C C . LEU B 1 296 ? -16.344 -11.156 5.496 1 95.62 296 LEU B C 1
ATOM 5456 O O . LEU B 1 296 ? -16.047 -12.344 5.641 1 95.62 296 LEU B O 1
ATOM 5460 N N . VAL B 1 297 ? -15.406 -10.203 5.453 1 95.12 297 VAL B N 1
ATOM 5461 C CA . VAL B 1 297 ? -13.992 -10.516 5.637 1 95.12 297 VAL B CA 1
ATOM 5462 C C . VAL B 1 297 ? -13.781 -11.18 6.996 1 95.12 297 VAL B C 1
ATOM 5464 O O . VAL B 1 297 ? -13.094 -12.195 7.098 1 95.12 297 VAL B O 1
ATOM 5467 N N . GLY B 1 298 ? -14.383 -10.586 8.039 1 92.88 298 GLY B N 1
ATOM 5468 C CA . GLY B 1 298 ? -14.281 -11.172 9.367 1 92.88 298 GLY B CA 1
ATOM 5469 C C . GLY B 1 298 ? -14.836 -12.578 9.445 1 92.88 298 GLY B C 1
ATOM 5470 O O . GLY B 1 298 ? -14.227 -13.461 10.055 1 92.88 298 GLY B O 1
ATOM 5471 N N . ARG B 1 299 ? -15.969 -12.789 8.812 1 94.31 299 ARG B N 1
ATOM 5472 C CA . ARG B 1 299 ? -16.641 -14.086 8.773 1 94.31 299 ARG B CA 1
ATOM 5473 C C . ARG B 1 299 ? -15.734 -15.156 8.18 1 94.31 299 ARG B C 1
ATOM 5475 O O . ARG B 1 299 ? -15.555 -16.219 8.766 1 94.31 299 ARG B O 1
ATOM 5482 N N . PHE B 1 300 ? -15.117 -14.875 7.129 1 96.5 300 PHE B N 1
ATOM 5483 C CA . PHE B 1 300 ? -14.312 -15.852 6.406 1 96.5 300 PHE B CA 1
ATOM 5484 C C . PHE B 1 300 ? -12.969 -16.062 7.09 1 96.5 300 PHE B C 1
ATOM 5486 O O . PHE B 1 300 ? -12.453 -17.188 7.125 1 96.5 300 PHE B O 1
ATOM 5493 N N . ALA B 1 301 ? -12.367 -14.992 7.629 1 94.69 301 ALA B N 1
ATOM 5494 C CA . ALA B 1 301 ? -11.102 -15.109 8.344 1 94.69 301 ALA B CA 1
ATOM 5495 C C . ALA B 1 301 ? -11.273 -15.898 9.641 1 94.69 301 ALA B C 1
ATOM 5497 O O . ALA B 1 301 ? -10.516 -16.828 9.906 1 94.69 301 ALA B O 1
ATOM 5498 N N . THR B 1 302 ? -12.289 -15.57 10.414 1 93.38 302 THR B N 1
ATOM 5499 C CA . THR B 1 302 ? -12.508 -16.219 11.703 1 93.38 302 THR B CA 1
ATOM 5500 C C . THR B 1 302 ? -12.93 -17.672 11.5 1 93.38 302 THR B C 1
ATOM 5502 O O . THR B 1 302 ? -12.578 -18.547 12.297 1 93.38 302 THR B O 1
ATOM 5505 N N . GLY B 1 303 ? -13.719 -17.891 10.43 1 94.81 303 GLY B N 1
ATOM 5506 C CA . GLY B 1 303 ? -14.078 -19.25 10.094 1 94.81 303 GLY B CA 1
ATOM 5507 C C . GLY B 1 303 ? -12.875 -20.156 9.883 1 94.81 303 GLY B C 1
ATOM 5508 O O . GLY B 1 303 ? -12.82 -21.266 10.414 1 94.81 303 GLY B O 1
ATOM 5509 N N . ALA B 1 304 ? -11.906 -19.672 9.18 1 96.44 304 ALA B N 1
ATOM 5510 C CA . ALA B 1 304 ? -10.695 -20.438 8.906 1 96.44 304 ALA B CA 1
ATOM 5511 C C . ALA B 1 304 ? -9.875 -20.641 10.172 1 96.44 304 ALA B C 1
ATOM 5513 O O . ALA B 1 304 ? -9.344 -21.734 10.406 1 96.44 304 ALA B O 1
ATOM 5514 N N . ILE B 1 305 ? -9.758 -19.594 11.023 1 95.56 305 ILE B N 1
ATOM 5515 C CA . ILE B 1 305 ? -9 -19.688 12.266 1 95.56 305 ILE B CA 1
ATOM 5516 C C . ILE B 1 305 ? -9.633 -20.734 13.18 1 95.56 305 ILE B C 1
ATOM 5518 O O . ILE B 1 305 ? -8.945 -21.625 13.68 1 95.56 305 ILE B O 1
ATOM 5522 N N . THR B 1 306 ? -10.953 -20.641 13.359 1 94.12 306 THR B N 1
ATOM 5523 C CA . THR B 1 306 ? -11.672 -21.531 14.266 1 94.12 306 THR B CA 1
ATOM 5524 C C . THR B 1 306 ? -11.555 -22.984 13.812 1 94.12 306 THR B C 1
ATOM 5526 O O . THR B 1 306 ? -11.242 -23.859 14.609 1 94.12 306 THR B O 1
ATOM 5529 N N . ALA B 1 307 ? -11.773 -23.203 12.547 1 96.12 307 ALA B N 1
ATOM 5530 C CA . ALA B 1 307 ? -11.719 -24.562 12.016 1 96.12 307 ALA B CA 1
ATOM 5531 C C . ALA B 1 307 ? -10.305 -25.141 12.133 1 96.12 307 ALA B C 1
ATOM 5533 O O . ALA B 1 307 ? -10.141 -26.312 12.461 1 96.12 307 ALA B O 1
ATOM 5534 N N . THR B 1 308 ? -9.305 -24.359 11.883 1 96.94 308 THR B N 1
ATOM 5535 C CA . THR B 1 308 ? -7.926 -24.828 11.977 1 96.94 308 THR B CA 1
ATOM 5536 C C . THR B 1 308 ? -7.559 -25.141 13.43 1 96.94 308 THR B C 1
ATOM 5538 O O . THR B 1 308 ? -6.887 -26.125 13.703 1 96.94 308 THR B O 1
ATOM 5541 N N . ARG B 1 309 ? -8.016 -24.266 14.336 1 94.81 309 ARG B N 1
ATOM 5542 C CA . ARG B 1 309 ? -7.734 -24.484 15.75 1 94.81 309 ARG B CA 1
ATOM 5543 C C . ARG B 1 309 ? -8.414 -25.75 16.266 1 94.81 309 ARG B C 1
ATOM 5545 O O . ARG B 1 309 ? -7.883 -26.438 17.125 1 94.81 309 ARG B O 1
ATOM 5552 N N . GLU B 1 310 ? -9.523 -26.078 15.781 1 94.94 310 GLU B N 1
ATOM 5553 C CA . GLU B 1 310 ? -10.242 -27.281 16.172 1 94.94 310 GLU B CA 1
ATOM 5554 C C . GLU B 1 310 ? -9.453 -28.547 15.797 1 94.94 310 GLU B C 1
ATOM 5556 O O . GLU B 1 310 ? -9.484 -29.531 16.516 1 94.94 310 GLU B O 1
ATOM 5561 N N . THR B 1 311 ? -8.742 -28.469 14.75 1 95.75 311 THR B N 1
ATOM 5562 C CA . THR B 1 311 ? -8.023 -29.625 14.25 1 95.75 311 THR B CA 1
ATOM 5563 C C . THR B 1 311 ? -6.586 -29.641 14.758 1 95.75 311 THR B C 1
ATOM 5565 O O . THR B 1 311 ? -6.051 -30.703 15.094 1 95.75 311 THR B O 1
ATOM 5568 N N . ALA B 1 312 ? -5.965 -28.453 14.852 1 95.75 312 ALA B N 1
ATOM 5569 C CA . ALA B 1 312 ? -4.527 -28.391 15.086 1 95.75 312 ALA B CA 1
ATOM 5570 C C . ALA B 1 312 ? -4.219 -27.984 16.516 1 95.75 312 ALA B C 1
ATOM 5572 O O . ALA B 1 312 ? -3.066 -28.047 16.953 1 95.75 312 ALA B O 1
ATOM 5573 N N . GLY B 1 313 ? -5.203 -27.547 17.25 1 92.75 313 GLY B N 1
ATOM 5574 C CA . GLY B 1 313 ? -4.984 -27.156 18.641 1 92.75 313 GLY B CA 1
ATOM 5575 C C . GLY B 1 313 ? -4.754 -25.672 18.812 1 92.75 313 GLY B C 1
ATOM 5576 O O . GLY B 1 313 ? -4.926 -24.891 17.875 1 92.75 313 GLY B O 1
ATOM 5577 N N . THR B 1 314 ? -4.391 -25.219 20.031 1 91.12 314 THR B N 1
ATOM 5578 C CA . THR B 1 314 ? -4.383 -23.797 20.391 1 91.12 314 THR B CA 1
ATOM 5579 C C . THR B 1 314 ? -2.961 -23.25 20.375 1 91.12 314 THR B C 1
ATOM 5581 O O . THR B 1 314 ? -2.76 -22.031 20.438 1 91.12 314 THR B O 1
ATOM 5584 N N . GLY B 1 315 ? -2.01 -24.094 20.312 1 92.12 315 GLY B N 1
ATOM 5585 C CA . GLY B 1 315 ? -0.632 -23.625 20.297 1 92.12 315 GLY B CA 1
ATOM 5586 C C . GLY B 1 315 ? -0.267 -22.922 19 1 92.12 315 GLY B C 1
ATOM 5587 O O . GLY B 1 315 ? -1.049 -22.906 18.047 1 92.12 315 GLY B O 1
ATOM 5588 N N . PRO B 1 316 ? 0.888 -22.234 18.984 1 95.06 316 PRO B N 1
ATOM 5589 C CA . PRO B 1 316 ? 1.337 -21.578 17.75 1 95.06 316 PRO B CA 1
ATOM 5590 C C . PRO B 1 316 ? 1.594 -22.562 16.625 1 95.06 316 PRO B C 1
ATOM 5592 O O . PRO B 1 316 ? 2.152 -23.641 16.844 1 95.06 316 PRO B O 1
ATOM 5595 N N . LEU B 1 317 ? 1.158 -22.25 15.453 1 96.38 317 LEU B N 1
ATOM 5596 C CA . LEU B 1 317 ? 1.317 -23.078 14.266 1 96.38 317 LEU B CA 1
ATOM 5597 C C . LEU B 1 317 ? 2.24 -22.406 13.25 1 96.38 317 LEU B C 1
ATOM 5599 O O . LEU B 1 317 ? 2.289 -21.188 13.164 1 96.38 317 LEU B O 1
ATOM 5603 N N . SER B 1 318 ? 3.053 -23.219 12.516 1 96.5 318 SER B N 1
ATOM 5604 C CA . SER B 1 318 ? 3.969 -22.656 11.523 1 96.5 318 SER B CA 1
ATOM 5605 C C . SER B 1 318 ? 4.371 -23.719 10.492 1 96.5 318 SER B C 1
ATOM 5607 O O . SER B 1 318 ? 4.297 -24.906 10.766 1 96.5 318 SER B O 1
ATOM 5609 N N . ARG B 1 319 ? 4.738 -23.266 9.336 1 97.38 319 ARG B N 1
ATOM 5610 C CA . ARG B 1 319 ? 5.332 -24.062 8.273 1 97.38 319 ARG B CA 1
ATOM 5611 C C . ARG B 1 319 ? 4.441 -25.25 7.922 1 97.38 319 ARG B C 1
ATOM 5613 O O . ARG B 1 319 ? 3.328 -25.078 7.422 1 97.38 319 ARG B O 1
ATOM 5620 N N . TYR B 1 320 ? 4.91 -26.422 8.219 1 96.88 320 TYR B N 1
ATOM 5621 C CA . TYR B 1 320 ? 4.176 -27.609 7.812 1 96.88 320 TYR B CA 1
ATOM 5622 C C . TYR B 1 320 ? 3.574 -28.312 9.016 1 96.88 320 TYR B C 1
ATOM 5624 O O . TYR B 1 320 ? 3.217 -29.5 8.938 1 96.88 320 TYR B O 1
ATOM 5632 N N . GLY B 1 321 ? 3.465 -27.547 10.086 1 95 321 GLY B N 1
ATOM 5633 C CA . GLY B 1 321 ? 2.945 -28.125 11.32 1 95 321 GLY B CA 1
ATOM 5634 C C . GLY B 1 321 ? 1.438 -28.281 11.312 1 95 321 GLY B C 1
ATOM 5635 O O . GLY B 1 321 ? 0.881 -29 12.148 1 95 321 GLY B O 1
ATOM 5636 N N . ALA B 1 322 ? 0.794 -27.656 10.414 1 96.44 322 ALA B N 1
ATOM 5637 C CA . ALA B 1 322 ? -0.65 -27.781 10.234 1 96.44 322 ALA B CA 1
ATOM 5638 C C . ALA B 1 322 ? -1.068 -27.328 8.844 1 96.44 322 ALA B C 1
ATOM 5640 O O . ALA B 1 322 ? -0.296 -26.672 8.133 1 96.44 322 ALA B O 1
ATOM 5641 N N . ASP B 1 323 ? -2.217 -27.75 8.516 1 97.81 323 ASP B N 1
ATOM 5642 C CA . ASP B 1 323 ? -2.867 -27.219 7.324 1 97.81 323 ASP B CA 1
ATOM 5643 C C . ASP B 1 323 ? -4.023 -26.281 7.695 1 97.81 323 ASP B C 1
ATOM 5645 O O . ASP B 1 323 ? -4.684 -26.484 8.711 1 97.81 323 ASP B O 1
ATOM 5649 N N . LEU B 1 324 ? -4.164 -25.25 6.867 1 98.25 324 LEU B N 1
ATOM 5650 C CA . LEU B 1 324 ? -5.312 -24.375 7.066 1 98.25 324 LEU B CA 1
ATOM 5651 C C . LEU B 1 324 ? -6.613 -25.109 6.77 1 98.25 324 LEU B C 1
ATOM 5653 O O . LEU B 1 324 ? -6.742 -25.75 5.73 1 98.25 324 LEU B O 1
ATOM 5657 N N . GLU B 1 325 ? -7.52 -25.047 7.656 1 97.75 325 GLU B N 1
ATOM 5658 C CA . GLU B 1 325 ? -8.844 -25.625 7.453 1 97.75 325 GLU B CA 1
ATOM 5659 C C . GLU B 1 325 ? -9.875 -24.547 7.145 1 97.75 325 GLU B C 1
ATOM 5661 O O . GLU B 1 325 ? -10.109 -23.656 7.965 1 97.75 325 GLU B O 1
ATOM 5666 N N . VAL B 1 326 ? -10.445 -24.578 5.992 1 96.5 326 VAL B N 1
ATOM 5667 C CA . VAL B 1 326 ? -11.523 -23.672 5.598 1 96.5 326 VAL B CA 1
ATOM 5668 C C . VAL B 1 326 ? -12.859 -24.406 5.645 1 96.5 326 VAL B C 1
ATOM 5670 O O . VAL B 1 326 ? -13.07 -25.391 4.922 1 96.5 326 VAL B O 1
ATOM 5673 N N . PRO B 1 327 ? -13.742 -23.953 6.477 1 95.31 327 PRO B N 1
ATOM 5674 C CA . PRO B 1 327 ? -15.062 -24.609 6.516 1 95.31 327 PRO B CA 1
ATOM 5675 C C . PRO B 1 327 ? -15.766 -24.594 5.16 1 95.31 327 PRO B C 1
ATOM 5677 O O . PRO B 1 327 ? -15.68 -23.594 4.43 1 95.31 327 PRO B O 1
ATOM 5680 N N . LEU B 1 328 ? -16.5 -25.625 4.93 1 94.81 328 LEU B N 1
ATOM 5681 C CA . LEU B 1 328 ? -17.203 -25.766 3.664 1 94.81 328 LEU B CA 1
ATOM 5682 C C . LEU B 1 328 ? -18.141 -24.578 3.439 1 94.81 328 LEU B C 1
ATOM 5684 O O . LEU B 1 328 ? -18.281 -24.094 2.311 1 94.81 328 LEU B O 1
ATOM 5688 N N . ILE B 1 329 ? -18.75 -24.109 4.5 1 94.81 329 ILE B N 1
ATOM 5689 C CA . ILE B 1 329 ? -19.672 -22.984 4.426 1 94.81 329 ILE B CA 1
ATOM 5690 C C . ILE B 1 329 ? -18.953 -21.75 3.898 1 94.81 329 ILE B C 1
ATOM 5692 O O . ILE B 1 329 ? -19.438 -21.078 2.992 1 94.81 329 ILE B O 1
ATOM 5696 N N . ALA B 1 330 ? -17.781 -21.453 4.48 1 96.06 330 ALA B N 1
ATOM 5697 C CA . ALA B 1 330 ? -17 -20.297 4.059 1 96.06 330 ALA B CA 1
ATOM 5698 C C . ALA B 1 330 ? -16.5 -20.453 2.623 1 96.06 330 ALA B C 1
ATOM 5700 O O . ALA B 1 330 ? -16.562 -19.516 1.828 1 96.06 330 ALA B O 1
ATOM 5701 N N . ALA B 1 331 ? -16.047 -21.672 2.318 1 96.69 331 ALA B N 1
ATOM 5702 C CA . ALA B 1 331 ? -15.547 -21.953 0.976 1 96.69 331 ALA B CA 1
ATOM 5703 C C . ALA B 1 331 ? -16.641 -21.734 -0.071 1 96.69 331 ALA B C 1
ATOM 5705 O O . ALA B 1 331 ? -16.391 -21.141 -1.122 1 96.69 331 ALA B O 1
ATOM 5706 N N . ALA B 1 332 ? -17.828 -22.188 0.196 1 96.69 332 ALA B N 1
ATOM 5707 C CA . ALA B 1 332 ? -18.953 -22.078 -0.736 1 96.69 332 ALA B CA 1
ATOM 5708 C C . ALA B 1 332 ? -19.375 -20.625 -0.899 1 96.69 332 ALA B C 1
ATOM 5710 O O . ALA B 1 332 ? -19.672 -20.188 -2.012 1 96.69 332 ALA B O 1
ATOM 5711 N N . GLU B 1 333 ? -19.453 -19.906 0.195 1 96.94 333 GLU B N 1
ATOM 5712 C CA . GLU B 1 333 ? -19.875 -18.5 0.139 1 96.94 333 GLU B CA 1
ATOM 5713 C C . GLU B 1 333 ? -18.875 -17.656 -0.643 1 96.94 333 GLU B C 1
ATOM 5715 O O . GLU B 1 333 ? -19.25 -16.812 -1.452 1 96.94 333 GLU B O 1
ATOM 5720 N N . VAL B 1 334 ? -17.578 -17.875 -0.389 1 97.06 334 VAL B N 1
ATOM 5721 C CA . VAL B 1 334 ? -16.531 -17.172 -1.109 1 97.06 334 VAL B CA 1
ATOM 5722 C C . VAL B 1 334 ? -16.609 -17.5 -2.598 1 97.06 334 VAL B C 1
ATOM 5724 O O . VAL B 1 334 ? -16.484 -16.609 -3.447 1 97.06 334 VAL B O 1
ATOM 5727 N N . ALA B 1 335 ? -16.875 -18.766 -2.908 1 96.25 335 ALA B N 1
ATOM 5728 C CA . ALA B 1 335 ? -17.016 -19.188 -4.301 1 96.25 335 ALA B CA 1
ATOM 5729 C C . ALA B 1 335 ? -18.172 -18.469 -4.98 1 96.25 335 ALA B C 1
ATOM 5731 O O . ALA B 1 335 ? -18.062 -18.031 -6.125 1 96.25 335 ALA B O 1
ATOM 5732 N N . VAL B 1 336 ? -19.281 -18.375 -4.277 1 96.06 336 VAL B N 1
ATOM 5733 C CA . VAL B 1 336 ? -20.453 -17.703 -4.816 1 96.06 336 VAL B CA 1
ATOM 5734 C C . VAL B 1 336 ? -20.141 -16.219 -5.074 1 96.06 336 VAL B C 1
ATOM 5736 O O . VAL B 1 336 ? -20.453 -15.695 -6.141 1 96.06 336 VAL B O 1
ATOM 5739 N N . LEU B 1 337 ? -19.516 -15.586 -4.113 1 95.75 337 LEU B N 1
ATOM 5740 C CA . LEU B 1 337 ? -19.188 -14.172 -4.25 1 95.75 337 LEU B CA 1
ATOM 5741 C C . LEU B 1 337 ? -18.234 -13.945 -5.41 1 95.75 337 LEU B C 1
ATOM 5743 O O . LEU B 1 337 ? -18.375 -12.969 -6.156 1 95.75 337 LEU B O 1
ATOM 5747 N N . LYS B 1 338 ? -17.25 -14.805 -5.559 1 93.56 338 LYS B N 1
ATOM 5748 C CA . LYS B 1 338 ? -16.344 -14.711 -6.703 1 93.56 338 LYS B CA 1
ATOM 5749 C C . LYS B 1 338 ? -17.109 -14.852 -8.016 1 93.56 338 LYS B C 1
ATOM 5751 O O . LYS B 1 338 ? -16.812 -14.141 -8.984 1 93.56 338 LYS B O 1
ATOM 5756 N N . THR B 1 339 ? -18.062 -15.742 -8.039 1 92.5 339 THR B N 1
ATOM 5757 C CA . THR B 1 339 ? -18.859 -15.984 -9.234 1 92.5 339 THR B CA 1
ATOM 5758 C C . THR B 1 339 ? -19.734 -14.781 -9.555 1 92.5 339 THR B C 1
ATOM 5760 O O . THR B 1 339 ? -19.953 -14.453 -10.727 1 92.5 339 THR B O 1
ATOM 5763 N N . VAL B 1 340 ? -20.297 -14.172 -8.508 1 91.31 340 VAL B N 1
ATOM 5764 C CA . VAL B 1 340 ? -21.094 -12.961 -8.68 1 91.31 340 VAL B CA 1
ATOM 5765 C C . VAL B 1 340 ? -20.266 -11.898 -9.391 1 91.31 340 VAL B C 1
ATOM 5767 O O . VAL B 1 340 ? -20.734 -11.289 -10.359 1 91.31 340 VAL B O 1
ATOM 5770 N N . ALA B 1 341 ? -19.078 -11.68 -8.922 1 86.19 341 ALA B N 1
ATOM 5771 C CA . ALA B 1 341 ? -18.219 -10.68 -9.531 1 86.19 341 ALA B CA 1
ATOM 5772 C C . ALA B 1 341 ? -17.891 -11.031 -10.977 1 86.19 341 ALA B C 1
ATOM 5774 O O . ALA B 1 341 ? -17.906 -10.164 -11.852 1 86.19 341 ALA B O 1
ATOM 5775 N N . LEU B 1 342 ? -17.609 -12.242 -11.242 1 83.31 342 LEU B N 1
ATOM 5776 C CA . LEU B 1 342 ? -17.297 -12.711 -12.586 1 83.31 342 LEU B CA 1
ATOM 5777 C C . LEU B 1 342 ? -18.5 -12.539 -13.516 1 83.31 342 LEU B C 1
ATOM 5779 O O . LEU B 1 342 ? -18.344 -12.078 -14.648 1 83.31 342 LEU B O 1
ATOM 5783 N N . HIS B 1 343 ? -19.641 -12.898 -13.07 1 82.75 343 HIS B N 1
ATOM 5784 C CA . HIS B 1 343 ? -20.859 -12.922 -13.859 1 82.75 343 HIS B CA 1
ATOM 5785 C C . HIS B 1 343 ? -21.312 -11.516 -14.234 1 82.75 343 HIS B C 1
ATOM 5787 O O . HIS B 1 343 ? -21.734 -11.273 -15.359 1 82.75 343 HIS B O 1
ATOM 5793 N N . TYR B 1 344 ? -21.172 -10.609 -13.406 1 79.81 344 TYR B N 1
ATOM 5794 C CA . TYR B 1 344 ? -21.781 -9.297 -13.633 1 79.81 344 TYR B CA 1
ATOM 5795 C C . TYR B 1 344 ? -20.734 -8.281 -14.078 1 79.81 344 TYR B C 1
ATOM 5797 O O . TYR B 1 344 ? -21.078 -7.242 -14.641 1 79.81 344 TYR B O 1
ATOM 5805 N N . VAL B 1 345 ? -19.562 -8.516 -13.867 1 70.81 345 VAL B N 1
ATOM 5806 C CA . VAL B 1 345 ? -18.547 -7.512 -14.188 1 70.81 345 VAL B CA 1
ATOM 5807 C C . VAL B 1 345 ? -17.781 -7.93 -15.445 1 70.81 345 VAL B C 1
ATOM 5809 O O . VAL B 1 345 ? -17.5 -7.102 -16.312 1 70.81 345 VAL B O 1
ATOM 5812 N N . MET B 1 346 ? -17.5 -9.117 -15.75 1 65.19 346 MET B N 1
ATOM 5813 C CA . MET B 1 346 ? -16.484 -9.531 -16.703 1 65.19 346 MET B CA 1
ATOM 5814 C C . MET B 1 346 ? -17.109 -9.984 -18.016 1 65.19 346 MET B C 1
ATOM 5816 O O . MET B 1 346 ? -16.422 -10.117 -19.031 1 65.19 346 MET B O 1
ATOM 5820 N N . SER B 1 347 ? -18.312 -10.039 -18.156 1 66 347 SER B N 1
ATOM 5821 C CA . SER B 1 347 ? -18.844 -10.781 -19.297 1 66 347 SER B CA 1
ATOM 5822 C C . SER B 1 347 ? -19.297 -9.836 -20.406 1 66 347 SER B C 1
ATOM 5824 O O . SER B 1 347 ? -19.766 -10.281 -21.453 1 66 347 SER B O 1
ATOM 5826 N N . ASP B 1 348 ? -18.734 -8.812 -20.391 1 71.5 348 ASP B N 1
ATOM 5827 C CA . ASP B 1 348 ? -19.188 -7.879 -21.422 1 71.5 348 ASP B CA 1
ATOM 5828 C C . ASP B 1 348 ? -18.344 -8.016 -22.688 1 71.5 348 ASP B C 1
ATOM 5830 O O . ASP B 1 348 ? -17.141 -8.289 -22.625 1 71.5 348 ASP B O 1
ATOM 5834 N N . ARG B 1 349 ? -19.047 -8.078 -24.031 1 74.94 349 ARG B N 1
ATOM 5835 C CA . ARG B 1 349 ? -18.406 -8.164 -25.328 1 74.94 349 ARG B CA 1
ATOM 5836 C C . ARG B 1 349 ? -17.297 -7.129 -25.469 1 74.94 349 ARG B C 1
ATOM 5838 O O . ARG B 1 349 ? -16.219 -7.426 -25.984 1 74.94 349 ARG B O 1
ATOM 5845 N N . ASP B 1 350 ? -17.547 -6.016 -25 1 78.81 350 ASP B N 1
ATOM 5846 C CA . ASP B 1 350 ? -16.578 -4.934 -25.062 1 78.81 350 ASP B CA 1
ATOM 5847 C C . ASP B 1 350 ? -15.336 -5.254 -24.234 1 78.81 350 ASP B C 1
ATOM 5849 O O . ASP B 1 350 ? -14.211 -4.91 -24.625 1 78.81 350 ASP B O 1
ATOM 5853 N N . HIS B 1 351 ? -15.562 -5.934 -23.25 1 79.19 351 HIS B N 1
ATOM 5854 C CA . HIS B 1 351 ? -14.453 -6.34 -22.391 1 79.19 351 HIS B CA 1
ATOM 5855 C C . HIS B 1 351 ? -13.57 -7.371 -23.078 1 79.19 351 HIS B C 1
ATOM 5857 O O . HIS B 1 351 ? -12.344 -7.281 -23.031 1 79.19 351 HIS B O 1
ATOM 5863 N N . LYS B 1 352 ? -14.148 -8.25 -23.797 1 83.88 352 LYS B N 1
ATOM 5864 C CA . LYS B 1 352 ? -13.398 -9.289 -24.484 1 83.88 352 LYS B CA 1
ATOM 5865 C C . LYS B 1 352 ? -12.578 -8.711 -25.625 1 83.88 352 LYS B C 1
ATOM 5867 O O . LYS B 1 352 ? -11.445 -9.141 -25.859 1 83.88 352 LYS B O 1
ATOM 5872 N N . LEU B 1 353 ? -13.148 -7.766 -26.328 1 88.75 353 LEU B N 1
ATOM 5873 C CA . LEU B 1 353 ? -12.438 -7.117 -27.422 1 88.75 353 LEU B CA 1
ATOM 5874 C C . LEU B 1 353 ? -11.234 -6.332 -26.906 1 88.75 353 LEU B C 1
ATOM 5876 O O . LEU B 1 353 ? -10.164 -6.352 -27.516 1 88.75 353 LEU B O 1
ATOM 5880 N N . ARG B 1 354 ? -11.445 -5.695 -25.828 1 88.12 354 ARG B N 1
ATOM 5881 C CA . ARG B 1 354 ? -10.352 -4.961 -25.203 1 88.12 354 ARG B CA 1
ATOM 5882 C C . ARG B 1 354 ? -9.234 -5.906 -24.766 1 88.12 354 ARG B C 1
ATOM 5884 O O . ARG B 1 354 ? -8.055 -5.609 -24.953 1 88.12 354 ARG B O 1
ATOM 5891 N N . GLN B 1 355 ? -9.641 -7.008 -24.266 1 89.69 355 GLN B N 1
ATOM 5892 C CA . GLN B 1 355 ? -8.672 -8 -23.812 1 89.69 355 GLN B CA 1
ATOM 5893 C C . GLN B 1 355 ? -7.863 -8.555 -24.984 1 89.69 355 GLN B C 1
ATOM 5895 O O . GLN B 1 355 ? -6.652 -8.758 -24.875 1 89.69 355 GLN B O 1
ATOM 5900 N N . ALA B 1 356 ? -8.516 -8.781 -26.062 1 93.62 356 ALA B N 1
ATOM 5901 C CA . ALA B 1 356 ? -7.828 -9.281 -27.25 1 93.62 356 ALA B CA 1
ATOM 5902 C C . ALA B 1 356 ? -6.801 -8.273 -27.75 1 93.62 356 ALA B C 1
ATOM 5904 O O . ALA B 1 356 ? -5.688 -8.641 -28.125 1 93.62 356 ALA B O 1
ATOM 5905 N N . GLY B 1 357 ? -7.227 -7.008 -27.766 1 94.69 357 GLY B N 1
ATOM 5906 C CA . GLY B 1 357 ? -6.309 -5.953 -28.156 1 94.69 357 GLY B CA 1
ATOM 5907 C C . GLY B 1 357 ? -5.094 -5.848 -27.266 1 94.69 357 GLY B C 1
ATOM 5908 O O . GLY B 1 357 ? -3.98 -5.609 -27.734 1 94.69 357 GLY B O 1
ATOM 5909 N N . GLN B 1 358 ? -5.301 -6.027 -26.031 1 94.44 358 GLN B N 1
ATOM 5910 C CA . GLN B 1 358 ? -4.219 -5.977 -25.047 1 94.44 358 GLN B CA 1
ATOM 5911 C C . GLN B 1 358 ? -3.234 -7.125 -25.266 1 94.44 358 GLN B C 1
ATOM 5913 O O . GLN B 1 358 ? -2.02 -6.926 -25.203 1 94.44 358 GLN B O 1
ATOM 5918 N N . ARG B 1 359 ? -3.73 -8.312 -25.516 1 96.69 359 ARG B N 1
ATOM 5919 C CA . ARG B 1 359 ? -2.863 -9.461 -25.766 1 96.69 359 ARG B CA 1
ATOM 5920 C C . ARG B 1 359 ? -2.035 -9.242 -27.031 1 96.69 359 ARG B C 1
ATOM 5922 O O . ARG B 1 359 ? -0.837 -9.531 -27.047 1 96.69 359 ARG B O 1
ATOM 5929 N N . ASP B 1 360 ? -2.707 -8.688 -28.016 1 97.12 360 ASP B N 1
ATOM 5930 C CA . ASP B 1 360 ? -2.01 -8.406 -29.281 1 97.12 360 ASP B CA 1
ATOM 5931 C C . ASP B 1 360 ? -0.872 -7.406 -29.062 1 97.12 360 ASP B C 1
ATOM 5933 O O . ASP B 1 360 ? 0.207 -7.555 -29.641 1 97.12 360 ASP B O 1
ATOM 5937 N N . GLN B 1 361 ? -1.165 -6.473 -28.281 1 97.44 361 GLN B N 1
ATOM 5938 C CA . GLN B 1 361 ? -0.157 -5.453 -28 1 97.44 361 GLN B CA 1
ATOM 5939 C C . GLN B 1 361 ? 1.057 -6.055 -27.297 1 97.44 361 GLN B C 1
ATOM 5941 O O . GLN B 1 361 ? 2.197 -5.754 -27.656 1 97.44 361 GLN B O 1
ATOM 5946 N N . ILE B 1 362 ? 0.83 -6.863 -26.297 1 97.88 362 ILE B N 1
ATOM 5947 C CA . ILE B 1 362 ? 1.918 -7.504 -25.562 1 97.88 362 ILE B CA 1
ATOM 5948 C C . ILE B 1 362 ? 2.74 -8.367 -26.516 1 97.88 362 ILE B C 1
ATOM 5950 O O . ILE B 1 362 ? 3.973 -8.32 -26.5 1 97.88 362 ILE B O 1
ATOM 5954 N N . GLN B 1 363 ? 2.074 -9.109 -27.406 1 98.06 363 GLN B N 1
ATOM 5955 C CA . GLN B 1 363 ? 2.754 -9.984 -28.359 1 98.06 363 GLN B CA 1
ATOM 5956 C C . GLN B 1 363 ? 3.562 -9.18 -29.375 1 98.06 363 GLN B C 1
ATOM 5958 O O . GLN B 1 363 ? 4.684 -9.555 -29.719 1 98.06 363 GLN B O 1
ATOM 5963 N N . ALA B 1 364 ? 2.953 -8.07 -29.781 1 98.31 364 ALA B N 1
ATOM 5964 C CA . ALA B 1 364 ? 3.646 -7.207 -30.734 1 98.31 364 ALA B CA 1
ATOM 5965 C C . ALA B 1 364 ? 4.906 -6.609 -30.125 1 98.31 364 ALA B C 1
ATOM 5967 O O . ALA B 1 364 ? 5.961 -6.566 -30.766 1 98.31 364 ALA B O 1
ATOM 5968 N N . VAL B 1 365 ? 4.805 -6.168 -28.906 1 98.44 365 VAL B N 1
ATOM 5969 C CA . VAL B 1 365 ? 5.945 -5.598 -28.203 1 98.44 365 VAL B CA 1
ATOM 5970 C C . VAL B 1 365 ? 7.016 -6.668 -27.984 1 98.44 365 VAL B C 1
ATOM 5972 O O . VAL B 1 365 ? 8.203 -6.418 -28.219 1 98.44 365 VAL B O 1
ATOM 5975 N N . ALA B 1 366 ? 6.605 -7.863 -27.625 1 98.62 366 ALA B N 1
ATOM 5976 C CA . ALA B 1 366 ? 7.535 -8.961 -27.375 1 98.62 366 ALA B CA 1
ATOM 5977 C C . ALA B 1 366 ? 8.297 -9.328 -28.641 1 98.62 366 ALA B C 1
ATOM 5979 O O . ALA B 1 366 ? 9.523 -9.484 -28.625 1 98.62 366 ALA B O 1
ATOM 5980 N N . THR B 1 367 ? 7.566 -9.438 -29.719 1 98.31 367 THR B N 1
ATOM 5981 C CA . THR B 1 367 ? 8.156 -9.797 -31 1 98.31 367 THR B CA 1
ATOM 5982 C C . THR B 1 367 ? 9.164 -8.742 -31.453 1 98.31 367 THR B C 1
ATOM 5984 O O . THR B 1 367 ? 10.266 -9.078 -31.891 1 98.31 367 THR B O 1
ATOM 5987 N N . ARG B 1 368 ? 8.773 -7.535 -31.312 1 98.25 368 ARG B N 1
ATOM 5988 C CA . ARG B 1 368 ? 9.633 -6.445 -31.75 1 98.25 368 ARG B CA 1
ATOM 5989 C C . ARG B 1 368 ? 10.875 -6.34 -30.875 1 98.25 368 ARG B C 1
ATOM 5991 O O . ARG B 1 368 ? 11.984 -6.121 -31.375 1 98.25 368 ARG B O 1
ATOM 5998 N N . LEU B 1 369 ? 10.711 -6.461 -29.594 1 98.19 369 LEU B N 1
ATOM 5999 C CA . LEU B 1 369 ? 11.844 -6.418 -28.688 1 98.19 369 LEU B CA 1
ATOM 6000 C C . LEU B 1 369 ? 12.828 -7.547 -28.984 1 98.19 369 LEU B C 1
ATOM 6002 O O . LEU B 1 369 ? 14.039 -7.336 -28.984 1 98.19 369 LEU B O 1
ATOM 6006 N N . LEU B 1 370 ? 12.297 -8.734 -29.188 1 98.19 370 LEU B N 1
ATOM 6007 C CA . LEU B 1 370 ? 13.148 -9.883 -29.484 1 98.19 370 LEU B CA 1
ATOM 6008 C C . LEU B 1 370 ? 13.93 -9.656 -30.766 1 98.19 370 LEU B C 1
ATOM 6010 O O . LEU B 1 370 ? 15.117 -10 -30.844 1 98.19 370 LEU B O 1
ATOM 6014 N N . ALA B 1 371 ? 13.32 -9.047 -31.719 1 97.56 371 ALA B N 1
ATOM 6015 C CA . ALA B 1 371 ? 13.93 -8.828 -33.031 1 97.56 371 ALA B CA 1
ATOM 6016 C C . ALA B 1 371 ? 15.023 -7.758 -32.969 1 97.56 371 ALA B C 1
ATOM 6018 O O . ALA B 1 371 ? 15.984 -7.789 -33.719 1 97.56 371 ALA B O 1
ATOM 6019 N N . THR B 1 372 ? 14.922 -6.867 -32.031 1 97 372 THR B N 1
ATOM 6020 C CA . THR B 1 372 ? 15.82 -5.719 -32.031 1 97 372 THR B CA 1
ATOM 6021 C C . THR B 1 372 ? 16.781 -5.785 -30.859 1 97 372 THR B C 1
ATOM 6023 O O . THR B 1 372 ? 17.688 -4.953 -30.734 1 97 372 THR B O 1
ATOM 6026 N N . ALA B 1 373 ? 16.594 -6.742 -30.047 1 96.88 373 ALA B N 1
ATOM 6027 C CA . ALA B 1 373 ? 17.453 -6.859 -28.875 1 96.88 373 ALA B CA 1
ATOM 6028 C C . ALA B 1 373 ? 18.938 -6.922 -29.281 1 96.88 373 ALA B C 1
ATOM 6030 O O . ALA B 1 373 ? 19.266 -7.484 -30.328 1 96.88 373 ALA B O 1
ATOM 6031 N N . PRO B 1 374 ? 19.766 -6.332 -28.547 1 96.69 374 PRO B N 1
ATOM 6032 C CA . PRO B 1 374 ? 19.531 -5.832 -27.188 1 96.69 374 PRO B CA 1
ATOM 6033 C C . PRO B 1 374 ? 19.031 -4.391 -27.172 1 96.69 374 PRO B C 1
ATOM 6035 O O . PRO B 1 374 ? 18.781 -3.834 -26.094 1 96.69 374 PRO B O 1
ATOM 6038 N N . ASN B 1 375 ? 18.844 -3.891 -28.422 1 94 375 ASN B N 1
ATOM 6039 C CA . ASN B 1 375 ? 18.266 -2.553 -28.469 1 94 375 ASN B CA 1
ATOM 6040 C C . ASN B 1 375 ? 16.875 -2.52 -27.828 1 94 375 ASN B C 1
ATOM 6042 O O . ASN B 1 375 ? 16.031 -3.363 -28.141 1 94 375 ASN B O 1
ATOM 6046 N N . GLY B 1 376 ? 16.641 -1.653 -26.859 1 93.56 376 GLY B N 1
ATOM 6047 C CA . GLY B 1 376 ? 15.344 -1.509 -26.219 1 93.56 376 GLY B CA 1
ATOM 6048 C C . GLY B 1 376 ? 15.266 -2.186 -24.859 1 93.56 376 GLY B C 1
ATOM 6049 O O . GLY B 1 376 ? 14.312 -1.979 -24.109 1 93.56 376 GLY B O 1
ATOM 6050 N N . LEU B 1 377 ? 16.25 -3.072 -24.609 1 96.44 377 LEU B N 1
ATOM 6051 C CA . LEU B 1 377 ? 16.266 -3.713 -23.297 1 96.44 377 LEU B CA 1
ATOM 6052 C C . LEU B 1 377 ? 16.75 -2.74 -22.234 1 96.44 377 LEU B C 1
ATOM 6054 O O . LEU B 1 377 ? 17.641 -1.918 -22.484 1 96.44 377 LEU B O 1
ATOM 6058 N N . ASP B 1 378 ? 16.141 -2.799 -21.125 1 95.19 378 ASP B N 1
ATOM 6059 C CA . ASP B 1 378 ? 16.641 -2.045 -19.984 1 95.19 378 ASP B CA 1
ATOM 6060 C C . ASP B 1 378 ? 18.047 -2.498 -19.594 1 95.19 378 ASP B C 1
ATOM 6062 O O . ASP B 1 378 ? 18.344 -3.695 -19.594 1 95.19 378 ASP B O 1
ATOM 6066 N N . PRO B 1 379 ? 18.922 -1.568 -19.234 1 95.56 379 PRO B N 1
ATOM 6067 C CA . PRO B 1 379 ? 20.281 -1.92 -18.844 1 95.56 379 PRO B CA 1
ATOM 6068 C C . PRO B 1 379 ? 20.328 -2.959 -17.719 1 95.56 379 PRO B C 1
ATOM 6070 O O . PRO B 1 379 ? 21.25 -3.777 -17.672 1 95.56 379 PRO B O 1
ATOM 6073 N N . LEU B 1 380 ? 19.359 -2.982 -16.906 1 95.25 380 LEU B N 1
ATOM 6074 C CA . LEU B 1 380 ? 19.25 -3.904 -15.781 1 95.25 380 LEU B CA 1
ATOM 6075 C C . LEU B 1 380 ? 19.297 -5.352 -16.266 1 95.25 380 LEU B C 1
ATOM 6077 O O . LEU B 1 380 ? 19.828 -6.227 -15.57 1 95.25 380 LEU B O 1
ATOM 6081 N N . LEU B 1 381 ? 18.766 -5.637 -17.438 1 97.12 381 LEU B N 1
ATOM 6082 C CA . LEU B 1 381 ? 18.578 -7.008 -17.891 1 97.12 381 LEU B CA 1
ATOM 6083 C C . LEU B 1 381 ? 19.672 -7.418 -18.875 1 97.12 381 LEU B C 1
ATOM 6085 O O . LEU B 1 381 ? 19.75 -8.586 -19.266 1 97.12 381 LEU B O 1
ATOM 6089 N N . LEU B 1 382 ? 20.547 -6.5 -19.266 1 96.5 382 LEU B N 1
ATOM 6090 C CA . LEU B 1 382 ? 21.547 -6.746 -20.297 1 96.5 382 LEU B CA 1
ATOM 6091 C C . LEU B 1 382 ? 22.5 -7.859 -19.875 1 96.5 382 LEU B C 1
ATOM 6093 O O . LEU B 1 382 ? 22.906 -8.68 -20.703 1 96.5 382 LEU B O 1
ATOM 6097 N N . PRO B 1 383 ? 22.859 -7.934 -18.578 1 94.75 383 PRO B N 1
ATOM 6098 C CA . PRO B 1 383 ? 23.719 -9.047 -18.188 1 94.75 383 PRO B CA 1
ATOM 6099 C C . PRO B 1 383 ? 23.109 -10.406 -18.484 1 94.75 383 PRO B C 1
ATOM 6101 O O . PRO B 1 383 ? 23.812 -11.32 -18.953 1 94.75 383 PRO B O 1
ATOM 6104 N N . TRP B 1 384 ? 21.812 -10.57 -18.297 1 96.25 384 TRP B N 1
ATOM 6105 C CA . TRP B 1 384 ? 21.141 -11.836 -18.578 1 96.25 384 TRP B CA 1
ATOM 6106 C C . TRP B 1 384 ? 21.031 -12.062 -20.078 1 96.25 384 TRP B C 1
ATOM 6108 O O . TRP B 1 384 ? 21.125 -13.195 -20.547 1 96.25 384 TRP B O 1
ATOM 6118 N N . TRP B 1 385 ? 20.844 -10.969 -20.828 1 97.75 385 TRP B N 1
ATOM 6119 C CA . TRP B 1 385 ? 20.781 -11.086 -22.281 1 97.75 385 TRP B CA 1
ATOM 6120 C C . TRP B 1 385 ? 22.109 -11.555 -22.844 1 97.75 385 TRP B C 1
ATOM 6122 O O . TRP B 1 385 ? 22.156 -12.469 -23.656 1 97.75 385 TRP B O 1
ATOM 6132 N N . HIS B 1 386 ? 23.188 -10.961 -22.344 1 96.69 386 HIS B N 1
ATOM 6133 C CA . HIS B 1 386 ? 24.531 -11.273 -22.844 1 96.69 386 HIS B CA 1
ATOM 6134 C C . HIS B 1 386 ? 24.953 -12.672 -22.422 1 96.69 386 HIS B C 1
ATOM 6136 O O . HIS B 1 386 ? 25.734 -13.328 -23.125 1 96.69 386 HIS B O 1
ATOM 6142 N N . ALA B 1 387 ? 24.422 -13.148 -21.344 1 95.69 387 ALA B N 1
ATOM 6143 C CA . ALA B 1 387 ? 24.781 -14.477 -20.844 1 95.69 387 ALA B CA 1
ATOM 6144 C C . ALA B 1 387 ? 23.906 -15.555 -21.484 1 95.69 387 ALA B C 1
ATOM 6146 O O . ALA B 1 387 ? 24.156 -16.75 -21.328 1 95.69 387 ALA B O 1
ATOM 6147 N N . ALA B 1 388 ? 22.891 -15.117 -22.234 1 96.94 388 ALA B N 1
ATOM 6148 C CA . ALA B 1 388 ? 21.953 -16.078 -22.812 1 96.94 388 ALA B CA 1
ATOM 6149 C C . ALA B 1 388 ? 22.641 -16.969 -23.844 1 96.94 388 ALA B C 1
ATOM 6151 O O . ALA B 1 388 ? 23.188 -16.484 -24.828 1 96.94 388 ALA B O 1
ATOM 6152 N N . ALA B 1 389 ? 22.5 -18.266 -23.641 1 95.44 389 ALA B N 1
ATOM 6153 C CA . ALA B 1 389 ? 23.234 -19.219 -24.469 1 95.44 389 ALA B CA 1
ATOM 6154 C C . ALA B 1 389 ? 22.359 -19.75 -25.594 1 95.44 389 ALA B C 1
ATOM 6156 O O . ALA B 1 389 ? 22.859 -20.375 -26.531 1 95.44 389 ALA B O 1
ATOM 6157 N N . ASP B 1 390 ? 21.125 -19.578 -25.531 1 97.19 390 ASP B N 1
ATOM 6158 C CA . ASP B 1 390 ? 20.203 -20.109 -26.531 1 97.19 390 ASP B CA 1
ATOM 6159 C C . ASP B 1 390 ? 18.938 -19.25 -26.641 1 97.19 390 ASP B C 1
ATOM 6161 O O . ASP B 1 390 ? 18.828 -18.219 -25.969 1 97.19 390 ASP B O 1
ATOM 6165 N N . ASP B 1 391 ? 18.078 -19.656 -27.5 1 97.19 391 ASP B N 1
ATOM 6166 C CA . ASP B 1 391 ? 16.859 -18.891 -27.766 1 97.19 391 ASP B CA 1
ATOM 6167 C C . ASP B 1 391 ? 15.945 -18.875 -26.547 1 97.19 391 ASP B C 1
ATOM 6169 O O . ASP B 1 391 ? 15.258 -17.875 -26.297 1 97.19 391 ASP B O 1
ATOM 6173 N N . THR B 1 392 ? 15.914 -19.938 -25.844 1 97.69 392 THR B N 1
ATOM 6174 C CA . THR B 1 392 ? 15.078 -20.016 -24.641 1 97.69 392 THR B CA 1
ATOM 6175 C C . THR B 1 392 ? 15.5 -18.969 -23.625 1 97.69 392 THR B C 1
ATOM 6177 O O . THR B 1 392 ? 14.656 -18.281 -23.047 1 97.69 392 THR B O 1
ATOM 6180 N N . ALA B 1 393 ? 16.75 -18.859 -23.422 1 97.62 393 ALA B N 1
ATOM 6181 C CA . ALA B 1 393 ? 17.281 -17.875 -22.484 1 97.62 393 ALA B CA 1
ATOM 6182 C C . ALA B 1 393 ? 17.016 -16.453 -22.969 1 97.62 393 ALA B C 1
ATOM 6184 O O . ALA B 1 393 ? 16.719 -15.562 -22.172 1 97.62 393 ALA B O 1
ATOM 6185 N N . ARG B 1 394 ? 17.141 -16.219 -24.266 1 98.12 394 ARG B N 1
ATOM 6186 C CA . ARG B 1 394 ? 16.891 -14.898 -24.844 1 98.12 394 ARG B CA 1
ATOM 6187 C C . ARG B 1 394 ? 15.422 -14.508 -24.688 1 98.12 394 ARG B C 1
ATOM 6189 O O . ARG B 1 394 ? 15.125 -13.383 -24.281 1 98.12 394 ARG B O 1
ATOM 6196 N N . VAL B 1 395 ? 14.539 -15.422 -24.969 1 98.56 395 VAL B N 1
ATOM 6197 C CA . VAL B 1 395 ? 13.102 -15.172 -24.844 1 98.56 395 VAL B CA 1
ATOM 6198 C C . VAL B 1 395 ? 12.758 -14.875 -23.375 1 98.56 395 VAL B C 1
ATOM 6200 O O . VAL B 1 395 ? 11.914 -14.016 -23.094 1 98.56 395 VAL B O 1
ATOM 6203 N N . ARG B 1 396 ? 13.422 -15.539 -22.453 1 98.44 396 ARG B N 1
ATOM 6204 C CA . ARG B 1 396 ? 13.195 -15.312 -21.016 1 98.44 396 ARG B CA 1
ATOM 6205 C C . ARG B 1 396 ? 13.492 -13.867 -20.641 1 98.44 396 ARG B C 1
ATOM 6207 O O . ARG B 1 396 ? 12.75 -13.266 -19.859 1 98.44 396 ARG B O 1
ATOM 6214 N N . VAL B 1 397 ? 14.547 -13.289 -21.203 1 98.56 397 VAL B N 1
ATOM 6215 C CA . VAL B 1 397 ? 14.914 -11.906 -20.906 1 98.56 397 VAL B CA 1
ATOM 6216 C C . VAL B 1 397 ? 13.828 -10.961 -21.406 1 98.56 397 VAL B C 1
ATOM 6218 O O . VAL B 1 397 ? 13.461 -10 -20.719 1 98.56 397 VAL B O 1
ATOM 6221 N N . ILE B 1 398 ? 13.273 -11.234 -22.609 1 98.62 398 ILE B N 1
ATOM 6222 C CA . ILE B 1 398 ? 12.203 -10.422 -23.188 1 98.62 398 ILE B CA 1
ATOM 6223 C C . ILE B 1 398 ? 10.961 -10.484 -22.297 1 98.62 398 ILE B C 1
ATOM 6225 O O . ILE B 1 398 ? 10.352 -9.453 -22 1 98.62 398 ILE B O 1
ATOM 6229 N N . VAL B 1 399 ? 10.656 -11.664 -21.859 1 98.56 399 VAL B N 1
ATOM 6230 C CA . VAL B 1 399 ? 9.5 -11.898 -21.016 1 98.56 399 VAL B CA 1
ATOM 6231 C C . VAL B 1 399 ? 9.688 -11.188 -19.672 1 98.56 399 VAL B C 1
ATOM 6233 O O . VAL B 1 399 ? 8.75 -10.562 -19.156 1 98.56 399 VAL B O 1
ATOM 6236 N N . ASP B 1 400 ? 10.883 -11.289 -19.125 1 98.56 400 ASP B N 1
ATOM 6237 C CA . ASP B 1 400 ? 11.188 -10.602 -17.875 1 98.56 400 ASP B CA 1
ATOM 6238 C C . ASP B 1 400 ? 10.969 -9.094 -18 1 98.56 400 ASP B C 1
ATOM 6240 O O . ASP B 1 400 ? 10.453 -8.453 -17.078 1 98.56 400 ASP B O 1
ATOM 6244 N N . GLN B 1 401 ? 11.367 -8.531 -19.109 1 98.12 401 GLN B N 1
ATOM 6245 C CA . GLN B 1 401 ? 11.234 -7.094 -19.312 1 98.12 401 GLN B CA 1
ATOM 6246 C C . GLN B 1 401 ? 9.766 -6.684 -19.391 1 98.12 401 GLN B C 1
ATOM 6248 O O . GLN B 1 401 ? 9.336 -5.762 -18.703 1 98.12 401 GLN B O 1
ATOM 6253 N N . ILE B 1 402 ? 9.023 -7.375 -20.188 1 98.19 402 ILE B N 1
ATOM 6254 C CA . ILE B 1 402 ? 7.621 -7.012 -20.391 1 98.19 402 ILE B CA 1
ATOM 6255 C C . ILE B 1 402 ? 6.844 -7.23 -19.094 1 98.19 402 ILE B C 1
ATOM 6257 O O . ILE B 1 402 ? 5.988 -6.418 -18.734 1 98.19 402 ILE B O 1
ATOM 6261 N N . ALA B 1 403 ? 7.141 -8.328 -18.391 1 97.81 403 ALA B N 1
ATOM 6262 C CA . ALA B 1 403 ? 6.477 -8.609 -17.125 1 97.81 403 ALA B CA 1
ATOM 6263 C C . ALA B 1 403 ? 6.738 -7.504 -16.109 1 97.81 403 ALA B C 1
ATOM 6265 O O . ALA B 1 403 ? 5.93 -7.277 -15.203 1 97.81 403 ALA B O 1
ATOM 6266 N N . SER B 1 404 ? 7.824 -6.766 -16.219 1 96.06 404 SER B N 1
ATOM 6267 C CA . SER B 1 404 ? 8.203 -5.727 -15.258 1 96.06 404 SER B CA 1
ATOM 6268 C C . SER B 1 404 ? 7.562 -4.391 -15.617 1 96.06 404 SER B C 1
ATOM 6270 O O . SER B 1 404 ? 7.645 -3.43 -14.852 1 96.06 404 SER B O 1
ATOM 6272 N N . TYR B 1 405 ? 6.902 -4.301 -16.797 1 95.88 405 TYR B N 1
ATOM 6273 C CA . TYR B 1 405 ? 6.273 -3.051 -17.219 1 95.88 405 TYR B CA 1
ATOM 6274 C C . TYR B 1 405 ? 5.004 -2.785 -16.422 1 95.88 405 TYR B C 1
ATOM 6276 O O . TYR B 1 405 ? 4.316 -3.723 -16 1 95.88 405 TYR B O 1
ATOM 6284 N N . THR B 1 406 ? 4.789 -1.53 -16.125 1 92.62 406 THR B N 1
ATOM 6285 C CA . THR B 1 406 ? 3.424 -1.108 -15.828 1 92.62 406 THR B CA 1
ATOM 6286 C C . THR B 1 406 ? 2.607 -1 -17.109 1 92.62 406 THR B C 1
ATOM 6288 O O . THR B 1 406 ? 3.15 -1.113 -18.219 1 92.62 406 THR B O 1
ATOM 6291 N N . GLU B 1 407 ? 1.314 -0.839 -16.969 1 90.69 407 GLU B N 1
ATOM 6292 C CA . GLU B 1 407 ? 0.49 -0.689 -18.172 1 90.69 407 GLU B CA 1
ATOM 6293 C C . GLU B 1 407 ? 0.851 0.581 -18.938 1 90.69 407 GLU B C 1
ATOM 6295 O O . GLU B 1 407 ? 0.988 0.557 -20.156 1 90.69 407 GLU B O 1
ATOM 6300 N N . SER B 1 408 ? 1.102 1.701 -18.219 1 88.44 408 SER B N 1
ATOM 6301 C CA . SER B 1 408 ? 1.483 2.957 -18.859 1 88.44 408 SER B CA 1
ATOM 6302 C C . SER B 1 408 ? 2.822 2.828 -19.578 1 88.44 408 SER B C 1
ATOM 6304 O O . SER B 1 408 ? 2.996 3.359 -20.672 1 88.44 408 SER B O 1
ATOM 6306 N N . ARG B 1 409 ? 3.75 2.146 -18.984 1 91.94 409 ARG B N 1
ATOM 6307 C CA . ARG B 1 409 ? 5.055 1.97 -19.609 1 91.94 409 ARG B CA 1
ATOM 6308 C C . ARG B 1 409 ? 4.953 1.084 -20.859 1 91.94 409 ARG B C 1
ATOM 6310 O O . ARG B 1 409 ? 5.609 1.343 -21.859 1 91.94 409 ARG B O 1
ATOM 6317 N N . LEU B 1 410 ? 4.191 0.003 -20.766 1 95.38 410 LEU B N 1
ATOM 6318 C CA . LEU B 1 410 ? 3.99 -0.867 -21.922 1 95.38 410 LEU B CA 1
ATOM 6319 C C . LEU B 1 410 ? 3.447 -0.079 -23.094 1 95.38 410 LEU B C 1
ATOM 6321 O O . LEU B 1 410 ? 3.906 -0.254 -24.234 1 95.38 410 LEU B O 1
ATOM 6325 N N . GLU B 1 411 ? 2.494 0.748 -22.797 1 93.5 411 GLU B N 1
ATOM 6326 C CA . GLU B 1 411 ? 1.883 1.552 -23.844 1 93.5 411 GLU B CA 1
ATOM 6327 C C . GLU B 1 411 ? 2.885 2.535 -24.453 1 93.5 411 GLU B C 1
ATOM 6329 O O . GLU B 1 411 ? 2.904 2.748 -25.656 1 93.5 411 GLU B O 1
ATOM 6334 N N . ARG B 1 412 ? 3.717 3.117 -23.641 1 92.88 412 ARG B N 1
ATOM 6335 C CA . ARG B 1 412 ? 4.75 4.031 -24.125 1 92.88 412 ARG B CA 1
ATOM 6336 C C . ARG B 1 412 ? 5.766 3.299 -25 1 92.88 412 ARG B C 1
ATOM 6338 O O . ARG B 1 412 ? 6.172 3.807 -26.047 1 92.88 412 ARG B O 1
ATOM 6345 N N . VAL B 1 413 ? 6.172 2.148 -24.531 1 94.94 413 VAL B N 1
ATOM 6346 C CA . VAL B 1 413 ? 7.148 1.361 -25.281 1 94.94 413 VAL B CA 1
ATOM 6347 C C . VAL B 1 413 ? 6.543 0.9 -26.594 1 94.94 413 VAL B C 1
ATOM 6349 O O . VAL B 1 413 ? 7.219 0.904 -27.625 1 94.94 413 VAL B O 1
ATOM 6352 N N . ALA B 1 414 ? 5.277 0.489 -26.562 1 96.38 414 ALA B N 1
ATOM 6353 C CA . ALA B 1 414 ? 4.586 0.091 -27.797 1 96.38 414 ALA B CA 1
ATOM 6354 C C . ALA B 1 414 ? 4.578 1.226 -28.812 1 96.38 414 ALA B C 1
ATOM 6356 O O . ALA B 1 414 ? 4.828 1.003 -30 1 96.38 414 ALA B O 1
ATOM 6357 N N . ALA B 1 415 ? 4.328 2.412 -28.344 1 95.19 415 ALA B N 1
ATOM 6358 C CA . ALA B 1 415 ? 4.32 3.59 -29.203 1 95.19 415 ALA B CA 1
ATOM 6359 C C . ALA B 1 415 ? 5.703 3.852 -29.781 1 95.19 415 ALA B C 1
ATOM 6361 O O . ALA B 1 415 ? 5.836 4.168 -30.969 1 95.19 415 ALA B O 1
ATOM 6362 N N . LEU B 1 416 ? 6.734 3.709 -29 1 93.69 416 LEU B N 1
ATOM 6363 C CA . LEU B 1 416 ? 8.109 3.932 -29.438 1 93.69 416 LEU B CA 1
ATOM 6364 C C . LEU B 1 416 ? 8.531 2.898 -30.469 1 93.69 416 LEU B C 1
ATOM 6366 O O . LEU B 1 416 ? 9.305 3.205 -31.391 1 93.69 416 LEU B O 1
ATOM 6370 N N . LEU B 1 417 ? 7.988 1.702 -30.297 1 94.38 417 LEU B N 1
ATOM 6371 C CA . LEU B 1 417 ? 8.336 0.61 -31.188 1 94.38 417 LEU B CA 1
ATOM 6372 C C . LEU B 1 417 ? 7.449 0.623 -32.438 1 94.38 417 LEU B C 1
ATOM 6374 O O . LEU B 1 417 ? 7.711 -0.099 -33.406 1 94.38 417 LEU B O 1
ATOM 6378 N N . GLY B 1 418 ? 6.398 1.485 -32.469 1 92.56 418 GLY B N 1
ATOM 6379 C CA . GLY B 1 418 ? 5.484 1.576 -33.594 1 92.56 418 GLY B CA 1
ATOM 6380 C C . GLY B 1 418 ? 4.559 0.382 -33.719 1 92.56 418 GLY B C 1
ATOM 6381 O O . GLY B 1 418 ? 4.27 -0.084 -34.812 1 92.56 418 GLY B O 1
ATOM 6382 N N . VAL B 1 419 ? 4.289 -0.129 -32.656 1 93.12 419 VAL B N 1
ATOM 6383 C CA . VAL B 1 419 ? 3.385 -1.274 -32.688 1 93.12 419 VAL B CA 1
ATOM 6384 C C . VAL B 1 419 ? 2.197 -1.016 -31.75 1 93.12 419 VAL B C 1
ATOM 6386 O O . VAL B 1 419 ? 2.293 -0.22 -30.812 1 93.12 419 VAL B O 1
#

pLDDT: mean 91.65, std 10.79, range [38.22, 98.88]

Foldseek 3Di:
DPQDDPQQLDWPADDDFDDPDPDDGCVCVVVVPQDLLNVLLVLLVPFLLLVLQVQAADFDPPVLDDDGDTSNVLLQQLLVLLLVLQVLQQHDSSLLSSLSSLQQSQAFHPGVLQQLLLQVLQQVLQGGDSLQSSLCQQQAQTPDDAHPVRGGGHSRGGLSSSLLNRLFLAGDDHRPDHHRHTPVCVVVSCSSCPVPPPRDGWQSNLSSVLSSLLSLLLVLQLVCLVSQQDDLLLLQPQVSLQVLLVQLCVVPVVDHSVLLNVLSNVLNPDPLSVLQHSQPPDPSNVVSSVVSSVVLSVVQSVQQSVQFCVPQNRDRDTTVSGHTDGDSSSVSNSSSSNSSSCVRRQPDPVNVVVSVVVSVLSSVLLVLCLVDPPPPQDPSLVVQCVVDDDPSSNSVSSSSRSSSHRPVRSVVSSVVSVD/DPQDDPQQLDWPADDDFDDPDPDDGCVCVVVVPQDLLNVLLVLLVPFLLLVLQVQAADFDPPVLDPDGDTSNVLLQQLLVLLLVLQVLQQHDSSLLSSLSSLQQSQAFHPGVLQQLLLQVLQQVQQGGDSLQSSLCQQQAQTPDDAHPVRGGGHSRGGLSSSLLNRLFLAGDDHRPDHHRHTPVCVVVSCSSCPVNPPRDGWQSNLSSVLSSLLSLLLVLQLVCLVSQQDDLLLLQPQVSQQVLLVQLCVVVVVDHSVLLNVLSNVLNPDPLSVLQHSQDPDPSNVVSSVVSSVVLSVVQSVQQSVQFCVVQNRDRGTTVSGHTDGDSSSVSNSSSSNSSSCVRRQPDPVNVVVSVVVSVLLSVLLVLCLVDPPPPQDPSLVVQCVVDDDPSSNSVSSSSRSSSHRPVRSVVSSVVSVD

Radius of gyration: 26.06 Å; Cα contacts (8 Å, |Δi|>4): 1518; chains: 2; bounding box: 66×66×65 Å

Sequence (838 aa):
MQNYSEPDYERLVVERPKTAGLGAPGSEFEVGHRTEFARDRARVLHSAALRRLADKTQVMGPRDGDTPRTRLTHSLEVAQIGRSIGEGLGCDPDLVDLAGLAHDIGHPPYGHNGEKALDHFADAHGGFEGNAQNLRILTRLEPKVLDPAGVSAGLNLTRASLDAALKYPWGRTGPGTKFGAYDIDAERLAWIRKGAPERRRSLECQIMDWADDVAYSVHDVEDGVIAGRIDLRALADPWEQEALASLGRHKHYSLSAEELVAAAQRLSELPVVAAVPAYDGTLASSVALKRLTSELVGRFATGAITATRETAGTGPLSRYGADLEVPLIAAAEVAVLKTVALHYVMSDRDHKLRQAGQRDQIQAVATRLLATAPNGLDPLLLPWWHAAADDTARVRVIVDQIASYTESRLERVAALLGVMQNYSEPDYERLVVERPKTAGLGAPGSEFEVGHRTEFARDRARVLHSAALRRLADKTQVMGPRDGDTPRTRLTHSLEVAQIGRSIGEGLGCDPDLVDLAGLAHDIGHPPYGHNGEKALDHFADAHGGFEGNAQNLRILTRLEPKVLDPAGVSAGLNLTRASLDAALKYPWGRTGPGTKFGAYDIDAERLAWIRKGAPERRRSLECQIMDWADDVAYSVHDVEDGVIAGRIDLRALADPWEQEALASLGRHKHYSLSAEELVAAAQRLSELPVVAAVPAYDGTLASSVALKRLTSELVGRFATGAITATRETAGTGPLSRYGADLEVPLIAAAEVAVLKTVALHYVMSDRDHKLRQAGQRDQIQAVATRLLATAPNGLDPLLLPWWHAAADDTARVRVIVDQIASYTESRLERVAALLGV

Organism: Nocardia brasiliensis (strain ATCC 700358 / HUJEG-1) (NCBI:txid1133849)